Protein AF-0000000069284283 (afdb_homodimer)

Sequence (920 aa):
MTPPPTTILTSTSRLTLTSTSTSISTTPGRGWAIGGRVGPRDSDLSVPGSARFVRSAAAAPPVRSPRLFSAAALGVAAVAGRRQRRQQRRRRTAARAGWHFGSEDADEPELQQQGEYQEEDFEDGEEDGFSQLSTHREMIEDEVRTEAFRKAIFQHCRGKVVLEIGCGTGILSLFAAQAGASRVVAVEANEEVAEFAREVVSSNGFSDVVTVISGRIEDVWEEVDRQLEDENRGEIQADILISEWMGFMLVCDGMFRSVVFARDRWLKEDGLMLPSKCDLWVAPFSNPALIEEQTGYWCSTPYGLNLSALAPRALEQHLSQPVIKILPESGVLATPVSVLHLDCNSAEDWEVDGGRAKFDFTMNRDAPFHGLAAWFSCELGPQVSFSTSPDSRPTHWEQTLLFVGPESPAHELALRAGERVTGDLQWLVSGRSTGVVMVGEVACSAEVVRFTRRLELHLVMTPPPTTILTSTSRLTLTSTSTSISTTPGRGWAIGGRVGPRDSDLSVPGSARFVRSAAAAPPVRSPRLFSAAALGVAAVAGRRQRRQQRRRRTAARAGWHFGSEDADEPELQQQGEYQEEDFEDGEEDGFSQLSTHREMIEDEVRTEAFRKAIFQHCRGKVVLEIGCGTGILSLFAAQAGASRVVAVEANEEVAEFAREVVSSNGFSDVVTVISGRIEDVWEEVDRQLEDENRGEIQADILISEWMGFMLVCDGMFRSVVFARDRWLKEDGLMLPSKCDLWVAPFSNPALIEEQTGYWCSTPYGLNLSALAPRALEQHLSQPVIKILPESGVLATPVSVLHLDCNSAEDWEVDGGRAKFDFTMNRDAPFHGLAAWFSCELGPQVSFSTSPDSRPTHWEQTLLFVGPESPAHELALRAGERVTGDLQWLVSGRSTGVVMVGEVACSAEVVRFTRRLELHLV

Foldseek 3Di:
DPPPDPPPPPLPPPPPPPPPVPPCPPPDDPDPDPDDDDDDDDDDDYDDDDDDDDDDDDDDDDDDDPDPPDPVPPVVVVLVVVVVVVVVVVPPPVQADPPPVDDDPPPDRRRPDDDPLPPPPPPLRDPDPLLDVVVVVQQCPFCQNLVLLLVLLLVPQAQWEEEEEQCFLPSSVVSSVVSHHQAYEYEHANPNRLVNNCVVCVVVPNCVRYDYHYRQCVVCVVVLQVRQDDVVVNASAGQEYEYPQAAALGQQALCLQSVLVCLSPHYDLNHAYFFFKKFKKKAWWADVVVLCVQQVVQPPCPVVHNRNVCRQVSQQVQQQAWDFDQGAPNGGFFDMDTFAMDGSNDDDSVSSQKHKGKDKTFGQAKWFTFAMKMWMKTHRDDPRIGTCDNVGDHGPSHITHNGLGPVFPSHRPTAGGGWMKIWMWMWGHRRNKIKIWTWIWTDHPVDIGTTIDIHMDGDD/DPPPDPPPPPLPPPPPCPPPVPPPPCPDDPDPPVDDDDDDDDDDDDDDDDDDDDDDDDDDDDDDDDDPDPPVPPVVVVLVVVVVVVVVVVPPPQQDDPPPVDDDPPPDRRSPDDDPLPPPPPPLRDPDPLLDVVVVVQQCPFCLNLVLLLVLLLVPAAQWEEEEEQCFLPSSVVSSVVSHHQAYEYEHANPNRLVNNCVVCVVVPNCVRYDYHYRQCVVCVVVLQVRQDDVVVNASAGQEYEYPQAAALGQQALCLQSVLVCLSPHYDLNHAYFFQKKFKKKAWWADVPVLCVQQVVQPPCPVNHNRNVCRQVSQQVQQQAWDFDQGAPVGGFFDMDTFAMDGSNDDDSVSSQKHKGKDKTFGQAKWFTFAMKMWMKTHRDDPRIGTCDNVGDHGPSHITHNGLGPVFPSHRPTAGGGWMKIWMWMWGHRRNKIKIWTWIWTDHPVDIGTTIDIHMDGDD

InterPro domains:
  IPR025799 Protein arginine N-methyltransferase [PS51678] (119-441)
  IPR025799 Protein arginine N-methyltransferase [PTHR11006] (93-408)
  IPR029063 S-adenosyl-L-methionine-dependent methyltransferase superfamily [G3DSA:3.40.50.150] (128-278)
  IPR029063 S-adenosyl-L-methionine-dependent methyltransferase superfamily [SSF53335] (130-429)
  IPR041698 Methyltransferase domain 25 [PF13649] (162-220)
  IPR055135 Protein arginine N-methyltransferase domain [PF22528] (278-425)

Structure (mmCIF, N/CA/C/O backbone):
data_AF-0000000069284283-model_v1
#
loop_
_entity.id
_entity.type
_entity.pdbx_description
1 polymer 'Protein arginine N-methyltransferase'
#
loop_
_atom_site.group_PDB
_atom_site.id
_atom_site.type_symbol
_atom_site.label_atom_id
_atom_site.label_alt_id
_atom_site.label_comp_id
_atom_site.label_asym_id
_atom_site.label_entity_id
_atom_site.label_seq_id
_atom_site.pdbx_PDB_ins_code
_atom_site.Cartn_x
_atom_site.Cartn_y
_atom_site.Cartn_z
_atom_site.occupancy
_atom_site.B_iso_or_equiv
_atom_site.auth_seq_id
_atom_site.auth_comp_id
_atom_site.auth_asym_id
_atom_site.auth_atom_id
_atom_site.pdbx_PDB_model_num
ATOM 1 N N . MET A 1 1 ? -11.43 -28.719 38.719 1 24.62 1 MET A N 1
ATOM 2 C CA . MET A 1 1 ? -10.992 -28.75 37.312 1 24.62 1 MET A CA 1
ATOM 3 C C . MET A 1 1 ? -10.945 -27.344 36.719 1 24.62 1 MET A C 1
ATOM 5 O O . MET A 1 1 ? -11.977 -26.688 36.594 1 24.62 1 MET A O 1
ATOM 9 N N . THR A 1 2 ? -9.906 -26.625 37.031 1 29.14 2 THR A N 1
ATOM 10 C CA . THR A 1 2 ? -9.75 -25.188 36.844 1 29.14 2 THR A CA 1
ATOM 11 C C . THR A 1 2 ? -9.766 -24.812 35.375 1 29.14 2 THR A C 1
ATOM 13 O O . THR A 1 2 ? -9.031 -25.406 34.562 1 29.14 2 THR A O 1
ATOM 16 N N . PRO A 1 3 ? -10.883 -24.219 34.875 1 31.47 3 PRO A N 1
ATOM 17 C CA . PRO A 1 3 ? -11.102 -24.047 33.438 1 31.47 3 PRO A CA 1
ATOM 18 C C . PRO A 1 3 ? -9.977 -23.266 32.75 1 31.47 3 PRO A C 1
ATOM 20 O O . PRO A 1 3 ? -9.32 -22.438 33.406 1 31.47 3 PRO A O 1
ATOM 23 N N . PRO A 1 4 ? -9.297 -23.859 31.766 1 30.44 4 PRO A N 1
ATOM 24 C CA . PRO A 1 4 ? -8.094 -23.328 31.125 1 30.44 4 PRO A CA 1
ATOM 25 C C . PRO A 1 4 ? -8.305 -21.938 30.547 1 30.44 4 PRO A C 1
ATOM 27 O O . PRO A 1 4 ? -9.438 -21.562 30.219 1 30.44 4 PRO A O 1
ATOM 30 N N . PRO A 1 5 ? -7.422 -20.953 30.844 1 27.8 5 PRO A N 1
ATOM 31 C CA . PRO A 1 5 ? -7.473 -19.516 30.516 1 27.8 5 PRO A CA 1
ATOM 32 C C . PRO A 1 5 ? -7.586 -19.266 29.016 1 27.8 5 PRO A C 1
ATOM 34 O O . PRO A 1 5 ? -7.02 -20.016 28.219 1 27.8 5 PRO A O 1
ATOM 37 N N . THR A 1 6 ? -8.797 -18.875 28.516 1 24.39 6 THR A N 1
ATOM 38 C CA . THR A 1 6 ? -9.211 -18.547 27.156 1 24.39 6 THR A CA 1
ATOM 39 C C . THR A 1 6 ? -8.305 -17.469 26.562 1 24.39 6 THR A C 1
ATOM 41 O O . THR A 1 6 ? -8.211 -16.359 27.094 1 24.39 6 THR A O 1
ATOM 44 N N . THR A 1 7 ? -7.172 -17.875 25.953 1 23.7 7 THR A N 1
ATOM 45 C CA . THR A 1 7 ? -6.195 -17.047 25.266 1 23.7 7 THR A CA 1
ATOM 46 C C . THR A 1 7 ? -6.871 -16.219 24.172 1 23.7 7 THR A C 1
ATOM 48 O O . THR A 1 7 ? -7.473 -16.75 23.25 1 23.7 7 THR A O 1
ATOM 51 N N . ILE A 1 8 ? -7.367 -15.016 24.516 1 22.56 8 ILE A N 1
ATOM 52 C CA . ILE A 1 8 ? -7.98 -14.047 23.609 1 22.56 8 ILE A CA 1
ATOM 53 C C . ILE A 1 8 ? -6.984 -13.664 22.516 1 22.56 8 ILE A C 1
ATOM 55 O O . ILE A 1 8 ? -5.906 -13.133 22.812 1 22.56 8 ILE A O 1
ATOM 59 N N . LEU A 1 9 ? -6.914 -14.5 21.453 1 21.45 9 LEU A N 1
ATOM 60 C CA . LEU A 1 9 ? -6.121 -14.25 20.25 1 21.45 9 LEU A CA 1
ATOM 61 C C . LEU A 1 9 ? -6.527 -12.938 19.594 1 21.45 9 LEU A C 1
ATOM 63 O O . LEU A 1 9 ? -7.66 -12.789 19.125 1 21.45 9 LEU A O 1
ATOM 67 N N . THR A 1 10 ? -6.148 -11.812 20.219 1 21.88 10 THR A N 1
ATOM 68 C CA . THR A 1 10 ? -6.422 -10.492 19.656 1 21.88 10 THR A CA 1
ATOM 69 C C . THR A 1 10 ? -5.719 -10.32 18.312 1 21.88 10 THR A C 1
ATOM 71 O O . THR A 1 10 ? -4.488 -10.359 18.25 1 21.88 10 THR A O 1
ATOM 74 N N . SER A 1 11 ? -6.219 -10.945 17.25 1 20.11 11 SER A N 1
ATOM 75 C CA . SER A 1 11 ? -5.742 -10.859 15.875 1 20.11 11 SER A CA 1
ATOM 76 C C . SER A 1 11 ? -5.746 -9.422 15.375 1 20.11 11 SER A C 1
ATOM 78 O O . SER A 1 11 ? -6.785 -8.758 15.383 1 20.11 11 SER A O 1
ATOM 80 N N . THR A 1 12 ? -4.738 -8.664 15.727 1 21.97 12 THR A N 1
ATOM 81 C CA . THR A 1 12 ? -4.562 -7.273 15.32 1 21.97 12 THR A CA 1
ATOM 82 C C . THR A 1 12 ? -4.387 -7.172 13.812 1 21.97 12 THR A C 1
ATOM 84 O O . THR A 1 12 ? -3.383 -7.637 13.266 1 21.97 12 THR A O 1
ATOM 87 N N . SER A 1 13 ? -5.41 -7.461 12.992 1 19.81 13 SER A N 1
ATOM 88 C CA . SER A 1 13 ? -5.391 -7.367 11.531 1 19.81 13 SER A CA 1
ATOM 89 C C . SER A 1 13 ? -5.098 -5.945 11.07 1 19.81 13 SER A C 1
ATOM 91 O O . SER A 1 13 ? -5.797 -5.004 11.453 1 19.81 13 SER A O 1
ATOM 93 N N . ARG A 1 14 ? -3.828 -5.613 10.891 1 22.52 14 ARG A N 1
ATOM 94 C CA . ARG A 1 14 ? -3.328 -4.324 10.414 1 22.52 14 ARG A CA 1
ATOM 95 C C . ARG A 1 14 ? -3.781 -4.051 8.984 1 22.52 14 ARG A C 1
ATOM 97 O O . ARG A 1 14 ? -3.342 -4.719 8.055 1 22.52 14 ARG A O 1
ATOM 104 N N . LEU A 1 15 ? -5.082 -3.766 8.727 1 20.78 15 LEU A N 1
ATOM 105 C CA . LEU A 1 15 ? -5.594 -3.447 7.398 1 20.78 15 LEU A CA 1
ATOM 106 C C . LEU A 1 15 ? -5.062 -2.102 6.918 1 20.78 15 LEU A C 1
ATOM 108 O O . LEU A 1 15 ? -5.223 -1.086 7.602 1 20.78 15 LEU A O 1
ATOM 112 N N . THR A 1 16 ? -3.912 -2.129 6.344 1 21.08 16 THR A N 1
ATOM 113 C CA . THR A 1 16 ? -3.33 -0.943 5.727 1 21.08 16 THR A CA 1
ATOM 114 C C . THR A 1 16 ? -4.211 -0.442 4.582 1 21.08 16 THR A C 1
ATOM 116 O O . THR A 1 16 ? -4.547 -1.201 3.674 1 21.08 16 THR A O 1
ATOM 119 N N . LEU A 1 17 ? -5.086 0.423 4.836 1 20.8 17 LEU A N 1
ATOM 120 C CA . LEU A 1 17 ? -6.023 1.048 3.91 1 20.8 17 LEU A CA 1
ATOM 121 C C . LEU A 1 17 ? -5.285 1.869 2.859 1 20.8 17 LEU A C 1
ATOM 123 O O . LEU A 1 17 ? -4.605 2.844 3.191 1 20.8 17 LEU A O 1
ATOM 127 N N . THR A 1 18 ? -4.617 1.232 1.924 1 21.06 18 THR A N 1
ATOM 128 C CA . THR A 1 18 ? -4.031 2.031 0.854 1 21.06 18 THR A CA 1
ATOM 129 C C . THR A 1 18 ? -5.121 2.65 -0.019 1 21.06 18 THR A C 1
ATOM 131 O O . THR A 1 18 ? -6.02 1.95 -0.485 1 21.06 18 THR A O 1
ATOM 134 N N . SER A 1 19 ? -5.625 3.762 0.287 1 20.5 19 SER A N 1
ATOM 135 C CA . SER A 1 19 ? -6.621 4.562 -0.416 1 20.5 19 SER A CA 1
ATOM 136 C C . SER A 1 19 ? -6.199 4.832 -1.856 1 20.5 19 SER A C 1
ATOM 138 O O . SER A 1 19 ? -5.156 5.441 -2.102 1 20.5 19 SER A O 1
ATOM 140 N N . THR A 1 20 ? -6.242 3.842 -2.734 1 21 20 THR A N 1
ATOM 141 C CA . THR A 1 20 ? -5.906 4.078 -4.133 1 21 20 THR A CA 1
ATOM 142 C C . THR A 1 20 ? -6.938 4.996 -4.789 1 21 20 THR A C 1
ATOM 144 O O . THR A 1 20 ? -8.125 4.676 -4.82 1 21 20 THR A O 1
ATOM 147 N N . SER A 1 21 ? -6.898 6.246 -4.629 1 20.27 21 SER A N 1
ATOM 148 C CA . SER A 1 21 ? -7.777 7.238 -5.238 1 20.27 21 SER A CA 1
ATOM 149 C C . SER A 1 21 ? -7.738 7.152 -6.762 1 20.27 21 SER A C 1
ATOM 151 O O . SER A 1 21 ? -6.695 7.387 -7.375 1 20.27 21 SER A O 1
ATOM 153 N N . THR A 1 22 ? -8.273 6.098 -7.328 1 21.05 22 THR A N 1
ATOM 154 C CA . THR A 1 22 ? -8.312 5.938 -8.781 1 21.05 22 THR A CA 1
ATOM 155 C C . THR A 1 22 ? -9.148 7.035 -9.422 1 21.05 22 THR A C 1
ATOM 157 O O . THR A 1 22 ? -10.281 7.289 -9 1 21.05 22 THR A O 1
ATOM 160 N N . SER A 1 23 ? -8.531 8.086 -9.961 1 20.42 23 SER A N 1
ATOM 161 C CA . SER A 1 23 ? -9.156 9.172 -10.719 1 20.42 23 SER A CA 1
ATOM 162 C C . SER A 1 23 ? -9.906 8.633 -11.93 1 20.42 23 SER A C 1
ATOM 164 O O . SER A 1 23 ? -9.367 7.848 -12.711 1 20.42 23 SER A O 1
ATOM 166 N N . ILE A 1 24 ? -11.156 8.469 -11.852 1 20.03 24 ILE A N 1
ATOM 167 C CA . ILE A 1 24 ? -12.18 7.926 -12.734 1 20.03 24 ILE A CA 1
ATOM 168 C C . ILE A 1 24 ? -12.273 8.781 -14 1 20.03 24 ILE A C 1
ATOM 170 O O . ILE A 1 24 ? -12.695 9.938 -13.945 1 20.03 24 ILE A O 1
ATOM 174 N N . SER A 1 25 ? -11.18 8.852 -14.867 1 19.33 25 SER A N 1
ATOM 175 C CA . SER A 1 25 ? -11.406 9.648 -16.062 1 19.33 25 SER A CA 1
ATOM 176 C C . SER A 1 25 ? -12.508 9.055 -16.938 1 19.33 25 SER A C 1
ATOM 178 O O . SER A 1 25 ? -12.531 7.844 -17.172 1 19.33 25 SER A O 1
ATOM 180 N N . THR A 1 26 ? -13.688 9.547 -16.922 1 19.22 26 THR A N 1
ATOM 181 C CA . THR A 1 26 ? -14.969 9.234 -17.547 1 19.22 26 THR A CA 1
ATOM 182 C C . THR A 1 26 ? -14.852 9.242 -19.062 1 19.22 26 THR A C 1
ATOM 184 O O . THR A 1 26 ? -14.68 10.297 -19.672 1 19.22 26 THR A O 1
ATOM 187 N N . THR A 1 27 ? -13.938 8.461 -19.625 1 19.39 27 THR A N 1
ATOM 188 C CA . THR A 1 27 ? -13.836 8.625 -21.078 1 19.39 27 THR A CA 1
ATOM 189 C C . THR A 1 27 ? -15.148 8.234 -21.75 1 19.39 27 THR A C 1
ATOM 191 O O . THR A 1 27 ? -15.758 7.227 -21.406 1 19.39 27 THR A O 1
ATOM 194 N N . PRO A 1 28 ? -15.758 9.148 -22.547 1 18.92 28 PRO A N 1
ATOM 195 C CA . PRO A 1 28 ? -17.078 9.07 -23.188 1 18.92 28 PRO A CA 1
ATOM 196 C C . PRO A 1 28 ? -17.172 7.914 -24.188 1 18.92 28 PRO A C 1
ATOM 198 O O . PRO A 1 28 ? -16.141 7.422 -24.656 1 18.92 28 PRO A O 1
ATOM 201 N N . GLY A 1 29 ? -18.281 7.211 -24.25 1 17.86 29 GLY A N 1
ATOM 202 C CA . GLY A 1 29 ? -18.844 6.004 -24.828 1 17.86 29 GLY A CA 1
ATOM 203 C C . GLY A 1 29 ? -18.953 6.059 -26.328 1 17.86 29 GLY A C 1
ATOM 204 O O . GLY A 1 29 ? -19.734 6.836 -26.875 1 17.86 29 GLY A O 1
ATOM 205 N N . ARG A 1 30 ? -17.797 6.348 -27.062 1 17.48 30 ARG A N 1
ATOM 206 C CA . ARG A 1 30 ? -18.109 6.477 -28.484 1 17.48 30 ARG A CA 1
ATOM 207 C C . ARG A 1 30 ? -18.922 5.273 -28.984 1 17.48 30 ARG A C 1
ATOM 209 O O . ARG A 1 30 ? -18.828 4.184 -28.406 1 17.48 30 ARG A O 1
ATOM 216 N N . GLY A 1 31 ? -19.938 5.504 -29.875 1 16.47 31 GLY A N 1
ATOM 217 C CA . GLY A 1 31 ? -21.062 4.941 -30.625 1 16.47 31 GLY A CA 1
ATOM 218 C C . GLY A 1 31 ? -20.656 3.809 -31.547 1 16.47 31 GLY A C 1
ATOM 219 O O . GLY A 1 31 ? -19.531 3.76 -32.031 1 16.47 31 GLY A O 1
ATOM 220 N N . TRP A 1 32 ? -21.25 2.656 -31.391 1 17.06 32 TRP A N 1
ATOM 221 C CA . TRP A 1 32 ? -21.203 1.325 -31.984 1 17.06 32 TRP A CA 1
ATOM 222 C C . TRP A 1 32 ? -21.641 1.37 -33.438 1 17.06 32 TRP A C 1
ATOM 224 O O . TRP A 1 32 ? -22.812 1.576 -33.75 1 17.06 32 TRP A O 1
ATOM 234 N N . ALA A 1 33 ? -21.047 2.24 -34.281 1 15.64 33 ALA A N 1
ATOM 235 C CA . ALA A 1 33 ? -21.75 2.201 -35.562 1 15.64 33 ALA A CA 1
ATOM 236 C C . ALA A 1 33 ? -21.781 0.789 -36.156 1 15.64 33 ALA A C 1
ATOM 238 O O . ALA A 1 33 ? -20.797 0.045 -36 1 15.64 33 ALA A O 1
ATOM 239 N N . ILE A 1 34 ? -22.953 0.267 -36.625 1 16.52 34 ILE A N 1
ATOM 240 C CA . ILE A 1 34 ? -23.625 -0.953 -37.062 1 16.52 34 ILE A CA 1
ATOM 241 C C . ILE A 1 34 ? -23.125 -1.343 -38.438 1 16.52 34 ILE A C 1
ATOM 243 O O . ILE A 1 34 ? -23.453 -2.422 -38.938 1 16.52 34 ILE A O 1
ATOM 247 N N . GLY A 1 35 ? -22.156 -0.626 -39.125 1 15.14 35 GLY A N 1
ATOM 248 C CA . GLY A 1 35 ? -22.531 -0.73 -40.531 1 15.14 35 GLY A CA 1
ATOM 249 C C . GLY A 1 35 ? -22.562 -2.16 -41.031 1 15.14 35 GLY A C 1
ATOM 250 O O . GLY A 1 35 ? -22.016 -3.062 -40.375 1 15.14 35 GLY A O 1
ATOM 251 N N . GLY A 1 36 ? -23.062 -2.361 -42.375 1 15.08 36 GLY A N 1
ATOM 252 C CA . GLY A 1 36 ? -23.891 -3.17 -43.281 1 15.08 36 GLY A CA 1
ATOM 253 C C . GLY A 1 36 ? -23.141 -4.336 -43.906 1 15.08 36 GLY A C 1
ATOM 254 O O . GLY A 1 36 ? -23.625 -5.469 -43.875 1 15.08 36 GLY A O 1
ATOM 255 N N . ARG A 1 37 ? -22.062 -4.074 -44.75 1 14.88 37 ARG A N 1
ATOM 256 C CA . ARG A 1 37 ? -22.281 -4.453 -46.156 1 14.88 37 ARG A CA 1
ATOM 257 C C . ARG A 1 37 ? -22.172 -5.965 -46.344 1 14.88 37 ARG A C 1
ATOM 259 O O . ARG A 1 37 ? -21.547 -6.648 -45.5 1 14.88 37 ARG A O 1
ATOM 266 N N . VAL A 1 38 ? -22.375 -6.43 -47.75 1 15.34 38 VAL A N 1
ATOM 267 C CA . VAL A 1 38 ? -23.062 -7.379 -48.594 1 15.34 38 VAL A CA 1
ATOM 268 C C . VAL A 1 38 ? -22.203 -8.617 -48.812 1 15.34 38 VAL A C 1
ATOM 270 O O . VAL A 1 38 ? -22.625 -9.734 -48.531 1 15.34 38 VAL A O 1
ATOM 273 N N . GLY A 1 39 ? -21.312 -8.57 -49.906 1 14.98 39 GLY A N 1
ATOM 274 C CA . GLY A 1 39 ? -21.656 -9.367 -51.094 1 14.98 39 GLY A CA 1
ATOM 275 C C . GLY A 1 39 ? -21.156 -10.797 -51 1 14.98 39 GLY A C 1
ATOM 276 O O . GLY A 1 39 ? -20.344 -11.125 -50.125 1 14.98 39 GLY A O 1
ATOM 277 N N . PRO A 1 40 ? -21.5 -11.656 -52.031 1 15.27 40 PRO A N 1
ATOM 278 C CA . PRO A 1 40 ? -21.859 -13.047 -52.312 1 15.27 40 PRO A CA 1
ATOM 279 C C . PRO A 1 40 ? -20.641 -13.93 -52.562 1 15.27 40 PRO A C 1
ATOM 281 O O . PRO A 1 40 ? -20.781 -15.148 -52.719 1 15.27 40 PRO A O 1
ATOM 284 N N . ARG A 1 41 ? -19.406 -13.375 -52.531 1 14.95 41 ARG A N 1
ATOM 285 C CA . ARG A 1 41 ? -18.656 -13.906 -53.688 1 14.95 41 ARG A CA 1
ATOM 286 C C . ARG A 1 41 ? -18.766 -15.422 -53.75 1 14.95 41 ARG A C 1
ATOM 288 O O . ARG A 1 41 ? -18.875 -16.094 -52.719 1 14.95 41 ARG A O 1
ATOM 295 N N . ASP A 1 42 ? -18.453 -15.961 -55.062 1 14.27 42 ASP A N 1
ATOM 296 C CA . ASP A 1 42 ? -18.734 -17.031 -56.031 1 14.27 42 ASP A CA 1
ATOM 297 C C . ASP A 1 42 ? -18.062 -18.328 -55.594 1 14.27 42 ASP A C 1
ATOM 299 O O . ASP A 1 42 ? -18.734 -19.297 -55.25 1 14.27 42 ASP A O 1
ATOM 303 N N . SER A 1 43 ? -17.047 -18.75 -56.5 1 14.44 43 SER A N 1
ATOM 304 C CA . SER A 1 43 ? -17.188 -19.812 -57.5 1 14.44 43 SER A CA 1
ATOM 305 C C . SER A 1 43 ? -16.672 -21.141 -56.938 1 14.44 43 SER A C 1
ATOM 307 O O . SER A 1 43 ? -16.062 -21.172 -55.844 1 14.44 43 SER A O 1
ATOM 309 N N . ASP A 1 44 ? -15.812 -21.797 -57.844 1 14.43 44 ASP A N 1
ATOM 310 C CA . ASP A 1 44 ? -15.93 -22.984 -58.688 1 14.43 44 ASP A CA 1
ATOM 311 C C . ASP A 1 44 ? -15.258 -24.188 -58.031 1 14.43 44 ASP A C 1
ATOM 313 O O . ASP A 1 44 ? -15.875 -25.25 -57.906 1 14.43 44 ASP A O 1
ATOM 317 N N . LEU A 1 45 ? -13.945 -24.547 -58.562 1 15.11 45 LEU A N 1
ATOM 318 C CA . LEU A 1 45 ? -13.75 -25.688 -59.469 1 15.11 45 LEU A CA 1
ATOM 319 C C . LEU A 1 45 ? -13.43 -26.953 -58.688 1 15.11 45 LEU A C 1
ATOM 321 O O . LEU A 1 45 ? -13.102 -26.875 -57.5 1 15.11 45 LEU A O 1
ATOM 325 N N . SER A 1 46 ? -12.461 -27.75 -59.25 1 14.62 46 SER A N 1
ATOM 326 C CA . SER A 1 46 ? -12.43 -29.031 -59.969 1 14.62 46 SER A CA 1
ATOM 327 C C . SER A 1 46 ? -11.938 -30.141 -59.062 1 14.62 46 SER A C 1
ATOM 329 O O . SER A 1 46 ? -11.438 -29.891 -57.969 1 14.62 46 SER A O 1
ATOM 331 N N . VAL A 1 47 ? -10.953 -30.984 -59.688 1 14.66 47 VAL A N 1
ATOM 332 C CA . VAL A 1 47 ? -11.062 -32.344 -60.188 1 14.66 47 VAL A CA 1
ATOM 333 C C . VAL A 1 47 ? -10.523 -33.344 -59.156 1 14.66 47 VAL A C 1
ATOM 335 O O . VAL A 1 47 ? -11.203 -34.312 -58.781 1 14.66 47 VAL A O 1
ATOM 338 N N . PRO A 1 48 ? -9.117 -33.719 -59.188 1 14.92 48 PRO A N 1
ATOM 339 C CA . PRO A 1 48 ? -8.875 -35 -59.812 1 14.92 48 PRO A CA 1
ATOM 340 C C . PRO A 1 48 ? -8.859 -36.156 -58.812 1 14.92 48 PRO A C 1
ATOM 342 O O . PRO A 1 48 ? -8.867 -35.938 -57.594 1 14.92 48 PRO A O 1
ATOM 345 N N . GLY A 1 49 ? -7.906 -37.125 -59.188 1 13.94 49 GLY A N 1
ATOM 346 C CA . GLY A 1 49 ? -7.848 -38.531 -59.531 1 13.94 49 GLY A CA 1
ATOM 347 C C . GLY A 1 49 ? -7.609 -39.438 -58.344 1 13.94 49 GLY A C 1
ATOM 348 O O . GLY A 1 49 ? -7.375 -38.969 -57.219 1 13.94 49 GLY A O 1
ATOM 349 N N . SER A 1 50 ? -6.754 -40.5 -58.625 1 14.09 50 SER A N 1
ATOM 350 C CA . SER A 1 50 ? -6.879 -41.969 -58.719 1 14.09 50 SER A CA 1
ATOM 351 C C . SER A 1 50 ? -6.344 -42.656 -57.5 1 14.09 50 SER A C 1
ATOM 353 O O . SER A 1 50 ? -6.984 -43.594 -56.969 1 14.09 50 SER A O 1
ATOM 355 N N . ALA A 1 51 ? -4.918 -42.625 -57.344 1 14.07 51 ALA A N 1
ATOM 356 C CA . ALA A 1 51 ? -4.262 -43.906 -57.594 1 14.07 51 ALA A CA 1
ATOM 357 C C . ALA A 1 51 ? -4.496 -44.875 -56.438 1 14.07 51 ALA A C 1
ATOM 359 O O . ALA A 1 51 ? -4.855 -44.469 -55.344 1 14.07 51 ALA A O 1
ATOM 360 N N . ARG A 1 52 ? -3.311 -45.688 -56.188 1 14.99 52 ARG A N 1
ATOM 361 C CA . ARG A 1 52 ? -2.959 -47.094 -56.344 1 14.99 52 ARG A CA 1
ATOM 362 C C . ARG A 1 52 ? -3.156 -47.875 -55.062 1 14.99 52 ARG A C 1
ATOM 364 O O . ARG A 1 52 ? -3.287 -47.25 -53.969 1 14.99 52 ARG A O 1
ATOM 371 N N . PHE A 1 53 ? -2.107 -48.875 -54.781 1 14.82 53 PHE A N 1
ATOM 372 C CA . PHE A 1 53 ? -2.055 -50.344 -54.75 1 14.82 53 PHE A CA 1
ATOM 373 C C . PHE A 1 53 ? -2.123 -50.844 -53.312 1 14.82 53 PHE A C 1
ATOM 375 O O . PHE A 1 53 ? -1.866 -50.094 -52.375 1 14.82 53 PHE A O 1
ATOM 382 N N . VAL A 1 54 ? -1.85 -52.25 -53.125 1 14.77 54 VAL A N 1
ATOM 383 C CA . VAL A 1 54 ? -2.297 -53.531 -52.625 1 14.77 54 VAL A CA 1
ATOM 384 C C . VAL A 1 54 ? -1.494 -53.906 -51.406 1 14.77 54 VAL A C 1
ATOM 386 O O . VAL A 1 54 ? -1.815 -54.875 -50.719 1 14.77 54 VAL A O 1
ATOM 389 N N . ARG A 1 55 ? -0.348 -53.156 -51.094 1 15.13 55 ARG A N 1
ATOM 390 C CA . ARG A 1 55 ? 0.688 -54.094 -50.688 1 15.13 55 ARG A CA 1
ATOM 391 C C . ARG A 1 55 ? 0.199 -55 -49.562 1 15.13 55 ARG A C 1
ATOM 393 O O . ARG A 1 55 ? -0.542 -54.562 -48.688 1 15.13 55 ARG A O 1
ATOM 400 N N . SER A 1 56 ? 0.801 -56.281 -49.5 1 15.09 56 SER A N 1
ATOM 401 C CA . SER A 1 56 ? 0.604 -57.688 -49.156 1 15.09 56 SER A CA 1
ATOM 402 C C . SER A 1 56 ? 0.685 -57.906 -47.656 1 15.09 56 SER A C 1
ATOM 404 O O . SER A 1 56 ? -0.305 -58.281 -47.031 1 15.09 56 SER A O 1
ATOM 406 N N . ALA A 1 57 ? 1.84 -58.75 -47.125 1 16.44 57 ALA A N 1
ATOM 407 C CA . ALA A 1 57 ? 1.834 -60.156 -46.75 1 16.44 57 ALA A CA 1
ATOM 408 C C . ALA A 1 57 ? 1.703 -60.312 -45.25 1 16.44 57 ALA A C 1
ATOM 410 O O . ALA A 1 57 ? 0.81 -61.031 -44.75 1 16.44 57 ALA A O 1
ATOM 411 N N . ALA A 1 58 ? 2.91 -60.812 -44.5 1 18.08 58 ALA A N 1
ATOM 412 C CA . ALA A 1 58 ? 3.166 -62.156 -43.938 1 18.08 58 ALA A CA 1
ATOM 413 C C . ALA A 1 58 ? 2.854 -62.188 -42.438 1 18.08 58 ALA A C 1
ATOM 415 O O . ALA A 1 58 ? 2.846 -61.156 -41.781 1 18.08 58 ALA A O 1
ATOM 416 N N . ALA A 1 59 ? 2.867 -63.5 -41.812 1 19.69 59 ALA A N 1
ATOM 417 C CA . ALA A 1 59 ? 2.215 -64.375 -40.812 1 19.69 59 ALA A CA 1
ATOM 418 C C . ALA A 1 59 ? 2.871 -64.25 -39.469 1 19.69 59 ALA A C 1
ATOM 420 O O . ALA A 1 59 ? 2.332 -64.688 -38.469 1 19.69 59 ALA A O 1
ATOM 421 N N . ALA A 1 60 ? 3.928 -63.469 -39.125 1 20.5 60 ALA A N 1
ATOM 422 C CA . ALA A 1 60 ? 4.855 -64.25 -38.344 1 20.5 60 ALA A CA 1
ATOM 423 C C . ALA A 1 60 ? 4.234 -64.688 -37.031 1 20.5 60 ALA A C 1
ATOM 425 O O . ALA A 1 60 ? 3.301 -64.062 -36.531 1 20.5 60 ALA A O 1
ATOM 426 N N . PRO A 1 61 ? 5.078 -65.562 -36.156 1 21.64 61 PRO A N 1
ATOM 427 C CA . PRO A 1 61 ? 4.906 -66.688 -35.281 1 21.64 61 PRO A CA 1
ATOM 428 C C . PRO A 1 61 ? 4.441 -66.312 -33.875 1 21.64 61 PRO A C 1
ATOM 430 O O . PRO A 1 61 ? 4.605 -65.188 -33.469 1 21.64 61 PRO A O 1
ATOM 433 N N . PRO A 1 62 ? 3.875 -67.25 -33.031 1 22.23 62 PRO A N 1
ATOM 434 C CA . PRO A 1 62 ? 3.002 -67.25 -31.859 1 22.23 62 PRO A CA 1
ATOM 435 C C . PRO A 1 62 ? 3.756 -66.938 -30.562 1 22.23 62 PRO A C 1
ATOM 437 O O . PRO A 1 62 ? 3.168 -67 -29.484 1 22.23 62 PRO A O 1
ATOM 440 N N . VAL A 1 63 ? 4.773 -66.062 -30.469 1 21.62 63 VAL A N 1
ATOM 441 C CA . VAL A 1 63 ? 5.727 -66.312 -29.391 1 21.62 63 VAL A CA 1
ATOM 442 C C . VAL A 1 63 ? 4.992 -66.312 -28.047 1 21.62 63 VAL A C 1
ATOM 444 O O . VAL A 1 63 ? 4.012 -65.562 -27.875 1 21.62 63 VAL A O 1
ATOM 447 N N . ARG A 1 64 ? 5.465 -67.25 -27.125 1 22.92 64 ARG A N 1
ATOM 448 C CA . ARG A 1 64 ? 5.098 -67.875 -25.875 1 22.92 64 ARG A CA 1
ATOM 449 C C . ARG A 1 64 ? 5.02 -66.875 -24.734 1 22.92 64 ARG A C 1
ATOM 451 O O . ARG A 1 64 ? 5.668 -65.812 -24.781 1 22.92 64 ARG A O 1
ATOM 458 N N . SER A 1 65 ? 4.098 -67 -23.828 1 21.22 65 SER A N 1
ATOM 459 C CA . SER A 1 65 ? 3.426 -66.25 -22.781 1 21.22 65 SER A CA 1
ATOM 460 C C . SER A 1 65 ? 4.328 -66.062 -21.562 1 21.22 65 SER A C 1
ATOM 462 O O . SER A 1 65 ? 3.861 -65.688 -20.484 1 21.22 65 SER A O 1
ATOM 464 N N . PRO A 1 66 ? 5.754 -65.812 -21.672 1 22.55 66 PRO A N 1
ATOM 465 C CA . PRO A 1 66 ? 6.441 -66.125 -20.422 1 22.55 66 PRO A CA 1
ATOM 466 C C . PRO A 1 66 ? 5.887 -65.375 -19.234 1 22.55 66 PRO A C 1
ATOM 468 O O . PRO A 1 66 ? 5.301 -64.25 -19.422 1 22.55 66 PRO A O 1
ATOM 471 N N . ARG A 1 67 ? 5.816 -66 -18.047 1 24.67 67 ARG A N 1
ATOM 472 C CA . ARG A 1 67 ? 5.289 -65.75 -16.703 1 24.67 67 ARG A CA 1
ATOM 473 C C . ARG A 1 67 ? 5.98 -64.5 -16.062 1 24.67 67 ARG A C 1
ATOM 475 O O . ARG A 1 67 ? 7.211 -64.5 -15.984 1 24.67 67 ARG A O 1
ATOM 482 N N . LEU A 1 68 ? 5.441 -63.312 -16.156 1 22.3 68 LEU A N 1
ATOM 483 C CA . LEU A 1 68 ? 5.965 -62.031 -15.695 1 22.3 68 LEU A CA 1
ATOM 484 C C . LEU A 1 68 ? 6.273 -62.094 -14.203 1 22.3 68 LEU A C 1
ATOM 486 O O . LEU A 1 68 ? 5.395 -62.375 -13.391 1 22.3 68 LEU A O 1
ATOM 490 N N . PHE A 1 69 ? 7.551 -62.594 -13.789 1 22.91 69 PHE A N 1
ATOM 491 C CA . PHE A 1 69 ? 8.117 -62.469 -12.453 1 22.91 69 PHE A CA 1
ATOM 492 C C . PHE A 1 69 ? 7.902 -61.062 -11.906 1 22.91 69 PHE A C 1
ATOM 494 O O . PHE A 1 69 ? 8.055 -60.062 -12.641 1 22.91 69 PHE A O 1
ATOM 501 N N . SER A 1 70 ? 7.086 -60.906 -10.797 1 21.33 70 SER A N 1
ATOM 502 C CA . SER A 1 70 ? 6.582 -59.719 -10.109 1 21.33 70 SER A CA 1
ATOM 503 C C . SER A 1 70 ? 7.727 -58.844 -9.625 1 21.33 70 SER A C 1
ATOM 505 O O . SER A 1 70 ? 8.602 -59.281 -8.891 1 21.33 70 SER A O 1
ATOM 507 N N . ALA A 1 71 ? 8.219 -57.781 -10.43 1 22.81 71 ALA A N 1
ATOM 508 C CA . ALA A 1 71 ? 9.234 -56.75 -10.219 1 22.81 71 ALA A CA 1
ATOM 509 C C . ALA A 1 71 ? 8.969 -56 -8.93 1 22.81 71 ALA A C 1
ATOM 511 O O . ALA A 1 71 ? 9.5 -54.906 -8.734 1 22.81 71 ALA A O 1
ATOM 512 N N . ALA A 1 72 ? 8.141 -56.531 -8.023 1 25.44 72 ALA A N 1
ATOM 513 C CA . ALA A 1 72 ? 7.816 -55.656 -6.891 1 25.44 72 ALA A CA 1
ATOM 514 C C . ALA A 1 72 ? 9.062 -55.344 -6.074 1 25.44 72 ALA A C 1
ATOM 516 O O . ALA A 1 72 ? 9.117 -54.281 -5.406 1 25.44 72 ALA A O 1
ATOM 517 N N . ALA A 1 73 ? 9.961 -56.344 -5.895 1 26.02 73 ALA A N 1
ATOM 518 C CA . ALA A 1 73 ? 10.93 -56.188 -4.809 1 26.02 73 ALA A CA 1
ATOM 519 C C . ALA A 1 73 ? 11.945 -55.094 -5.109 1 26.02 73 ALA A C 1
ATOM 521 O O . ALA A 1 73 ? 12.656 -54.625 -4.211 1 26.02 73 ALA A O 1
ATOM 522 N N . LEU A 1 74 ? 12.305 -54.969 -6.371 1 24.77 74 LEU A N 1
ATOM 523 C CA . LEU A 1 74 ? 13.531 -54.219 -6.586 1 24.77 74 LEU A CA 1
ATOM 524 C C . LEU A 1 74 ? 13.305 -52.719 -6.297 1 24.77 74 LEU A C 1
ATOM 526 O O . LEU A 1 74 ? 14.25 -51.938 -6.312 1 24.77 74 LEU A O 1
ATOM 530 N N . GLY A 1 75 ? 12.031 -52.312 -6.324 1 24.42 75 GLY A N 1
ATOM 531 C CA . GLY A 1 75 ? 11.891 -50.844 -6.328 1 24.42 75 GLY A CA 1
ATOM 532 C C . GLY A 1 75 ? 12.297 -50.219 -5.012 1 24.42 75 GLY A C 1
ATOM 533 O O . GLY A 1 75 ? 12.359 -49 -4.906 1 24.42 75 GLY A O 1
ATOM 534 N N . VAL A 1 76 ? 12.266 -51.031 -3.957 1 29.14 76 VAL A N 1
ATOM 535 C CA . VAL A 1 76 ? 12.508 -50.406 -2.666 1 29.14 76 VAL A CA 1
ATOM 536 C C . VAL A 1 76 ? 13.977 -50 -2.557 1 29.14 76 VAL A C 1
ATOM 538 O O . VAL A 1 76 ? 14.32 -49.094 -1.768 1 29.14 76 VAL A O 1
ATOM 541 N N . ALA A 1 77 ? 14.883 -50.719 -3.156 1 29.31 77 ALA A N 1
ATOM 542 C CA . ALA A 1 77 ? 16.297 -50.531 -2.865 1 29.31 77 ALA A CA 1
ATOM 543 C C . ALA A 1 77 ? 16.812 -49.219 -3.441 1 29.31 77 ALA A C 1
ATOM 545 O O . ALA A 1 77 ? 17.781 -48.656 -2.936 1 29.31 77 ALA A O 1
ATOM 546 N N . ALA A 1 78 ? 16.328 -48.844 -4.633 1 29.59 78 ALA A N 1
ATOM 547 C CA . ALA A 1 78 ? 16.969 -47.719 -5.277 1 29.59 78 ALA A CA 1
ATOM 548 C C . ALA A 1 78 ? 16.75 -46.438 -4.477 1 29.59 78 ALA A C 1
ATOM 550 O O . ALA A 1 78 ? 17.5 -45.469 -4.625 1 29.59 78 ALA A O 1
ATOM 551 N N . VAL A 1 79 ? 15.688 -46.406 -3.713 1 30.22 79 VAL A N 1
ATOM 552 C CA . VAL A 1 79 ? 15.539 -45.156 -2.949 1 30.22 79 VAL A CA 1
ATOM 553 C C . VAL A 1 79 ? 16.609 -45.094 -1.857 1 30.22 79 VAL A C 1
ATOM 555 O O . VAL A 1 79 ? 16.922 -44.031 -1.35 1 30.22 79 VAL A O 1
ATOM 558 N N . ALA A 1 80 ? 17.172 -46.219 -1.398 1 31.91 80 ALA A N 1
ATOM 559 C CA . ALA A 1 80 ? 18.172 -46.25 -0.325 1 31.91 80 ALA A CA 1
ATOM 560 C C . ALA A 1 80 ? 19.516 -45.688 -0.794 1 31.91 80 ALA A C 1
ATOM 562 O O . ALA A 1 80 ? 20.234 -45.062 -0.017 1 31.91 80 ALA A O 1
ATOM 563 N N . GLY A 1 81 ? 19.984 -45.969 -2.033 1 29.66 81 GLY A N 1
ATOM 564 C CA . GLY A 1 81 ? 21.312 -45.594 -2.469 1 29.66 81 GLY A CA 1
ATOM 565 C C . GLY A 1 81 ? 21.5 -44.094 -2.523 1 29.66 81 GLY A C 1
ATOM 566 O O . GLY A 1 81 ? 22.625 -43.594 -2.385 1 29.66 81 GLY A O 1
ATOM 567 N N . ARG A 1 82 ? 20.531 -43.406 -3.029 1 31.3 82 ARG A N 1
ATOM 568 C CA . ARG A 1 82 ? 20.719 -41.938 -3.125 1 31.3 82 ARG A CA 1
ATOM 569 C C . ARG A 1 82 ? 20.781 -41.312 -1.741 1 31.3 82 ARG A C 1
ATOM 571 O O . ARG A 1 82 ? 21.094 -40.125 -1.611 1 31.3 82 ARG A O 1
ATOM 578 N N . ARG A 1 83 ? 20.375 -41.938 -0.668 1 31.12 83 ARG A N 1
ATOM 579 C CA . ARG A 1 83 ? 20.484 -41.438 0.699 1 31.12 83 ARG A CA 1
ATOM 580 C C . ARG A 1 83 ? 21.938 -41.375 1.152 1 31.12 83 ARG A C 1
ATOM 582 O O . ARG A 1 83 ? 22.344 -40.469 1.862 1 31.12 83 ARG A O 1
ATOM 589 N N . GLN A 1 84 ? 22.766 -42.469 0.979 1 32.12 84 GLN A N 1
ATOM 590 C CA . GLN A 1 84 ? 24.109 -42.531 1.521 1 32.12 84 GLN A CA 1
ATOM 591 C C . GLN A 1 84 ? 25 -41.469 0.891 1 32.12 84 GLN A C 1
ATOM 593 O O . GLN A 1 84 ? 25.859 -40.875 1.562 1 32.12 84 GLN A O 1
ATOM 598 N N . ARG A 1 85 ? 25.062 -41.25 -0.385 1 31.48 85 ARG A N 1
ATOM 599 C CA . ARG A 1 85 ? 25.969 -40.25 -0.959 1 31.48 85 ARG A CA 1
ATOM 600 C C . ARG A 1 85 ? 25.578 -38.844 -0.53 1 31.48 85 ARG A C 1
ATOM 602 O O . ARG A 1 85 ? 26.438 -37.938 -0.465 1 31.48 85 ARG A O 1
ATOM 609 N N . ARG A 1 86 ? 24.328 -38.594 -0.275 1 31.23 86 ARG A N 1
ATOM 610 C CA . ARG A 1 86 ? 23.891 -37.25 0.079 1 31.23 86 ARG A CA 1
ATOM 611 C C . ARG A 1 86 ? 24.266 -36.906 1.517 1 31.23 86 ARG A C 1
ATOM 613 O O . ARG A 1 86 ? 24.203 -35.75 1.922 1 31.23 86 ARG A O 1
ATOM 620 N N . GLN A 1 87 ? 24.453 -37.875 2.479 1 30.67 87 GLN A N 1
ATOM 621 C CA . GLN A 1 87 ? 24.906 -37.531 3.822 1 30.67 87 GLN A CA 1
ATOM 622 C C . GLN A 1 87 ? 26.344 -37.031 3.795 1 30.67 87 GLN A C 1
ATOM 624 O O . GLN A 1 87 ? 26.734 -36.219 4.645 1 30.67 87 GLN A O 1
ATOM 629 N N . GLN A 1 88 ? 27.266 -37.594 3.037 1 29.73 88 GLN A N 1
ATOM 630 C CA . GLN A 1 88 ? 28.672 -37.188 3.1 1 29.73 88 GLN A CA 1
ATOM 631 C C . GLN A 1 88 ? 28.859 -35.75 2.57 1 29.73 88 GLN A C 1
ATOM 633 O O . GLN A 1 88 ? 29.75 -35.031 3.016 1 29.73 88 GLN A O 1
ATOM 638 N N . ARG A 1 89 ? 28.172 -35.375 1.463 1 29.83 89 ARG A N 1
ATOM 639 C CA . ARG A 1 89 ? 28.469 -34.062 0.886 1 29.83 89 ARG A CA 1
ATOM 640 C C . ARG A 1 89 ? 27.844 -32.969 1.704 1 29.83 89 ARG A C 1
ATOM 642 O O . ARG A 1 89 ? 28 -31.781 1.379 1 29.83 89 ARG A O 1
ATOM 649 N N . ARG A 1 90 ? 26.969 -33.25 2.592 1 27.55 90 ARG A N 1
ATOM 650 C CA . ARG A 1 90 ? 26.312 -32.25 3.398 1 27.55 90 ARG A CA 1
ATOM 651 C C . ARG A 1 90 ? 27.312 -31.547 4.324 1 27.55 90 ARG A C 1
ATOM 653 O O . ARG A 1 90 ? 27.016 -30.484 4.883 1 27.55 90 ARG A O 1
ATOM 660 N N . ARG A 1 91 ? 28.328 -32.25 4.82 1 27.77 91 ARG A N 1
ATOM 661 C CA . ARG A 1 91 ? 29.172 -31.609 5.82 1 27.77 91 ARG A CA 1
ATOM 662 C C . ARG A 1 91 ? 29.984 -30.469 5.207 1 27.77 91 ARG A C 1
ATOM 664 O O . ARG A 1 91 ? 30.703 -29.766 5.91 1 27.77 91 ARG A O 1
ATOM 671 N N . ARG A 1 92 ? 30.328 -30.547 3.918 1 25.5 92 ARG A N 1
ATOM 672 C CA . ARG A 1 92 ? 31.375 -29.594 3.547 1 25.5 92 ARG A CA 1
ATOM 673 C C . ARG A 1 92 ? 30.797 -28.172 3.482 1 25.5 92 ARG A C 1
ATOM 675 O O . ARG A 1 92 ? 31.469 -27.219 3.855 1 25.5 92 ARG A O 1
ATOM 682 N N . THR A 1 93 ? 29.688 -27.922 2.668 1 26.53 93 THR A N 1
ATOM 683 C CA . THR A 1 93 ? 29.547 -26.562 2.184 1 26.53 93 THR A CA 1
ATOM 684 C C . THR A 1 93 ? 28.844 -25.688 3.223 1 26.53 93 THR A C 1
ATOM 686 O O . THR A 1 93 ? 28.562 -24.516 2.967 1 26.53 93 THR A O 1
ATOM 689 N N . ALA A 1 94 ? 28.359 -26.266 4.277 1 25.7 94 ALA A N 1
ATOM 690 C CA . ALA A 1 94 ? 27.594 -25.359 5.137 1 25.7 94 ALA A CA 1
ATOM 691 C C . ALA A 1 94 ? 28.5 -24.391 5.867 1 25.7 94 ALA A C 1
ATOM 693 O O . ALA A 1 94 ? 28.062 -23.672 6.762 1 25.7 94 ALA A O 1
ATOM 694 N N . ALA A 1 95 ? 29.859 -24.391 5.656 1 25.47 95 ALA A N 1
ATOM 695 C CA . ALA A 1 95 ? 30.688 -23.594 6.543 1 25.47 95 ALA A CA 1
ATOM 696 C C . ALA A 1 95 ? 30.406 -22.094 6.367 1 25.47 95 ALA A C 1
ATOM 698 O O . ALA A 1 95 ? 30.656 -21.297 7.273 1 25.47 95 ALA A O 1
ATOM 699 N N . ARG A 1 96 ? 30.203 -21.547 5.082 1 25.22 96 ARG A N 1
ATOM 700 C CA . ARG A 1 96 ? 30.875 -20.25 5.016 1 25.22 96 ARG A CA 1
ATOM 701 C C . ARG A 1 96 ? 30.172 -19.234 5.898 1 25.22 96 ARG A C 1
ATOM 703 O O . ARG A 1 96 ? 30.812 -18.516 6.676 1 25.22 96 ARG A O 1
ATOM 710 N N . ALA A 1 97 ? 28.891 -18.469 5.484 1 24.75 97 ALA A N 1
ATOM 711 C CA . ALA A 1 97 ? 28.969 -17.031 5.211 1 24.75 97 ALA A CA 1
ATOM 712 C C . ALA A 1 97 ? 28.656 -16.219 6.461 1 24.75 97 ALA A C 1
ATOM 714 O O . ALA A 1 97 ? 27.484 -15.922 6.734 1 24.75 97 ALA A O 1
ATOM 715 N N . GLY A 1 98 ? 28.984 -16.641 7.676 1 26.78 98 GLY A N 1
ATOM 716 C CA . GLY A 1 98 ? 28.828 -15.617 8.695 1 26.78 98 GLY A CA 1
ATOM 717 C C . GLY A 1 98 ? 29.516 -14.312 8.344 1 26.78 98 GLY A C 1
ATOM 718 O O . GLY A 1 98 ? 30.734 -14.273 8.156 1 26.78 98 GLY A O 1
ATOM 719 N N . TRP A 1 99 ? 28.844 -13.383 7.797 1 26.91 99 TRP A N 1
ATOM 720 C CA . TRP A 1 99 ? 29.391 -12.164 7.199 1 26.91 99 TRP A CA 1
ATOM 721 C C . TRP A 1 99 ? 29.922 -11.227 8.273 1 26.91 99 TRP A C 1
ATOM 723 O O . TRP A 1 99 ? 29.172 -10.75 9.125 1 26.91 99 TRP A O 1
ATOM 733 N N . HIS A 1 100 ? 30.828 -11.688 9.211 1 27.8 100 HIS A N 1
ATOM 734 C CA . HIS A 1 100 ? 31.375 -10.578 9.977 1 27.8 100 HIS A CA 1
ATOM 735 C C . HIS A 1 100 ? 32.156 -9.617 9.086 1 27.8 100 HIS A C 1
ATOM 737 O O . HIS A 1 100 ? 33.062 -10.039 8.359 1 27.8 100 HIS A O 1
ATOM 743 N N . PHE A 1 101 ? 31.625 -8.648 8.68 1 27.5 101 PHE A N 1
ATOM 744 C CA . PHE A 1 101 ? 32.281 -7.547 7.957 1 27.5 101 PHE A CA 1
ATOM 745 C C . PHE A 1 101 ? 33.375 -6.91 8.797 1 27.5 101 PHE A C 1
ATOM 747 O O . PHE A 1 101 ? 33.094 -6.098 9.68 1 27.5 101 PHE A O 1
ATOM 754 N N . GLY A 1 102 ? 34.406 -7.715 9.359 1 26.36 102 GLY A N 1
ATOM 755 C CA . GLY A 1 102 ? 35.5 -7.07 10.055 1 26.36 102 GLY A CA 1
ATOM 756 C C . GLY A 1 102 ? 36.156 -5.973 9.234 1 26.36 102 GLY A C 1
ATOM 757 O O . GLY A 1 102 ? 35.938 -5.855 8.031 1 26.36 102 GLY A O 1
ATOM 758 N N . SER A 1 103 ? 37.344 -5.359 9.852 1 25.7 103 SER A N 1
ATOM 759 C CA . SER A 1 103 ? 38.219 -4.227 9.539 1 25.7 103 SER A CA 1
ATOM 760 C C . SER A 1 103 ? 38.844 -4.371 8.156 1 25.7 103 SER A C 1
ATOM 762 O O . SER A 1 103 ? 38.781 -5.441 7.547 1 25.7 103 SER A O 1
ATOM 764 N N . GLU A 1 104 ? 39.969 -3.455 7.754 1 28.95 104 GLU A N 1
ATOM 765 C CA . GLU A 1 104 ? 40.75 -3.16 6.559 1 28.95 104 GLU A CA 1
ATOM 766 C C . GLU A 1 104 ? 41.406 -4.426 5.988 1 28.95 104 GLU A C 1
ATOM 768 O O . GLU A 1 104 ? 41.781 -4.465 4.812 1 28.95 104 GLU A O 1
ATOM 773 N N . ASP A 1 105 ? 42.312 -5.191 6.738 1 27.11 105 ASP A N 1
ATOM 774 C CA . ASP A 1 105 ? 43.125 -6.262 6.172 1 27.11 105 ASP A CA 1
ATOM 775 C C . ASP A 1 105 ? 42.25 -7.379 5.605 1 27.11 105 ASP A C 1
ATOM 777 O O . ASP A 1 105 ? 41.312 -7.828 6.262 1 27.11 105 ASP A O 1
ATOM 781 N N . ALA A 1 106 ? 42.312 -7.621 4.238 1 31.25 106 ALA A N 1
ATOM 782 C CA . ALA A 1 106 ? 41.594 -8.516 3.332 1 31.25 106 ALA A CA 1
ATOM 783 C C . ALA A 1 106 ? 41.5 -9.922 3.908 1 31.25 106 ALA A C 1
ATOM 785 O O . ALA A 1 106 ? 41.531 -10.906 3.166 1 31.25 106 ALA A O 1
ATOM 786 N N . ASP A 1 107 ? 41.875 -10.172 5.254 1 25.89 107 ASP A N 1
ATOM 787 C CA . ASP A 1 107 ? 41.938 -11.586 5.605 1 25.89 107 ASP A CA 1
ATOM 788 C C . ASP A 1 107 ? 40.594 -12.266 5.359 1 25.89 107 ASP A C 1
ATOM 790 O O . ASP A 1 107 ? 39.562 -11.602 5.328 1 25.89 107 ASP A O 1
ATOM 794 N N . GLU A 1 108 ? 40.625 -13.633 5.195 1 25.58 108 GLU A N 1
ATOM 795 C CA . GLU A 1 108 ? 39.594 -14.594 4.793 1 25.58 108 GLU A CA 1
ATOM 796 C C . GLU A 1 108 ? 38.344 -14.469 5.656 1 25.58 108 GLU A C 1
ATOM 798 O O . GLU A 1 108 ? 38.438 -14.445 6.887 1 25.58 108 GLU A O 1
ATOM 803 N N . PRO A 1 109 ? 37.344 -13.852 5.129 1 28.27 109 PRO A N 1
ATOM 804 C CA . PRO A 1 109 ? 36.094 -13.812 5.902 1 28.27 109 PRO A CA 1
ATOM 805 C C . PRO A 1 109 ? 35.812 -15.125 6.621 1 28.27 109 PRO A C 1
ATOM 807 O O . PRO A 1 109 ? 35.781 -16.188 5.988 1 28.27 109 PRO A O 1
ATOM 810 N N . GLU A 1 110 ? 36.562 -15.344 7.816 1 24.19 110 GLU A N 1
ATOM 811 C CA . GLU A 1 110 ? 36.156 -16.547 8.539 1 24.19 110 GLU A CA 1
ATOM 812 C C . GLU A 1 110 ? 34.625 -16.656 8.617 1 24.19 110 GLU A C 1
ATOM 814 O O . GLU A 1 110 ? 33.969 -15.711 9.047 1 24.19 110 GLU A O 1
ATOM 819 N N . LEU A 1 111 ? 34.062 -17.594 7.961 1 26.77 111 LEU A N 1
ATOM 820 C CA . LEU A 1 111 ? 32.688 -18.109 7.945 1 26.77 111 LEU A CA 1
ATOM 821 C C . LEU A 1 111 ? 32.219 -18.406 9.359 1 26.77 111 LEU A C 1
ATOM 823 O O . LEU A 1 111 ? 32.688 -19.344 9.992 1 26.77 111 LEU A O 1
ATOM 827 N N . GLN A 1 112 ? 32.188 -17.469 10.289 1 25.61 112 GLN A N 1
ATOM 828 C CA . GLN A 1 112 ? 31.656 -17.984 11.555 1 25.61 112 GLN A CA 1
ATOM 829 C C . GLN A 1 112 ? 30.484 -18.922 11.328 1 25.61 112 GLN A C 1
ATOM 831 O O . GLN A 1 112 ? 29.75 -18.797 10.352 1 25.61 112 GLN A O 1
ATOM 836 N N . GLN A 1 113 ? 30.375 -20.031 12.227 1 23.12 113 GLN A N 1
ATOM 837 C CA . GLN A 1 113 ? 29.516 -21.203 12.391 1 23.12 113 GLN A CA 1
ATOM 838 C C . GLN A 1 113 ? 28.047 -20.859 12.172 1 23.12 113 GLN A C 1
ATOM 840 O O . GLN A 1 113 ? 27.641 -19.703 12.359 1 23.12 113 GLN A O 1
ATOM 845 N N . GLN A 1 114 ? 27.219 -21.875 11.789 1 25.3 114 GLN A N 1
ATOM 846 C CA . GLN A 1 114 ? 25.844 -22.203 11.422 1 25.3 114 GLN A CA 1
ATOM 847 C C . GLN A 1 114 ? 24.859 -21.703 12.477 1 25.3 114 GLN A C 1
ATOM 849 O O . GLN A 1 114 ? 24.828 -22.234 13.594 1 25.3 114 GLN A O 1
ATOM 854 N N . GLY A 1 115 ? 24.734 -20.453 12.789 1 25.44 115 GLY A N 1
ATOM 855 C CA . GLY A 1 115 ? 23.625 -20.297 13.703 1 25.44 115 GLY A CA 1
ATOM 856 C C . GLY A 1 115 ? 22.406 -21.109 13.312 1 25.44 115 GLY A C 1
ATOM 857 O O . GLY A 1 115 ? 22.234 -21.453 12.141 1 25.44 115 GLY A O 1
ATOM 858 N N . GLU A 1 116 ? 21.922 -21.938 14.227 1 25.09 116 GLU A N 1
ATOM 859 C CA . GLU A 1 116 ? 20.719 -22.734 14.086 1 25.09 116 GLU A CA 1
ATOM 860 C C . GLU A 1 116 ? 19.641 -22 13.297 1 25.09 116 GLU A C 1
ATOM 862 O O . GLU A 1 116 ? 19.438 -20.797 13.508 1 25.09 116 GLU A O 1
ATOM 867 N N . TYR A 1 117 ? 19.5 -22.344 12.102 1 28.03 117 TYR A N 1
ATOM 868 C CA . TYR A 1 117 ? 18.328 -22 11.328 1 28.03 117 TYR A CA 1
ATOM 869 C C . TYR A 1 117 ? 17.094 -21.906 12.227 1 28.03 117 TYR A C 1
ATOM 871 O O . TYR A 1 117 ? 16.656 -22.906 12.797 1 28.03 117 TYR A O 1
ATOM 879 N N . GLN A 1 118 ? 17.047 -20.938 13.117 1 26.7 118 GLN A N 1
ATOM 880 C CA . GLN A 1 118 ? 15.719 -20.844 13.719 1 26.7 118 GLN A CA 1
ATOM 881 C C . GLN A 1 118 ? 14.617 -20.875 12.664 1 26.7 118 GLN A C 1
ATOM 883 O O . GLN A 1 118 ? 14.625 -20.062 11.734 1 26.7 118 GLN A O 1
ATOM 888 N N . GLU A 1 119 ? 14.203 -22.062 12.328 1 29.28 119 GLU A N 1
ATOM 889 C CA . GLU A 1 119 ? 12.906 -22.172 11.672 1 29.28 119 GLU A CA 1
ATOM 890 C C . GLU A 1 119 ? 11.969 -21.047 12.109 1 29.28 119 GLU A C 1
ATOM 892 O O . GLU A 1 119 ? 11.594 -20.969 13.281 1 29.28 119 GLU A O 1
ATOM 897 N N . GLU A 1 120 ? 12.25 -19.875 11.719 1 32.75 120 GLU A N 1
ATOM 898 C CA . GLU A 1 120 ? 11.172 -18.938 12 1 32.75 120 GLU A CA 1
ATOM 899 C C . GLU A 1 120 ? 9.812 -19.547 11.703 1 32.75 120 GLU A C 1
ATOM 901 O O . GLU A 1 120 ? 9.539 -19.969 10.578 1 32.75 120 GLU A O 1
ATOM 906 N N . ASP A 1 121 ? 9.297 -20.25 12.633 1 31.67 121 ASP A N 1
ATOM 907 C CA . ASP A 1 121 ? 7.875 -20.594 12.617 1 31.67 121 ASP A CA 1
ATOM 908 C C . ASP A 1 121 ? 7.039 -19.453 12.055 1 31.67 121 ASP A C 1
ATOM 910 O O . ASP A 1 121 ? 7.137 -18.312 12.516 1 31.67 121 ASP A O 1
ATOM 914 N N . PHE A 1 122 ? 6.82 -19.484 10.758 1 35.81 122 PHE A N 1
ATOM 915 C CA . PHE A 1 122 ? 5.695 -18.641 10.383 1 35.81 122 PHE A CA 1
ATOM 916 C C . PHE A 1 122 ? 4.672 -18.562 11.508 1 35.81 122 PHE A C 1
ATOM 918 O O . PHE A 1 122 ? 4.078 -19.578 11.883 1 35.81 122 PHE A O 1
ATOM 925 N N . GLU A 1 123 ? 4.902 -17.844 12.469 1 34.22 123 GLU A N 1
ATOM 926 C CA . GLU A 1 123 ? 3.803 -17.703 13.422 1 34.22 123 GLU A CA 1
ATOM 927 C C . GLU A 1 123 ? 2.469 -17.531 12.703 1 34.22 123 GLU A C 1
ATOM 929 O O . GLU A 1 123 ? 2.379 -16.766 11.727 1 34.22 123 GLU A O 1
ATOM 934 N N . ASP A 1 124 ? 1.501 -18.406 12.719 1 37.66 124 ASP A N 1
ATOM 935 C CA . ASP A 1 124 ? 0.136 -18.562 12.227 1 37.66 124 ASP A CA 1
ATOM 936 C C . ASP A 1 124 ? -0.538 -17.203 12.039 1 37.66 124 ASP A C 1
ATOM 938 O O . ASP A 1 124 ? -1.515 -17.094 11.297 1 37.66 124 ASP A O 1
ATOM 942 N N . GLY A 1 125 ? -0.278 -16.094 12.828 1 37.03 125 GLY A N 1
ATOM 943 C CA . GLY A 1 125 ? -1.123 -14.906 12.906 1 37.03 125 GLY A CA 1
ATOM 944 C C . GLY A 1 125 ? -0.714 -13.812 11.945 1 37.03 125 GLY A C 1
ATOM 945 O O . GLY A 1 125 ? -1.325 -12.742 11.914 1 37.03 125 GLY A O 1
ATOM 946 N N . GLU A 1 126 ? 0.523 -13.656 11.562 1 41.06 126 GLU A N 1
ATOM 947 C CA . GLU A 1 126 ? 0.848 -12.531 10.688 1 41.06 126 GLU A CA 1
ATOM 948 C C . GLU A 1 126 ? 0.214 -12.703 9.312 1 41.06 126 GLU A C 1
ATOM 950 O O . GLU A 1 126 ? 0.283 -13.789 8.719 1 41.06 126 GLU A O 1
ATOM 955 N N . GLU A 1 127 ? -0.802 -11.984 8.969 1 46.41 127 GLU A N 1
ATOM 956 C CA . GLU A 1 127 ? -1.507 -11.992 7.688 1 46.41 127 GLU A CA 1
ATOM 957 C C . GLU A 1 127 ? -0.539 -12.172 6.523 1 46.41 127 GLU A C 1
ATOM 959 O O . GLU A 1 127 ? 0.386 -11.375 6.348 1 46.41 127 GLU A O 1
ATOM 964 N N . ASP A 1 128 ? -0.261 -13.352 6.18 1 60.47 128 ASP A N 1
ATOM 965 C CA . ASP A 1 128 ? 0.447 -13.773 4.973 1 60.47 128 ASP A CA 1
ATOM 966 C C . ASP A 1 128 ? -0.155 -13.117 3.729 1 60.47 128 ASP A C 1
ATOM 968 O O . ASP A 1 128 ? -1.377 -13.086 3.57 1 60.47 128 ASP A O 1
ATOM 972 N N . GLY A 1 129 ? 0.567 -12.18 3.025 1 63.78 129 GLY A N 1
ATOM 973 C CA . GLY A 1 129 ? 0.189 -11.5 1.795 1 63.78 129 GLY A CA 1
ATOM 974 C C . GLY A 1 129 ? -0.562 -12.398 0.828 1 63.78 129 GLY A C 1
ATOM 975 O O . GLY A 1 129 ? -1.354 -11.914 0.015 1 63.78 129 GLY A O 1
ATOM 976 N N . PHE A 1 130 ? -0.478 -13.594 1.005 1 76.25 130 PHE A N 1
ATOM 977 C CA . PHE A 1 130 ? -1.086 -14.484 0.019 1 76.25 130 PHE A CA 1
ATOM 978 C C . PHE A 1 130 ? -2.475 -14.922 0.469 1 76.25 130 PHE A C 1
ATOM 980 O O . PHE A 1 130 ? -3.172 -15.633 -0.258 1 76.25 130 PHE A O 1
ATOM 987 N N . SER A 1 131 ? -2.881 -14.398 1.554 1 86.12 131 SER A N 1
ATOM 988 C CA . SER A 1 131 ? -4.246 -14.688 1.979 1 86.12 131 SER A CA 1
ATOM 989 C C . SER A 1 131 ? -5.246 -13.742 1.325 1 86.12 131 SER A C 1
ATOM 991 O O . SER A 1 131 ? -6.453 -14 1.339 1 86.12 131 SER A O 1
ATOM 993 N N . GLN A 1 132 ? -4.746 -12.812 0.726 1 91.69 132 GLN A N 1
ATOM 994 C CA . GLN A 1 132 ? -5.602 -11.805 0.109 1 91.69 132 GLN A CA 1
ATOM 995 C C . GLN A 1 132 ? -5.961 -12.188 -1.323 1 91.69 132 GLN A C 1
ATOM 997 O O . GLN A 1 132 ? -5.078 -12.438 -2.145 1 91.69 132 GLN A O 1
ATOM 1002 N N . LEU A 1 133 ? -7.23 -12.125 -1.63 1 96.56 133 LEU A N 1
ATOM 1003 C CA . LEU A 1 133 ? -7.703 -12.508 -2.955 1 96.56 133 LEU A CA 1
ATOM 1004 C C . LEU A 1 133 ? -7.266 -11.492 -4.004 1 96.56 133 LEU A C 1
ATOM 1006 O O . LEU A 1 133 ? -7.145 -11.828 -5.184 1 96.56 133 LEU A O 1
ATOM 1010 N N . SER A 1 134 ? -7.012 -10.281 -3.561 1 93.94 134 SER A N 1
ATOM 1011 C CA . SER A 1 134 ? -6.504 -9.289 -4.5 1 93.94 134 SER A CA 1
ATOM 1012 C C . SER A 1 134 ? -5.16 -9.711 -5.086 1 93.94 134 SER A C 1
ATOM 1014 O O . SER A 1 134 ? -4.887 -9.477 -6.262 1 93.94 134 SER A O 1
ATOM 1016 N N . THR A 1 135 ? -4.375 -10.336 -4.277 1 93.56 135 THR A N 1
ATOM 1017 C CA . THR A 1 135 ? -3.092 -10.852 -4.738 1 93.56 135 THR A CA 1
ATOM 1018 C C . THR A 1 135 ? -3.289 -11.977 -5.75 1 93.56 135 THR A C 1
ATOM 1020 O O . THR A 1 135 ? -2.611 -12.016 -6.777 1 93.56 135 THR A O 1
ATOM 1023 N N . HIS A 1 136 ? -4.188 -12.82 -5.496 1 96.12 136 HIS A N 1
ATOM 1024 C CA . HIS A 1 136 ? -4.488 -13.906 -6.422 1 96.12 136 HIS A CA 1
ATOM 1025 C C . HIS A 1 136 ? -5.027 -13.375 -7.742 1 96.12 136 HIS A C 1
ATOM 1027 O O . HIS A 1 136 ? -4.668 -13.875 -8.812 1 96.12 136 HIS A O 1
ATOM 1033 N N . ARG A 1 137 ? -5.875 -12.383 -7.637 1 96.81 137 ARG A N 1
ATOM 1034 C CA . ARG A 1 137 ? -6.406 -11.773 -8.852 1 96.81 137 ARG A CA 1
ATOM 1035 C C . ARG A 1 137 ? -5.289 -11.203 -9.711 1 96.81 137 ARG A C 1
ATOM 1037 O O . ARG A 1 137 ? -5.277 -11.398 -10.93 1 96.81 137 ARG A O 1
ATOM 1044 N N . GLU A 1 138 ? -4.375 -10.531 -9.062 1 95.06 138 GLU A N 1
ATOM 1045 C CA . GLU A 1 138 ? -3.232 -9.977 -9.781 1 95.06 138 GLU A CA 1
ATOM 1046 C C . GLU A 1 138 ? -2.467 -11.062 -10.531 1 95.06 138 GLU A C 1
ATOM 1048 O O . GLU A 1 138 ? -2.084 -10.875 -11.688 1 95.06 138 GLU A O 1
ATOM 1053 N N . MET A 1 139 ? -2.311 -12.172 -9.93 1 95.88 139 MET A N 1
ATOM 1054 C CA . MET A 1 139 ? -1.571 -13.273 -10.539 1 95.88 139 MET A CA 1
ATOM 1055 C C . MET A 1 139 ? -2.371 -13.906 -11.672 1 95.88 139 MET A C 1
ATOM 1057 O O . MET A 1 139 ? -1.82 -14.211 -12.734 1 95.88 139 MET A O 1
ATOM 1061 N N . ILE A 1 140 ? -3.641 -14.086 -11.438 1 97.06 140 ILE A N 1
ATOM 1062 C CA . ILE A 1 140 ? -4.488 -14.711 -12.445 1 97.06 140 ILE A CA 1
ATOM 1063 C C . ILE A 1 140 ? -4.582 -13.797 -13.672 1 97.06 140 ILE A C 1
ATOM 1065 O O . ILE A 1 140 ? -4.582 -14.281 -14.805 1 97.06 140 ILE A O 1
ATOM 1069 N N . GLU A 1 141 ? -4.602 -12.461 -13.445 1 96.88 141 GLU A N 1
ATOM 1070 C CA . GLU A 1 141 ? -4.73 -11.492 -14.523 1 96.88 141 GLU A CA 1
ATOM 1071 C C . GLU A 1 141 ? -3.432 -11.367 -15.32 1 96.88 141 GLU A C 1
ATOM 1073 O O . GLU A 1 141 ? -3.418 -10.812 -16.422 1 96.88 141 GLU A O 1
ATOM 1078 N N . ASP A 1 142 ? -2.344 -11.836 -14.781 1 97.81 142 ASP A N 1
ATOM 1079 C CA . ASP A 1 142 ? -1.081 -11.891 -15.508 1 97.81 142 ASP A CA 1
ATOM 1080 C C . ASP A 1 142 ? -1.125 -12.953 -16.609 1 97.81 142 ASP A C 1
ATOM 1082 O O . ASP A 1 142 ? -0.77 -14.109 -16.375 1 97.81 142 ASP A O 1
ATOM 1086 N N . GLU A 1 143 ? -1.433 -12.5 -17.766 1 97.5 143 GLU A N 1
ATOM 1087 C CA . GLU A 1 143 ? -1.677 -13.422 -18.875 1 97.5 143 GLU A CA 1
ATOM 1088 C C . GLU A 1 143 ? -0.392 -14.125 -19.297 1 97.5 143 GLU A C 1
ATOM 1090 O O . GLU A 1 143 ? -0.426 -15.273 -19.734 1 97.5 143 GLU A O 1
ATOM 1095 N N . VAL A 1 144 ? 0.758 -13.422 -19.234 1 97.81 144 VAL A N 1
ATOM 1096 C CA . VAL A 1 144 ? 2.033 -14.031 -19.594 1 97.81 144 VAL A CA 1
ATOM 1097 C C . VAL A 1 144 ? 2.271 -15.281 -18.75 1 97.81 144 VAL A C 1
ATOM 1099 O O . VAL A 1 144 ? 2.486 -16.375 -19.281 1 97.81 144 VAL A O 1
ATOM 1102 N N . ARG A 1 145 ? 2.178 -15.094 -17.5 1 96.81 145 ARG A N 1
ATOM 1103 C CA . ARG A 1 145 ? 2.396 -16.172 -16.531 1 96.81 145 ARG A CA 1
ATOM 1104 C C . ARG A 1 145 ? 1.327 -17.25 -16.672 1 96.81 145 ARG A C 1
ATOM 1106 O O . ARG A 1 145 ? 1.646 -18.438 -16.812 1 96.81 145 ARG A O 1
ATOM 1113 N N . THR A 1 146 ? 0.076 -16.906 -16.625 1 97.94 146 THR A N 1
ATOM 1114 C CA . THR A 1 146 ? -1.025 -17.859 -16.547 1 97.94 146 THR A CA 1
ATOM 1115 C C . THR A 1 146 ? -1.123 -18.672 -17.812 1 97.94 146 THR A C 1
ATOM 1117 O O . THR A 1 146 ? -1.3 -19.891 -17.766 1 97.94 146 THR A O 1
ATOM 1120 N N . GLU A 1 147 ? -0.922 -18.078 -18.938 1 97.56 147 GLU A N 1
ATOM 1121 C CA . GLU A 1 147 ? -1.006 -18.797 -20.219 1 97.56 147 GLU A CA 1
ATOM 1122 C C . GLU A 1 147 ? 0.192 -19.719 -20.406 1 97.56 147 GLU A C 1
ATOM 1124 O O . GLU A 1 147 ? 0.065 -20.797 -20.984 1 97.56 147 GLU A O 1
ATOM 1129 N N . ALA A 1 148 ? 1.312 -19.312 -19.922 1 98.25 148 ALA A N 1
ATOM 1130 C CA . ALA A 1 148 ? 2.477 -20.188 -20.016 1 98.25 148 ALA A CA 1
ATOM 1131 C C . ALA A 1 148 ? 2.254 -21.469 -19.234 1 98.25 148 ALA A C 1
ATOM 1133 O O . ALA A 1 148 ? 2.475 -22.562 -19.75 1 98.25 148 ALA A O 1
ATOM 1134 N N . PHE A 1 149 ? 1.79 -21.359 -18.031 1 98.5 149 PHE A N 1
ATOM 1135 C CA . PHE A 1 149 ? 1.485 -22.547 -17.25 1 98.5 149 PHE A CA 1
ATOM 1136 C C . PHE A 1 149 ? 0.388 -23.375 -17.906 1 98.5 149 PHE A C 1
ATOM 1138 O O . PHE A 1 149 ? 0.49 -24.609 -17.984 1 98.5 149 PHE A O 1
ATOM 1145 N N . ARG A 1 150 ? -0.642 -22.672 -18.344 1 98.38 150 ARG A N 1
ATOM 1146 C CA . ARG A 1 150 ? -1.752 -23.375 -18.969 1 98.38 150 ARG A CA 1
ATOM 1147 C C . ARG A 1 150 ? -1.271 -24.203 -20.172 1 98.38 150 ARG A C 1
ATOM 1149 O O . ARG A 1 150 ? -1.598 -25.375 -20.281 1 98.38 150 ARG A O 1
ATOM 1156 N N . LYS A 1 151 ? -0.52 -23.578 -21.016 1 98.12 151 LYS A N 1
ATOM 1157 C CA . LYS A 1 151 ? -0 -24.25 -22.203 1 98.12 151 LYS A CA 1
ATOM 1158 C C . LYS A 1 151 ? 0.816 -25.484 -21.812 1 98.12 151 LYS A C 1
ATOM 1160 O O . LYS A 1 151 ? 0.617 -26.562 -22.375 1 98.12 151 LYS A O 1
ATOM 1165 N N . ALA A 1 152 ? 1.719 -25.312 -20.906 1 98.44 152 ALA A N 1
ATOM 1166 C CA . ALA A 1 152 ? 2.555 -26.422 -20.469 1 98.44 152 ALA A CA 1
ATOM 1167 C C . ALA A 1 152 ? 1.708 -27.547 -19.875 1 98.44 152 ALA A C 1
ATOM 1169 O O . ALA A 1 152 ? 1.937 -28.719 -20.156 1 98.44 152 ALA A O 1
ATOM 1170 N N . ILE A 1 153 ? 0.781 -27.219 -19.094 1 98.56 153 ILE A N 1
ATOM 1171 C CA . ILE A 1 153 ? -0.079 -28.188 -18.406 1 98.56 153 ILE A CA 1
ATOM 1172 C C . ILE A 1 153 ? -0.886 -28.969 -19.438 1 98.56 153 ILE A C 1
ATOM 1174 O O . ILE A 1 153 ? -0.95 -30.203 -19.391 1 98.56 153 ILE A O 1
ATOM 1178 N N . PHE A 1 154 ? -1.47 -28.328 -20.391 1 98.12 154 PHE A N 1
ATOM 1179 C CA . PHE A 1 154 ? -2.291 -28.984 -21.406 1 98.12 154 PHE A CA 1
ATOM 1180 C C . PHE A 1 154 ? -1.438 -29.875 -22.297 1 98.12 154 PHE A C 1
ATOM 1182 O O . PHE A 1 154 ? -1.933 -30.859 -22.859 1 98.12 154 PHE A O 1
ATOM 1189 N N . GLN A 1 155 ? -0.203 -29.594 -22.375 1 97.69 155 GLN A N 1
ATOM 1190 C CA . GLN A 1 155 ? 0.709 -30.391 -23.188 1 97.69 155 GLN A CA 1
ATOM 1191 C C . GLN A 1 155 ? 1.08 -31.688 -22.469 1 97.69 155 GLN A C 1
ATOM 1193 O O . GLN A 1 155 ? 1.349 -32.719 -23.109 1 97.69 155 GLN A O 1
ATOM 1198 N N . HIS A 1 156 ? 1 -31.656 -21.141 1 97.31 156 HIS A N 1
ATOM 1199 C CA . HIS A 1 156 ? 1.722 -32.75 -20.5 1 97.31 156 HIS A CA 1
ATOM 1200 C C . HIS A 1 156 ? 0.825 -33.5 -19.516 1 97.31 156 HIS A C 1
ATOM 1202 O O . HIS A 1 156 ? 1.14 -34.625 -19.109 1 97.31 156 HIS A O 1
ATOM 1208 N N . CYS A 1 157 ? -0.348 -33.031 -19.156 1 97.5 157 CYS A N 1
ATOM 1209 C CA . CYS A 1 157 ? -0.99 -33.531 -17.938 1 97.5 157 CYS A CA 1
ATOM 1210 C C . CYS A 1 157 ? -2.055 -34.562 -18.25 1 97.5 157 CYS A C 1
ATOM 1212 O O . CYS A 1 157 ? -2.584 -35.219 -17.359 1 97.5 157 CYS A O 1
ATOM 1214 N N . ARG A 1 158 ? -2.369 -34.781 -19.562 1 98.38 158 ARG A N 1
ATOM 1215 C CA . ARG A 1 158 ? -3.414 -35.75 -19.906 1 98.38 158 ARG A CA 1
ATOM 1216 C C . ARG A 1 158 ? -3.066 -37.125 -19.391 1 98.38 158 ARG A C 1
ATOM 1218 O O . ARG A 1 158 ? -1.991 -37.656 -19.672 1 98.38 158 ARG A O 1
ATOM 1225 N N . GLY A 1 159 ? -3.938 -37.656 -18.641 1 97.69 159 GLY A N 1
ATOM 1226 C CA . GLY A 1 159 ? -3.795 -39.031 -18.125 1 97.69 159 GLY A CA 1
ATOM 1227 C C . GLY A 1 159 ? -2.773 -39.125 -17 1 97.69 159 GLY A C 1
ATOM 1228 O O . GLY A 1 159 ? -2.436 -40.219 -16.578 1 97.69 159 GLY A O 1
ATOM 1229 N N . LYS A 1 160 ? -2.285 -38.062 -16.516 1 97.25 160 LYS A N 1
ATOM 1230 C CA . LYS A 1 160 ? -1.176 -38.062 -15.57 1 97.25 160 LYS A CA 1
ATOM 1231 C C . LYS A 1 160 ? -1.666 -37.781 -14.148 1 97.25 160 LYS A C 1
ATOM 1233 O O . LYS A 1 160 ? -2.773 -37.281 -13.953 1 97.25 160 LYS A O 1
ATOM 1238 N N . VAL A 1 161 ? -0.852 -38.25 -13.18 1 97.5 161 VAL A N 1
ATOM 1239 C CA . VAL A 1 161 ? -1.021 -37.875 -11.781 1 97.5 161 VAL A CA 1
ATOM 1240 C C . VAL A 1 161 ? -0.202 -36.625 -11.477 1 97.5 161 VAL A C 1
ATOM 1242 O O . VAL A 1 161 ? 1.012 -36.594 -11.695 1 97.5 161 VAL A O 1
ATOM 1245 N N . VAL A 1 162 ? -0.909 -35.562 -10.961 1 98.56 162 VAL A N 1
ATOM 1246 C CA . VAL A 1 162 ? -0.278 -34.25 -10.773 1 98.56 162 VAL A CA 1
ATOM 1247 C C . VAL A 1 162 ? -0.275 -33.906 -9.289 1 98.56 162 VAL A C 1
ATOM 1249 O O . VAL A 1 162 ? -1.281 -34.062 -8.602 1 98.56 162 VAL A O 1
ATOM 1252 N N . LEU A 1 163 ? 0.893 -33.469 -8.789 1 98.81 163 LEU A N 1
ATOM 1253 C CA . LEU A 1 163 ? 1.035 -32.875 -7.461 1 98.81 163 LEU A CA 1
ATOM 1254 C C . LEU A 1 163 ? 1.355 -31.375 -7.555 1 98.81 163 LEU A C 1
ATOM 1256 O O . LEU A 1 163 ? 2.301 -30.984 -8.242 1 98.81 163 LEU A O 1
ATOM 1260 N N . GLU A 1 164 ? 0.537 -30.531 -6.949 1 98.81 164 GLU A N 1
ATOM 1261 C CA . GLU A 1 164 ? 0.796 -29.094 -6.934 1 98.81 164 GLU A CA 1
ATOM 1262 C C . GLU A 1 164 ? 1.083 -28.609 -5.52 1 98.81 164 GLU A C 1
ATOM 1264 O O . GLU A 1 164 ? 0.322 -28.891 -4.59 1 98.81 164 GLU A O 1
ATOM 1269 N N . ILE A 1 165 ? 2.199 -27.875 -5.375 1 98 165 ILE A N 1
ATOM 1270 C CA . ILE A 1 165 ? 2.594 -27.281 -4.105 1 98 165 ILE A CA 1
ATOM 1271 C C . ILE A 1 165 ? 2.299 -25.781 -4.129 1 98 165 ILE A C 1
ATOM 1273 O O . ILE A 1 165 ? 2.771 -25.062 -5.012 1 98 165 ILE A O 1
ATOM 1277 N N . GLY A 1 166 ? 1.542 -25.312 -3.1 1 96.75 166 GLY A N 1
ATOM 1278 C CA . GLY A 1 166 ? 1.085 -23.938 -3.117 1 96.75 166 GLY A CA 1
ATOM 1279 C C . GLY A 1 166 ? 0.055 -23.656 -4.195 1 96.75 166 GLY A C 1
ATOM 1280 O O . GLY A 1 166 ? 0.271 -22.812 -5.07 1 96.75 166 GLY A O 1
ATOM 1281 N N . CYS A 1 167 ? -1.1 -24.281 -4.027 1 98 167 CYS A N 1
ATOM 1282 C CA . CYS A 1 167 ? -2.031 -24.281 -5.152 1 98 167 CYS A CA 1
ATOM 1283 C C . CYS A 1 167 ? -2.838 -22.984 -5.195 1 98 167 CYS A C 1
ATOM 1285 O O . CYS A 1 167 ? -3.516 -22.703 -6.188 1 98 167 CYS A O 1
ATOM 1287 N N . GLY A 1 168 ? -2.74 -22.141 -4.137 1 96.88 168 GLY A N 1
ATOM 1288 C CA . GLY A 1 168 ? -3.539 -20.938 -4.125 1 96.88 168 GLY A CA 1
ATOM 1289 C C . GLY A 1 168 ? -5.023 -21.188 -4.305 1 96.88 168 GLY A C 1
ATOM 1290 O O . GLY A 1 168 ? -5.598 -22.031 -3.615 1 96.88 168 GLY A O 1
ATOM 1291 N N . THR A 1 169 ? -5.617 -20.516 -5.227 1 97.62 169 THR A N 1
ATOM 1292 C CA . THR A 1 169 ? -7.055 -20.641 -5.445 1 97.62 169 THR A CA 1
ATOM 1293 C C . THR A 1 169 ? -7.352 -21.828 -6.367 1 97.62 169 THR A C 1
ATOM 1295 O O . THR A 1 169 ? -8.484 -22 -6.812 1 97.62 169 THR A O 1
ATOM 1298 N N . GLY A 1 170 ? -6.375 -22.578 -6.738 1 98.19 170 GLY A N 1
ATOM 1299 C CA . GLY A 1 170 ? -6.578 -23.859 -7.418 1 98.19 170 GLY A CA 1
ATOM 1300 C C . GLY A 1 170 ? -6.594 -23.719 -8.93 1 98.19 170 GLY A C 1
ATOM 1301 O O . GLY A 1 170 ? -6.996 -24.656 -9.633 1 98.19 170 GLY A O 1
ATOM 1302 N N . ILE A 1 171 ? -6.109 -22.625 -9.469 1 98.44 171 ILE A N 1
ATOM 1303 C CA . ILE A 1 171 ? -6.223 -22.328 -10.891 1 98.44 171 ILE A CA 1
ATOM 1304 C C . ILE A 1 171 ? -5.395 -23.328 -11.695 1 98.44 171 ILE A C 1
ATOM 1306 O O . ILE A 1 171 ? -5.891 -23.938 -12.648 1 98.44 171 ILE A O 1
ATOM 1310 N N . LEU A 1 172 ? -4.18 -23.562 -11.344 1 98.69 172 LEU A N 1
ATOM 1311 C CA . LEU A 1 172 ? -3.314 -24.469 -12.086 1 98.69 172 LEU A CA 1
ATOM 1312 C C . LEU A 1 172 ? -3.771 -25.922 -11.922 1 98.69 172 LEU A C 1
ATOM 1314 O O . LEU A 1 172 ? -3.686 -26.703 -12.867 1 98.69 172 LEU A O 1
ATOM 1318 N N . SER A 1 173 ? -4.242 -26.25 -10.766 1 98.81 173 SER A N 1
ATOM 1319 C CA . SER A 1 173 ? -4.84 -27.562 -10.539 1 98.81 173 SER A CA 1
ATOM 1320 C C . SER A 1 173 ? -6.023 -27.797 -11.477 1 98.81 173 SER A C 1
ATOM 1322 O O . SER A 1 173 ? -6.172 -28.891 -12.039 1 98.81 173 SER A O 1
ATOM 1324 N N . LEU A 1 174 ? -6.82 -26.797 -11.625 1 98.81 174 LEU A N 1
ATOM 1325 C CA . LEU A 1 174 ? -7.988 -26.906 -12.492 1 98.81 174 LEU A CA 1
ATOM 1326 C C . LEU A 1 174 ? -7.562 -27.047 -13.953 1 98.81 174 LEU A C 1
ATOM 1328 O O . LEU A 1 174 ? -8.188 -27.781 -14.727 1 98.81 174 LEU A O 1
ATOM 1332 N N . PHE A 1 175 ? -6.539 -26.281 -14.352 1 98.81 175 PHE A N 1
ATOM 1333 C CA . PHE A 1 175 ? -5.996 -26.469 -15.688 1 98.81 175 PHE A CA 1
ATOM 1334 C C . PHE A 1 175 ? -5.586 -27.922 -15.914 1 98.81 175 PHE A C 1
ATOM 1336 O O . PHE A 1 175 ? -5.855 -28.5 -16.969 1 98.81 175 PHE A O 1
ATOM 1343 N N . ALA A 1 176 ? -4.938 -28.531 -14.922 1 98.88 176 ALA A N 1
ATOM 1344 C CA . ALA A 1 176 ? -4.523 -29.922 -15.031 1 98.88 176 ALA A CA 1
ATOM 1345 C C . ALA A 1 176 ? -5.727 -30.844 -15.203 1 98.88 176 ALA A C 1
ATOM 1347 O O . ALA A 1 176 ? -5.715 -31.75 -16.047 1 98.88 176 ALA A O 1
ATOM 1348 N N . ALA A 1 177 ? -6.715 -30.578 -14.445 1 98.75 177 ALA A N 1
ATOM 1349 C CA . ALA A 1 177 ? -7.941 -31.359 -14.555 1 98.75 177 ALA A CA 1
ATOM 1350 C C . ALA A 1 177 ? -8.578 -31.203 -15.93 1 98.75 177 ALA A C 1
ATOM 1352 O O . ALA A 1 177 ? -8.969 -32.188 -16.562 1 98.75 177 ALA A O 1
ATOM 1353 N N . GLN A 1 178 ? -8.695 -29.984 -16.375 1 98.38 178 GLN A N 1
ATOM 1354 C CA . GLN A 1 178 ? -9.25 -29.688 -17.688 1 98.38 178 GLN A CA 1
ATOM 1355 C C . GLN A 1 178 ? -8.445 -30.375 -18.781 1 98.38 178 GLN A C 1
ATOM 1357 O O . GLN A 1 178 ? -9.008 -30.797 -19.797 1 98.38 178 GLN A O 1
ATOM 1362 N N . ALA A 1 179 ? -7.172 -30.5 -18.578 1 98.5 179 ALA A N 1
ATOM 1363 C CA . ALA A 1 179 ? -6.277 -31.125 -19.547 1 98.5 179 ALA A CA 1
ATOM 1364 C C . ALA A 1 179 ? -6.457 -32.625 -19.578 1 98.5 179 ALA A C 1
ATOM 1366 O O . ALA A 1 179 ? -5.938 -33.312 -20.469 1 98.5 179 ALA A O 1
ATOM 1367 N N . GLY A 1 180 ? -7.125 -33.156 -18.609 1 98.56 180 GLY A N 1
ATOM 1368 C CA . GLY A 1 180 ? -7.398 -34.562 -18.609 1 98.56 180 GLY A CA 1
ATOM 1369 C C . GLY A 1 180 ? -6.535 -35.344 -17.625 1 98.56 180 GLY A C 1
ATOM 1370 O O . GLY A 1 180 ? -6.348 -36.562 -17.766 1 98.56 180 GLY A O 1
ATOM 1371 N N . ALA A 1 181 ? -5.988 -34.656 -16.656 1 98.5 181 ALA A N 1
ATOM 1372 C CA . ALA A 1 181 ? -5.254 -35.375 -15.609 1 98.5 181 ALA A CA 1
ATOM 1373 C C . ALA A 1 181 ? -6.125 -36.438 -14.953 1 98.5 181 ALA A C 1
ATOM 1375 O O . ALA A 1 181 ? -7.328 -36.219 -14.758 1 98.5 181 ALA A O 1
ATOM 1376 N N . SER A 1 182 ? -5.457 -37.594 -14.625 1 97 182 SER A N 1
ATOM 1377 C CA . SER A 1 182 ? -6.199 -38.688 -13.961 1 97 182 SER A CA 1
ATOM 1378 C C . SER A 1 182 ? -6.477 -38.344 -12.5 1 97 182 SER A C 1
ATOM 1380 O O . SER A 1 182 ? -7.516 -38.719 -11.953 1 97 182 SER A O 1
ATOM 1382 N N . ARG A 1 183 ? -5.566 -37.625 -11.93 1 97.38 183 ARG A N 1
ATOM 1383 C CA . ARG A 1 183 ? -5.652 -37.219 -10.531 1 97.38 183 ARG A CA 1
ATOM 1384 C C . ARG A 1 183 ? -4.801 -35.969 -10.266 1 97.38 183 ARG A C 1
ATOM 1386 O O . ARG A 1 183 ? -3.693 -35.875 -10.789 1 97.38 183 ARG A O 1
ATOM 1393 N N . VAL A 1 184 ? -5.363 -35.094 -9.453 1 98.75 184 VAL A N 1
ATOM 1394 C CA . VAL A 1 184 ? -4.633 -33.906 -9.039 1 98.75 184 VAL A CA 1
ATOM 1395 C C . VAL A 1 184 ? -4.688 -33.781 -7.523 1 98.75 184 VAL A C 1
ATOM 1397 O O . VAL A 1 184 ? -5.77 -33.719 -6.934 1 98.75 184 VAL A O 1
ATOM 1400 N N . VAL A 1 185 ? -3.518 -33.781 -6.871 1 98.81 185 VAL A N 1
ATOM 1401 C CA . VAL A 1 185 ? -3.395 -33.469 -5.453 1 98.81 185 VAL A CA 1
ATOM 1402 C C . VAL A 1 185 ? -2.812 -32.062 -5.273 1 98.81 185 VAL A C 1
ATOM 1404 O O . VAL A 1 185 ? -1.67 -31.812 -5.66 1 98.81 185 VAL A O 1
ATOM 1407 N N . ALA A 1 186 ? -3.617 -31.188 -4.707 1 98.88 186 ALA A N 1
ATOM 1408 C CA . ALA A 1 186 ? -3.24 -29.781 -4.535 1 98.88 186 ALA A CA 1
ATOM 1409 C C . ALA A 1 186 ? -3.055 -29.438 -3.061 1 98.88 186 ALA A C 1
ATOM 1411 O O . ALA A 1 186 ? -3.979 -29.609 -2.26 1 98.88 186 ALA A O 1
ATOM 1412 N N . VAL A 1 187 ? -1.865 -28.922 -2.713 1 98.69 187 VAL A N 1
ATOM 1413 C CA . VAL A 1 187 ? -1.559 -28.625 -1.314 1 98.69 187 VAL A CA 1
ATOM 1414 C C . VAL A 1 187 ? -1.406 -27.125 -1.118 1 98.69 187 VAL A C 1
ATOM 1416 O O . VAL A 1 187 ? -0.723 -26.453 -1.896 1 98.69 187 VAL A O 1
ATOM 1419 N N . GLU A 1 188 ? -2.066 -26.594 -0.13 1 97.75 188 GLU A N 1
ATOM 1420 C CA . GLU A 1 188 ? -2.018 -25.172 0.214 1 97.75 188 GLU A CA 1
ATOM 1421 C C . GLU A 1 188 ? -1.861 -24.969 1.72 1 97.75 188 GLU A C 1
ATOM 1423 O O . GLU A 1 188 ? -2.678 -25.453 2.504 1 97.75 188 GLU A O 1
ATOM 1428 N N . ALA A 1 189 ? -0.811 -24.188 2.064 1 95.06 189 ALA A N 1
ATOM 1429 C CA . ALA A 1 189 ? -0.457 -24.031 3.473 1 95.06 189 ALA A CA 1
ATOM 1430 C C . ALA A 1 189 ? -1.474 -23.156 4.199 1 95.06 189 ALA A C 1
ATOM 1432 O O . ALA A 1 189 ? -1.757 -23.375 5.383 1 95.06 189 ALA A O 1
ATOM 1433 N N . ASN A 1 190 ? -1.96 -22.188 3.543 1 94.44 190 ASN A N 1
ATOM 1434 C CA . ASN A 1 190 ? -2.936 -21.297 4.156 1 94.44 190 ASN A CA 1
ATOM 1435 C C . ASN A 1 190 ? -4.332 -21.922 4.168 1 94.44 190 ASN A C 1
ATOM 1437 O O . ASN A 1 190 ? -4.906 -22.188 3.113 1 94.44 190 ASN A O 1
ATOM 1441 N N . GLU A 1 191 ? -4.809 -22.062 5.293 1 95.94 191 GLU A N 1
ATOM 1442 C CA . GLU A 1 191 ? -6.074 -22.781 5.461 1 95.94 191 GLU A CA 1
ATOM 1443 C C . GLU A 1 191 ? -7.211 -22.062 4.738 1 95.94 191 GLU A C 1
ATOM 1445 O O . GLU A 1 191 ? -8.023 -22.703 4.07 1 95.94 191 GLU A O 1
ATOM 1450 N N . GLU A 1 192 ? -7.301 -20.797 4.867 1 95.25 192 GLU A N 1
ATOM 1451 C CA . GLU A 1 192 ? -8.367 -20.031 4.219 1 95.25 192 GLU A CA 1
ATOM 1452 C C . GLU A 1 192 ? -8.273 -20.141 2.699 1 95.25 192 GLU A C 1
ATOM 1454 O O . GLU A 1 192 ? -9.289 -20.312 2.023 1 95.25 192 GLU A O 1
ATOM 1459 N N . VAL A 1 193 ? -7.145 -20.078 2.207 1 97 193 VAL A N 1
ATOM 1460 C CA . VAL A 1 193 ? -6.934 -20.141 0.765 1 97 193 VAL A CA 1
ATOM 1461 C C . VAL A 1 193 ? -7.246 -21.562 0.262 1 97 193 VAL A C 1
ATOM 1463 O O . VAL A 1 193 ? -7.809 -21.719 -0.821 1 97 193 VAL A O 1
ATOM 1466 N N . ALA A 1 194 ? -6.898 -22.516 1.087 1 98.12 194 ALA A N 1
ATOM 1467 C CA . ALA A 1 194 ? -7.262 -23.891 0.736 1 98.12 194 ALA A CA 1
ATOM 1468 C C . ALA A 1 194 ? -8.773 -24.047 0.603 1 98.12 194 ALA A C 1
ATOM 1470 O O . ALA A 1 194 ? -9.258 -24.75 -0.28 1 98.12 194 ALA A O 1
ATOM 1471 N N . GLU A 1 195 ? -9.445 -23.406 1.455 1 97.56 195 GLU A N 1
ATOM 1472 C CA . GLU A 1 195 ? -10.898 -23.438 1.374 1 97.56 195 GLU A CA 1
ATOM 1473 C C . GLU A 1 195 ? -11.398 -22.766 0.095 1 97.56 195 GLU A C 1
ATOM 1475 O O . GLU A 1 195 ? -12.328 -23.266 -0.548 1 97.56 195 GLU A O 1
ATOM 1480 N N . PHE A 1 196 ? -10.805 -21.641 -0.267 1 97.69 196 PHE A N 1
ATOM 1481 C CA . PHE A 1 196 ? -11.125 -21.016 -1.543 1 97.69 196 PHE A CA 1
ATOM 1482 C C . PHE A 1 196 ? -10.938 -22 -2.691 1 97.69 196 PHE A C 1
ATOM 1484 O O . PHE A 1 196 ? -11.812 -22.125 -3.553 1 97.69 196 PHE A O 1
ATOM 1491 N N . ALA A 1 197 ? -9.844 -22.688 -2.645 1 98.5 197 ALA A N 1
ATOM 1492 C CA . ALA A 1 197 ? -9.523 -23.641 -3.701 1 98.5 197 ALA A CA 1
ATOM 1493 C C . ALA A 1 197 ? -10.578 -24.75 -3.777 1 98.5 197 ALA A C 1
ATOM 1495 O O . ALA A 1 197 ? -11.016 -25.109 -4.867 1 98.5 197 ALA A O 1
ATOM 1496 N N . ARG A 1 198 ? -10.953 -25.25 -2.645 1 98.5 198 ARG A N 1
ATOM 1497 C CA . ARG A 1 198 ? -11.969 -26.297 -2.615 1 98.5 198 ARG A CA 1
ATOM 1498 C C . ARG A 1 198 ? -13.273 -25.828 -3.246 1 98.5 198 ARG A C 1
ATOM 1500 O O . ARG A 1 198 ? -13.883 -26.547 -4.039 1 98.5 198 ARG A O 1
ATOM 1507 N N . GLU A 1 199 ? -13.633 -24.625 -2.92 1 97.94 199 GLU A N 1
ATOM 1508 C CA . GLU A 1 199 ? -14.867 -24.062 -3.467 1 97.94 199 GLU A CA 1
ATOM 1509 C C . GLU A 1 199 ? -14.766 -23.875 -4.977 1 97.94 199 GLU A C 1
ATOM 1511 O O . GLU A 1 199 ? -15.711 -24.188 -5.711 1 97.94 199 GLU A O 1
ATOM 1516 N N . VAL A 1 200 ? -13.68 -23.406 -5.395 1 98.38 200 VAL A N 1
ATOM 1517 C CA . VAL A 1 200 ? -13.469 -23.172 -6.816 1 98.38 200 VAL A CA 1
ATOM 1518 C C . VAL A 1 200 ? -13.477 -24.5 -7.566 1 98.38 200 VAL A C 1
ATOM 1520 O O . VAL A 1 200 ? -14.109 -24.625 -8.609 1 98.38 200 VAL A O 1
ATOM 1523 N N . VAL A 1 201 ? -12.797 -25.5 -7.016 1 98.69 201 VAL A N 1
ATOM 1524 C CA . VAL A 1 201 ? -12.75 -26.828 -7.617 1 98.69 201 VAL A CA 1
ATOM 1525 C C . VAL A 1 201 ? -14.164 -27.391 -7.73 1 98.69 201 VAL A C 1
ATOM 1527 O O . VAL A 1 201 ? -14.555 -27.891 -8.789 1 98.69 201 VAL A O 1
ATOM 1530 N N . SER A 1 202 ? -14.891 -27.25 -6.656 1 98.44 202 SER A N 1
ATOM 1531 C CA . SER A 1 202 ? -16.266 -27.75 -6.621 1 98.44 202 SER A CA 1
ATOM 1532 C C . SER A 1 202 ? -17.141 -27.016 -7.637 1 98.44 202 SER A C 1
ATOM 1534 O O . SER A 1 202 ? -17.891 -27.656 -8.383 1 98.44 202 SER A O 1
ATOM 1536 N N . SER A 1 203 ? -17 -25.734 -7.746 1 97.69 203 SER A N 1
ATOM 1537 C CA . SER A 1 203 ? -17.812 -24.922 -8.648 1 97.69 203 SER A CA 1
ATOM 1538 C C . SER A 1 203 ? -17.531 -25.266 -10.109 1 97.69 203 SER A C 1
ATOM 1540 O O . SER A 1 203 ? -18.344 -24.953 -10.992 1 97.69 203 SER A O 1
ATOM 1542 N N . ASN A 1 204 ? -16.406 -25.875 -10.422 1 98.44 204 ASN A N 1
ATOM 1543 C CA . ASN A 1 204 ? -16.031 -26.203 -11.789 1 98.44 204 ASN A CA 1
ATOM 1544 C C . ASN A 1 204 ? -16.25 -27.688 -12.078 1 98.44 204 ASN A C 1
ATOM 1546 O O . ASN A 1 204 ? -15.93 -28.172 -13.164 1 98.44 204 ASN A O 1
ATOM 1550 N N . GLY A 1 205 ? -16.734 -28.453 -11.086 1 98.06 205 GLY A N 1
ATOM 1551 C CA . GLY A 1 205 ? -17.141 -29.828 -11.289 1 98.06 205 GLY A CA 1
ATOM 1552 C C . GLY A 1 205 ? -15.977 -30.797 -11.305 1 98.06 205 GLY A C 1
ATOM 1553 O O . GLY A 1 205 ? -16.047 -31.859 -11.938 1 98.06 205 GLY A O 1
ATOM 1554 N N . PHE A 1 206 ? -14.867 -30.5 -10.609 1 98.56 206 PHE A N 1
ATOM 1555 C CA . PHE A 1 206 ? -13.695 -31.359 -10.695 1 98.56 206 PHE A CA 1
ATOM 1556 C C . PHE A 1 206 ? -13.352 -31.953 -9.328 1 98.56 206 PHE A C 1
ATOM 1558 O O . PHE A 1 206 ? -12.211 -32.344 -9.086 1 98.56 206 PHE A O 1
ATOM 1565 N N . SER A 1 207 ? -14.312 -32.031 -8.414 1 98.25 207 SER A N 1
ATOM 1566 C CA . SER A 1 207 ? -14.07 -32.531 -7.059 1 98.25 207 SER A CA 1
ATOM 1567 C C . SER A 1 207 ? -13.648 -34 -7.07 1 98.25 207 SER A C 1
ATOM 1569 O O . SER A 1 207 ? -13.047 -34.469 -6.105 1 98.25 207 SER A O 1
ATOM 1571 N N . ASP A 1 208 ? -13.945 -34.688 -8.172 1 97.62 208 ASP A N 1
ATOM 1572 C CA . ASP A 1 208 ? -13.586 -36.094 -8.273 1 97.62 208 ASP A CA 1
ATOM 1573 C C . ASP A 1 208 ? -12.141 -36.281 -8.727 1 97.62 208 ASP A C 1
ATOM 1575 O O . ASP A 1 208 ? -11.547 -37.344 -8.547 1 97.62 208 ASP A O 1
ATOM 1579 N N . VAL A 1 209 ? -11.609 -35.312 -9.328 1 98 209 VAL A N 1
ATOM 1580 C CA . VAL A 1 209 ? -10.281 -35.406 -9.93 1 98 209 VAL A CA 1
ATOM 1581 C C . VAL A 1 209 ? -9.273 -34.656 -9.055 1 98 209 VAL A C 1
ATOM 1583 O O . VAL A 1 209 ? -8.133 -35.094 -8.891 1 98 209 VAL A O 1
ATOM 1586 N N . VAL A 1 210 ? -9.703 -33.5 -8.484 1 98.81 210 VAL A N 1
ATOM 1587 C CA . VAL A 1 210 ? -8.812 -32.625 -7.723 1 98.81 210 VAL A CA 1
ATOM 1588 C C . VAL A 1 210 ? -9.094 -32.75 -6.23 1 98.81 210 VAL A C 1
ATOM 1590 O O . VAL A 1 210 ? -10.219 -32.531 -5.781 1 98.81 210 VAL A O 1
ATOM 1593 N N . THR A 1 211 ? -8.117 -33.094 -5.484 1 98.69 211 THR A N 1
ATOM 1594 C CA . THR A 1 211 ? -8.18 -33.062 -4.027 1 98.69 211 THR A CA 1
ATOM 1595 C C . THR A 1 211 ? -7.324 -31.953 -3.453 1 98.69 211 THR A C 1
ATOM 1597 O O . THR A 1 211 ? -6.133 -31.859 -3.756 1 98.69 211 THR A O 1
ATOM 1600 N N . VAL A 1 212 ? -7.906 -31.125 -2.596 1 98.81 212 VAL A N 1
ATOM 1601 C CA . VAL A 1 212 ? -7.184 -30.031 -1.965 1 98.81 212 VAL A CA 1
ATOM 1602 C C . VAL A 1 212 ? -6.844 -30.391 -0.521 1 98.81 212 VAL A C 1
ATOM 1604 O O . VAL A 1 212 ? -7.73 -30.75 0.256 1 98.81 212 VAL A O 1
ATOM 1607 N N . ILE A 1 213 ? -5.609 -30.312 -0.208 1 98.75 213 ILE A N 1
ATOM 1608 C CA . ILE A 1 213 ? -5.129 -30.594 1.141 1 98.75 213 ILE A CA 1
ATOM 1609 C C . ILE A 1 213 ? -4.609 -29.312 1.781 1 98.75 213 ILE A C 1
ATOM 1611 O O . ILE A 1 213 ? -3.795 -28.594 1.188 1 98.75 213 ILE A O 1
ATOM 1615 N N . SER A 1 214 ? -5.086 -28.984 3.008 1 98.06 214 SER A N 1
ATOM 1616 C CA . SER A 1 214 ? -4.66 -27.797 3.744 1 98.06 214 SER A CA 1
ATOM 1617 C C . SER A 1 214 ? -3.51 -28.109 4.691 1 98.06 214 SER A C 1
ATOM 1619 O O . SER A 1 214 ? -3.617 -29.016 5.523 1 98.06 214 SER A O 1
ATOM 1621 N N . GLY A 1 215 ? -2.43 -27.391 4.57 1 97.38 215 GLY A N 1
ATOM 1622 C CA . GLY A 1 215 ? -1.265 -27.531 5.43 1 97.38 215 GLY A CA 1
ATOM 1623 C C . GLY A 1 215 ? 0.047 -27.359 4.688 1 97.38 215 GLY A C 1
ATOM 1624 O O . GLY A 1 215 ? 0.069 -27.328 3.453 1 97.38 215 GLY A O 1
ATOM 1625 N N . ARG A 1 216 ? 1.069 -27.203 5.438 1 95.88 216 ARG A N 1
ATOM 1626 C CA . ARG A 1 216 ? 2.395 -27.281 4.832 1 95.88 216 ARG A CA 1
ATOM 1627 C C . ARG A 1 216 ? 2.688 -28.688 4.32 1 95.88 216 ARG A C 1
ATOM 1629 O O . ARG A 1 216 ? 2.355 -29.672 4.98 1 95.88 216 ARG A O 1
ATOM 1636 N N . ILE A 1 217 ? 3.295 -28.703 3.129 1 97.75 217 ILE A N 1
ATOM 1637 C CA . ILE A 1 217 ? 3.521 -29.984 2.469 1 97.75 217 ILE A CA 1
ATOM 1638 C C . ILE A 1 217 ? 4.293 -30.922 3.4 1 97.75 217 ILE A C 1
ATOM 1640 O O . ILE A 1 217 ? 4.031 -32.125 3.436 1 97.75 217 ILE A O 1
ATOM 1644 N N . GLU A 1 218 ? 5.207 -30.391 4.227 1 96.88 218 GLU A N 1
ATOM 1645 C CA . GLU A 1 218 ? 6.031 -31.172 5.145 1 96.88 218 GLU A CA 1
ATOM 1646 C C . GLU A 1 218 ? 5.199 -31.734 6.293 1 96.88 218 GLU A C 1
ATOM 1648 O O . GLU A 1 218 ? 5.531 -32.781 6.852 1 96.88 218 GLU A O 1
ATOM 1653 N N . ASP A 1 219 ? 4.148 -31.062 6.578 1 97.44 219 ASP A N 1
ATOM 1654 C CA . ASP A 1 219 ? 3.346 -31.422 7.738 1 97.44 219 ASP A CA 1
ATOM 1655 C C . ASP A 1 219 ? 2.215 -32.375 7.348 1 97.44 219 ASP A C 1
ATOM 1657 O O . ASP A 1 219 ? 1.665 -33.062 8.195 1 97.44 219 ASP A O 1
ATOM 1661 N N . VAL A 1 220 ? 1.853 -32.375 6.082 1 98.31 220 VAL A N 1
ATOM 1662 C CA . VAL A 1 220 ? 0.688 -33.156 5.676 1 98.31 220 VAL A CA 1
ATOM 1663 C C . VAL A 1 220 ? 1.126 -34.312 4.77 1 98.31 220 VAL A C 1
ATOM 1665 O O . VAL A 1 220 ? 0.357 -34.781 3.922 1 98.31 220 VAL A O 1
ATOM 1668 N N . TRP A 1 221 ? 2.312 -34.812 4.883 1 97.19 221 TRP A N 1
ATOM 1669 C CA . TRP A 1 221 ? 2.896 -35.781 3.984 1 97.19 221 TRP A CA 1
ATOM 1670 C C . TRP A 1 221 ? 2.105 -37.094 4.02 1 97.19 221 TRP A C 1
ATOM 1672 O O . TRP A 1 221 ? 1.958 -37.781 2.998 1 97.19 221 TRP A O 1
ATOM 1682 N N . GLU A 1 222 ? 1.527 -37.469 5.133 1 97 222 GLU A N 1
ATOM 1683 C CA . GLU A 1 222 ? 0.776 -38.719 5.238 1 97 222 GLU A CA 1
ATOM 1684 C C . GLU A 1 222 ? -0.487 -38.656 4.383 1 97 222 GLU A C 1
ATOM 1686 O O . GLU A 1 222 ? -0.832 -39.656 3.723 1 97 222 GLU A O 1
ATOM 1691 N N . GLU A 1 223 ? -1.119 -37.531 4.504 1 97.56 223 GLU A N 1
ATOM 1692 C CA . GLU A 1 223 ? -2.32 -37.375 3.691 1 97.56 223 GLU A CA 1
ATOM 1693 C C . GLU A 1 223 ? -1.984 -37.375 2.203 1 97.56 223 GLU A C 1
ATOM 1695 O O . GLU A 1 223 ? -2.729 -37.938 1.393 1 97.56 223 GLU A O 1
ATOM 1700 N N . VAL A 1 224 ? -0.906 -36.781 1.817 1 98 224 VAL A N 1
ATOM 1701 C CA . VAL A 1 224 ? -0.461 -36.781 0.428 1 98 224 VAL A CA 1
ATOM 1702 C C . VAL A 1 224 ? -0.149 -38.188 -0.028 1 98 224 VAL A C 1
ATOM 1704 O O . VAL A 1 224 ? -0.552 -38.625 -1.119 1 98 224 VAL A O 1
ATOM 1707 N N . ASP A 1 225 ? 0.489 -38.969 0.836 1 96.62 225 ASP A N 1
ATOM 1708 C CA . ASP A 1 225 ? 0.748 -40.375 0.542 1 96.62 225 ASP A CA 1
ATOM 1709 C C . ASP A 1 225 ? -0.548 -41.125 0.227 1 96.62 225 ASP A C 1
ATOM 1711 O O . ASP A 1 225 ? -0.626 -41.875 -0.763 1 96.62 225 ASP A O 1
ATOM 1715 N N . ARG A 1 226 ? -1.463 -40.875 1.055 1 95.44 226 ARG A N 1
ATOM 1716 C CA . ARG A 1 226 ? -2.742 -41.562 0.902 1 95.44 226 ARG A CA 1
ATOM 1717 C C . ARG A 1 226 ? -3.402 -41.188 -0.424 1 95.44 226 ARG A C 1
ATOM 1719 O O . ARG A 1 226 ? -3.953 -42.062 -1.105 1 95.44 226 ARG A O 1
ATOM 1726 N N . GLN A 1 227 ? -3.312 -40 -0.811 1 95.12 227 GLN A N 1
ATOM 1727 C CA . GLN A 1 227 ? -3.979 -39.531 -2.021 1 95.12 227 GLN A CA 1
ATOM 1728 C C . GLN A 1 227 ? -3.229 -39.969 -3.271 1 95.12 227 GLN A C 1
ATOM 1730 O O . GLN A 1 227 ? -3.834 -40.188 -4.324 1 95.12 227 GLN A O 1
ATOM 1735 N N . LEU A 1 228 ? -1.97 -40.125 -3.186 1 95.25 228 LEU A N 1
ATOM 1736 C CA . LEU A 1 228 ? -1.165 -40.5 -4.34 1 95.25 228 LEU A CA 1
ATOM 1737 C C . LEU A 1 228 ? -1.099 -42 -4.48 1 95.25 228 LEU A C 1
ATOM 1739 O O . LEU A 1 228 ? -0.648 -42.531 -5.508 1 95.25 228 LEU A O 1
ATOM 1743 N N . GLU A 1 229 ? -1.572 -42.625 -3.406 1 89.06 229 GLU A N 1
ATOM 1744 C CA . GLU A 1 229 ? -1.514 -44.094 -3.441 1 89.06 229 GLU A CA 1
ATOM 1745 C C . GLU A 1 229 ? -2.43 -44.656 -4.523 1 89.06 229 GLU A C 1
ATOM 1747 O O . GLU A 1 229 ? -3.59 -44.25 -4.633 1 89.06 229 GLU A O 1
ATOM 1752 N N . ASP A 1 230 ? -1.862 -45.25 -5.469 1 76.06 230 ASP A N 1
ATOM 1753 C CA . ASP A 1 230 ? -2.59 -46 -6.477 1 76.06 230 ASP A CA 1
ATOM 1754 C C . ASP A 1 230 ? -2.482 -47.5 -6.215 1 76.06 230 ASP A C 1
ATOM 1756 O O . ASP A 1 230 ? -1.399 -48.094 -6.32 1 76.06 230 ASP A O 1
ATOM 1760 N N . GLU A 1 231 ? -3.582 -48.062 -5.801 1 62 231 GLU A N 1
ATOM 1761 C CA . GLU A 1 231 ? -3.602 -49.5 -5.449 1 62 231 GLU A CA 1
ATOM 1762 C C . GLU A 1 231 ? -3.08 -50.344 -6.594 1 62 231 GLU A C 1
ATOM 1764 O O . GLU A 1 231 ? -2.439 -51.375 -6.363 1 62 231 GLU A O 1
ATOM 1769 N N . ASN A 1 232 ? -3.4 -49.938 -7.738 1 62.09 232 ASN A N 1
ATOM 1770 C CA . ASN A 1 232 ? -3.047 -50.75 -8.898 1 62.09 232 ASN A CA 1
ATOM 1771 C C . ASN A 1 232 ? -1.556 -50.688 -9.203 1 62.09 232 ASN A C 1
ATOM 1773 O O . ASN A 1 232 ? -0.965 -51.625 -9.695 1 62.09 232 ASN A O 1
ATOM 1777 N N . ARG A 1 233 ? -0.949 -49.562 -8.922 1 63.28 233 ARG A N 1
ATOM 1778 C CA . ARG A 1 233 ? 0.439 -49.344 -9.32 1 63.28 233 ARG A CA 1
ATOM 1779 C C . ARG A 1 233 ? 1.39 -49.625 -8.156 1 63.28 233 ARG A C 1
ATOM 1781 O O . ARG A 1 233 ? 2.58 -49.844 -8.367 1 63.28 233 ARG A O 1
ATOM 1788 N N . GLY A 1 234 ? 0.787 -49.781 -6.973 1 66.25 234 GLY A N 1
ATOM 1789 C CA . GLY A 1 234 ? 1.593 -50 -5.785 1 66.25 234 GLY A CA 1
ATOM 1790 C C . GLY A 1 234 ? 2.613 -48.906 -5.543 1 66.25 234 GLY A C 1
ATOM 1791 O O . GLY A 1 234 ? 3.652 -49.156 -4.922 1 66.25 234 GLY A O 1
ATOM 1792 N N . GLU A 1 235 ? 2.482 -47.75 -6.289 1 75.94 235 GLU A N 1
ATOM 1793 C CA . GLU A 1 235 ? 3.428 -46.625 -6.141 1 75.94 235 GLU A CA 1
ATOM 1794 C C . GLU A 1 235 ? 2.727 -45.375 -5.648 1 75.94 235 GLU A C 1
ATOM 1796 O O . GLU A 1 235 ? 1.535 -45.188 -5.902 1 75.94 235 GLU A O 1
ATOM 1801 N N . ILE A 1 236 ? 3.465 -44.625 -4.766 1 87.19 236 ILE A N 1
ATOM 1802 C CA . ILE A 1 236 ? 3.035 -43.344 -4.246 1 87.19 236 ILE A CA 1
ATOM 1803 C C . ILE A 1 236 ? 3.85 -42.219 -4.906 1 87.19 236 ILE A C 1
ATOM 1805 O O . ILE A 1 236 ? 4.789 -41.688 -4.305 1 87.19 236 ILE A O 1
ATOM 1809 N N . GLN A 1 237 ? 3.508 -42.062 -6.273 1 92 237 GLN A N 1
ATOM 1810 C CA . GLN A 1 237 ? 4.309 -41.125 -7.02 1 92 237 GLN A CA 1
ATOM 1811 C C . GLN A 1 237 ? 3.428 -40.25 -7.918 1 92 237 GLN A C 1
ATOM 1813 O O . GLN A 1 237 ? 2.309 -40.625 -8.258 1 92 237 GLN A O 1
ATOM 1818 N N . ALA A 1 238 ? 3.93 -39.156 -8.195 1 97.12 2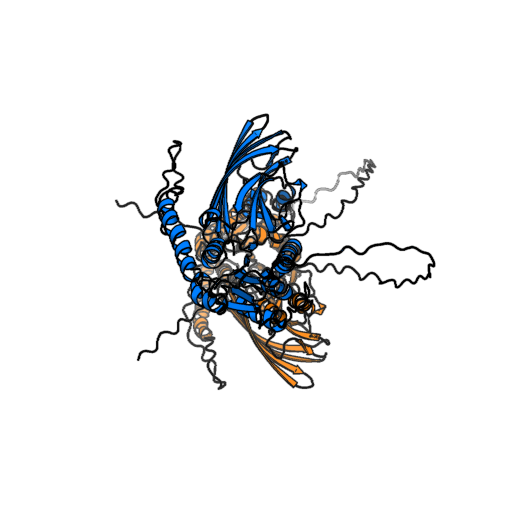38 ALA A N 1
ATOM 1819 C CA . ALA A 1 238 ? 3.33 -38.219 -9.164 1 97.12 238 ALA A CA 1
ATOM 1820 C C . ALA A 1 238 ? 4.148 -38.188 -10.453 1 97.12 238 ALA A C 1
ATOM 1822 O O . ALA A 1 238 ? 5.367 -38.375 -10.43 1 97.12 238 ALA A O 1
ATOM 1823 N N . ASP A 1 239 ? 3.467 -37.969 -11.562 1 96.75 239 ASP A N 1
ATOM 1824 C CA . ASP A 1 239 ? 4.121 -37.812 -12.859 1 96.75 239 ASP A CA 1
ATOM 1825 C C . ASP A 1 239 ? 4.656 -36.375 -13.039 1 96.75 239 ASP A C 1
ATOM 1827 O O . ASP A 1 239 ? 5.656 -36.188 -13.727 1 96.75 239 ASP A O 1
ATOM 1831 N N . ILE A 1 240 ? 3.902 -35.469 -12.516 1 98.06 240 ILE A N 1
ATOM 1832 C CA . ILE A 1 240 ? 4.184 -34.062 -12.719 1 98.06 240 ILE A CA 1
ATOM 1833 C C . ILE A 1 240 ? 4.07 -33.312 -11.383 1 98.06 240 ILE A C 1
ATOM 1835 O O . ILE A 1 240 ? 3.148 -33.562 -10.602 1 98.06 240 ILE A O 1
ATOM 1839 N N . LEU A 1 241 ? 5.031 -32.469 -11.102 1 98.38 241 LEU A N 1
ATOM 1840 C CA . LEU A 1 241 ? 4.996 -31.578 -9.953 1 98.38 241 LEU A CA 1
ATOM 1841 C C . LEU A 1 241 ? 4.934 -30.125 -10.406 1 98.38 241 LEU A C 1
ATOM 1843 O O . LEU A 1 241 ? 5.789 -29.656 -11.164 1 98.38 241 LEU A O 1
ATOM 1847 N N . ILE A 1 242 ? 3.881 -29.391 -9.992 1 98.5 242 ILE A N 1
ATOM 1848 C CA . ILE A 1 242 ? 3.666 -28 -10.344 1 98.5 242 ILE A CA 1
ATOM 1849 C C . ILE A 1 242 ? 3.822 -27.125 -9.102 1 98.5 242 ILE A C 1
ATOM 1851 O O . ILE A 1 242 ? 3.297 -27.453 -8.031 1 98.5 242 ILE A O 1
ATOM 1855 N N . SER A 1 243 ? 4.57 -26.047 -9.203 1 97.38 243 SER A N 1
ATOM 1856 C CA . SER A 1 243 ? 4.602 -25.047 -8.148 1 97.38 243 SER A CA 1
ATOM 1857 C C . SER A 1 243 ? 5.035 -23.688 -8.688 1 97.38 243 SER A C 1
ATOM 1859 O O . SER A 1 243 ? 6.031 -23.578 -9.406 1 97.38 243 SER A O 1
ATOM 1861 N N . GLU A 1 244 ? 4.238 -22.734 -8.445 1 95 244 GLU A N 1
ATOM 1862 C CA . GLU A 1 244 ? 4.699 -21.359 -8.664 1 95 244 GLU A CA 1
ATOM 1863 C C . GLU A 1 244 ? 5.406 -20.812 -7.43 1 95 244 GLU A C 1
ATOM 1865 O O . GLU A 1 244 ? 4.84 -20 -6.695 1 95 244 GLU A O 1
ATOM 1870 N N . TRP A 1 245 ? 6.66 -21.156 -7.285 1 93.19 245 TRP A N 1
ATOM 1871 C CA . TRP A 1 245 ? 7.402 -20.844 -6.07 1 93.19 245 TRP A CA 1
ATOM 1872 C C . TRP A 1 245 ? 8.164 -19.531 -6.23 1 93.19 245 TRP A C 1
ATOM 1874 O O . TRP A 1 245 ? 8.633 -18.953 -5.246 1 93.19 245 TRP A O 1
ATOM 1884 N N . MET A 1 246 ? 8.211 -18.984 -7.434 1 93.81 246 MET A N 1
ATOM 1885 C CA . MET A 1 246 ? 9.102 -17.859 -7.707 1 93.81 246 MET A CA 1
ATOM 1886 C C . MET A 1 246 ? 8.547 -16.578 -7.098 1 93.81 246 MET A C 1
ATOM 1888 O O . MET A 1 246 ? 7.34 -16.344 -7.113 1 93.81 246 MET A O 1
ATOM 1892 N N . GLY A 1 247 ? 9.414 -15.758 -6.605 1 92.06 247 GLY A N 1
ATOM 1893 C CA . GLY A 1 247 ? 9.109 -14.406 -6.148 1 92.06 247 GLY A CA 1
ATOM 1894 C C . GLY A 1 247 ? 9.938 -13.344 -6.844 1 92.06 247 GLY A C 1
ATOM 1895 O O . GLY A 1 247 ? 10.484 -13.578 -7.926 1 92.06 247 GLY A O 1
ATOM 1896 N N . PHE A 1 248 ? 9.883 -12.164 -6.219 1 93.12 248 PHE A N 1
ATOM 1897 C CA . PHE A 1 248 ? 10.742 -11.109 -6.734 1 93.12 248 PHE A CA 1
ATOM 1898 C C . PHE A 1 248 ? 12.188 -11.578 -6.824 1 93.12 248 PHE A C 1
ATOM 1900 O O . PHE A 1 248 ? 12.672 -12.297 -5.945 1 93.12 248 PHE A O 1
ATOM 1907 N N . MET A 1 249 ? 12.781 -11.18 -7.875 1 93.5 249 MET A N 1
ATOM 1908 C CA . MET A 1 249 ? 14.172 -11.586 -8.086 1 93.5 249 MET A CA 1
ATOM 1909 C C . MET A 1 249 ? 14.312 -13.102 -8.047 1 93.5 249 MET A C 1
ATOM 1911 O O . MET A 1 249 ? 15.312 -13.633 -7.559 1 93.5 249 MET A O 1
ATOM 1915 N N . LEU A 1 250 ? 13.266 -13.844 -8.391 1 94.44 250 LEU A N 1
ATOM 1916 C CA . LEU A 1 250 ? 13.211 -15.297 -8.508 1 94.44 250 LEU A CA 1
ATOM 1917 C C . LEU A 1 250 ? 13.188 -15.953 -7.129 1 94.44 250 LEU A C 1
ATOM 1919 O O . LEU A 1 250 ? 12.367 -16.844 -6.879 1 94.44 250 LEU A O 1
ATOM 1923 N N . VAL A 1 251 ? 13.945 -15.453 -6.16 1 88.75 251 VAL A N 1
ATOM 1924 C CA . VAL A 1 251 ? 14.273 -16.25 -4.98 1 88.75 251 VAL A CA 1
ATOM 1925 C C . VAL A 1 251 ? 13.555 -15.68 -3.76 1 88.75 251 VAL A C 1
ATOM 1927 O O . VAL A 1 251 ? 13.656 -16.234 -2.66 1 88.75 251 VAL A O 1
ATOM 1930 N N . CYS A 1 252 ? 12.711 -14.656 -3.785 1 74.69 252 CYS A N 1
ATOM 1931 C CA . CYS A 1 252 ? 12.211 -13.914 -2.627 1 74.69 252 CYS A CA 1
ATOM 1932 C C . CYS A 1 252 ? 11.031 -14.641 -1.991 1 74.69 252 CYS A C 1
ATOM 1934 O O . CYS A 1 252 ? 10.164 -14 -1.378 1 74.69 252 CYS A O 1
ATOM 1936 N N . ASP A 1 253 ? 10.789 -15.797 -1.674 1 69.62 253 ASP A N 1
ATOM 1937 C CA . ASP A 1 253 ? 9.633 -16.391 -1.001 1 69.62 253 ASP A CA 1
ATOM 1938 C C . ASP A 1 253 ? 10.039 -17.625 -0.2 1 69.62 253 ASP A C 1
ATOM 1940 O O . ASP A 1 253 ? 9.297 -18.062 0.684 1 69.62 253 ASP A O 1
ATOM 1944 N N . GLY A 1 254 ? 11.18 -18.078 -0.265 1 75.31 254 GLY A N 1
ATOM 1945 C CA . GLY A 1 254 ? 11.711 -19.219 0.48 1 75.31 254 GLY A CA 1
ATOM 1946 C C . GLY A 1 254 ? 10.898 -20.484 0.293 1 75.31 254 GLY A C 1
ATOM 1947 O O . GLY A 1 254 ? 10.938 -21.375 1.135 1 75.31 254 GLY A O 1
ATOM 1948 N N . MET A 1 255 ? 10.07 -20.625 -0.683 1 87.25 255 MET A N 1
ATOM 1949 C CA . MET A 1 255 ? 9.156 -21.734 -0.908 1 87.25 255 MET A CA 1
ATOM 1950 C C . MET A 1 255 ? 9.875 -22.891 -1.602 1 87.25 255 MET A C 1
ATOM 1952 O O . MET A 1 255 ? 9.383 -24.016 -1.602 1 87.25 255 MET A O 1
ATOM 1956 N N . PHE A 1 256 ? 10.984 -22.672 -2.178 1 91.44 256 PHE A N 1
ATOM 1957 C CA . PHE A 1 256 ? 11.617 -23.688 -3.016 1 91.44 256 PHE A CA 1
ATOM 1958 C C . PHE A 1 256 ? 12.031 -24.891 -2.188 1 91.44 256 PHE A C 1
ATOM 1960 O O . PHE A 1 256 ? 12.039 -26.016 -2.688 1 91.44 256 PHE A O 1
ATOM 1967 N N . ARG A 1 257 ? 12.297 -24.719 -0.924 1 90.69 257 ARG A N 1
ATOM 1968 C CA . ARG A 1 257 ? 12.648 -25.828 -0.053 1 90.69 257 ARG A CA 1
ATOM 1969 C C . ARG A 1 257 ? 11.508 -26.844 0.019 1 90.69 257 ARG A C 1
ATOM 1971 O O . ARG A 1 257 ? 11.742 -28.062 -0.002 1 90.69 257 ARG A O 1
ATOM 1978 N N . SER A 1 258 ? 10.352 -26.312 0.137 1 93.69 258 SER A N 1
ATOM 1979 C CA . SER A 1 258 ? 9.18 -27.188 0.166 1 93.69 258 SER A CA 1
ATOM 1980 C C . SER A 1 258 ? 9.008 -27.922 -1.158 1 93.69 258 SER A C 1
ATOM 1982 O O . SER A 1 258 ? 8.586 -29.078 -1.179 1 93.69 258 SER A O 1
ATOM 1984 N N . VAL A 1 259 ? 9.312 -27.281 -2.207 1 95.62 259 VAL A N 1
ATOM 1985 C CA . VAL A 1 259 ? 9.211 -27.875 -3.535 1 95.62 259 VAL A CA 1
ATOM 1986 C C . VAL A 1 259 ? 10.211 -29.031 -3.662 1 95.62 259 VAL A C 1
ATOM 1988 O O . VAL A 1 259 ? 9.867 -30.094 -4.164 1 95.62 259 VAL A O 1
ATOM 1991 N N . VAL A 1 260 ? 11.367 -28.766 -3.17 1 95.56 260 VAL A N 1
ATOM 1992 C CA . VAL A 1 260 ? 12.406 -29.797 -3.209 1 95.56 260 VAL A CA 1
ATOM 1993 C C . VAL A 1 260 ? 11.984 -30.984 -2.355 1 95.56 260 VAL A C 1
ATOM 1995 O O . VAL A 1 260 ? 12.133 -32.125 -2.771 1 95.56 260 VAL A O 1
ATOM 1998 N N . PHE A 1 261 ? 11.469 -30.703 -1.194 1 96.5 261 PHE A N 1
ATOM 1999 C CA . PHE A 1 261 ? 10.969 -31.75 -0.323 1 96.5 261 PHE A CA 1
ATOM 2000 C C . PHE A 1 261 ? 9.953 -32.625 -1.055 1 96.5 261 PHE A C 1
ATOM 2002 O O . PHE A 1 261 ? 10.062 -33.844 -1.057 1 96.5 261 PHE A O 1
ATOM 2009 N N . ALA A 1 262 ? 9.047 -32.062 -1.729 1 98.06 262 ALA A N 1
ATOM 2010 C CA . ALA A 1 262 ? 7.988 -32.75 -2.449 1 98.06 262 ALA A CA 1
ATOM 2011 C C . ALA A 1 262 ? 8.562 -33.531 -3.635 1 98.06 262 ALA A C 1
ATOM 2013 O O . ALA A 1 262 ? 8.211 -34.688 -3.854 1 98.06 262 ALA A O 1
ATOM 2014 N N . ARG A 1 263 ? 9.383 -32.844 -4.395 1 97.62 263 ARG A N 1
ATOM 2015 C CA . ARG A 1 263 ? 10.023 -33.469 -5.547 1 97.62 263 ARG A CA 1
ATOM 2016 C C . ARG A 1 263 ? 10.727 -34.781 -5.141 1 97.62 263 ARG A C 1
ATOM 2018 O O . ARG A 1 263 ? 10.477 -35.812 -5.738 1 97.62 263 ARG A O 1
ATOM 2025 N N . ASP A 1 264 ? 11.477 -34.719 -4.113 1 96.56 264 ASP A N 1
ATOM 2026 C CA . ASP A 1 264 ? 12.328 -35.844 -3.711 1 96.56 264 ASP A CA 1
ATOM 2027 C C . ASP A 1 264 ? 11.492 -36.969 -3.152 1 96.56 264 ASP A C 1
ATOM 2029 O O . ASP A 1 264 ? 11.875 -38.156 -3.266 1 96.56 264 ASP A O 1
ATOM 2033 N N . ARG A 1 265 ? 10.43 -36.656 -2.664 1 96.31 265 ARG A N 1
ATOM 2034 C CA . ARG A 1 265 ? 9.617 -37.688 -2.027 1 96.31 265 ARG A CA 1
ATOM 2035 C C . ARG A 1 265 ? 8.648 -38.312 -3.027 1 96.31 265 ARG A C 1
ATOM 2037 O O . ARG A 1 265 ? 8.414 -39.531 -2.998 1 96.31 265 ARG A O 1
ATOM 2044 N N . TRP A 1 266 ? 8.094 -37.469 -3.922 1 97.62 266 TRP A N 1
ATOM 2045 C CA . TRP A 1 266 ? 6.914 -38 -4.594 1 97.62 266 TRP A CA 1
ATOM 2046 C C . TRP A 1 266 ? 7.098 -38 -6.105 1 97.62 266 TRP A C 1
ATOM 2048 O O . TRP A 1 266 ? 6.359 -38.656 -6.832 1 97.62 266 TRP A O 1
ATOM 2058 N N . LEU A 1 267 ? 7.961 -37.188 -6.664 1 97.5 267 LEU A N 1
ATOM 2059 C CA . LEU A 1 267 ? 8.07 -37.125 -8.117 1 97.5 267 LEU A CA 1
ATOM 2060 C C . LEU A 1 267 ? 8.781 -38.344 -8.672 1 97.5 267 LEU A C 1
ATOM 2062 O O . LEU A 1 267 ? 9.828 -38.75 -8.156 1 97.5 267 LEU A O 1
ATOM 2066 N N . LYS A 1 268 ? 8.242 -38.875 -9.727 1 94.94 268 LYS A N 1
ATOM 2067 C CA . LYS A 1 268 ? 8.898 -39.969 -10.422 1 94.94 268 LYS A CA 1
ATOM 2068 C C . LYS A 1 268 ? 10.258 -39.562 -10.977 1 94.94 268 LYS A C 1
ATOM 2070 O O . LYS A 1 268 ? 10.477 -38.375 -11.266 1 94.94 268 LYS A O 1
ATOM 2075 N N . GLU A 1 269 ? 11.133 -40.5 -11.156 1 91.81 269 GLU A N 1
ATOM 2076 C CA . GLU A 1 269 ? 12.469 -40.219 -11.695 1 91.81 269 GLU A CA 1
ATOM 2077 C C . GLU A 1 269 ? 12.398 -39.531 -13.047 1 91.81 269 GLU A C 1
ATOM 2079 O O . GLU A 1 269 ? 13.188 -38.625 -13.336 1 91.81 269 GLU A O 1
ATOM 2084 N N . ASP A 1 270 ? 11.492 -39.938 -13.82 1 92.69 270 ASP A N 1
ATOM 2085 C CA . ASP A 1 270 ? 11.336 -39.312 -15.141 1 92.69 270 ASP A CA 1
ATOM 2086 C C . ASP A 1 270 ? 10.195 -38.312 -15.148 1 92.69 270 ASP A C 1
ATOM 2088 O O . ASP A 1 270 ? 9.672 -37.969 -16.219 1 92.69 270 ASP A O 1
ATOM 2092 N N . GLY A 1 271 ? 9.836 -37.906 -13.953 1 95.88 271 GLY A N 1
ATOM 2093 C CA . GLY A 1 271 ? 8.734 -36.969 -13.844 1 95.88 271 GLY A CA 1
ATOM 2094 C C . GLY A 1 271 ? 9.102 -35.562 -14.305 1 95.88 271 GLY A C 1
ATOM 2095 O O . GLY A 1 271 ? 10.273 -35.25 -14.539 1 95.88 271 GLY A O 1
ATOM 2096 N N . LEU A 1 272 ? 8.07 -34.75 -14.469 1 96.12 272 LEU A N 1
ATOM 2097 C CA . LEU A 1 272 ? 8.258 -33.406 -14.984 1 96.12 272 LEU A CA 1
ATOM 2098 C C . LEU A 1 272 ? 8 -32.375 -13.898 1 96.12 272 LEU A C 1
ATOM 2100 O O . LEU A 1 272 ? 7.016 -32.469 -13.156 1 96.12 272 LEU A O 1
ATOM 2104 N N . MET A 1 273 ? 8.945 -31.438 -13.797 1 96.81 273 MET A N 1
ATOM 2105 C CA . MET A 1 273 ? 8.758 -30.266 -12.945 1 96.81 273 MET A CA 1
ATOM 2106 C C . MET A 1 273 ? 8.25 -29.078 -13.758 1 96.81 273 MET A C 1
ATOM 2108 O O . MET A 1 273 ? 8.789 -28.781 -14.82 1 96.81 273 MET A O 1
ATOM 2112 N N . LEU A 1 274 ? 7.242 -28.391 -13.219 1 97.88 274 LEU A N 1
ATOM 2113 C CA . LEU A 1 274 ? 6.777 -27.141 -13.789 1 97.88 274 LEU A CA 1
ATOM 2114 C C . LEU A 1 274 ? 6.895 -26 -12.766 1 97.88 274 LEU A C 1
ATOM 2116 O O . LEU A 1 274 ? 6.098 -25.922 -11.836 1 97.88 274 LEU A O 1
ATOM 2120 N N . PRO A 1 275 ? 7.82 -25.062 -12.984 1 97.5 275 PRO A N 1
ATOM 2121 C CA . PRO A 1 275 ? 8.781 -24.953 -14.086 1 97.5 275 PRO A CA 1
ATOM 2122 C C . PRO A 1 275 ? 9.93 -25.953 -13.961 1 97.5 275 PRO A C 1
ATOM 2124 O O . PRO A 1 275 ? 10.219 -26.438 -12.867 1 97.5 275 PRO A O 1
ATOM 2127 N N . SER A 1 276 ? 10.586 -26.188 -15.078 1 97.06 276 SER A N 1
ATOM 2128 C CA . SER A 1 276 ? 11.695 -27.125 -15.109 1 97.06 276 SER A CA 1
ATOM 2129 C C . SER A 1 276 ? 13.031 -26.422 -14.906 1 97.06 276 SER A C 1
ATOM 2131 O O . SER A 1 276 ? 13.945 -26.969 -14.289 1 97.06 276 SER A O 1
ATOM 2133 N N . LYS A 1 277 ? 13.172 -25.25 -15.484 1 97.38 277 LYS A N 1
ATOM 2134 C CA . LYS A 1 277 ? 14.391 -24.469 -15.359 1 97.38 277 LYS A CA 1
ATOM 2135 C C . LYS A 1 277 ? 14.062 -22.984 -15.117 1 97.38 277 LYS A C 1
ATOM 2137 O O . LYS A 1 277 ? 13.062 -22.469 -15.625 1 97.38 277 LYS A O 1
ATOM 2142 N N . CYS A 1 278 ? 14.898 -22.391 -14.352 1 97.25 278 CYS A N 1
ATOM 2143 C CA . CYS A 1 278 ? 14.789 -20.953 -14.086 1 97.25 278 CYS A CA 1
ATOM 2144 C C . CYS A 1 278 ? 16.156 -20.281 -14.148 1 97.25 278 CYS A C 1
ATOM 2146 O O . CYS A 1 278 ? 17.156 -20.875 -13.758 1 97.25 278 CYS A O 1
ATOM 2148 N N . ASP A 1 279 ? 16.094 -19.078 -14.609 1 97.94 279 ASP A N 1
ATOM 2149 C CA . ASP A 1 279 ? 17.312 -18.266 -14.625 1 97.94 279 ASP A CA 1
ATOM 2150 C C . ASP A 1 279 ? 17.078 -16.922 -13.953 1 97.94 279 ASP A C 1
ATOM 2152 O O . ASP A 1 279 ? 16.047 -16.266 -14.195 1 97.94 279 ASP A O 1
ATOM 2156 N N . LEU A 1 280 ? 18 -16.547 -13.125 1 97.62 280 LEU A N 1
ATOM 2157 C CA . LEU A 1 280 ? 18.078 -15.188 -12.602 1 97.62 280 LEU A CA 1
ATOM 2158 C C . LEU A 1 280 ? 19.031 -14.336 -13.422 1 97.62 280 LEU A C 1
ATOM 2160 O O . LEU A 1 280 ? 20.219 -14.672 -13.555 1 97.62 280 LEU A O 1
ATOM 2164 N N . TRP A 1 281 ? 18.5 -13.266 -13.93 1 98.69 281 TRP A N 1
ATOM 2165 C CA . TRP A 1 281 ? 19.266 -12.383 -14.812 1 98.69 281 TRP A CA 1
ATOM 2166 C C . TRP A 1 281 ? 19.562 -11.055 -14.125 1 98.69 281 TRP A C 1
ATOM 2168 O O . TRP A 1 281 ? 18.781 -10.578 -13.305 1 98.69 281 TRP A O 1
ATOM 2178 N N . VAL A 1 282 ? 20.719 -10.461 -14.539 1 98.69 282 VAL A N 1
ATOM 2179 C CA . VAL A 1 282 ? 21.094 -9.148 -14.031 1 98.69 282 VAL A CA 1
ATOM 2180 C C . VAL A 1 282 ? 21.703 -8.312 -15.148 1 98.69 282 VAL A C 1
ATOM 2182 O O . VAL A 1 282 ? 22.359 -8.852 -16.047 1 98.69 282 VAL A O 1
ATOM 2185 N N . ALA A 1 283 ? 21.484 -7.027 -15.086 1 98.81 283 ALA A N 1
ATOM 2186 C CA . ALA A 1 283 ? 22.125 -6.047 -15.969 1 98.81 283 ALA A CA 1
ATOM 2187 C C . ALA A 1 283 ? 22.172 -4.672 -15.32 1 98.81 283 ALA A C 1
ATOM 2189 O O . ALA A 1 283 ? 21.359 -4.359 -14.445 1 98.81 283 ALA A O 1
ATOM 2190 N N . PRO A 1 284 ? 23.203 -3.863 -15.68 1 98.75 284 PRO A N 1
ATOM 2191 C CA . PRO A 1 284 ? 23.141 -2.465 -15.25 1 98.75 284 PRO A CA 1
ATOM 2192 C C . PRO A 1 284 ? 21.969 -1.707 -15.867 1 98.75 284 PRO A C 1
ATOM 2194 O O . PRO A 1 284 ? 21.531 -2.043 -16.969 1 98.75 284 PRO A O 1
ATOM 2197 N N . PHE A 1 285 ? 21.484 -0.685 -15.164 1 98.81 285 PHE A N 1
ATOM 2198 C CA . PHE A 1 285 ? 20.312 0.004 -15.695 1 98.81 285 PHE A CA 1
ATOM 2199 C C . PHE A 1 285 ? 20.406 1.504 -15.445 1 98.81 285 PHE A C 1
ATOM 2201 O O . PHE A 1 285 ? 21.266 1.958 -14.68 1 98.81 285 PHE A O 1
ATOM 2208 N N . SER A 1 286 ? 19.594 2.207 -16.203 1 98.69 286 SER A N 1
ATOM 2209 C CA . SER A 1 286 ? 19.359 3.641 -16.078 1 98.69 286 SER A CA 1
ATOM 2210 C C . SER A 1 286 ? 17.859 3.939 -15.984 1 98.69 286 SER A C 1
ATOM 2212 O O . SER A 1 286 ? 17.062 3.354 -16.719 1 98.69 286 SER A O 1
ATOM 2214 N N . ASN A 1 287 ? 17.484 4.766 -15.023 1 98.25 287 ASN A N 1
ATOM 2215 C CA . ASN A 1 287 ? 16.094 5.195 -14.906 1 98.25 287 ASN A CA 1
ATOM 2216 C C . ASN A 1 287 ? 16 6.633 -14.406 1 98.25 287 ASN A C 1
ATOM 2218 O O . ASN A 1 287 ? 15.516 6.879 -13.305 1 98.25 287 ASN A O 1
ATOM 2222 N N . PRO A 1 288 ? 16.344 7.578 -15.258 1 97.75 288 PRO A N 1
ATOM 2223 C CA . PRO A 1 288 ? 16.266 8.984 -14.859 1 97.75 288 PRO A CA 1
ATOM 2224 C C . PRO A 1 288 ? 14.836 9.422 -14.539 1 97.75 288 PRO A C 1
ATOM 2226 O O . PRO A 1 288 ? 14.633 10.312 -13.703 1 97.75 288 PRO A O 1
ATOM 2229 N N . ALA A 1 289 ? 13.945 8.844 -15.195 1 97.31 289 ALA A N 1
ATOM 2230 C CA . ALA A 1 289 ? 12.547 9.203 -14.961 1 97.31 289 ALA A CA 1
ATOM 2231 C C . ALA A 1 289 ? 12.141 8.906 -13.523 1 97.31 289 ALA A C 1
ATOM 2233 O O . ALA A 1 289 ? 11.414 9.695 -12.906 1 97.31 289 ALA A O 1
ATOM 2234 N N . LEU A 1 290 ? 12.531 7.789 -13.008 1 97.44 290 LEU A N 1
ATOM 2235 C CA . LEU A 1 290 ? 12.227 7.445 -11.625 1 97.44 290 LEU A CA 1
ATOM 2236 C C . LEU A 1 290 ? 12.867 8.445 -10.664 1 97.44 290 LEU A C 1
ATOM 2238 O O . LEU A 1 290 ? 12.25 8.828 -9.664 1 97.44 290 LEU A O 1
ATOM 2242 N N . ILE A 1 291 ? 14.078 8.844 -10.93 1 97.62 291 ILE A N 1
ATOM 2243 C CA . ILE A 1 291 ? 14.758 9.852 -10.117 1 97.62 291 ILE A CA 1
ATOM 2244 C C . ILE A 1 291 ? 13.953 11.148 -10.109 1 97.62 291 ILE A C 1
ATOM 2246 O O . ILE A 1 291 ? 13.695 11.727 -9.055 1 97.62 291 ILE A O 1
ATOM 2250 N N . GLU A 1 292 ? 13.539 11.562 -11.25 1 97.25 292 GLU A N 1
ATOM 2251 C CA . GLU A 1 292 ? 12.742 12.773 -11.383 1 97.25 292 GLU A CA 1
ATOM 2252 C C . GLU A 1 292 ? 11.414 12.641 -10.648 1 97.25 292 GLU A C 1
ATOM 2254 O O . GLU A 1 292 ? 10.961 13.594 -10 1 97.25 292 GLU A O 1
ATOM 2259 N N . GLU A 1 293 ? 10.852 11.508 -10.773 1 96.44 293 GLU A N 1
ATOM 2260 C CA . GLU A 1 293 ? 9.594 11.242 -10.078 1 96.44 293 GLU A CA 1
ATOM 2261 C C . GLU A 1 293 ? 9.742 11.438 -8.57 1 96.44 293 GLU A C 1
ATOM 2263 O O . GLU A 1 293 ? 8.836 11.945 -7.914 1 96.44 293 GLU A O 1
ATOM 2268 N N . GLN A 1 294 ? 10.852 11.102 -8.008 1 95.94 294 GLN A N 1
ATOM 2269 C CA . GLN A 1 294 ? 11.047 11.117 -6.562 1 95.94 294 GLN A CA 1
ATOM 2270 C C . GLN A 1 294 ? 11.578 12.469 -6.094 1 95.94 294 GLN A C 1
ATOM 2272 O O . GLN A 1 294 ? 11.359 12.859 -4.945 1 95.94 294 GLN A O 1
ATOM 2277 N N . THR A 1 295 ? 12.188 13.219 -7 1 97.06 295 THR A N 1
ATOM 2278 C CA . THR A 1 295 ? 12.883 14.422 -6.551 1 97.06 295 THR A CA 1
ATOM 2279 C C . THR A 1 295 ? 12.242 15.672 -7.141 1 97.06 295 THR A C 1
ATOM 2281 O O . THR A 1 295 ? 12.32 16.75 -6.555 1 97.06 295 THR A O 1
ATOM 2284 N N . GLY A 1 296 ? 11.617 15.562 -8.273 1 96.81 296 GLY A N 1
ATOM 2285 C CA . GLY A 1 296 ? 11.18 16.703 -9.062 1 96.81 296 GLY A CA 1
ATOM 2286 C C . GLY A 1 296 ? 10.242 17.625 -8.305 1 96.81 296 GLY A C 1
ATOM 2287 O O . GLY A 1 296 ? 10.383 18.844 -8.375 1 96.81 296 GLY A O 1
ATOM 2288 N N . TYR A 1 297 ? 9.289 17.125 -7.586 1 96.81 297 TYR A N 1
ATOM 2289 C CA . TYR A 1 297 ? 8.328 17.922 -6.844 1 96.81 297 TYR A CA 1
ATOM 2290 C C . TYR A 1 297 ? 9.031 18.844 -5.844 1 96.81 297 TYR A C 1
ATOM 2292 O O . TYR A 1 297 ? 8.719 20.031 -5.754 1 96.81 297 TYR A O 1
ATOM 2300 N N . TRP A 1 298 ? 9.891 18.281 -5.148 1 97.12 298 TRP A N 1
ATOM 2301 C CA . TRP A 1 298 ? 10.578 19 -4.082 1 97.12 298 TRP A CA 1
ATOM 2302 C C . TRP A 1 298 ? 11.43 20.125 -4.648 1 97.12 298 TRP A C 1
ATOM 2304 O O . TRP A 1 298 ? 11.781 21.062 -3.932 1 97.12 298 TRP A O 1
ATOM 2314 N N . CYS A 1 299 ? 11.695 20.062 -5.926 1 95.75 299 CYS A N 1
ATOM 2315 C CA . CYS A 1 299 ? 12.516 21.078 -6.574 1 95.75 299 CYS A CA 1
ATOM 2316 C C . CYS A 1 299 ? 11.648 22.094 -7.312 1 95.75 299 CYS A C 1
ATOM 2318 O O . CYS A 1 299 ? 12.164 23.016 -7.93 1 95.75 299 CYS A O 1
ATOM 2320 N N . SER A 1 300 ? 10.305 22.047 -7.309 1 94.44 300 SER A N 1
ATOM 2321 C CA . SER A 1 300 ? 9.398 22.906 -8.07 1 94.44 300 SER A CA 1
ATOM 2322 C C . SER A 1 300 ? 8.977 24.109 -7.254 1 94.44 300 SER A C 1
ATOM 2324 O O . SER A 1 300 ? 8.195 24.953 -7.727 1 94.44 300 SER A O 1
ATOM 2326 N N . THR A 1 301 ? 9.219 24.422 -6.172 1 93.56 301 THR A N 1
ATOM 2327 C CA . THR A 1 301 ? 8.945 25.547 -5.266 1 93.56 301 THR A CA 1
ATOM 2328 C C . THR A 1 301 ? 7.449 25.734 -5.07 1 93.56 301 THR A C 1
ATOM 2330 O O . THR A 1 301 ? 6.922 26.828 -5.305 1 93.56 301 THR A O 1
ATOM 2333 N N . PRO A 1 302 ? 6.754 24.75 -4.594 1 95.31 302 PRO A N 1
ATOM 2334 C CA . PRO A 1 302 ? 5.32 24.922 -4.336 1 95.31 302 PRO A CA 1
ATOM 2335 C C . PRO A 1 302 ? 5.031 26.016 -3.314 1 95.31 302 PRO A C 1
ATOM 2337 O O . PRO A 1 302 ? 5.723 26.125 -2.299 1 95.31 302 PRO A O 1
ATOM 2340 N N . TYR A 1 303 ? 4.039 26.938 -3.639 1 96 303 TYR A N 1
ATOM 2341 C CA . TYR A 1 303 ? 3.604 28.031 -2.779 1 96 303 TYR A CA 1
ATOM 2342 C C . TYR A 1 303 ? 4.75 29 -2.512 1 96 303 TYR A C 1
ATOM 2344 O O . TYR A 1 303 ? 4.793 29.656 -1.46 1 96 303 TYR A O 1
ATOM 2352 N N . GLY A 1 304 ? 5.746 28.969 -3.391 1 95.81 304 GLY A N 1
ATOM 2353 C CA . GLY A 1 304 ? 6.895 29.859 -3.27 1 95.81 304 GLY A CA 1
ATOM 2354 C C . GLY A 1 304 ? 7.906 29.391 -2.246 1 95.81 304 GLY A C 1
ATOM 2355 O O . GLY A 1 304 ? 8.797 30.141 -1.848 1 95.81 304 GLY A O 1
ATOM 2356 N N . LEU A 1 305 ? 7.789 28.188 -1.846 1 97.62 305 LEU A N 1
ATOM 2357 C CA . LEU A 1 305 ? 8.695 27.656 -0.836 1 97.62 305 LEU A CA 1
ATOM 2358 C C . LEU A 1 305 ? 9.812 26.844 -1.484 1 97.62 305 LEU A C 1
ATOM 2360 O O . LEU A 1 305 ? 9.578 26.109 -2.443 1 97.62 305 LEU A O 1
ATOM 2364 N N . ASN A 1 306 ? 10.992 27.078 -0.968 1 98.25 306 ASN A N 1
ATOM 2365 C CA . ASN A 1 306 ? 12.133 26.25 -1.371 1 98.25 306 ASN A CA 1
ATOM 2366 C C . ASN A 1 306 ? 12.18 24.938 -0.588 1 98.25 306 ASN A C 1
ATOM 2368 O O . ASN A 1 306 ? 12.578 24.922 0.577 1 98.25 306 ASN A O 1
ATOM 2372 N N . LEU A 1 307 ? 11.812 23.828 -1.256 1 98.19 307 LEU A N 1
ATOM 2373 C CA . LEU A 1 307 ? 11.789 22.531 -0.591 1 98.19 307 LEU A CA 1
ATOM 2374 C C . LEU A 1 307 ? 12.898 21.625 -1.122 1 98.19 307 LEU A C 1
ATOM 2376 O O . LEU A 1 307 ? 12.891 20.406 -0.874 1 98.19 307 LEU A O 1
ATOM 2380 N N . SER A 1 308 ? 13.844 22.125 -1.828 1 97.62 308 SER A N 1
ATOM 2381 C CA . SER A 1 308 ? 14.852 21.344 -2.531 1 97.62 308 SER A CA 1
ATOM 2382 C C . SER A 1 308 ? 15.695 20.531 -1.557 1 97.62 308 SER A C 1
ATOM 2384 O O . SER A 1 308 ? 16.25 19.484 -1.924 1 97.62 308 SER A O 1
ATOM 2386 N N . ALA A 1 309 ? 15.781 20.984 -0.317 1 96.44 309 ALA A N 1
ATOM 2387 C CA . ALA A 1 309 ? 16.531 20.266 0.707 1 96.44 309 ALA A CA 1
ATOM 2388 C C . ALA A 1 309 ? 15.945 18.875 0.954 1 96.44 309 ALA A C 1
ATOM 2390 O O . ALA A 1 309 ? 16.625 17.984 1.46 1 96.44 309 ALA A O 1
ATOM 2391 N N . LEU A 1 310 ? 14.695 18.672 0.619 1 97.69 310 LEU A N 1
ATOM 2392 C CA . LEU A 1 310 ? 14.023 17.406 0.896 1 97.69 310 LEU A CA 1
ATOM 2393 C C . LEU A 1 310 ? 14.211 16.422 -0.252 1 97.69 310 LEU A C 1
ATOM 2395 O O . LEU A 1 310 ? 13.961 15.227 -0.098 1 97.69 310 LEU A O 1
ATOM 2399 N N . ALA A 1 311 ? 14.633 16.859 -1.398 1 97.06 311 ALA A N 1
ATOM 2400 C CA . ALA A 1 311 ? 14.742 16.031 -2.592 1 97.06 311 ALA A CA 1
ATOM 2401 C C . ALA A 1 311 ? 15.68 14.844 -2.35 1 97.06 311 ALA A C 1
ATOM 2403 O O . ALA A 1 311 ? 15.297 13.688 -2.551 1 97.06 311 ALA A O 1
ATOM 2404 N N . PRO A 1 312 ? 16.922 15.094 -1.827 1 95.31 312 PRO A N 1
ATOM 2405 C CA . PRO A 1 312 ? 17.812 13.953 -1.591 1 95.31 312 PRO A CA 1
ATOM 2406 C C . PRO A 1 312 ? 17.281 13 -0.525 1 95.31 312 PRO A C 1
ATOM 2408 O O . PRO A 1 312 ? 17.516 11.789 -0.602 1 95.31 312 PRO A O 1
ATOM 2411 N N . ARG A 1 313 ? 16.578 13.57 0.46 1 95.62 313 ARG A N 1
ATOM 2412 C CA . ARG A 1 313 ? 16 12.742 1.523 1 95.62 313 ARG A CA 1
ATOM 2413 C C . ARG A 1 313 ? 14.891 11.852 0.989 1 95.62 313 ARG A C 1
ATOM 2415 O O . ARG A 1 313 ? 14.789 10.68 1.361 1 95.62 313 ARG A O 1
ATOM 2422 N N . ALA A 1 314 ? 14.078 12.453 0.163 1 97 314 ALA A N 1
ATOM 2423 C CA . ALA A 1 314 ? 12.992 11.695 -0.46 1 97 314 ALA A CA 1
ATOM 2424 C C . ALA A 1 314 ? 13.547 10.555 -1.313 1 97 314 ALA A C 1
ATOM 2426 O O . ALA A 1 314 ? 13.031 9.43 -1.271 1 97 314 ALA A O 1
ATOM 2427 N N . LEU A 1 315 ? 14.516 10.836 -2.051 1 97.31 315 LEU A N 1
ATOM 2428 C CA . LEU A 1 315 ? 15.148 9.82 -2.887 1 97.31 315 LEU A CA 1
ATOM 2429 C C . LEU A 1 315 ? 15.742 8.703 -2.033 1 97.31 315 LEU A C 1
ATOM 2431 O O . LEU A 1 315 ? 15.555 7.523 -2.336 1 97.31 315 LEU A O 1
ATOM 2435 N N . GLU A 1 316 ? 16.422 9.078 -1.015 1 95.94 316 GLU A N 1
ATOM 2436 C CA . GLU A 1 316 ? 17.031 8.109 -0.111 1 95.94 316 GLU A CA 1
ATOM 2437 C C . GLU A 1 316 ? 15.984 7.191 0.505 1 95.94 316 GLU A C 1
ATOM 2439 O O . GLU A 1 316 ? 16.188 5.977 0.583 1 95.94 316 GLU A O 1
ATOM 2444 N N . GLN A 1 317 ? 14.898 7.793 0.929 1 94.81 317 GLN A N 1
ATOM 2445 C CA . GLN A 1 317 ? 13.828 6.996 1.51 1 94.81 317 GLN A CA 1
ATOM 2446 C C . GLN A 1 317 ? 13.281 5.992 0.499 1 94.81 317 GLN A C 1
ATOM 2448 O O . GLN A 1 317 ? 13.062 4.824 0.83 1 94.81 317 GLN A O 1
ATOM 2453 N N . HIS A 1 318 ? 13.148 6.402 -0.703 1 96.19 318 HIS A N 1
ATOM 2454 C CA . HIS A 1 318 ? 12.586 5.539 -1.733 1 96.19 318 HIS A CA 1
ATOM 2455 C C . HIS A 1 318 ? 13.547 4.418 -2.107 1 96.19 318 HIS A C 1
ATOM 2457 O O . HIS A 1 318 ? 13.125 3.303 -2.412 1 96.19 318 HIS A O 1
ATOM 2463 N N . LEU A 1 319 ? 14.797 4.723 -2.066 1 97.06 319 LEU A N 1
ATOM 2464 C CA . LEU A 1 319 ? 15.805 3.775 -2.537 1 97.06 319 LEU A CA 1
ATOM 2465 C C . LEU A 1 319 ? 16.359 2.959 -1.378 1 97.06 319 LEU A C 1
ATOM 2467 O O . LEU A 1 319 ? 17.375 2.271 -1.531 1 97.06 319 LEU A O 1
ATOM 2471 N N . SER A 1 320 ? 15.766 3.02 -0.219 1 94.69 320 SER A N 1
ATOM 2472 C CA . SER A 1 320 ? 16.281 2.312 0.954 1 94.69 320 SER A CA 1
ATOM 2473 C C . SER A 1 320 ? 16.078 0.808 0.824 1 94.69 320 SER A C 1
ATOM 2475 O O . SER A 1 320 ? 16.703 0.026 1.538 1 94.69 320 SER A O 1
ATOM 2477 N N . GLN A 1 321 ? 15.258 0.38 -0.035 1 95.44 321 GLN A N 1
ATOM 2478 C CA . GLN A 1 321 ? 14.992 -1.011 -0.392 1 95.44 321 GLN A CA 1
ATOM 2479 C C . GLN A 1 321 ? 15.023 -1.206 -1.905 1 95.44 321 GLN A C 1
ATOM 2481 O O . GLN A 1 321 ? 14.945 -0.236 -2.662 1 95.44 321 GLN A O 1
ATOM 2486 N N . PRO A 1 322 ? 15.195 -2.482 -2.26 1 97.12 322 PRO A N 1
ATOM 2487 C CA . PRO A 1 322 ? 15.031 -2.703 -3.699 1 97.12 322 PRO A CA 1
ATOM 2488 C C . PRO A 1 322 ? 13.695 -2.195 -4.227 1 97.12 322 PRO A C 1
ATOM 2490 O O . PRO A 1 322 ? 12.664 -2.352 -3.562 1 97.12 322 PRO A O 1
ATOM 2493 N N . VAL A 1 323 ? 13.789 -1.541 -5.359 1 97.69 323 VAL A N 1
ATOM 2494 C CA . VAL A 1 323 ? 12.578 -0.981 -5.949 1 97.69 323 VAL A CA 1
ATOM 2495 C C . VAL A 1 323 ? 11.984 -1.972 -6.953 1 97.69 323 VAL A C 1
ATOM 2497 O O . VAL A 1 323 ? 12.672 -2.406 -7.883 1 97.69 323 VAL A O 1
ATOM 2500 N N . ILE A 1 324 ? 10.766 -2.377 -6.719 1 97.38 324 ILE A N 1
ATOM 2501 C CA . ILE A 1 324 ? 10.055 -3.242 -7.652 1 97.38 324 ILE A CA 1
ATOM 2502 C C . ILE A 1 324 ? 9.273 -2.389 -8.648 1 97.38 324 ILE A C 1
ATOM 2504 O O . ILE A 1 324 ? 8.305 -1.721 -8.281 1 97.38 324 ILE A O 1
ATOM 2508 N N . LYS A 1 325 ? 9.742 -2.41 -9.875 1 97.88 325 LYS A N 1
ATOM 2509 C CA . LYS A 1 325 ? 9.164 -1.534 -10.891 1 97.88 325 LYS A CA 1
ATOM 2510 C C . LYS A 1 325 ? 9.469 -2.041 -12.297 1 97.88 325 LYS A C 1
ATOM 2512 O O . LYS A 1 325 ? 10.516 -2.648 -12.531 1 97.88 325 LYS A O 1
ATOM 2517 N N . ILE A 1 326 ? 8.531 -1.718 -13.195 1 98.44 326 ILE A N 1
ATOM 2518 C CA . ILE A 1 326 ? 8.773 -2.023 -14.602 1 98.44 326 ILE A CA 1
ATOM 2519 C C . ILE A 1 326 ? 9.898 -1.133 -15.133 1 98.44 326 ILE A C 1
ATOM 2521 O O . ILE A 1 326 ? 9.789 0.095 -15.102 1 98.44 326 ILE A O 1
ATOM 2525 N N . LEU A 1 327 ? 10.922 -1.685 -15.547 1 98.62 327 LEU A N 1
ATOM 2526 C CA . LEU A 1 327 ? 12.023 -1.002 -16.219 1 98.62 327 LEU A CA 1
ATOM 2527 C C . LEU A 1 327 ? 11.805 -0.967 -17.719 1 98.62 327 LEU A C 1
ATOM 2529 O O . LEU A 1 327 ? 11.602 -2.01 -18.344 1 98.62 327 LEU A O 1
ATOM 2533 N N . PRO A 1 328 ? 11.766 0.226 -18.281 1 97.62 328 PRO A N 1
ATOM 2534 C CA . PRO A 1 328 ? 11.719 0.251 -19.734 1 97.62 328 PRO A CA 1
ATOM 2535 C C . PRO A 1 328 ? 12.906 -0.459 -20.391 1 97.62 328 PRO A C 1
ATOM 2537 O O . PRO A 1 328 ? 14.016 -0.433 -19.844 1 97.62 328 PRO A O 1
ATOM 2540 N N . GLU A 1 329 ? 12.625 -1.048 -21.516 1 97.69 329 GLU A N 1
ATOM 2541 C CA . GLU A 1 329 ? 13.672 -1.773 -22.219 1 97.69 329 GLU A CA 1
ATOM 2542 C C . GLU A 1 329 ? 14.906 -0.899 -22.422 1 97.69 329 GLU A C 1
ATOM 2544 O O . GLU A 1 329 ? 16.047 -1.379 -22.328 1 97.69 329 GLU A O 1
ATOM 2549 N N . SER A 1 330 ? 14.68 0.361 -22.734 1 97 330 SER A N 1
ATOM 2550 C CA . SER A 1 330 ? 15.766 1.295 -22.969 1 97 330 SER A CA 1
ATOM 2551 C C . SER A 1 330 ? 16.594 1.524 -21.719 1 97 330 SER A C 1
ATOM 2553 O O . SER A 1 330 ? 17.703 2.078 -21.781 1 97 330 SER A O 1
ATOM 2555 N N . GLY A 1 331 ? 16.109 1.126 -20.609 1 98.5 331 GLY A N 1
ATOM 2556 C CA . GLY A 1 331 ? 16.828 1.314 -19.359 1 98.5 331 GLY A CA 1
ATOM 2557 C C . GLY A 1 331 ? 17.938 0.298 -19.156 1 98.5 331 GLY A C 1
ATOM 2558 O O . GLY A 1 331 ? 18.797 0.475 -18.281 1 98.5 331 GLY A O 1
ATOM 2559 N N . VAL A 1 332 ? 17.953 -0.76 -19.875 1 98.81 332 VAL A N 1
ATOM 2560 C CA . VAL A 1 332 ? 18.969 -1.794 -19.766 1 98.81 332 VAL A CA 1
ATOM 2561 C C . VAL A 1 332 ? 20.234 -1.347 -20.484 1 98.81 332 VAL A C 1
ATOM 2563 O O . VAL A 1 332 ? 20.203 -1.045 -21.688 1 98.81 332 VAL A O 1
ATOM 2566 N N . LEU A 1 333 ? 21.391 -1.396 -19.812 1 98.5 333 LEU A N 1
ATOM 2567 C CA . LEU A 1 333 ? 22.562 -0.694 -20.328 1 98.5 333 LEU A CA 1
ATOM 2568 C C . LEU A 1 333 ? 23.578 -1.678 -20.891 1 98.5 333 LEU A C 1
ATOM 2570 O O . LEU A 1 333 ? 24.578 -1.269 -21.469 1 98.5 333 LEU A O 1
ATOM 2574 N N . ALA A 1 334 ? 23.422 -2.963 -20.719 1 98.69 334 ALA A N 1
ATOM 2575 C CA . ALA A 1 334 ? 24.328 -3.99 -21.203 1 98.69 334 ALA A CA 1
ATOM 2576 C C . ALA A 1 334 ? 23.609 -5.316 -21.422 1 98.69 334 ALA A C 1
ATOM 2578 O O . ALA A 1 334 ? 22.453 -5.477 -21.016 1 98.69 334 ALA A O 1
ATOM 2579 N N . THR A 1 335 ? 24.266 -6.227 -22.141 1 98.44 335 THR A N 1
ATOM 2580 C CA . THR A 1 335 ? 23.734 -7.574 -22.297 1 98.44 335 THR A CA 1
ATOM 2581 C C . THR A 1 335 ? 23.578 -8.25 -20.938 1 98.44 335 THR A C 1
ATOM 2583 O O . THR A 1 335 ? 24.531 -8.336 -20.156 1 98.44 335 THR A O 1
ATOM 2586 N N . PRO A 1 336 ? 22.375 -8.664 -20.672 1 98.69 336 PRO A N 1
ATOM 2587 C CA . PRO A 1 336 ? 22.156 -9.305 -19.375 1 98.69 336 PRO A CA 1
ATOM 2588 C C . PRO A 1 336 ? 22.953 -10.602 -19.203 1 98.69 336 PRO A C 1
ATOM 2590 O O . PRO A 1 336 ? 23.281 -11.25 -20.203 1 98.69 336 PRO A O 1
ATOM 2593 N N . VAL A 1 337 ? 23.25 -10.945 -18.016 1 98.25 337 VAL A N 1
ATOM 2594 C CA . VAL A 1 337 ? 23.922 -12.203 -17.719 1 98.25 337 VAL A CA 1
ATOM 2595 C C . VAL A 1 337 ? 23.094 -12.992 -16.703 1 98.25 337 VAL A C 1
ATOM 2597 O O . VAL A 1 337 ? 22.5 -12.414 -15.797 1 98.25 337 VAL A O 1
ATOM 2600 N N . SER A 1 338 ? 23.016 -14.281 -16.859 1 97.88 338 SER A N 1
ATOM 2601 C CA . SER A 1 338 ? 22.406 -15.141 -15.867 1 97.88 338 SER A CA 1
ATOM 2602 C C . SER A 1 338 ? 23.344 -15.391 -14.688 1 97.88 338 SER A C 1
ATOM 2604 O O . SER A 1 338 ? 24.469 -15.867 -14.867 1 97.88 338 SER A O 1
ATOM 2606 N N . VAL A 1 339 ? 22.891 -15.062 -13.531 1 97 339 VAL A N 1
ATOM 2607 C CA . VAL A 1 339 ? 23.75 -15.18 -12.359 1 97 339 VAL A CA 1
ATOM 2608 C C . VAL A 1 339 ? 23.344 -16.406 -11.539 1 97 339 VAL A C 1
ATOM 2610 O O . VAL A 1 339 ? 24.062 -16.797 -10.617 1 97 339 VAL A O 1
ATOM 2613 N N . LEU A 1 340 ? 22.281 -16.969 -11.781 1 95.88 340 LEU A N 1
ATOM 2614 C CA . LEU A 1 340 ? 21.812 -18.203 -11.172 1 95.88 340 LEU A CA 1
ATOM 2615 C C . LEU A 1 340 ? 21.031 -19.031 -12.18 1 95.88 340 LEU A C 1
ATOM 2617 O O . LEU A 1 340 ? 20.078 -18.547 -12.797 1 95.88 340 LEU A O 1
ATOM 2621 N N . HIS A 1 341 ? 21.484 -20.203 -12.422 1 95.94 341 HIS A N 1
ATOM 2622 C CA . HIS A 1 341 ? 20.797 -21.188 -13.25 1 95.94 341 HIS A CA 1
ATOM 2623 C C . HIS A 1 341 ? 20.281 -22.344 -12.414 1 95.94 341 HIS A C 1
ATOM 2625 O O . HIS A 1 341 ? 21.062 -23.078 -11.797 1 95.94 341 HIS A O 1
ATOM 2631 N N . LEU A 1 342 ? 19 -22.5 -12.453 1 95.44 342 LEU A N 1
ATOM 2632 C CA . LEU A 1 342 ? 18.391 -23.547 -11.633 1 95.44 342 LEU A CA 1
ATOM 2633 C C . LEU A 1 342 ? 17.719 -24.594 -12.5 1 95.44 342 LEU A C 1
ATOM 2635 O O . LEU A 1 342 ? 16.859 -24.281 -13.32 1 95.44 342 LEU A O 1
ATOM 2639 N N . ASP A 1 343 ? 18.172 -25.797 -12.367 1 95.94 343 ASP A N 1
ATOM 2640 C CA . ASP A 1 343 ? 17.422 -26.953 -12.836 1 95.94 343 ASP A CA 1
ATOM 2641 C C . ASP A 1 343 ? 16.547 -27.531 -11.727 1 95.94 343 ASP A C 1
ATOM 2643 O O . ASP A 1 343 ? 17.047 -28.203 -10.82 1 95.94 343 ASP A O 1
ATOM 2647 N N . CYS A 1 344 ? 15.297 -27.328 -11.828 1 95.06 344 CYS A N 1
ATOM 2648 C CA . CYS A 1 344 ? 14.383 -27.641 -10.742 1 95.06 344 CYS A CA 1
ATOM 2649 C C . CYS A 1 344 ? 14.305 -29.156 -10.523 1 95.06 344 CYS A C 1
ATOM 2651 O O . CYS A 1 344 ? 13.914 -29.609 -9.445 1 95.06 344 CYS A O 1
ATOM 2653 N N . ASN A 1 345 ? 14.633 -29.922 -11.5 1 94 345 ASN A N 1
ATOM 2654 C CA . ASN A 1 345 ? 14.586 -31.375 -11.359 1 94 345 ASN A CA 1
ATOM 2655 C C . ASN A 1 345 ? 15.703 -31.891 -10.469 1 94 345 ASN A C 1
ATOM 2657 O O . ASN A 1 345 ? 15.609 -33 -9.93 1 94 345 ASN A O 1
ATOM 2661 N N . SER A 1 346 ? 16.734 -31.062 -10.32 1 94.44 346 SER A N 1
ATOM 2662 C CA . SER A 1 346 ? 17.891 -31.609 -9.602 1 94.44 346 SER A CA 1
ATOM 2663 C C . SER A 1 346 ? 18.422 -30.609 -8.578 1 94.44 346 SER A C 1
ATOM 2665 O O . SER A 1 346 ? 19.234 -30.969 -7.73 1 94.44 346 SER A O 1
ATOM 2667 N N . ALA A 1 347 ? 17.922 -29.438 -8.609 1 93.44 347 ALA A N 1
ATOM 2668 C CA . ALA A 1 347 ? 18.438 -28.391 -7.727 1 93.44 347 ALA A CA 1
ATOM 2669 C C . ALA A 1 347 ? 18.281 -28.781 -6.262 1 93.44 347 ALA A C 1
ATOM 2671 O O . ALA A 1 347 ? 17.281 -29.391 -5.879 1 93.44 347 ALA A O 1
ATOM 2672 N N . GLU A 1 348 ? 19.266 -28.359 -5.531 1 90.75 348 GLU A N 1
ATOM 2673 C CA . GLU A 1 348 ? 19.188 -28.547 -4.086 1 90.75 348 GLU A CA 1
ATOM 2674 C C . GLU A 1 348 ? 18.531 -27.359 -3.406 1 90.75 348 GLU A C 1
ATOM 2676 O O . GLU A 1 348 ? 18.5 -26.25 -3.959 1 90.75 348 GLU A O 1
ATOM 2681 N N . ASP A 1 349 ? 18.016 -27.641 -2.205 1 83.12 349 ASP A N 1
ATOM 2682 C CA . ASP A 1 349 ? 17.234 -26.609 -1.52 1 83.12 349 ASP A CA 1
ATOM 2683 C C . ASP A 1 349 ? 18.109 -25.406 -1.176 1 83.12 349 ASP A C 1
ATOM 2685 O O . ASP A 1 349 ? 17.641 -24.266 -1.207 1 83.12 349 ASP A O 1
ATOM 2689 N N . TRP A 1 350 ? 19.375 -25.562 -0.926 1 81.12 350 TRP A N 1
ATOM 2690 C CA . TRP A 1 350 ? 20.25 -24.484 -0.493 1 81.12 350 TRP A CA 1
ATOM 2691 C C . TRP A 1 350 ? 20.609 -23.578 -1.665 1 81.12 350 TRP A C 1
ATOM 2693 O O . TRP A 1 350 ? 21.094 -22.469 -1.467 1 81.12 350 TRP A O 1
ATOM 2703 N N . GLU A 1 351 ? 20.359 -24.031 -2.887 1 82.75 351 GLU A N 1
ATOM 2704 C CA . GLU A 1 351 ? 20.75 -23.266 -4.07 1 82.75 351 GLU A CA 1
ATOM 2705 C C . GLU A 1 351 ? 19.922 -22 -4.203 1 82.75 351 GLU A C 1
ATOM 2707 O O . GLU A 1 351 ? 20.312 -21.062 -4.898 1 82.75 351 GLU A O 1
ATOM 2712 N N . VAL A 1 352 ? 18.781 -21.984 -3.51 1 81.94 352 VAL A N 1
ATOM 2713 C CA . VAL A 1 352 ? 17.938 -20.797 -3.635 1 81.94 352 VAL A CA 1
ATOM 2714 C C . VAL A 1 352 ? 18 -19.984 -2.348 1 81.94 352 VAL A C 1
ATOM 2716 O O . VAL A 1 352 ? 17.453 -18.875 -2.279 1 81.94 352 VAL A O 1
ATOM 2719 N N . ASP A 1 353 ? 18.672 -20.469 -1.413 1 85.25 353 ASP A N 1
ATOM 2720 C CA . ASP A 1 353 ? 18.781 -19.766 -0.143 1 85.25 353 ASP A CA 1
ATOM 2721 C C . ASP A 1 353 ? 19.766 -18.594 -0.248 1 85.25 353 ASP A C 1
ATOM 2723 O O . ASP A 1 353 ? 19.75 -17.688 0.591 1 85.25 353 ASP A O 1
ATOM 2727 N N . GLY A 1 354 ? 20.594 -18.703 -1.211 1 89.19 354 GLY A N 1
ATOM 2728 C CA . GLY A 1 354 ? 21.562 -17.641 -1.439 1 89.19 354 GLY A CA 1
ATOM 2729 C C . GLY A 1 354 ? 22.469 -17.906 -2.615 1 89.19 354 GLY A C 1
ATOM 2730 O O . GLY A 1 354 ? 22.422 -18.984 -3.219 1 89.19 354 GLY A O 1
ATOM 2731 N N . GLY A 1 355 ? 23.172 -16.906 -2.951 1 92.56 355 GLY A N 1
ATOM 2732 C CA . GLY A 1 355 ? 24.109 -17.047 -4.051 1 92.56 355 GLY A CA 1
ATOM 2733 C C . GLY A 1 355 ? 25.047 -15.852 -4.195 1 92.56 355 GLY A C 1
ATOM 2734 O O . GLY A 1 355 ? 24.906 -14.859 -3.479 1 92.56 355 GLY A O 1
ATOM 2735 N N . ARG A 1 356 ? 26.047 -16.141 -4.961 1 94.81 356 ARG A N 1
ATOM 2736 C CA . ARG A 1 356 ? 27.031 -15.125 -5.32 1 94.81 356 ARG A CA 1
ATOM 2737 C C . ARG A 1 356 ? 27.406 -15.227 -6.793 1 94.81 356 ARG A C 1
ATOM 2739 O O . ARG A 1 356 ? 27.547 -16.328 -7.328 1 94.81 356 ARG A O 1
ATOM 2746 N N . ALA A 1 357 ? 27.531 -14.148 -7.367 1 96.31 357 ALA A N 1
ATOM 2747 C CA . ALA A 1 357 ? 27.938 -14.133 -8.773 1 96.31 357 ALA A CA 1
ATOM 2748 C C . ALA A 1 357 ? 28.766 -12.898 -9.094 1 96.31 357 ALA A C 1
ATOM 2750 O O . ALA A 1 357 ? 28.5 -11.805 -8.586 1 96.31 357 ALA A O 1
ATOM 2751 N N . LYS A 1 358 ? 29.75 -13.148 -9.914 1 97.31 358 LYS A N 1
ATOM 2752 C CA . LYS A 1 358 ? 30.484 -12.023 -10.477 1 97.31 358 LYS A CA 1
ATOM 2753 C C . LYS A 1 358 ? 29.812 -11.492 -11.727 1 97.31 358 LYS A C 1
ATOM 2755 O O . LYS A 1 358 ? 29.125 -12.234 -12.438 1 97.31 358 LYS A O 1
ATOM 2760 N N . PHE A 1 359 ? 29.922 -10.203 -11.93 1 97.56 359 PHE A N 1
ATOM 2761 C CA . PHE A 1 359 ? 29.422 -9.617 -13.164 1 97.56 359 PHE A CA 1
ATOM 2762 C C . PHE A 1 359 ? 30.484 -8.742 -13.812 1 97.56 359 PHE A C 1
ATOM 2764 O O . PHE A 1 359 ? 31.375 -8.219 -13.133 1 97.56 359 PHE A O 1
ATOM 2771 N N . ASP A 1 360 ? 30.484 -8.75 -15.086 1 98.25 360 ASP A N 1
ATOM 2772 C CA . ASP A 1 360 ? 31.344 -7.953 -15.961 1 98.25 360 ASP A CA 1
ATOM 2773 C C . ASP A 1 360 ? 30.578 -7.43 -17.172 1 98.25 360 ASP A C 1
ATOM 2775 O O . ASP A 1 360 ? 30.328 -8.172 -18.125 1 98.25 360 ASP A O 1
ATOM 2779 N N . PHE A 1 361 ? 30.25 -6.137 -17.094 1 98.5 361 PHE A N 1
ATOM 2780 C CA . PHE A 1 361 ? 29.391 -5.566 -18.125 1 98.5 361 PHE A CA 1
ATOM 2781 C C . PHE A 1 361 ? 30.125 -4.516 -18.938 1 98.5 361 PHE A C 1
ATOM 2783 O O . PHE A 1 361 ? 30.922 -3.75 -18.391 1 98.5 361 PHE A O 1
ATOM 2790 N N . THR A 1 362 ? 29.859 -4.531 -20.188 1 98.19 362 THR A N 1
ATOM 2791 C CA . THR A 1 362 ? 30.234 -3.445 -21.078 1 98.19 362 THR A CA 1
ATOM 2792 C C . THR A 1 362 ? 29 -2.688 -21.547 1 98.19 362 THR A C 1
ATOM 2794 O O . THR A 1 362 ? 28.094 -3.277 -22.141 1 98.19 362 THR A O 1
ATOM 2797 N N . MET A 1 363 ? 29.016 -1.367 -21.312 1 97.56 363 MET A N 1
ATOM 2798 C CA . MET A 1 363 ? 27.844 -0.558 -21.641 1 97.56 363 MET A CA 1
ATOM 2799 C C . MET A 1 363 ? 27.625 -0.51 -23.141 1 97.56 363 MET A C 1
ATOM 2801 O O . MET A 1 363 ? 28.578 -0.41 -23.922 1 97.56 363 MET A O 1
ATOM 2805 N N . ASN A 1 364 ? 26.344 -0.61 -23.547 1 97.5 364 ASN A N 1
ATOM 2806 C CA . ASN A 1 364 ? 26.031 -0.604 -24.969 1 97.5 364 ASN A CA 1
ATOM 2807 C C . ASN A 1 364 ? 25.594 0.784 -25.438 1 97.5 364 ASN A C 1
ATOM 2809 O O . ASN A 1 364 ? 25.406 1.004 -26.641 1 97.5 364 ASN A O 1
ATOM 2813 N N . ARG A 1 365 ? 25.453 1.725 -24.562 1 96.62 365 ARG A N 1
ATOM 2814 C CA . ARG A 1 365 ? 25.047 3.084 -24.906 1 96.62 365 ARG A CA 1
ATOM 2815 C C . ARG A 1 365 ? 25.438 4.062 -23.797 1 96.62 365 ARG A C 1
ATOM 2817 O O . ARG A 1 365 ? 25.781 3.646 -22.688 1 96.62 365 ARG A O 1
ATOM 2824 N N . ASP A 1 366 ? 25.297 5.352 -24.188 1 97.44 366 ASP A N 1
ATOM 2825 C CA . ASP A 1 366 ? 25.531 6.414 -23.203 1 97.44 366 ASP A CA 1
ATOM 2826 C C . ASP A 1 366 ? 24.312 6.582 -22.281 1 97.44 366 ASP A C 1
ATOM 2828 O O . ASP A 1 366 ? 23.188 6.707 -22.766 1 97.44 366 ASP A O 1
ATOM 2832 N N . ALA A 1 367 ? 24.516 6.574 -20.969 1 97.56 367 ALA A N 1
ATOM 2833 C CA . ALA A 1 367 ? 23.422 6.785 -20.016 1 97.56 367 ALA A CA 1
ATOM 2834 C C . ALA A 1 367 ? 23.953 6.945 -18.594 1 97.56 367 ALA A C 1
ATOM 2836 O O . ALA A 1 367 ? 25.062 6.488 -18.297 1 97.56 367 ALA A O 1
ATOM 2837 N N . PRO A 1 368 ? 23.172 7.598 -17.797 1 97.88 368 PRO A N 1
ATOM 2838 C CA . PRO A 1 368 ? 23.547 7.594 -16.391 1 97.88 368 PRO A CA 1
ATOM 2839 C C . PRO A 1 368 ? 23.391 6.223 -15.734 1 97.88 368 PRO A C 1
ATOM 2841 O O . PRO A 1 368 ? 22.438 5.504 -16.031 1 97.88 368 PRO A O 1
ATOM 2844 N N . PHE A 1 369 ? 24.375 5.883 -14.922 1 97.75 369 PHE A N 1
ATOM 2845 C CA . PHE A 1 369 ? 24.375 4.605 -14.219 1 97.75 369 PHE A CA 1
ATOM 2846 C C . PHE A 1 369 ? 23.594 4.711 -12.914 1 97.75 369 PHE A C 1
ATOM 2848 O O . PHE A 1 369 ? 23.859 5.598 -12.094 1 97.75 369 PHE A O 1
ATOM 2855 N N . HIS A 1 370 ? 22.594 3.746 -12.617 1 98.62 370 HIS A N 1
ATOM 2856 C CA . HIS A 1 370 ? 21.797 3.834 -11.391 1 98.62 370 HIS A CA 1
ATOM 2857 C C . HIS A 1 370 ? 21.953 2.572 -10.547 1 98.62 370 HIS A C 1
ATOM 2859 O O . HIS A 1 370 ? 21.625 2.57 -9.359 1 98.62 370 HIS A O 1
ATOM 2865 N N . GLY A 1 371 ? 22.406 1.482 -11.078 1 98.62 371 GLY A N 1
ATOM 2866 C CA . GLY A 1 371 ? 22.578 0.238 -10.344 1 98.62 371 GLY A CA 1
ATOM 2867 C C . GLY A 1 371 ? 22.359 -0.995 -11.203 1 98.62 371 GLY A C 1
ATOM 2868 O O . GLY A 1 371 ? 22.672 -0.991 -12.398 1 98.62 371 GLY A O 1
ATOM 2869 N N . LEU A 1 372 ? 21.969 -2.088 -10.555 1 98.75 372 LEU A N 1
ATOM 2870 C CA . LEU A 1 372 ? 21.688 -3.342 -11.25 1 98.75 372 LEU A CA 1
ATOM 2871 C C . LEU A 1 372 ? 20.203 -3.666 -11.211 1 98.75 372 LEU A C 1
ATOM 2873 O O . LEU A 1 372 ? 19.531 -3.457 -10.195 1 98.75 372 LEU A O 1
ATOM 2877 N N . ALA A 1 373 ? 19.703 -4.117 -12.328 1 98.81 373 ALA A N 1
ATOM 2878 C CA . ALA A 1 373 ? 18.344 -4.648 -12.414 1 98.81 373 ALA A CA 1
ATOM 2879 C C . ALA A 1 373 ? 18.359 -6.172 -12.469 1 98.81 373 ALA A C 1
ATOM 2881 O O . ALA A 1 373 ? 19.203 -6.77 -13.141 1 98.81 373 ALA A O 1
ATOM 2882 N N . ALA A 1 374 ? 17.453 -6.73 -11.734 1 98.56 374 ALA A N 1
ATOM 2883 C CA . ALA A 1 374 ? 17.328 -8.188 -11.703 1 98.56 374 ALA A CA 1
ATOM 2884 C C . ALA A 1 374 ? 15.93 -8.625 -12.141 1 98.56 374 ALA A C 1
ATOM 2886 O O . ALA A 1 374 ? 14.938 -7.961 -11.836 1 98.56 374 ALA A O 1
ATOM 2887 N N . TRP A 1 375 ? 15.867 -9.688 -12.844 1 98.56 375 TRP A N 1
ATOM 2888 C CA . TRP A 1 375 ? 14.633 -10.344 -13.266 1 98.56 375 TRP A CA 1
ATOM 2889 C C . TRP A 1 375 ? 14.859 -11.828 -13.539 1 98.56 375 TRP A C 1
ATOM 2891 O O . TRP A 1 375 ? 15.945 -12.352 -13.266 1 98.56 375 TRP A O 1
ATOM 2901 N N . PHE A 1 376 ? 13.805 -12.57 -13.961 1 98.44 376 PHE A N 1
ATOM 2902 C CA . PHE A 1 376 ? 14.031 -14.008 -14.125 1 98.44 376 PHE A CA 1
ATOM 2903 C C . PHE A 1 376 ? 13.242 -14.539 -15.312 1 98.44 376 PHE A C 1
ATOM 2905 O O . PHE A 1 376 ? 12.398 -13.844 -15.875 1 98.44 376 PHE A O 1
ATOM 2912 N N . SER A 1 377 ? 13.648 -15.656 -15.789 1 98.44 377 SER A N 1
ATOM 2913 C CA . SER A 1 377 ? 12.938 -16.438 -16.797 1 98.44 377 SER A CA 1
ATOM 2914 C C . SER A 1 377 ? 12.719 -17.875 -16.344 1 98.44 377 SER A C 1
ATOM 2916 O O . SER A 1 377 ? 13.445 -18.375 -15.484 1 98.44 377 SER A O 1
ATOM 2918 N N . CYS A 1 378 ? 11.68 -18.453 -16.891 1 98.19 378 CYS A N 1
ATOM 2919 C CA . CYS A 1 378 ? 11.328 -19.828 -16.562 1 98.19 378 CYS A CA 1
ATOM 2920 C C . CYS A 1 378 ? 11.047 -20.625 -17.812 1 98.19 378 CYS A C 1
ATOM 2922 O O . CYS A 1 378 ? 10.43 -20.125 -18.766 1 98.19 378 CYS A O 1
ATOM 2924 N N . GLU A 1 379 ? 11.531 -21.797 -17.781 1 98.25 379 GLU A N 1
ATOM 2925 C CA . GLU A 1 379 ? 11.133 -22.812 -18.766 1 98.25 379 GLU A CA 1
ATOM 2926 C C . GLU A 1 379 ? 10.172 -23.828 -18.141 1 98.25 379 GLU A C 1
ATOM 2928 O O . GLU A 1 379 ? 10.484 -24.453 -17.125 1 98.25 379 GLU A O 1
ATOM 2933 N N . LEU A 1 380 ? 8.992 -23.984 -18.703 1 97.12 380 LEU A N 1
ATOM 2934 C CA . LEU A 1 380 ? 7.969 -24.891 -18.172 1 97.12 380 LEU A CA 1
ATOM 2935 C C . LEU A 1 380 ? 7.941 -26.203 -18.953 1 97.12 380 LEU A C 1
ATOM 2937 O O . LEU A 1 380 ? 7.344 -27.188 -18.516 1 97.12 380 LEU A O 1
ATOM 2941 N N . GLY A 1 381 ? 8.555 -26.344 -19.969 1 86.19 381 GLY A N 1
ATOM 2942 C CA . GLY A 1 381 ? 8.625 -27.5 -20.859 1 86.19 381 GLY A CA 1
ATOM 2943 C C . GLY A 1 381 ? 9.141 -27.172 -22.234 1 86.19 381 GLY A C 1
ATOM 2944 O O . GLY A 1 381 ? 9.633 -26.062 -22.469 1 86.19 381 GLY A O 1
ATOM 2945 N N . PRO A 1 382 ? 9.023 -28.234 -23.094 1 85.62 382 PRO A N 1
ATOM 2946 C CA . PRO A 1 382 ? 9.508 -27.984 -24.453 1 85.62 382 PRO A CA 1
ATOM 2947 C C . PRO A 1 382 ? 8.758 -26.844 -25.141 1 85.62 382 PRO A C 1
ATOM 2949 O O . PRO A 1 382 ? 7.539 -26.906 -25.297 1 85.62 382 PRO A O 1
ATOM 2952 N N . GLN A 1 383 ? 9.375 -25.781 -25.5 1 89.44 383 GLN A N 1
ATOM 2953 C CA . GLN A 1 383 ? 8.914 -24.641 -26.297 1 89.44 383 GLN A CA 1
ATOM 2954 C C . GLN A 1 383 ? 7.957 -23.766 -25.484 1 89.44 383 GLN A C 1
ATOM 2956 O O . GLN A 1 383 ? 7.137 -23.047 -26.062 1 89.44 383 GLN A O 1
ATOM 2961 N N . VAL A 1 384 ? 7.828 -23.922 -24.266 1 97.25 384 VAL A N 1
ATOM 2962 C CA . VAL A 1 384 ? 7.008 -23.062 -23.406 1 97.25 384 VAL A CA 1
ATOM 2963 C C . VAL A 1 384 ? 7.883 -22.391 -22.344 1 97.25 384 VAL A C 1
ATOM 2965 O O . VAL A 1 384 ? 8.477 -23.078 -21.516 1 97.25 384 VAL A O 1
ATOM 2968 N N . SER A 1 385 ? 8.039 -21.141 -22.453 1 97.81 385 SER A N 1
ATOM 2969 C CA . SER A 1 385 ? 8.828 -20.359 -21.5 1 97.81 385 SER A CA 1
ATOM 2970 C C . SER A 1 385 ? 8.266 -18.938 -21.359 1 97.81 385 SER A C 1
ATOM 2972 O O . SER A 1 385 ? 7.43 -18.516 -22.156 1 97.81 385 SER A O 1
ATOM 2974 N N . PHE A 1 386 ? 8.617 -18.281 -20.281 1 98.12 386 PHE A N 1
ATOM 2975 C CA . PHE A 1 386 ? 8.328 -16.859 -20.156 1 98.12 386 PHE A CA 1
ATOM 2976 C C . PHE A 1 386 ? 9.477 -16.141 -19.453 1 98.12 386 PHE A C 1
ATOM 2978 O O . PHE A 1 386 ? 10.367 -16.766 -18.891 1 98.12 386 PHE A O 1
ATOM 2985 N N . SER A 1 387 ? 9.453 -14.828 -19.594 1 98.38 387 SER A N 1
ATOM 2986 C CA . SER A 1 387 ? 10.461 -13.977 -18.969 1 98.38 387 SER A CA 1
ATOM 2987 C C . SER A 1 387 ? 9.828 -12.742 -18.344 1 98.38 387 SER A C 1
ATOM 2989 O O . SER A 1 387 ? 8.812 -12.242 -18.828 1 98.38 387 SER A O 1
ATOM 2991 N N . THR A 1 388 ? 10.438 -12.312 -17.234 1 98.44 388 THR A N 1
ATOM 2992 C CA . THR A 1 388 ? 10.023 -11.062 -16.594 1 98.44 388 THR A CA 1
ATOM 2993 C C . THR A 1 388 ? 10.938 -9.922 -17.016 1 98.44 388 THR A C 1
ATOM 2995 O O . THR A 1 388 ? 10.953 -8.867 -16.375 1 98.44 388 THR A O 1
ATOM 2998 N N . SER A 1 389 ? 11.641 -10.047 -18.078 1 98.62 389 SER A N 1
ATOM 2999 C CA . SER A 1 389 ? 12.633 -9.086 -18.531 1 98.62 389 SER A CA 1
ATOM 3000 C C . SER A 1 389 ? 11.977 -7.809 -19.047 1 98.62 389 SER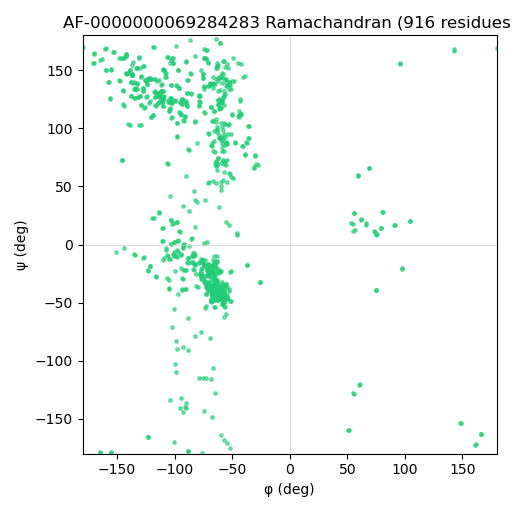 A C 1
ATOM 3002 O O . SER A 1 389 ? 10.805 -7.816 -19.422 1 98.62 389 SER A O 1
ATOM 3004 N N . PRO A 1 390 ? 12.75 -6.73 -19.031 1 98.44 390 PRO A N 1
ATOM 3005 C CA . PRO A 1 390 ? 12.234 -5.449 -19.516 1 98.44 390 PRO A CA 1
ATOM 3006 C C . PRO A 1 390 ? 11.812 -5.504 -20.984 1 98.44 390 PRO A C 1
ATOM 3008 O O . PRO A 1 390 ? 11 -4.684 -21.422 1 98.44 390 PRO A O 1
ATOM 3011 N N . ASP A 1 391 ? 12.336 -6.398 -21.734 1 97.5 391 ASP A N 1
ATOM 3012 C CA . ASP A 1 391 ? 12 -6.469 -23.156 1 97.5 391 ASP A CA 1
ATOM 3013 C C . ASP A 1 391 ? 10.828 -7.418 -23.391 1 97.5 391 ASP A C 1
ATOM 3015 O O . ASP A 1 391 ? 10.43 -7.633 -24.547 1 97.5 391 ASP A O 1
ATOM 3019 N N . SER A 1 392 ? 10.297 -8.016 -22.344 1 97.94 392 SER A N 1
ATOM 3020 C CA . SER A 1 392 ? 9.133 -8.891 -22.422 1 97.94 392 SER A CA 1
ATOM 3021 C C . SER A 1 392 ? 7.871 -8.164 -21.953 1 97.94 392 SER A C 1
ATOM 3023 O O . SER A 1 392 ? 7.945 -7.07 -21.391 1 97.94 392 SER A O 1
ATOM 3025 N N . ARG A 1 393 ? 6.719 -8.75 -22.391 1 97.44 393 ARG A N 1
ATOM 3026 C CA . ARG A 1 393 ? 5.477 -8.227 -21.828 1 97.44 393 ARG A CA 1
ATOM 3027 C C . ARG A 1 393 ? 5.531 -8.195 -20.312 1 97.44 393 ARG A C 1
ATOM 3029 O O . ARG A 1 393 ? 6 -9.148 -19.672 1 97.44 393 ARG A O 1
ATOM 3036 N N . PRO A 1 394 ? 5.055 -7.125 -19.734 1 97.5 394 PRO A N 1
ATOM 3037 C CA . PRO A 1 394 ? 5.156 -6.988 -18.281 1 97.5 394 PRO A CA 1
ATOM 3038 C C . PRO A 1 394 ? 4.395 -8.078 -17.531 1 97.5 394 PRO A C 1
ATOM 3040 O O . PRO A 1 394 ? 3.334 -8.523 -17.984 1 97.5 394 PRO A O 1
ATOM 3043 N N . THR A 1 395 ? 4.953 -8.5 -16.438 1 97.94 395 THR A N 1
ATOM 3044 C CA . THR A 1 395 ? 4.332 -9.43 -15.508 1 97.94 395 THR A CA 1
ATOM 3045 C C . THR A 1 395 ? 4.168 -8.789 -14.133 1 97.94 395 THR A C 1
ATOM 3047 O O . THR A 1 395 ? 4.684 -7.691 -13.891 1 97.94 395 THR A O 1
ATOM 3050 N N . HIS A 1 396 ? 3.418 -9.453 -13.219 1 96.44 396 HIS A N 1
ATOM 3051 C CA . HIS A 1 396 ? 3.184 -8.906 -11.883 1 96.44 396 HIS A CA 1
ATOM 3052 C C . HIS A 1 396 ? 4.473 -8.859 -11.07 1 96.44 396 HIS A C 1
ATOM 3054 O O . HIS A 1 396 ? 4.547 -8.164 -10.055 1 96.44 396 HIS A O 1
ATOM 3060 N N . TRP A 1 397 ? 5.488 -9.617 -11.477 1 96.75 397 TRP A N 1
ATOM 3061 C CA . TRP A 1 397 ? 6.75 -9.648 -10.742 1 96.75 397 TRP A CA 1
ATOM 3062 C C . TRP A 1 397 ? 7.582 -8.406 -11.031 1 96.75 397 TRP A C 1
ATOM 3064 O O . TRP A 1 397 ? 8.438 -8.016 -10.234 1 96.75 397 TRP A O 1
ATOM 3074 N N . GLU A 1 398 ? 7.375 -7.809 -12.219 1 97.56 398 GLU A N 1
ATOM 3075 C CA . GLU A 1 398 ? 8.18 -6.668 -12.648 1 97.56 398 GLU A CA 1
ATOM 3076 C C . GLU A 1 398 ? 9.672 -6.961 -12.508 1 97.56 398 GLU A C 1
ATOM 3078 O O . GLU A 1 398 ? 10.109 -8.094 -12.719 1 97.56 398 GLU A O 1
ATOM 3083 N N . GLN A 1 399 ? 10.461 -5.867 -12.453 1 98.5 399 GLN A N 1
ATOM 3084 C CA . GLN A 1 399 ? 11.898 -6.016 -12.219 1 98.5 399 GLN A CA 1
ATOM 3085 C C . GLN A 1 399 ? 12.281 -5.516 -10.828 1 98.5 399 GLN A C 1
ATOM 3087 O O . GLN A 1 399 ? 11.562 -4.707 -10.234 1 98.5 399 GLN A O 1
ATOM 3092 N N . THR A 1 400 ? 13.305 -6.121 -10.289 1 98.12 400 THR A N 1
ATOM 3093 C CA . THR A 1 400 ? 13.898 -5.652 -9.039 1 98.12 400 THR A CA 1
ATOM 3094 C C . THR A 1 400 ? 15.078 -4.719 -9.328 1 98.12 400 THR A C 1
ATOM 3096 O O . THR A 1 400 ? 16.109 -5.152 -9.836 1 98.12 400 THR A O 1
ATOM 3099 N N . LEU A 1 401 ? 14.875 -3.471 -8.984 1 98.69 401 LEU A N 1
ATOM 3100 C CA . LEU A 1 401 ? 15.906 -2.469 -9.242 1 98.69 401 LEU A CA 1
ATOM 3101 C C . LEU A 1 401 ? 16.766 -2.244 -8 1 98.69 401 LEU A C 1
ATOM 3103 O O . LEU A 1 401 ? 16.266 -1.772 -6.977 1 98.69 401 LEU A O 1
ATOM 3107 N N . LEU A 1 402 ? 18 -2.619 -8.133 1 98.56 402 LEU A N 1
ATOM 3108 C CA . LEU A 1 402 ? 18.984 -2.471 -7.066 1 98.56 402 LEU A CA 1
ATOM 3109 C C . LEU A 1 402 ? 19.828 -1.219 -7.277 1 98.56 402 LEU A C 1
ATOM 3111 O O . LEU A 1 402 ? 20.875 -1.274 -7.922 1 98.56 402 LEU A O 1
ATOM 3115 N N . PHE A 1 403 ? 19.391 -0.157 -6.676 1 98.62 403 PHE A N 1
ATOM 3116 C CA . PHE A 1 403 ? 20.094 1.113 -6.824 1 98.62 403 PHE A CA 1
ATOM 3117 C C . PHE A 1 403 ? 21.375 1.129 -6 1 98.62 403 PHE A C 1
ATOM 3119 O O . PHE A 1 403 ? 21.406 0.63 -4.871 1 98.62 403 PHE A O 1
ATOM 3126 N N . VAL A 1 404 ? 22.375 1.829 -6.535 1 97.94 404 VAL A N 1
ATOM 3127 C CA . VAL A 1 404 ? 23.609 2.008 -5.777 1 97.94 404 VAL A CA 1
ATOM 3128 C C . VAL A 1 404 ? 23.391 3.031 -4.664 1 97.94 404 VAL A C 1
ATOM 3130 O O . VAL A 1 404 ? 24.172 3.102 -3.711 1 97.94 404 VAL A O 1
ATOM 3133 N N . GLY A 1 405 ? 22.359 3.801 -4.785 1 95.12 405 GLY A N 1
ATOM 3134 C CA . GLY A 1 405 ? 22 4.77 -3.764 1 95.12 405 GLY A CA 1
ATOM 3135 C C . GLY A 1 405 ? 22.531 6.16 -4.047 1 95.12 405 GLY A C 1
ATOM 3136 O O . GLY A 1 405 ? 23.531 6.316 -4.742 1 95.12 405 GLY A O 1
ATOM 3137 N N . PRO A 1 406 ? 21.891 7.121 -3.498 1 93.94 406 PRO A N 1
ATOM 3138 C CA . PRO A 1 406 ? 22.25 8.508 -3.812 1 93.94 406 PRO A CA 1
ATOM 3139 C C . PRO A 1 406 ? 23.594 8.922 -3.191 1 93.94 406 PRO A C 1
ATOM 3141 O O . PRO A 1 406 ? 24.219 9.867 -3.66 1 93.94 406 PRO A O 1
ATOM 3144 N N . GLU A 1 407 ? 24.047 8.305 -2.207 1 92.81 407 GLU A N 1
ATOM 3145 C CA . GLU A 1 407 ? 25.297 8.664 -1.547 1 92.81 407 GLU A CA 1
ATOM 3146 C C . GLU A 1 407 ? 26.5 8.07 -2.287 1 92.81 407 GLU A C 1
ATOM 3148 O O . GLU A 1 407 ? 27.641 8.445 -2.025 1 92.81 407 GLU A O 1
ATOM 3153 N N . SER A 1 408 ? 26.219 7.129 -3.09 1 95.75 408 SER A N 1
ATOM 3154 C CA . SER A 1 408 ? 27.297 6.488 -3.836 1 95.75 408 SER A CA 1
ATOM 3155 C C . SER A 1 408 ? 27.875 7.422 -4.902 1 95.75 408 SER A C 1
ATOM 3157 O O . SER A 1 408 ? 27.109 8.078 -5.625 1 95.75 408 SER A O 1
ATOM 3159 N N . PRO A 1 409 ? 29.219 7.469 -5.02 1 94.88 409 PRO A N 1
ATOM 3160 C CA . PRO A 1 409 ? 29.797 8.25 -6.109 1 94.88 409 PRO A CA 1
ATOM 3161 C C . PRO A 1 409 ? 29.422 7.707 -7.488 1 94.88 409 PRO A C 1
ATOM 3163 O O . PRO A 1 409 ? 29.594 8.398 -8.492 1 94.88 409 PRO A O 1
ATOM 3166 N N . ALA A 1 410 ? 28.906 6.496 -7.523 1 96.25 410 ALA A N 1
ATOM 3167 C CA . ALA A 1 410 ? 28.547 5.883 -8.797 1 96.25 410 ALA A CA 1
ATOM 3168 C C . ALA A 1 410 ? 27.141 6.301 -9.227 1 96.25 410 ALA A C 1
ATOM 3170 O O . ALA A 1 410 ? 26.734 6.082 -10.375 1 96.25 410 ALA A O 1
ATOM 3171 N N . HIS A 1 411 ? 26.422 6.852 -8.258 1 96.31 411 HIS A N 1
ATOM 3172 C CA . HIS A 1 411 ? 25.047 7.234 -8.539 1 96.31 411 HIS A CA 1
ATOM 3173 C C . HIS A 1 411 ? 24.984 8.289 -9.633 1 96.31 411 HIS A C 1
ATOM 3175 O O . HIS A 1 411 ? 25.562 9.367 -9.5 1 96.31 411 HIS A O 1
ATOM 3181 N N . GLU A 1 412 ? 24.281 7.953 -10.758 1 95.62 412 GLU A N 1
ATOM 3182 C CA . GLU A 1 412 ? 24.031 8.836 -11.891 1 95.62 412 GLU A CA 1
ATOM 3183 C C . GLU A 1 412 ? 25.312 9.18 -12.633 1 95.62 412 GLU A C 1
ATOM 3185 O O . GLU A 1 412 ? 25.391 10.195 -13.328 1 95.62 412 GLU A O 1
ATOM 3190 N N . LEU A 1 413 ? 26.312 8.375 -12.367 1 95.75 413 LEU A N 1
ATOM 3191 C CA . LEU A 1 413 ? 27.531 8.547 -13.156 1 95.75 413 LEU A CA 1
ATOM 3192 C C . LEU A 1 413 ? 27.234 8.406 -14.648 1 95.75 413 LEU A C 1
ATOM 3194 O O . LEU A 1 413 ? 26.609 7.43 -15.07 1 95.75 413 LEU A O 1
ATOM 3198 N N . ALA A 1 414 ? 27.641 9.398 -15.453 1 95.44 414 ALA A N 1
ATOM 3199 C CA . ALA A 1 414 ? 27.453 9.328 -16.891 1 95.44 414 ALA A CA 1
ATOM 3200 C C . ALA A 1 414 ? 28.422 8.336 -17.531 1 95.44 414 ALA A C 1
ATOM 3202 O O . ALA A 1 414 ? 29.641 8.562 -17.547 1 95.44 414 ALA A O 1
ATOM 3203 N N . LEU A 1 415 ? 27.859 7.285 -18.031 1 95.81 415 LEU A N 1
ATOM 3204 C CA . LEU A 1 415 ? 28.688 6.27 -18.672 1 95.81 415 LEU A CA 1
ATOM 3205 C C . LEU A 1 415 ? 28.5 6.297 -20.188 1 95.81 415 LEU A C 1
ATOM 3207 O O . LEU A 1 415 ? 27.391 6.527 -20.672 1 95.81 415 LEU A O 1
ATOM 3211 N N . ARG A 1 416 ? 29.594 6.035 -20.859 1 96.19 416 ARG A N 1
ATOM 3212 C CA . ARG A 1 416 ? 29.578 5.949 -22.312 1 96.19 416 ARG A CA 1
ATOM 3213 C C . ARG A 1 416 ? 29.578 4.5 -22.781 1 96.19 416 ARG A C 1
ATOM 3215 O O . ARG A 1 416 ? 30.016 3.607 -22.062 1 96.19 416 ARG A O 1
ATOM 3222 N N . ALA A 1 417 ? 29.062 4.383 -24.031 1 96.56 417 ALA A N 1
ATOM 3223 C CA . ALA A 1 417 ? 29.156 3.066 -24.656 1 96.56 417 ALA A CA 1
ATOM 3224 C C . ALA A 1 417 ? 30.594 2.553 -24.625 1 96.56 417 ALA A C 1
ATOM 3226 O O . ALA A 1 417 ? 31.547 3.307 -24.875 1 96.56 417 ALA A O 1
ATOM 3227 N N . GLY A 1 418 ? 30.719 1.283 -24.234 1 96.12 418 GLY A N 1
ATOM 3228 C CA . GLY A 1 418 ? 32.031 0.679 -24.188 1 96.12 418 GLY A CA 1
ATOM 3229 C C . GLY A 1 418 ? 32.656 0.681 -22.797 1 96.12 418 GLY A C 1
ATOM 3230 O O . GLY A 1 418 ? 33.594 -0.087 -22.516 1 96.12 418 GLY A O 1
ATOM 3231 N N . GLU A 1 419 ? 32.219 1.522 -21.922 1 96.88 419 GLU A N 1
ATOM 3232 C CA . GLU A 1 419 ? 32.719 1.553 -20.547 1 96.88 419 GLU A CA 1
ATOM 3233 C C . GLU A 1 419 ? 32.219 0.367 -19.734 1 96.88 419 GLU A C 1
ATOM 3235 O O . GLU A 1 419 ? 31.25 -0.286 -20.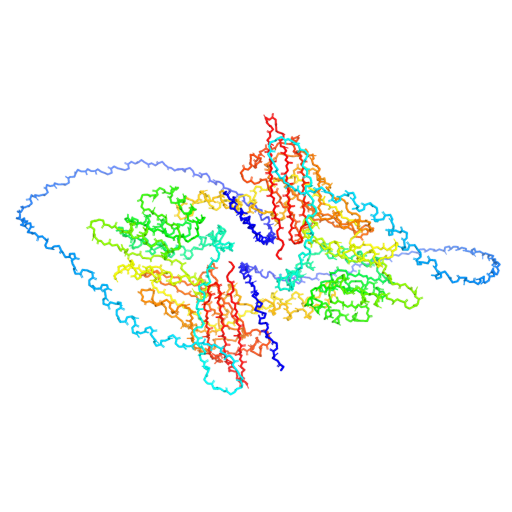125 1 96.88 419 GLU A O 1
ATOM 3240 N N . ARG A 1 420 ? 32.969 0.129 -18.656 1 97 420 ARG A N 1
ATOM 3241 C CA . ARG A 1 420 ? 32.75 -1.175 -18.031 1 97 420 ARG A CA 1
ATOM 3242 C C . ARG A 1 420 ? 32.312 -1.022 -16.594 1 97 420 ARG A C 1
ATOM 3244 O O . ARG A 1 420 ? 32.781 -0.125 -15.875 1 97 420 ARG A O 1
ATOM 3251 N N . VAL A 1 421 ? 31.422 -1.878 -16.141 1 97.88 421 VAL A N 1
ATOM 3252 C CA . VAL A 1 421 ? 31.031 -2.055 -14.742 1 97.88 421 VAL A CA 1
ATOM 3253 C C . VAL A 1 421 ? 31.297 -3.494 -14.305 1 97.88 421 VAL A C 1
ATOM 3255 O O . VAL A 1 421 ? 30.781 -4.438 -14.914 1 97.88 421 VAL A O 1
ATOM 3258 N N . THR A 1 422 ? 32.062 -3.73 -13.273 1 98 422 THR A N 1
ATOM 3259 C CA . THR A 1 422 ? 32.406 -5.059 -12.797 1 98 422 THR A CA 1
ATOM 3260 C C . THR A 1 422 ? 32.219 -5.164 -11.289 1 98 422 THR A C 1
ATOM 3262 O O . THR A 1 422 ? 32.156 -4.148 -10.586 1 98 422 THR A O 1
ATOM 3265 N N . GLY A 1 423 ? 31.938 -6.398 -10.844 1 97.94 423 GLY A N 1
ATOM 3266 C CA . GLY A 1 423 ? 31.781 -6.562 -9.406 1 97.94 423 GLY A CA 1
ATOM 3267 C C . GLY A 1 423 ? 31.141 -7.891 -9.023 1 97.94 423 GLY A C 1
ATOM 3268 O O . GLY A 1 423 ? 31.234 -8.867 -9.766 1 97.94 423 GLY A O 1
ATOM 3269 N N . ASP A 1 424 ? 30.703 -7.848 -7.789 1 97.88 424 ASP A N 1
ATOM 3270 C CA . ASP A 1 424 ? 30.094 -9.031 -7.195 1 97.88 424 ASP A CA 1
ATOM 3271 C C . ASP A 1 424 ? 28.688 -8.719 -6.68 1 97.88 424 ASP A C 1
ATOM 3273 O O . ASP A 1 424 ? 28.453 -7.656 -6.098 1 97.88 424 ASP A O 1
ATOM 3277 N N . LEU A 1 425 ? 27.797 -9.648 -6.934 1 97.88 425 LEU A N 1
ATOM 3278 C CA . LEU A 1 425 ? 26.438 -9.625 -6.387 1 97.88 425 LEU A CA 1
ATOM 3279 C C . LEU A 1 425 ? 26.203 -10.828 -5.484 1 97.88 425 LEU A C 1
ATOM 3281 O O . LEU A 1 425 ? 26.469 -11.969 -5.875 1 97.88 425 LEU A O 1
ATOM 3285 N N . GLN A 1 426 ? 25.766 -10.531 -4.281 1 96.94 426 GLN A N 1
ATOM 3286 C CA . GLN A 1 426 ? 25.422 -11.586 -3.328 1 96.94 426 GLN A CA 1
ATOM 3287 C C . GLN A 1 426 ? 24 -11.414 -2.803 1 96.94 426 GLN A C 1
ATOM 3289 O O . GLN A 1 426 ? 23.531 -10.289 -2.629 1 96.94 426 GLN A O 1
ATOM 3294 N N . TRP A 1 427 ? 23.328 -12.531 -2.637 1 94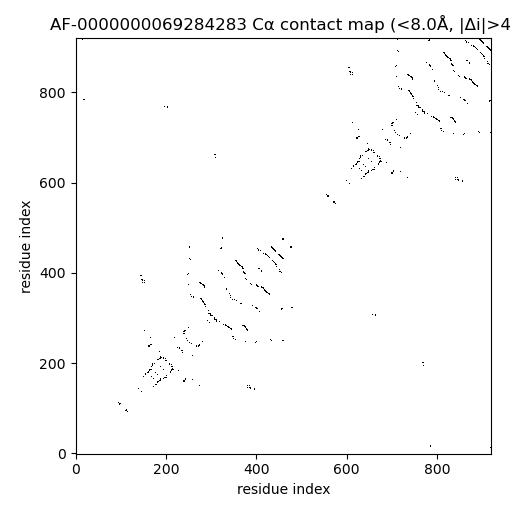.81 427 TRP A N 1
ATOM 3295 C CA . TRP A 1 427 ? 21.984 -12.469 -2.039 1 94.81 427 TRP A CA 1
ATOM 3296 C C . TRP A 1 427 ? 21.797 -13.609 -1.045 1 94.81 427 TRP A C 1
ATOM 3298 O O . TRP A 1 427 ? 22.453 -14.641 -1.135 1 94.81 427 TRP A O 1
ATOM 3308 N N . LEU A 1 428 ? 20.984 -13.352 -0.058 1 92.12 428 LEU A N 1
ATOM 3309 C CA . LEU A 1 428 ? 20.609 -14.32 0.964 1 92.12 428 LEU A CA 1
ATOM 3310 C C . LEU A 1 428 ? 19.125 -14.234 1.273 1 92.12 428 LEU A C 1
ATOM 3312 O O . LEU A 1 428 ? 18.594 -13.148 1.511 1 92.12 428 LEU A O 1
ATOM 3316 N N . VAL A 1 429 ? 18.516 -15.414 1.198 1 88.75 429 VAL A N 1
ATOM 3317 C CA . VAL A 1 429 ? 17.078 -15.492 1.487 1 88.75 429 VAL A CA 1
ATOM 3318 C C . VAL A 1 429 ? 16.875 -15.992 2.914 1 88.75 429 VAL A C 1
ATOM 3320 O O . VAL A 1 429 ? 17.453 -17.016 3.312 1 88.75 429 VAL A O 1
ATOM 3323 N N . SER A 1 430 ? 16.172 -15.203 3.678 1 82.75 430 SER A N 1
ATOM 3324 C CA . SER A 1 430 ? 15.781 -15.57 5.035 1 82.75 430 SER A CA 1
ATOM 3325 C C . SER A 1 430 ? 14.289 -15.367 5.262 1 82.75 430 SER A C 1
ATOM 3327 O O . SER A 1 430 ? 13.844 -14.25 5.543 1 82.75 430 SER A O 1
ATOM 3329 N N . GLY A 1 431 ? 13.609 -16.516 5.238 1 77.44 431 GLY A N 1
ATOM 3330 C CA . GLY A 1 431 ? 12.164 -16.359 5.32 1 77.44 431 GLY A CA 1
ATOM 3331 C C . GLY A 1 431 ? 11.578 -15.562 4.172 1 77.44 431 GLY A C 1
ATOM 3332 O O . GLY A 1 431 ? 11.773 -15.914 3.006 1 77.44 431 GLY A O 1
ATOM 3333 N N . ARG A 1 432 ? 10.93 -14.453 4.578 1 79.56 432 ARG A N 1
ATOM 3334 C CA . ARG A 1 432 ? 10.289 -13.633 3.555 1 79.56 432 ARG A CA 1
ATOM 3335 C C . ARG A 1 432 ? 11.109 -12.383 3.264 1 79.56 432 ARG A C 1
ATOM 3337 O O . ARG A 1 432 ? 10.578 -11.383 2.779 1 79.56 432 ARG A O 1
ATOM 3344 N N . SER A 1 433 ? 12.336 -12.539 3.629 1 86.81 433 SER A N 1
ATOM 3345 C CA . SER A 1 433 ? 13.258 -11.43 3.377 1 86.81 433 SER A CA 1
ATOM 3346 C C . SER A 1 433 ? 14.445 -11.883 2.535 1 86.81 433 SER A C 1
ATOM 3348 O O . SER A 1 433 ? 14.906 -13.016 2.66 1 86.81 433 SER A O 1
ATOM 3350 N N . THR A 1 434 ? 14.836 -11 1.701 1 91.19 434 THR A N 1
ATOM 3351 C CA . THR A 1 434 ? 16.016 -11.242 0.892 1 91.19 434 THR A CA 1
ATOM 3352 C C . THR A 1 434 ? 17.016 -10.086 1.034 1 91.19 434 THR A C 1
ATOM 3354 O O . THR A 1 434 ? 16.688 -8.938 0.75 1 91.19 434 THR A O 1
ATOM 3357 N N . GLY A 1 435 ? 18.141 -10.453 1.539 1 94.44 435 GLY A N 1
ATOM 3358 C CA . GLY A 1 435 ? 19.25 -9.5 1.541 1 94.44 435 GLY A CA 1
ATOM 3359 C C . GLY A 1 435 ? 20.078 -9.555 0.28 1 94.44 435 GLY A C 1
ATOM 3360 O O . GLY A 1 435 ? 20.328 -10.641 -0.256 1 94.44 435 GLY A O 1
ATOM 3361 N N . VAL A 1 436 ? 20.516 -8.359 -0.18 1 96.19 436 VAL A N 1
ATOM 3362 C CA . VAL A 1 436 ? 21.344 -8.266 -1.374 1 96.19 436 VAL A CA 1
ATOM 3363 C C . VAL A 1 436 ? 22.531 -7.336 -1.11 1 96.19 436 VAL A C 1
ATOM 3365 O O . VAL A 1 436 ? 22.359 -6.254 -0.538 1 96.19 436 VAL A O 1
ATOM 3368 N N . VAL A 1 437 ? 23.703 -7.777 -1.512 1 96.88 437 VAL A N 1
ATOM 3369 C CA . VAL A 1 437 ? 24.906 -6.949 -1.419 1 96.88 437 VAL A CA 1
ATOM 3370 C C . VAL A 1 437 ? 25.562 -6.832 -2.793 1 96.88 437 VAL A C 1
ATOM 3372 O O . VAL A 1 437 ? 25.781 -7.84 -3.467 1 96.88 437 VAL A O 1
ATOM 3375 N N . MET A 1 438 ? 25.781 -5.641 -3.168 1 96.19 438 MET A N 1
ATOM 3376 C CA . MET A 1 438 ? 26.531 -5.367 -4.395 1 96.19 438 MET A CA 1
ATOM 3377 C C . MET A 1 438 ? 27.844 -4.652 -4.086 1 96.19 438 MET A C 1
ATOM 3379 O O . MET A 1 438 ? 27.859 -3.668 -3.342 1 96.19 438 MET A O 1
ATOM 3383 N N . VAL A 1 439 ? 28.891 -5.141 -4.629 1 96.69 439 VAL A N 1
ATOM 3384 C CA . VAL A 1 439 ? 30.203 -4.492 -4.598 1 96.69 439 VAL A CA 1
ATOM 3385 C C . VAL A 1 439 ? 30.797 -4.441 -6.004 1 96.69 439 VAL A C 1
ATOM 3387 O O . VAL A 1 439 ? 30.797 -5.449 -6.715 1 96.69 439 VAL A O 1
ATOM 3390 N N . GLY A 1 440 ? 31.188 -3.223 -6.383 1 96.56 440 GLY A N 1
ATOM 3391 C CA . GLY A 1 440 ? 31.703 -3.166 -7.742 1 96.56 440 GLY A CA 1
ATOM 3392 C C . GLY A 1 440 ? 32.469 -1.891 -8.039 1 96.56 440 GLY A C 1
ATOM 3393 O O . GLY A 1 440 ? 32.75 -1.104 -7.133 1 96.56 440 GLY A O 1
ATOM 3394 N N . GLU A 1 441 ? 32.906 -1.865 -9.328 1 96.62 441 GLU A N 1
ATOM 3395 C CA . GLU A 1 441 ? 33.625 -0.702 -9.844 1 96.62 441 GLU A CA 1
ATOM 3396 C C . GLU A 1 441 ? 33.125 -0.314 -11.227 1 96.62 441 GLU A C 1
ATOM 3398 O O . GLU A 1 441 ? 32.812 -1.181 -12.039 1 96.62 441 GLU A O 1
ATOM 3403 N N . VAL A 1 442 ? 33.031 0.94 -11.359 1 95 442 VAL A N 1
ATOM 3404 C CA . VAL A 1 442 ? 32.75 1.529 -12.664 1 95 442 VAL A CA 1
ATOM 3405 C C . VAL A 1 442 ? 34 2.139 -13.258 1 95 442 VAL A C 1
ATOM 3407 O O . VAL A 1 442 ? 34.625 3.018 -12.656 1 95 442 VAL A O 1
ATOM 3410 N N . ALA A 1 443 ? 34.375 1.586 -14.344 1 92.38 443 ALA A N 1
ATOM 3411 C CA . ALA A 1 443 ? 35.562 2.104 -15.023 1 92.38 443 ALA A CA 1
ATOM 3412 C C . ALA A 1 443 ? 35.188 3.053 -16.156 1 92.38 443 ALA A C 1
ATOM 3414 O O . ALA A 1 443 ? 34.688 2.621 -17.203 1 92.38 443 ALA A O 1
ATOM 3415 N N . CYS A 1 444 ? 35.375 4.336 -15.875 1 85 444 CYS A N 1
ATOM 3416 C CA . CYS A 1 444 ? 35.156 5.352 -16.906 1 85 444 CYS A CA 1
ATOM 3417 C C . CYS A 1 444 ? 36.5 5.891 -17.422 1 85 444 CYS A C 1
ATOM 3419 O O . CYS A 1 444 ? 37.562 5.531 -16.906 1 85 444 CYS A O 1
ATOM 3421 N N . SER A 1 445 ? 36.531 6.547 -18.625 1 79.88 445 SER A N 1
ATOM 3422 C CA . SER A 1 445 ? 37.75 7.012 -19.266 1 79.88 445 SER A CA 1
ATOM 3423 C C . SER A 1 445 ? 38.594 7.844 -18.297 1 79.88 445 SER A C 1
ATOM 3425 O O . SER A 1 445 ? 39.844 7.863 -18.406 1 79.88 445 SER A O 1
ATOM 3427 N N . ALA A 1 446 ? 37.938 8.352 -17.359 1 77.44 446 ALA A N 1
ATOM 3428 C CA . ALA A 1 446 ? 38.656 9.32 -16.531 1 77.44 446 ALA A CA 1
ATOM 3429 C C . ALA A 1 446 ? 39 8.727 -15.18 1 77.44 446 ALA A C 1
ATOM 3431 O O . ALA A 1 446 ? 40.031 9.094 -14.586 1 77.44 446 ALA A O 1
ATOM 3432 N N . GLU A 1 447 ? 38.25 7.832 -14.688 1 88.88 447 GLU A N 1
ATOM 3433 C CA . GLU A 1 447 ? 38.469 7.359 -13.328 1 88.88 447 GLU A CA 1
ATOM 3434 C C . GLU A 1 447 ? 37.719 6.047 -13.07 1 88.88 447 GLU A C 1
ATOM 3436 O O . GLU A 1 447 ? 36.938 5.594 -13.914 1 88.88 447 GLU A O 1
ATOM 3441 N N . VAL A 1 448 ? 38.219 5.398 -12.078 1 93.31 448 VAL A N 1
ATOM 3442 C CA . VAL A 1 448 ? 37.531 4.219 -11.57 1 93.31 448 VAL A CA 1
ATOM 3443 C C . VAL A 1 448 ? 36.781 4.574 -10.289 1 93.31 448 VAL A C 1
ATOM 3445 O O . VAL A 1 448 ? 37.375 5.109 -9.344 1 93.31 448 VAL A O 1
ATOM 3448 N N . VAL A 1 449 ? 35.469 4.348 -10.344 1 96 449 VAL A N 1
ATOM 3449 C CA . VAL A 1 449 ? 34.625 4.652 -9.203 1 96 449 VAL A CA 1
ATOM 3450 C C . VAL A 1 449 ? 34.094 3.354 -8.586 1 96 449 VAL A C 1
ATOM 3452 O O . VAL A 1 449 ? 33.531 2.508 -9.281 1 96 449 VAL A O 1
ATOM 3455 N N . ARG A 1 450 ? 34.312 3.248 -7.281 1 96.44 450 ARG A N 1
ATOM 3456 C CA . ARG A 1 450 ? 33.875 2.055 -6.574 1 96.44 450 ARG A CA 1
ATOM 3457 C C . ARG A 1 450 ? 32.531 2.293 -5.902 1 96.44 450 ARG A C 1
ATOM 3459 O O . ARG A 1 450 ? 32.188 3.432 -5.57 1 96.44 450 ARG A O 1
ATOM 3466 N N . PHE A 1 451 ? 31.75 1.193 -5.773 1 96.94 451 PHE A N 1
ATOM 3467 C CA . PHE A 1 451 ? 30.5 1.289 -5.039 1 96.94 451 PHE A CA 1
ATOM 3468 C C . PHE A 1 451 ? 30.25 0.022 -4.23 1 96.94 451 PHE A C 1
ATOM 3470 O O . PHE A 1 451 ? 30.719 -1.056 -4.59 1 96.94 451 PHE A O 1
ATOM 3477 N N . THR A 1 452 ? 29.625 0.135 -3.096 1 97.25 452 THR A N 1
ATOM 3478 C CA . THR A 1 452 ? 29.109 -0.916 -2.23 1 97.25 452 THR A CA 1
ATOM 3479 C C . THR A 1 452 ? 27.703 -0.57 -1.746 1 97.25 452 THR A C 1
ATOM 3481 O O . THR A 1 452 ? 27.422 0.573 -1.373 1 97.25 452 THR A O 1
ATOM 3484 N N . ARG A 1 453 ? 26.844 -1.54 -1.838 1 97.69 453 ARG A N 1
ATOM 3485 C CA . ARG A 1 453 ? 25.453 -1.307 -1.423 1 97.69 453 ARG A CA 1
ATOM 3486 C C . ARG A 1 453 ? 24.859 -2.555 -0.781 1 97.69 453 ARG A C 1
ATOM 3488 O O . ARG A 1 453 ? 25.031 -3.662 -1.295 1 97.69 453 ARG A O 1
ATOM 3495 N N . ARG A 1 454 ? 24.25 -2.361 0.317 1 96.81 454 ARG A N 1
ATOM 3496 C CA . ARG A 1 454 ? 23.469 -3.398 0.984 1 96.81 454 ARG A CA 1
ATOM 3497 C C . ARG A 1 454 ? 21.984 -3.047 0.993 1 96.81 454 ARG A C 1
ATOM 3499 O O . ARG A 1 454 ? 21.609 -1.939 1.382 1 96.81 454 ARG A O 1
ATOM 3506 N N . LEU A 1 455 ? 21.156 -4.02 0.53 1 96.69 455 LEU A N 1
ATOM 3507 C CA . LEU A 1 455 ? 19.719 -3.822 0.475 1 96.69 455 LEU A CA 1
ATOM 3508 C C . LEU A 1 455 ? 18.969 -5.027 1.049 1 96.69 455 LEU A C 1
ATOM 3510 O O . LEU A 1 455 ? 19.5 -6.145 1.033 1 96.69 455 LEU A O 1
ATOM 3514 N N . GLU A 1 456 ? 17.844 -4.746 1.545 1 93.56 456 GLU A N 1
ATOM 3515 C CA . GLU A 1 456 ? 16.969 -5.801 2.033 1 93.56 456 GLU A CA 1
ATOM 3516 C C . GLU A 1 456 ? 15.555 -5.629 1.499 1 93.56 456 GLU A C 1
ATOM 3518 O O . GLU A 1 456 ? 14.977 -4.543 1.592 1 93.56 456 GLU A O 1
ATOM 3523 N N . LEU A 1 457 ? 15.078 -6.672 0.924 1 90.62 457 LEU A N 1
ATOM 3524 C CA . LEU A 1 457 ? 13.703 -6.719 0.437 1 90.62 457 LEU A CA 1
ATOM 3525 C C . LEU A 1 457 ? 12.828 -7.551 1.367 1 90.62 457 LEU A C 1
ATOM 3527 O O . LEU A 1 457 ? 13.141 -8.711 1.646 1 90.62 457 LEU A O 1
ATOM 3531 N N . HIS A 1 458 ? 11.781 -6.895 1.862 1 82.44 458 HIS A N 1
ATOM 3532 C CA . HIS A 1 458 ? 10.836 -7.594 2.73 1 82.44 458 HIS A CA 1
ATOM 3533 C C . HIS A 1 458 ? 9.5 -7.805 2.033 1 82.44 458 HIS A C 1
ATOM 3535 O O . HIS A 1 458 ? 8.922 -6.863 1.488 1 82.44 458 HIS A O 1
ATOM 3541 N N . LEU A 1 459 ? 9.141 -9.102 2.047 1 74.12 459 LEU A N 1
ATOM 3542 C CA . LEU A 1 459 ? 7.824 -9.406 1.503 1 74.12 459 LEU A CA 1
ATOM 3543 C C . LEU A 1 459 ? 6.758 -9.328 2.59 1 74.12 459 LEU A C 1
ATOM 3545 O O . LEU A 1 459 ? 6.957 -9.828 3.699 1 74.12 459 LEU A O 1
ATOM 3549 N N . VAL A 1 460 ? 5.836 -8.492 2.449 1 59.53 460 VAL A N 1
ATOM 3550 C CA . VAL A 1 460 ? 4.758 -8.367 3.424 1 59.53 460 VAL A CA 1
ATOM 3551 C C . VAL A 1 460 ? 3.613 -9.312 3.051 1 59.53 460 VAL A C 1
ATOM 3553 O O . VAL A 1 460 ? 3.357 -9.547 1.869 1 59.53 460 VAL A O 1
ATOM 3556 N N . MET B 1 1 ? 35.031 -4.246 35.406 1 24.84 1 MET B N 1
ATOM 3557 C CA . MET B 1 1 ? 34.062 -3.299 34.844 1 24.84 1 MET B CA 1
ATOM 3558 C C . MET B 1 1 ? 33.406 -3.863 33.562 1 24.84 1 MET B C 1
ATOM 3560 O O . MET B 1 1 ? 34.094 -4.074 32.562 1 24.84 1 MET B O 1
ATOM 3564 N N . THR B 1 2 ? 32.469 -4.738 33.75 1 28.83 2 THR B N 1
ATOM 3565 C CA . THR B 1 2 ? 31.891 -5.641 32.75 1 28.83 2 THR B CA 1
ATOM 3566 C C . THR B 1 2 ? 31.172 -4.852 31.672 1 28.83 2 THR B C 1
ATOM 3568 O O . THR B 1 2 ? 30.344 -3.986 31.953 1 28.83 2 THR B O 1
ATOM 3571 N N . PRO B 1 3 ? 31.75 -4.781 30.453 1 31.7 3 PRO B N 1
ATOM 3572 C CA . PRO B 1 3 ? 31.281 -3.871 29.406 1 31.7 3 PRO B CA 1
ATOM 3573 C C . PRO B 1 3 ? 29.812 -4.117 29.031 1 31.7 3 PRO B C 1
ATOM 3575 O O . PRO B 1 3 ? 29.312 -5.234 29.172 1 31.7 3 PRO B O 1
ATOM 3578 N N . PRO B 1 4 ? 28.938 -3.086 29.156 1 30.55 4 PRO B N 1
ATOM 3579 C CA . PRO B 1 4 ? 27.484 -3.191 29 1 30.55 4 PRO B CA 1
ATOM 3580 C C . PRO B 1 4 ? 27.078 -3.754 27.641 1 30.55 4 PRO B C 1
ATOM 3582 O O . PRO B 1 4 ? 27.812 -3.631 26.672 1 30.55 4 PRO B O 1
ATOM 3585 N N . PRO B 1 5 ? 26.219 -4.801 27.594 1 27.69 5 PRO B N 1
ATOM 3586 C CA . PRO B 1 5 ? 25.766 -5.594 26.453 1 27.69 5 PRO B CA 1
ATOM 3587 C C . PRO B 1 5 ? 25.125 -4.742 25.359 1 27.69 5 PRO B C 1
ATOM 3589 O O . PRO B 1 5 ? 24.422 -3.764 25.672 1 27.69 5 PRO B O 1
ATOM 3592 N N . THR B 1 6 ? 25.844 -4.484 24.234 1 24.45 6 THR B N 1
ATOM 3593 C CA . THR B 1 6 ? 25.5 -3.723 23.031 1 24.45 6 THR B CA 1
ATOM 3594 C C . THR B 1 6 ? 24.203 -4.238 22.406 1 24.45 6 THR B C 1
ATOM 3596 O O . THR B 1 6 ? 24.125 -5.41 22.031 1 24.45 6 THR B O 1
ATOM 3599 N N . THR B 1 7 ? 23.047 -3.717 22.844 1 23.39 7 THR B N 1
ATOM 3600 C CA . THR B 1 7 ? 21.688 -4 22.375 1 23.39 7 THR B CA 1
ATOM 3601 C C . THR B 1 7 ? 21.594 -3.768 20.875 1 23.39 7 THR B C 1
ATOM 3603 O O . THR B 1 7 ? 21.812 -2.654 20.391 1 23.39 7 THR B O 1
ATOM 3606 N N . ILE B 1 8 ? 21.906 -4.777 20.062 1 21.95 8 ILE B N 1
ATOM 3607 C CA . ILE B 1 8 ? 21.797 -4.746 18.609 1 21.95 8 ILE B CA 1
ATOM 3608 C C . ILE B 1 8 ? 20.344 -4.465 18.203 1 21.95 8 ILE B C 1
ATOM 3610 O O . ILE B 1 8 ? 19.438 -5.234 18.531 1 21.95 8 ILE B O 1
ATOM 3614 N N . LEU B 1 9 ? 19.969 -3.154 18.109 1 22.2 9 LEU B N 1
ATOM 3615 C CA . LEU B 1 9 ? 18.688 -2.65 17.625 1 22.2 9 LEU B CA 1
ATOM 3616 C C . LEU B 1 9 ? 18.422 -3.123 16.203 1 22.2 9 LEU B C 1
ATOM 3618 O O . LEU B 1 9 ? 19.125 -2.738 15.266 1 22.2 9 LEU B O 1
ATOM 3622 N N . THR B 1 10 ? 18.125 -4.434 16.047 1 21.58 10 THR B N 1
ATOM 3623 C CA . THR B 1 10 ? 17.781 -4.977 14.734 1 21.58 10 THR B CA 1
ATOM 3624 C C . THR B 1 10 ? 16.516 -4.332 14.188 1 21.58 10 THR B C 1
ATOM 3626 O O . THR B 1 10 ? 15.438 -4.477 14.773 1 21.58 10 THR B O 1
ATOM 3629 N N . SER B 1 11 ? 16.562 -3.078 13.711 1 20.23 11 SER B N 1
ATOM 3630 C CA . SER B 1 11 ? 15.484 -2.312 13.094 1 20.23 11 SER B CA 1
ATOM 3631 C C . SER B 1 11 ? 14.938 -3.023 11.867 1 20.23 11 SER B C 1
ATOM 3633 O O . SER B 1 11 ? 15.68 -3.311 10.922 1 20.23 11 SER B O 1
ATOM 3635 N N . THR B 1 12 ? 14.078 -3.988 12.062 1 21.45 12 THR B N 1
ATOM 3636 C CA . THR B 1 12 ? 13.438 -4.75 10.992 1 21.45 12 THR B CA 1
ATOM 3637 C C . THR B 1 12 ? 12.531 -3.854 10.156 1 21.45 12 THR B C 1
ATOM 3639 O O . THR B 1 12 ? 11.516 -3.355 10.648 1 21.45 12 THR B O 1
ATOM 3642 N N . SER B 1 13 ? 13.055 -2.912 9.359 1 19.97 13 SER B N 1
ATOM 3643 C CA . SER B 1 13 ? 12.312 -2.014 8.477 1 19.97 13 SER B CA 1
ATOM 3644 C C . SER B 1 13 ? 11.516 -2.795 7.434 1 19.97 13 SER B C 1
ATOM 3646 O O . SER B 1 13 ? 12.078 -3.615 6.703 1 19.97 13 SER B O 1
ATOM 3648 N N . ARG B 1 14 ? 10.266 -3.131 7.73 1 22.39 14 ARG B N 1
ATOM 3649 C CA . ARG B 1 14 ? 9.305 -3.832 6.883 1 22.39 14 ARG B CA 1
ATOM 3650 C C . ARG B 1 14 ? 8.969 -3.01 5.645 1 22.39 14 ARG B C 1
ATOM 3652 O O . ARG B 1 14 ? 8.312 -1.967 5.742 1 22.39 14 ARG B O 1
ATOM 3659 N N . LEU B 1 15 ? 9.875 -2.812 4.672 1 20.62 15 LEU B N 1
ATOM 3660 C CA . LEU B 1 15 ? 9.617 -2.078 3.439 1 20.62 15 LEU B CA 1
ATOM 3661 C C . LEU B 1 15 ? 8.625 -2.826 2.559 1 20.62 15 LEU B C 1
ATOM 3663 O O . LEU B 1 15 ? 8.844 -3.992 2.219 1 20.62 15 LEU B O 1
ATOM 3667 N N . THR B 1 16 ? 7.375 -2.615 2.836 1 20.84 16 THR B N 1
ATOM 3668 C CA . THR B 1 16 ? 6.309 -3.164 2.004 1 20.84 16 THR B CA 1
ATOM 3669 C C . THR B 1 16 ? 6.41 -2.631 0.577 1 20.84 16 THR B C 1
ATOM 3671 O O . THR B 1 16 ? 6.461 -1.417 0.364 1 20.84 16 THR B O 1
ATOM 3674 N N . LEU B 1 17 ? 7.047 -3.291 -0.256 1 21.02 17 LEU B N 1
ATOM 3675 C CA . LEU B 1 17 ? 7.281 -3 -1.666 1 21.02 17 LEU B CA 1
ATOM 3676 C C . LEU B 1 17 ? 5.965 -2.986 -2.441 1 21.02 17 LEU B C 1
ATOM 3678 O O . LEU B 1 17 ? 5.281 -4.008 -2.525 1 21.02 17 LEU B O 1
ATOM 3682 N N . THR B 1 18 ? 5.105 -2.016 -2.193 1 20.95 18 THR B N 1
ATOM 3683 C CA . THR B 1 18 ? 3.912 -1.98 -3.029 1 20.95 18 THR B CA 1
ATOM 3684 C C . THR B 1 18 ? 4.273 -1.666 -4.477 1 20.95 18 THR B C 1
ATOM 3686 O O . THR B 1 18 ? 4.996 -0.704 -4.746 1 20.95 18 THR B O 1
ATOM 3689 N N . SER B 1 19 ? 4.539 -2.602 -5.262 1 20.98 19 SER B N 1
ATOM 3690 C CA . SER B 1 19 ? 4.859 -2.559 -6.688 1 20.98 19 SER B CA 1
ATOM 3691 C C . SER B 1 19 ? 3.766 -1.847 -7.477 1 20.98 19 SER B C 1
ATOM 3693 O O . SER B 1 19 ? 2.617 -2.291 -7.496 1 20.98 19 SER B O 1
ATOM 3695 N N . THR B 1 20 ? 3.605 -0.535 -7.297 1 20.78 20 THR B N 1
ATOM 3696 C CA . THR B 1 20 ? 2.598 0.158 -8.094 1 20.78 20 THR B CA 1
ATOM 3697 C C . THR B 1 20 ? 2.965 0.131 -9.57 1 20.78 20 THR B C 1
ATOM 3699 O O . THR B 1 20 ? 4.031 0.61 -9.961 1 20.78 20 THR B O 1
ATOM 3702 N N . SER B 1 21 ? 2.738 -0.89 -10.25 1 20.67 21 SER B N 1
ATOM 3703 C CA . SER B 1 21 ? 2.98 -1.037 -11.68 1 20.67 21 SER B CA 1
ATOM 3704 C C . SER B 1 21 ? 2.234 0.027 -12.477 1 20.67 21 SER B C 1
ATOM 3706 O O . SER B 1 21 ? 1.002 0.033 -12.516 1 20.67 21 SER B O 1
ATOM 3708 N N . THR B 1 22 ? 2.537 1.282 -12.273 1 20.7 22 THR B N 1
ATOM 3709 C CA . THR B 1 22 ? 1.86 2.324 -13.039 1 20.7 22 THR B CA 1
ATOM 3710 C C . THR B 1 22 ? 2.164 2.186 -14.531 1 20.7 22 THR B C 1
ATOM 3712 O O . THR B 1 22 ? 3.324 2.033 -14.922 1 20.7 22 THR B O 1
ATOM 3715 N N . SER B 1 23 ? 1.289 1.603 -15.266 1 20.11 23 SER B N 1
ATOM 3716 C CA . SER B 1 23 ? 1.349 1.498 -16.719 1 20.11 23 SER B CA 1
ATOM 3717 C C . SER B 1 23 ? 1.465 2.873 -17.375 1 20.11 23 SER B C 1
ATOM 3719 O O . SER B 1 23 ? 0.66 3.766 -17.094 1 20.11 23 SER B O 1
ATOM 3721 N N . ILE B 1 24 ? 2.623 3.303 -17.609 1 20.7 24 ILE B N 1
ATOM 3722 C CA . ILE B 1 24 ? 3.109 4.555 -18.188 1 20.7 24 ILE B CA 1
ATOM 3723 C C . ILE B 1 24 ? 2.555 4.727 -19.594 1 20.7 24 ILE B C 1
ATOM 3725 O O . ILE B 1 24 ? 2.869 3.945 -20.5 1 20.7 24 ILE B O 1
ATOM 3729 N N . SER B 1 25 ? 1.199 4.984 -19.703 1 19.7 25 SER B N 1
ATOM 3730 C CA . SER B 1 25 ? 0.766 5.238 -21.062 1 19.7 25 SER B CA 1
ATOM 3731 C C . SER B 1 25 ? 1.504 6.43 -21.672 1 19.7 25 SER B C 1
ATOM 3733 O O . SER B 1 25 ? 1.656 7.465 -21.016 1 19.7 25 SER B O 1
ATOM 3735 N N . THR B 1 26 ? 2.451 6.238 -22.469 1 19.33 26 THR B N 1
ATOM 3736 C CA . THR B 1 26 ? 3.398 7.074 -23.203 1 19.33 26 THR B CA 1
ATOM 3737 C C . THR B 1 26 ? 2.668 8.109 -24.047 1 19.33 26 THR B C 1
ATOM 3739 O O . THR B 1 26 ? 2.02 7.766 -25.031 1 19.33 26 THR B O 1
ATOM 3742 N N . THR B 1 27 ? 1.779 8.906 -23.406 1 19.8 27 THR B N 1
ATOM 3743 C CA . THR B 1 27 ? 1.113 9.805 -24.344 1 19.8 27 THR B CA 1
ATOM 3744 C C . THR B 1 27 ? 2.125 10.719 -25.031 1 19.8 27 THR B C 1
ATOM 3746 O O . THR B 1 27 ? 3.049 11.219 -24.391 1 19.8 27 THR B O 1
ATOM 3749 N N . PRO B 1 28 ? 2.148 10.734 -26.359 1 19.28 28 PRO B N 1
ATOM 3750 C CA . PRO B 1 28 ? 3.115 11.422 -27.219 1 19.28 28 PRO B CA 1
ATOM 3751 C C . PRO B 1 28 ? 3.098 12.938 -27.047 1 19.28 28 PRO B C 1
ATOM 3753 O O . PRO B 1 28 ? 2.088 13.5 -26.609 1 19.28 28 PRO B O 1
ATOM 3756 N N . GLY B 1 29 ? 4.203 13.531 -26.75 1 17.83 29 GLY B N 1
ATOM 3757 C CA . GLY B 1 29 ? 4.699 14.859 -26.406 1 17.83 29 GLY B CA 1
ATOM 3758 C C . GLY B 1 29 ? 4.367 15.906 -27.453 1 17.83 29 GLY B C 1
ATOM 3759 O O . GLY B 1 29 ? 4.754 15.773 -28.625 1 17.83 29 GLY B O 1
ATOM 3760 N N . ARG B 1 30 ? 3.037 16.281 -27.516 1 17.72 30 ARG B N 1
ATOM 3761 C CA . ARG B 1 30 ? 2.773 17.328 -28.5 1 17.72 30 ARG B CA 1
ATOM 3762 C C . ARG B 1 30 ? 3.752 18.484 -28.359 1 17.72 30 ARG B C 1
ATOM 3764 O O . ARG B 1 30 ? 4.297 18.703 -27.266 1 17.72 30 ARG B O 1
ATOM 3771 N N . GLY B 1 31 ? 4.227 19.078 -29.5 1 16.23 31 GLY B N 1
ATOM 3772 C CA . GLY B 1 31 ? 5.184 20.031 -30.031 1 16.23 31 GLY B CA 1
ATOM 3773 C C . GLY B 1 31 ? 4.988 21.438 -29.469 1 16.23 31 GLY B C 1
ATOM 3774 O O . GLY B 1 31 ? 3.871 21.828 -29.125 1 16.23 31 GLY B O 1
ATOM 3775 N N . TRP B 1 32 ? 5.949 21.953 -28.781 1 16.89 32 TRP B N 1
ATOM 3776 C CA . TRP B 1 32 ? 6.258 23.172 -28.031 1 16.89 32 TRP B CA 1
ATOM 3777 C C . TRP B 1 32 ? 6.168 24.391 -28.938 1 16.89 32 TRP B C 1
ATOM 3779 O O . TRP B 1 32 ? 6.477 25.5 -28.516 1 16.89 32 TRP B O 1
ATOM 3789 N N . ALA B 1 33 ? 5.07 24.547 -29.781 1 15.98 33 ALA B N 1
ATOM 3790 C CA . ALA B 1 33 ? 5.422 25.656 -30.656 1 15.98 33 ALA B CA 1
ATOM 3791 C C . ALA B 1 33 ? 5.691 26.938 -29.859 1 15.98 33 ALA B C 1
ATOM 3793 O O . ALA B 1 33 ? 4.879 27.328 -29.016 1 15.98 33 ALA B O 1
ATOM 3794 N N . ILE B 1 34 ? 6.926 27.312 -29.703 1 16.83 34 ILE B N 1
ATOM 3795 C CA . ILE B 1 34 ? 7.664 28.375 -29.016 1 16.83 34 ILE B CA 1
ATOM 3796 C C . ILE B 1 34 ? 7.246 29.734 -29.578 1 16.83 34 ILE B C 1
ATOM 3798 O O . ILE B 1 34 ? 7.711 30.766 -29.109 1 16.83 34 ILE B O 1
ATOM 3802 N N . GLY B 1 35 ? 5.934 29.938 -30.047 1 15.32 35 GLY B N 1
ATOM 3803 C CA . GLY B 1 35 ? 6.09 31.125 -30.859 1 15.32 35 GLY B CA 1
ATOM 3804 C C . GLY B 1 35 ? 6.625 32.312 -30.078 1 15.32 35 GLY B C 1
ATOM 3805 O O . GLY B 1 35 ? 6.484 32.375 -28.844 1 15.32 35 GLY B O 1
ATOM 3806 N N . GLY B 1 36 ? 7.547 33.094 -30.672 1 15.19 36 GLY B N 1
ATOM 3807 C CA . GLY B 1 36 ? 8.562 34.094 -30.422 1 15.19 36 GLY B CA 1
ATOM 3808 C C . GLY B 1 36 ? 7.988 35.406 -29.984 1 15.19 36 GLY B C 1
ATOM 3809 O O . GLY B 1 36 ? 8.648 36.188 -29.266 1 15.19 36 GLY B O 1
ATOM 3810 N N . ARG B 1 37 ? 6.727 35.812 -30.344 1 15.05 37 ARG B N 1
ATOM 3811 C CA . ARG B 1 37 ? 6.93 37.156 -30.891 1 15.05 37 ARG B CA 1
ATOM 3812 C C . ARG B 1 37 ? 7.328 38.125 -29.781 1 15.05 37 ARG B C 1
ATOM 3814 O O . ARG B 1 37 ? 6.855 38.031 -28.656 1 15.05 37 ARG B O 1
ATOM 3821 N N . VAL B 1 38 ? 8.281 38.969 -30.062 1 15.16 38 VAL B N 1
ATOM 3822 C CA . VAL B 1 38 ? 9.273 39.875 -29.484 1 15.16 38 VAL B CA 1
ATOM 3823 C C . VAL B 1 38 ? 8.586 41.125 -28.984 1 15.16 38 VAL B C 1
ATOM 3825 O O . VAL B 1 38 ? 8.93 41.656 -27.922 1 15.16 38 VAL B O 1
ATOM 3828 N N . GLY B 1 39 ? 7.375 41.594 -29.609 1 14.23 39 GLY B N 1
ATOM 3829 C CA . GLY B 1 39 ? 7.812 42.938 -29.969 1 14.23 39 GLY B CA 1
ATOM 3830 C C . GLY B 1 39 ? 8.016 43.812 -28.75 1 14.23 39 GLY B C 1
ATOM 3831 O O . GLY B 1 39 ? 8.234 43.344 -27.641 1 14.23 39 GLY B O 1
ATOM 3832 N N . PRO B 1 40 ? 7.133 44.938 -28.656 1 14.63 40 PRO B N 1
ATOM 3833 C CA . PRO B 1 40 ? 7.648 46.312 -28.797 1 14.63 40 PRO B CA 1
ATOM 3834 C C . PRO B 1 40 ? 8.117 46.906 -27.484 1 14.63 40 PRO B C 1
ATOM 3836 O O . PRO B 1 40 ? 7.816 46.375 -26.406 1 14.63 40 PRO B O 1
ATOM 3839 N N . ARG B 1 41 ? 8.539 48.219 -27.719 1 14.89 41 ARG B N 1
ATOM 3840 C CA . ARG B 1 41 ? 9.516 49.25 -27.391 1 14.89 41 ARG B CA 1
ATOM 3841 C C . ARG B 1 41 ? 9.148 49.969 -26.094 1 14.89 41 ARG B C 1
ATOM 3843 O O . ARG B 1 41 ? 9.984 50.094 -25.188 1 14.89 41 ARG B O 1
ATOM 3850 N N . ASP B 1 42 ? 8.102 51 -26.172 1 14.45 42 ASP B N 1
ATOM 3851 C CA . ASP B 1 42 ? 8.547 52.375 -25.969 1 14.45 42 ASP B CA 1
ATOM 3852 C C . ASP B 1 42 ? 8.516 52.75 -24.484 1 14.45 42 ASP B C 1
ATOM 3854 O O . ASP B 1 42 ? 7.855 52.094 -23.688 1 14.45 42 ASP B O 1
ATOM 3858 N N . SER B 1 43 ? 8.883 54.031 -24.297 1 14.73 43 SER B N 1
ATOM 3859 C CA . SER B 1 43 ? 9.742 55 -23.594 1 14.73 43 SER B CA 1
ATOM 3860 C C . SER B 1 43 ? 9.102 55.469 -22.297 1 14.73 43 SER B C 1
ATOM 3862 O O . SER B 1 43 ? 9.711 55.375 -21.234 1 14.73 43 SER B O 1
ATOM 3864 N N . ASP B 1 44 ? 8.336 56.594 -22.453 1 14.41 44 ASP B N 1
ATOM 3865 C CA . ASP B 1 44 ? 8.828 57.875 -21.953 1 14.41 44 ASP B CA 1
ATOM 3866 C C . ASP B 1 44 ? 8.211 58.219 -20.609 1 14.41 44 ASP B C 1
ATOM 3868 O O . ASP B 1 44 ? 8.656 59.156 -19.922 1 14.41 44 ASP B O 1
ATOM 3872 N N . LEU B 1 45 ? 7.008 57.625 -20.281 1 15.48 45 LEU B N 1
ATOM 3873 C CA . LEU B 1 45 ? 6.254 58.781 -19.812 1 15.48 45 LEU B CA 1
ATOM 3874 C C . LEU B 1 45 ? 6.836 59.344 -18.516 1 15.48 45 LEU B C 1
ATOM 3876 O O . LEU B 1 45 ? 7.301 58.562 -17.672 1 15.48 45 LEU B O 1
ATOM 3880 N N . SER B 1 46 ? 6.77 60.656 -18.438 1 14.98 46 SER B N 1
ATOM 3881 C CA . SER B 1 46 ? 7.328 61.906 -17.859 1 14.98 46 SER B CA 1
ATOM 3882 C C . SER B 1 46 ? 6.871 62.094 -16.422 1 14.98 46 SER B C 1
ATOM 3884 O O . SER B 1 46 ? 7.484 62.844 -15.664 1 14.98 46 SER B O 1
ATOM 3886 N N . VAL B 1 47 ? 5.762 61.5 -16 1 15.43 47 VAL B N 1
ATOM 3887 C CA . VAL B 1 47 ? 5.078 62.594 -15.336 1 15.43 47 VAL B CA 1
ATOM 3888 C C . VAL B 1 47 ? 5.855 63.031 -14.086 1 15.43 47 VAL B C 1
ATOM 3890 O O . VAL B 1 47 ? 6.301 62.156 -13.312 1 15.43 47 VAL B O 1
ATOM 3893 N N . PRO B 1 48 ? 5.973 64.375 -13.969 1 15.08 48 PRO B N 1
ATOM 3894 C CA . PRO B 1 48 ? 6.816 65.312 -13.289 1 15.08 48 PRO B CA 1
ATOM 3895 C C . PRO B 1 48 ? 6.695 65.25 -11.766 1 15.08 48 PRO B C 1
ATOM 3897 O O . PRO B 1 48 ? 5.902 64.5 -11.242 1 15.08 48 PRO B O 1
ATOM 3900 N N . GLY B 1 49 ? 6.441 66.5 -11.273 1 14.6 49 GLY B N 1
ATOM 3901 C CA . GLY B 1 49 ? 7.168 67.438 -10.43 1 14.6 49 GLY B CA 1
ATOM 3902 C C . GLY B 1 49 ? 6.875 67.25 -8.953 1 14.6 49 GLY B C 1
ATOM 3903 O O . GLY B 1 49 ? 6.051 66.438 -8.57 1 14.6 49 GLY B O 1
ATOM 3904 N N . SER B 1 50 ? 6.691 68.5 -8.344 1 14.77 50 SER B N 1
ATOM 3905 C CA . SER B 1 50 ? 7.41 69.25 -7.312 1 14.77 50 SER B CA 1
ATOM 3906 C C . SER B 1 50 ? 6.695 69.125 -5.969 1 14.77 50 SER B C 1
ATOM 3908 O O . SER B 1 50 ? 7.34 69 -4.93 1 14.77 50 SER B O 1
ATOM 3910 N N . ALA B 1 51 ? 5.332 69.5 -5.883 1 14.11 51 ALA B N 1
ATOM 3911 C CA . ALA B 1 51 ? 5.188 70.688 -5.039 1 14.11 51 ALA B CA 1
ATOM 3912 C C . ALA B 1 51 ? 5.289 70.312 -3.561 1 14.11 51 ALA B C 1
ATOM 3914 O O . ALA B 1 51 ? 6 70.938 -2.797 1 14.11 51 ALA B O 1
ATOM 3915 N N . ARG B 1 52 ? 4.125 69.688 -3.098 1 14.84 52 ARG B N 1
ATOM 3916 C CA . ARG B 1 52 ? 3.41 70.5 -2.117 1 14.84 52 ARG B CA 1
ATOM 3917 C C . ARG B 1 52 ? 4.102 70.438 -0.759 1 14.84 52 ARG B C 1
ATOM 3919 O O . ARG B 1 52 ? 4.68 69.438 -0.387 1 14.84 52 ARG B O 1
ATOM 3926 N N . PHE B 1 53 ? 3.914 71.625 -0.01 1 14.79 53 PHE B N 1
ATOM 3927 C CA . PHE B 1 53 ? 4.434 72.5 1.033 1 14.79 53 PHE B CA 1
ATOM 3928 C C . PHE B 1 53 ? 4.371 71.812 2.395 1 14.79 53 PHE B C 1
ATOM 3930 O O . PHE B 1 53 ? 3.691 70.75 2.557 1 14.79 53 PHE B O 1
ATOM 3937 N N . VAL B 1 54 ? 4.184 72.625 3.426 1 14.73 54 VAL B N 1
ATOM 3938 C CA . VAL B 1 54 ? 4.871 73.125 4.605 1 14.73 54 VAL B CA 1
ATOM 3939 C C . VAL B 1 54 ? 4.234 72.562 5.867 1 14.73 54 VAL B C 1
ATOM 3941 O O . VAL B 1 54 ? 4.789 72.688 6.961 1 14.73 54 VAL B O 1
ATOM 3944 N N . ARG B 1 55 ? 2.971 71.938 5.707 1 15.73 55 ARG B N 1
ATOM 3945 C CA . ARG B 1 55 ? 2.197 72.438 6.852 1 15.73 55 ARG B CA 1
ATOM 3946 C C . ARG B 1 55 ? 2.912 72.125 8.164 1 15.73 55 ARG B C 1
ATOM 3948 O O . ARG B 1 55 ? 3.598 71.062 8.281 1 15.73 55 ARG B O 1
ATOM 3955 N N . SER B 1 56 ? 2.621 73 9.172 1 15.77 56 SER B N 1
ATOM 3956 C CA . SER B 1 56 ? 3.107 73.625 10.406 1 15.77 56 SER B CA 1
ATOM 3957 C C . SER B 1 56 ? 3.057 72.625 11.57 1 15.77 56 SER B C 1
ATOM 3959 O O . SER B 1 56 ? 2.312 71.688 11.531 1 15.77 56 SER B O 1
ATOM 3961 N N . ALA B 1 57 ? 3.748 73.062 12.719 1 17.25 57 ALA B N 1
ATOM 3962 C CA . ALA B 1 57 ? 4.531 72.688 13.891 1 17.25 57 ALA B CA 1
ATOM 3963 C C . ALA B 1 57 ? 3.625 72.375 15.07 1 17.25 57 ALA B C 1
ATOM 3965 O O . ALA B 1 57 ? 3.545 73.125 16.031 1 17.25 57 ALA B O 1
ATOM 3966 N N . ALA B 1 58 ? 2.348 71.875 14.773 1 17.95 58 ALA B N 1
ATOM 3967 C CA . ALA B 1 58 ? 1.594 72.125 16 1 17.95 58 ALA B CA 1
ATOM 3968 C C . ALA B 1 58 ? 2.303 71.5 17.219 1 17.95 58 ALA B C 1
ATOM 3970 O O . ALA B 1 58 ? 3.006 70.5 17.094 1 17.95 58 ALA B O 1
ATOM 3971 N N . ALA B 1 59 ? 1.966 72.125 18.328 1 18.8 59 ALA B N 1
ATOM 3972 C CA . ALA B 1 59 ? 2.506 72.5 19.641 1 18.8 59 ALA B CA 1
ATOM 3973 C C . ALA B 1 59 ? 2.6 71.25 20.531 1 18.8 59 ALA B C 1
ATOM 3975 O O . ALA B 1 59 ? 3.672 70.938 21.062 1 18.8 59 ALA B O 1
ATOM 3976 N N . ALA B 1 60 ? 1.836 71.25 21.578 1 18.98 60 ALA B N 1
ATOM 3977 C CA . ALA B 1 60 ? 2.342 71.562 22.922 1 18.98 60 ALA B CA 1
ATOM 3978 C C . ALA B 1 60 ? 2.602 70.25 23.688 1 18.98 60 ALA B C 1
ATOM 3980 O O . ALA B 1 60 ? 3.691 70.062 24.234 1 18.98 60 ALA B O 1
ATOM 3981 N N . PRO B 1 61 ? 1.459 69.688 24.312 1 19.36 61 PRO B N 1
ATOM 3982 C CA . PRO B 1 61 ? 1.498 69.875 25.781 1 19.36 61 PRO B CA 1
ATOM 3983 C C . PRO B 1 61 ? 2.033 68.625 26.484 1 19.36 61 PRO B C 1
ATOM 3985 O O . PRO B 1 61 ? 2.725 68.75 27.5 1 19.36 61 PRO B O 1
ATOM 3988 N N . PRO B 1 62 ? 1.642 67.312 26.109 1 20.77 62 PRO B N 1
ATOM 3989 C CA . PRO B 1 62 ? 1.01 66.625 27.234 1 20.77 62 PRO B CA 1
ATOM 3990 C C . PRO B 1 62 ? 2.008 65.875 28.078 1 20.77 62 PRO B C 1
ATOM 3992 O O . PRO B 1 62 ? 2.59 64.875 27.609 1 20.77 62 PRO B O 1
ATOM 3995 N N . VAL B 1 63 ? 3.02 66.125 28.734 1 18.38 63 VAL B N 1
ATOM 3996 C CA . VAL B 1 63 ? 4.078 65.125 28.922 1 18.38 63 VAL B CA 1
ATOM 3997 C C . VAL B 1 63 ? 3.678 64.188 30.031 1 18.38 63 VAL B C 1
ATOM 3999 O O . VAL B 1 63 ? 4.164 63.031 30.062 1 18.38 63 VAL B O 1
ATOM 4002 N N . ARG B 1 64 ? 2.82 64.375 31.109 1 22.25 64 ARG B N 1
ATOM 4003 C CA . ARG B 1 64 ? 3.457 63.938 32.344 1 22.25 64 ARG B CA 1
ATOM 4004 C C . ARG B 1 64 ? 3.516 62.406 32.438 1 22.25 64 ARG B C 1
ATOM 4006 O O . ARG B 1 64 ? 2.586 61.75 31.984 1 22.25 64 ARG B O 1
ATOM 4013 N N . SER B 1 65 ? 4.633 61.719 32.812 1 19.81 65 SER B N 1
ATOM 4014 C CA . SER B 1 65 ? 5.184 60.375 32.688 1 19.81 65 SER B CA 1
ATOM 4015 C C . SER B 1 65 ? 4.613 59.438 33.75 1 19.81 65 SER B C 1
ATOM 4017 O O . SER B 1 65 ? 5.012 58.281 33.812 1 19.81 65 SER B O 1
ATOM 4019 N N . PRO B 1 66 ? 3.484 59.688 34.531 1 23.22 66 PRO B N 1
ATOM 4020 C CA . PRO B 1 66 ? 3.738 59.062 35.844 1 23.22 66 PRO B CA 1
ATOM 4021 C C . PRO B 1 66 ? 3.947 57.562 35.75 1 23.22 66 PRO B C 1
ATOM 4023 O O . PRO B 1 66 ? 3.572 56.938 34.75 1 23.22 66 PRO B O 1
ATOM 4026 N N . ARG B 1 67 ? 4.363 56.781 36.938 1 23.81 67 ARG B N 1
ATOM 4027 C CA . ARG B 1 67 ? 5.066 55.594 37.375 1 23.81 67 ARG B CA 1
ATOM 4028 C C . ARG B 1 67 ? 4.172 54.375 37.25 1 23.81 67 ARG B C 1
ATOM 4030 O O . ARG B 1 67 ? 3.076 54.312 37.812 1 23.81 67 ARG B O 1
ATOM 4037 N N . LEU B 1 68 ? 4.094 53.688 36.156 1 22.62 68 LEU B N 1
ATOM 4038 C CA . LEU B 1 68 ? 3.217 52.562 35.875 1 22.62 68 LEU B CA 1
ATOM 4039 C C . LEU B 1 68 ? 3.414 51.438 36.875 1 22.62 68 LEU B C 1
ATOM 4041 O O . LEU B 1 68 ? 4.543 51 37.125 1 22.62 68 LEU B O 1
ATOM 4045 N N . PHE B 1 69 ? 2.59 51.344 38 1 23.2 69 PHE B N 1
ATOM 4046 C CA . PHE B 1 69 ? 2.428 50.281 38.969 1 23.2 69 PHE B CA 1
ATOM 4047 C C . PHE B 1 69 ? 2.338 48.906 38.281 1 23.2 69 PHE B C 1
ATOM 4049 O O . PHE B 1 69 ? 1.637 48.781 37.281 1 23.2 69 PHE B O 1
ATOM 4056 N N . SER B 1 70 ? 3.398 48 38.406 1 21.34 70 SER B N 1
ATOM 4057 C CA . SER B 1 70 ? 3.695 46.719 37.781 1 21.34 70 SER B CA 1
ATOM 4058 C C . SER B 1 70 ? 2.586 45.719 38.031 1 21.34 70 SER B C 1
ATOM 4060 O O . SER B 1 70 ? 2.26 45.438 39.188 1 21.34 70 SER B O 1
ATOM 4062 N N . ALA B 1 71 ? 1.531 45.625 37.156 1 22.89 71 ALA B N 1
ATOM 4063 C CA . ALA B 1 71 ? 0.413 44.688 37.156 1 22.89 71 ALA B CA 1
ATOM 4064 C C . ALA B 1 71 ? 0.908 43.25 37.156 1 22.89 71 ALA B C 1
ATOM 4066 O O . ALA B 1 71 ? 0.156 42.344 36.812 1 22.89 71 ALA B O 1
ATOM 4067 N N . ALA B 1 72 ? 2.152 42.969 37.531 1 25.84 72 ALA B N 1
ATOM 4068 C CA . ALA B 1 72 ? 2.609 41.594 37.375 1 25.84 72 ALA B CA 1
ATOM 4069 C C . ALA B 1 72 ? 1.767 40.625 38.219 1 25.84 72 ALA B C 1
ATOM 4071 O O . ALA B 1 72 ? 1.709 39.438 37.938 1 25.84 72 ALA B O 1
ATOM 4072 N N . ALA B 1 73 ? 1.348 41.062 39.438 1 26.89 73 ALA B N 1
ATOM 4073 C CA . ALA B 1 73 ? 0.914 40.094 40.438 1 26.89 73 ALA B CA 1
ATOM 4074 C C . ALA B 1 73 ? -0.395 39.438 40.031 1 26.89 73 ALA B C 1
ATOM 4076 O O . ALA B 1 73 ? -0.757 38.375 40.562 1 26.89 73 ALA B O 1
ATOM 4077 N N . LEU B 1 74 ? -1.243 40.188 39.375 1 25.45 74 LEU B N 1
ATOM 4078 C CA . LEU B 1 74 ? -2.6 39.656 39.281 1 25.45 74 LEU B CA 1
ATOM 4079 C C . LEU B 1 74 ? -2.664 38.469 38.375 1 25.45 74 LEU B C 1
ATOM 4081 O O . LEU B 1 74 ? -3.67 37.75 38.344 1 25.45 74 LEU B O 1
ATOM 4085 N N . GLY B 1 75 ? -1.699 38.375 37.438 1 24.67 75 GLY B N 1
ATOM 4086 C CA . GLY B 1 75 ? -1.964 37.375 36.406 1 24.67 75 GLY B CA 1
ATOM 4087 C C . GLY B 1 75 ? -1.843 35.938 36.906 1 24.67 75 GLY B C 1
ATOM 4088 O O . GLY B 1 75 ? -2.162 35 36.188 1 24.67 75 GLY B O 1
ATOM 4089 N N . VAL B 1 76 ? -1.108 35.812 38.031 1 29.91 76 VAL B N 1
ATOM 4090 C CA . VAL B 1 76 ? -0.878 34.438 38.438 1 29.91 76 VAL B CA 1
ATOM 4091 C C . VAL B 1 76 ? -2.182 33.812 38.938 1 29.91 76 VAL B C 1
ATOM 4093 O O . VAL B 1 76 ? -2.346 32.594 38.938 1 29.91 76 VAL B O 1
ATOM 4096 N N . ALA B 1 77 ? -3.055 34.594 39.562 1 29.47 77 ALA B N 1
ATOM 4097 C CA . ALA B 1 77 ? -4.184 34.031 40.281 1 29.47 77 ALA B CA 1
ATOM 4098 C C . ALA B 1 77 ? -5.188 33.406 39.281 1 29.47 77 ALA B C 1
ATOM 4100 O O . ALA B 1 77 ? -5.906 32.469 39.656 1 29.47 77 ALA B O 1
ATOM 4101 N N . ALA B 1 78 ? -5.352 34.094 38.125 1 29.52 78 ALA B N 1
ATOM 4102 C CA . ALA B 1 78 ? -6.453 33.625 37.312 1 29.52 78 ALA B CA 1
ATOM 4103 C C . ALA B 1 78 ? -6.176 32.219 36.781 1 29.52 78 ALA B C 1
ATOM 4105 O O . ALA B 1 78 ? -7.109 31.469 36.438 1 29.52 78 ALA B O 1
ATOM 4106 N N . VAL B 1 79 ? -4.914 31.859 36.625 1 30.62 79 VAL B N 1
ATOM 4107 C CA . VAL B 1 79 ? -4.703 30.5 36.156 1 30.62 79 VAL B CA 1
ATOM 4108 C C . VAL B 1 79 ? -5.098 29.5 37.219 1 30.62 79 VAL B C 1
ATOM 4110 O O . VAL B 1 79 ? -5.418 28.344 36.938 1 30.62 79 VAL B O 1
ATOM 4113 N N . ALA B 1 80 ? -5.125 29.891 38.531 1 31.67 80 ALA B N 1
ATOM 4114 C CA . ALA B 1 80 ? -5.48 28.953 39.594 1 31.67 80 ALA B CA 1
ATOM 4115 C C . ALA B 1 80 ? -6.965 28.609 39.562 1 31.67 80 ALA B C 1
ATOM 4117 O O . ALA B 1 80 ? -7.367 27.516 39.938 1 31.67 80 ALA B O 1
ATOM 4118 N N . GLY B 1 81 ? -7.875 29.578 39.281 1 29.91 81 GLY B N 1
ATOM 4119 C CA . GLY B 1 81 ? -9.305 29.344 39.375 1 29.91 81 GLY B CA 1
ATOM 4120 C C . GLY B 1 81 ? -9.797 28.281 38.406 1 29.91 81 GLY B C 1
ATOM 4121 O O . GLY B 1 81 ? -10.773 27.594 38.688 1 29.91 81 GLY B O 1
ATOM 4122 N N . ARG B 1 82 ? -9.32 28.344 37.156 1 31.27 82 ARG B N 1
ATOM 4123 C CA . ARG B 1 82 ? -9.82 27.359 36.219 1 31.27 82 ARG B CA 1
ATOM 4124 C C . ARG B 1 82 ? -9.359 25.953 36.594 1 31.27 82 ARG B C 1
ATOM 4126 O O . ARG B 1 82 ? -9.844 24.969 36.031 1 31.27 82 ARG B O 1
ATOM 4133 N N . ARG B 1 83 ? -8.375 25.734 37.406 1 31.16 83 ARG B N 1
ATOM 4134 C CA . ARG B 1 83 ? -7.941 24.438 37.875 1 31.16 83 ARG B CA 1
ATOM 4135 C C . ARG B 1 83 ? -8.984 23.812 38.812 1 31.16 83 ARG B C 1
ATOM 4137 O O . ARG B 1 83 ? -9.211 22.594 38.781 1 31.16 83 ARG B O 1
ATOM 4144 N N . GLN B 1 84 ? -9.539 24.531 39.812 1 32.22 84 GLN B N 1
ATOM 4145 C CA . GLN B 1 84 ? -10.438 23.922 40.812 1 32.22 84 GLN B CA 1
ATOM 4146 C C . GLN B 1 84 ? -11.727 23.438 40.156 1 32.22 84 GLN B C 1
ATOM 4148 O O . GLN B 1 84 ? -12.273 22.406 40.531 1 32.22 84 GLN B O 1
ATOM 4153 N N . ARG B 1 85 ? -12.43 24.125 39.281 1 31.78 85 ARG B N 1
ATOM 4154 C CA . ARG B 1 85 ? -13.688 23.641 38.719 1 31.78 85 ARG B CA 1
ATOM 4155 C C . ARG B 1 85 ? -13.469 22.422 37.844 1 31.78 85 ARG B C 1
ATOM 4157 O O . ARG B 1 85 ? -14.359 21.594 37.688 1 31.78 85 ARG B O 1
ATOM 4164 N N . ARG B 1 86 ? -12.32 22.344 37.188 1 31 86 ARG B N 1
ATOM 4165 C CA . ARG B 1 86 ? -12.047 21.219 36.312 1 31 86 ARG B CA 1
ATOM 4166 C C . ARG B 1 86 ? -11.758 19.953 37.094 1 31 86 ARG B C 1
ATOM 4168 O O . ARG B 1 86 ? -11.797 18.844 36.531 1 31 86 ARG B O 1
ATOM 4175 N N . GLN B 1 87 ? -11.234 19.953 38.344 1 30.67 87 GLN B N 1
ATOM 4176 C CA . GLN B 1 87 ? -11.062 18.75 39.156 1 30.67 87 GLN B CA 1
ATOM 4177 C C . GLN B 1 87 ? -12.414 18.125 39.531 1 30.67 87 GLN B C 1
ATOM 4179 O O . GLN B 1 87 ? -12.523 16.906 39.656 1 30.67 87 GLN B O 1
ATOM 4184 N N . GLN B 1 88 ? -13.453 18.875 39.906 1 29.77 88 GLN B N 1
ATOM 4185 C CA . GLN B 1 88 ? -14.711 18.281 40.344 1 29.77 88 GLN B CA 1
ATOM 4186 C C . GLN B 1 88 ? -15.438 17.609 39.188 1 29.77 88 GLN B C 1
ATOM 4188 O O . GLN B 1 88 ? -16.141 16.609 39.406 1 29.77 88 GLN B O 1
ATOM 4193 N N . ARG B 1 89 ? -15.438 18.203 37.969 1 29.39 89 ARG B N 1
ATOM 4194 C CA . ARG B 1 89 ? -16.234 17.594 36.906 1 29.39 89 ARG B CA 1
ATOM 4195 C C . ARG B 1 89 ? -15.523 16.359 36.344 1 29.39 89 ARG B C 1
ATOM 4197 O O . ARG B 1 89 ? -16.031 15.703 35.438 1 29.39 89 ARG B O 1
ATOM 4204 N N . ARG B 1 90 ? -14.266 16.141 36.656 1 31.08 90 ARG B N 1
ATOM 4205 C CA . ARG B 1 90 ? -13.57 14.953 36.156 1 31.08 90 ARG B CA 1
ATOM 4206 C C . ARG B 1 90 ? -14.18 13.688 36.75 1 31.08 90 ARG B C 1
ATOM 4208 O O . ARG B 1 90 ? -13.828 12.578 36.344 1 31.08 90 ARG B O 1
ATOM 4215 N N . ARG B 1 91 ? -14.711 13.703 37.938 1 28.53 91 ARG B N 1
ATOM 4216 C CA . ARG B 1 91 ? -15.164 12.469 38.562 1 28.53 91 ARG B CA 1
ATOM 4217 C C . ARG B 1 91 ? -16.344 11.867 37.844 1 28.53 91 ARG B C 1
ATOM 4219 O O . ARG B 1 91 ? -16.703 10.711 38.062 1 28.53 91 ARG B O 1
ATOM 4226 N N . ARG B 1 92 ? -17.25 12.695 37.312 1 25.81 92 ARG B N 1
ATOM 4227 C CA . ARG B 1 92 ? -18.5 12.039 36.938 1 25.81 92 ARG B CA 1
ATOM 4228 C C . ARG B 1 92 ? -18.328 11.18 35.688 1 25.81 92 ARG B C 1
ATOM 4230 O O . ARG B 1 92 ? -18.938 10.109 35.562 1 25.81 92 ARG B O 1
ATOM 4237 N N . THR B 1 93 ? -17.781 11.781 34.594 1 25.7 93 THR B N 1
ATOM 4238 C CA . THR B 1 93 ? -18.125 11.156 33.312 1 25.7 93 THR B CA 1
ATOM 4239 C C . THR B 1 93 ? -17.219 9.969 33.031 1 25.7 93 THR B C 1
ATOM 4241 O O . THR B 1 93 ? -17.266 9.383 31.938 1 25.7 93 THR B O 1
ATOM 4244 N N . ALA B 1 94 ? -16.172 9.781 33.906 1 25.95 94 ALA B N 1
ATOM 4245 C CA . ALA B 1 94 ? -15.32 8.672 33.469 1 25.95 94 ALA B CA 1
ATOM 4246 C C . ALA B 1 94 ? -16.094 7.355 33.469 1 25.95 94 ALA B C 1
ATOM 4248 O O . ALA B 1 94 ? -15.516 6.289 33.25 1 25.95 94 ALA B O 1
ATOM 4249 N N . ALA B 1 95 ? -17.359 7.227 34.031 1 26.34 95 ALA B N 1
ATOM 4250 C CA . ALA B 1 95 ? -17.922 5.891 34.219 1 26.34 95 ALA B CA 1
ATOM 4251 C C . ALA B 1 95 ? -18.188 5.203 32.906 1 26.34 95 ALA B C 1
ATOM 4253 O O . ALA B 1 95 ? -18.828 4.152 32.844 1 26.34 95 ALA B O 1
ATOM 4254 N N . ARG B 1 96 ? -18.125 5.773 31.703 1 24.09 96 ARG B N 1
ATOM 4255 C CA . ARG B 1 96 ? -19.031 5.062 30.812 1 24.09 96 ARG B CA 1
ATOM 4256 C C . ARG B 1 96 ? -18.547 3.641 30.562 1 24.09 96 ARG B C 1
ATOM 4258 O O . ARG B 1 96 ? -19.234 2.672 30.875 1 24.09 96 ARG B O 1
ATOM 4265 N N . ALA B 1 97 ? -17.906 3.221 29.203 1 24.34 97 ALA B N 1
ATOM 4266 C CA . ALA B 1 97 ? -18.359 2.326 28.141 1 24.34 97 ALA B CA 1
ATOM 4267 C C . ALA B 1 97 ? -17.609 0.994 28.188 1 24.34 97 ALA B C 1
ATOM 4269 O O . ALA B 1 97 ? -16.516 0.867 27.641 1 24.34 97 ALA B O 1
ATOM 4270 N N . GLY B 1 98 ? -17.359 0.382 29.359 1 26.28 98 GLY B N 1
ATOM 4271 C CA . GLY B 1 98 ? -16.906 -0.994 29.219 1 26.28 98 GLY B CA 1
ATOM 4272 C C . GLY B 1 98 ? -17.859 -1.844 28.375 1 26.28 98 GLY B C 1
ATOM 4273 O O . GLY B 1 98 ? -19.016 -2.037 28.75 1 26.28 98 GLY B O 1
ATOM 4274 N N . TRP B 1 99 ? -17.656 -2.012 27.141 1 26.27 99 TRP B N 1
ATOM 4275 C CA . TRP B 1 99 ? -18.562 -2.625 26.188 1 26.27 99 TRP B CA 1
ATOM 4276 C C . TRP B 1 99 ? -18.672 -4.129 26.438 1 26.27 99 TRP B C 1
ATOM 4278 O O . TRP B 1 99 ? -17.703 -4.859 26.281 1 26.27 99 TRP B O 1
ATOM 4288 N N . HIS B 1 100 ? -19 -4.629 27.672 1 27.22 100 HIS B N 1
ATOM 4289 C CA . HIS B 1 100 ? -19.25 -6.062 27.594 1 27.22 100 HIS B CA 1
ATOM 4290 C C . HIS B 1 100 ? -20.5 -6.352 26.75 1 27.22 100 HIS B C 1
ATOM 4292 O O . HIS B 1 100 ? -21.562 -5.816 27.016 1 27.22 100 HIS B O 1
ATOM 4298 N N . PHE B 1 101 ? -20.375 -6.652 25.625 1 27.06 101 PHE B N 1
ATOM 4299 C CA . PHE B 1 101 ? -21.422 -7.121 24.734 1 27.06 101 PHE B CA 1
ATOM 4300 C C . PHE B 1 101 ? -22.062 -8.398 25.266 1 27.06 101 PHE B C 1
ATOM 4302 O O . PHE B 1 101 ? -21.531 -9.492 25.062 1 27.06 101 PHE B O 1
ATOM 4309 N N . GLY B 1 102 ? -22.531 -8.445 26.641 1 25.84 102 GLY B N 1
ATOM 4310 C CA . GLY B 1 102 ? -23.188 -9.672 27.047 1 25.84 102 GLY B CA 1
ATOM 4311 C C . GLY B 1 102 ? -24.344 -10.07 26.156 1 25.84 102 GLY B C 1
ATOM 4312 O O . GLY B 1 102 ? -24.781 -9.281 25.312 1 25.84 102 GLY B O 1
ATOM 4313 N N . SER B 1 103 ? -25.141 -11.172 26.656 1 25.22 103 SER B N 1
ATOM 4314 C CA . SER B 1 103 ? -26.203 -12.008 26.109 1 25.22 103 SER B CA 1
ATOM 4315 C C . SER B 1 103 ? -27.406 -11.172 25.688 1 25.22 103 SER B C 1
ATOM 4317 O O . SER B 1 103 ? -27.484 -9.977 26.016 1 25.22 103 SER B O 1
ATOM 4319 N N . GLU B 1 104 ? -28.734 -11.844 25.438 1 28.84 104 GLU B N 1
ATOM 4320 C CA . GLU B 1 104 ? -30.047 -11.508 24.875 1 28.84 104 GLU B CA 1
ATOM 4321 C C . GLU B 1 104 ? -30.672 -10.32 25.609 1 28.84 104 GLU B C 1
ATOM 4323 O O . GLU B 1 104 ? -31.516 -9.617 25.062 1 28.84 104 GLU B O 1
ATOM 4328 N N . ASP B 1 105 ? -30.984 -10.43 27 1 27.05 105 ASP B N 1
ATOM 4329 C CA . ASP B 1 105 ? -31.828 -9.484 27.734 1 27.05 105 ASP B CA 1
ATOM 4330 C C . ASP B 1 105 ? -31.203 -8.086 27.734 1 27.05 105 ASP B C 1
ATOM 4332 O O . ASP B 1 105 ? -30 -7.938 27.906 1 27.05 105 ASP B O 1
ATOM 4336 N N . ALA B 1 106 ? -31.938 -7.031 27.188 1 31.45 106 ALA B N 1
ATOM 4337 C CA . ALA B 1 106 ? -31.656 -5.621 26.938 1 31.45 106 ALA B CA 1
ATOM 4338 C C . ALA B 1 106 ? -30.984 -4.973 28.141 1 31.45 106 ALA B C 1
ATOM 4340 O O . ALA B 1 106 ? -31.141 -3.773 28.375 1 31.45 106 ALA B O 1
ATOM 4341 N N . ASP B 1 107 ? -30.562 -5.781 29.234 1 25.97 107 ASP B N 1
ATOM 4342 C CA . ASP B 1 107 ? -30.156 -5.012 30.406 1 25.97 107 ASP B CA 1
ATOM 4343 C C . ASP B 1 107 ? -29.031 -4.043 30.062 1 25.97 107 ASP B C 1
ATOM 4345 O O . ASP B 1 107 ? -28.297 -4.254 29.094 1 25.97 107 ASP B O 1
ATOM 4349 N N . GLU B 1 108 ? -28.875 -2.971 30.891 1 25.62 108 GLU B N 1
ATOM 4350 C CA . GLU B 1 108 ? -28.031 -1.778 30.812 1 25.62 108 GLU B CA 1
ATOM 4351 C C . GLU B 1 108 ? -26.578 -2.146 30.594 1 25.62 108 GLU B C 1
ATOM 4353 O O . GLU B 1 108 ? -26.031 -3.002 31.297 1 25.62 108 GLU B O 1
ATOM 4358 N N . PRO B 1 109 ? -26.109 -1.989 29.391 1 28.62 109 PRO B N 1
ATOM 4359 C CA . PRO B 1 109 ? -24.688 -2.244 29.188 1 28.62 109 PRO B CA 1
ATOM 4360 C C . PRO B 1 109 ? -23.828 -1.737 30.359 1 28.62 109 PRO B C 1
ATOM 4362 O O . PRO B 1 109 ? -23.922 -0.564 30.719 1 28.62 109 PRO B O 1
ATOM 4365 N N . GLU B 1 110 ? -23.844 -2.566 31.531 1 24.11 110 GLU B N 1
ATOM 4366 C CA . GLU B 1 110 ? -22.922 -2.125 32.562 1 24.11 110 GLU B CA 1
ATOM 4367 C C . GLU B 1 110 ? -21.562 -1.759 31.969 1 24.11 110 GLU B C 1
ATOM 4369 O O . GLU B 1 110 ? -20.953 -2.553 31.25 1 24.11 110 GLU B O 1
ATOM 4374 N N . LEU B 1 111 ? -21.234 -0.526 31.969 1 27.05 111 LEU B N 1
ATOM 4375 C CA . LEU B 1 111 ? -19.969 0.15 31.688 1 27.05 111 LEU B CA 1
ATOM 4376 C C . LEU B 1 111 ? -18.812 -0.489 32.469 1 27.05 111 LEU B C 1
ATOM 4378 O O . LEU B 1 111 ? -18.75 -0.376 33.688 1 27.05 111 LEU B O 1
ATOM 4382 N N . GLN B 1 112 ? -18.547 -1.777 32.312 1 25.94 112 GLN B N 1
ATOM 4383 C CA . GLN B 1 112 ? -17.391 -2.178 33.125 1 25.94 112 GLN B CA 1
ATOM 4384 C C . GLN B 1 112 ? -16.312 -1.107 33.125 1 25.94 112 GLN B C 1
ATOM 4386 O O . GLN B 1 112 ? -16.172 -0.374 32.156 1 25.94 112 GLN B O 1
ATOM 4391 N N . GLN B 1 113 ? -15.555 -0.929 34.312 1 23.33 113 GLN B N 1
ATOM 4392 C CA . GLN B 1 113 ? -14.516 -0.049 34.844 1 23.33 113 GLN B CA 1
ATOM 4393 C C . GLN B 1 113 ? -13.414 0.181 33.812 1 23.33 113 GLN B C 1
ATOM 4395 O O . GLN B 1 113 ? -13.203 -0.649 32.906 1 23.33 113 GLN B O 1
ATOM 4400 N N . GLN B 1 114 ? -12.648 1.33 33.938 1 25.45 114 GLN B N 1
ATOM 4401 C CA . GLN B 1 114 ? -11.562 2.111 33.344 1 25.45 114 GLN B CA 1
ATOM 4402 C C . GLN B 1 114 ? -10.328 1.248 33.125 1 25.45 114 GLN B C 1
ATOM 4404 O O . GLN B 1 114 ? -9.664 0.822 34.062 1 25.45 114 GLN B O 1
ATOM 4409 N N . GLY B 1 115 ? -10.328 0.22 32.344 1 25.67 115 GLY B N 1
ATOM 4410 C CA . GLY B 1 115 ? -8.969 -0.276 32.188 1 25.67 115 GLY B CA 1
ATOM 4411 C C . GLY B 1 115 ? -7.949 0.829 31.984 1 25.67 115 GLY B C 1
ATOM 4412 O O . GLY B 1 115 ? -8.289 1.913 31.5 1 25.67 115 GLY B O 1
ATOM 4413 N N . GLU B 1 116 ? -6.938 0.871 32.844 1 25.14 116 GLU B N 1
ATOM 4414 C CA . GLU B 1 116 ? -5.809 1.793 32.75 1 25.14 116 GLU B CA 1
ATOM 4415 C C . GLU B 1 116 ? -5.402 2.051 31.312 1 25.14 116 GLU B C 1
ATOM 4417 O O . GLU B 1 116 ? -5.355 1.123 30.5 1 25.14 116 GLU B O 1
ATOM 4422 N N . TYR B 1 117 ? -5.785 3.15 30.828 1 28.12 117 TYR B N 1
ATOM 4423 C CA . TYR B 1 117 ? -5.199 3.695 29.609 1 28.12 117 TYR B CA 1
ATOM 4424 C C . TYR B 1 117 ? -3.736 3.291 29.469 1 28.12 117 TYR B C 1
ATOM 4426 O O . TYR B 1 117 ? -2.898 3.695 30.281 1 28.12 117 TYR B O 1
ATOM 4434 N N . GLN B 1 118 ? -3.451 2.023 29.297 1 26.45 118 GLN B N 1
ATOM 4435 C CA . GLN B 1 118 ? -2.043 1.849 28.969 1 26.45 118 GLN B CA 1
ATOM 4436 C C . GLN B 1 118 ? -1.609 2.832 27.875 1 26.45 118 GLN B C 1
ATOM 4438 O O . GLN B 1 118 ? -2.217 2.889 26.812 1 26.45 118 GLN B O 1
ATOM 4443 N N . GLU B 1 119 ? -1.191 3.98 28.297 1 29 119 GLU B N 1
ATOM 4444 C CA . GLU B 1 119 ? -0.373 4.789 27.406 1 29 119 GLU B CA 1
ATOM 4445 C C . GLU B 1 119 ? 0.408 3.908 26.422 1 29 119 GLU B C 1
ATOM 4447 O O . GLU B 1 119 ? 1.271 3.133 26.844 1 29 119 GLU B O 1
ATOM 4452 N N . GLU B 1 120 ? -0.262 3.297 25.547 1 32.62 120 GLU B N 1
ATOM 4453 C CA . GLU B 1 120 ? 0.6 2.674 24.547 1 32.62 120 GLU B CA 1
ATOM 4454 C C . GLU B 1 120 ? 1.754 3.596 24.172 1 32.62 120 GLU B C 1
ATOM 4456 O O . GLU B 1 120 ? 1.532 4.711 23.688 1 32.62 120 GLU B O 1
ATOM 4461 N N . ASP B 1 121 ? 2.781 3.576 24.906 1 31.55 121 ASP B N 1
ATOM 4462 C CA . ASP B 1 121 ? 4.055 4.129 24.469 1 31.55 121 ASP B CA 1
ATOM 4463 C C . ASP B 1 121 ? 4.262 3.9 22.969 1 31.55 121 ASP B C 1
ATOM 4465 O O . ASP B 1 121 ? 4.16 2.77 22.484 1 31.55 121 ASP B O 1
ATOM 4469 N N . PHE B 1 122 ? 3.838 4.867 22.188 1 35.66 122 PHE B N 1
ATOM 4470 C CA . PHE B 1 122 ? 4.449 4.773 20.875 1 35.66 122 PHE B CA 1
ATOM 4471 C C . PHE B 1 122 ? 5.84 4.156 20.953 1 35.66 122 PHE B C 1
ATOM 4473 O O . PHE B 1 122 ? 6.742 4.727 21.578 1 35.66 122 PHE B O 1
ATOM 4480 N N . GLU B 1 123 ? 5.949 2.939 21.109 1 34.09 123 GLU B N 1
ATOM 4481 C CA . GLU B 1 123 ? 7.309 2.42 21.016 1 34.09 123 GLU B CA 1
ATOM 4482 C C . GLU B 1 123 ? 8.07 3.066 19.859 1 34.09 123 GLU B C 1
ATOM 4484 O O . GLU B 1 123 ? 7.531 3.227 18.766 1 34.09 123 GLU B O 1
ATOM 4489 N N . ASP B 1 124 ? 9.086 3.869 20.016 1 37.53 124 ASP B N 1
ATOM 4490 C CA . ASP B 1 124 ? 10.047 4.605 19.203 1 37.53 124 ASP B CA 1
ATOM 4491 C C . ASP B 1 124 ? 10.25 3.93 17.844 1 37.53 124 ASP B C 1
ATOM 4493 O O . ASP B 1 124 ? 10.688 4.566 16.891 1 37.53 124 ASP B O 1
ATOM 4497 N N . GLY B 1 125 ? 10.172 2.545 17.641 1 37 125 GLY B N 1
ATOM 4498 C CA . GLY B 1 125 ? 10.688 1.846 16.469 1 37 125 GLY B CA 1
ATOM 4499 C C . GLY B 1 125 ? 9.641 1.642 15.391 1 37 125 GLY B C 1
ATOM 4500 O O . GLY B 1 125 ? 9.922 1.031 14.359 1 37 125 GLY B O 1
ATOM 4501 N N . GLU B 1 126 ? 8.391 1.538 15.672 1 41.12 126 GLU B N 1
ATOM 4502 C CA . GLU B 1 126 ? 7.457 1.265 14.586 1 41.12 126 GLU B CA 1
ATOM 4503 C C . GLU B 1 126 ? 7.375 2.441 13.617 1 41.12 126 GLU B C 1
ATOM 4505 O O . GLU B 1 126 ? 7.254 3.594 14.047 1 41.12 126 GLU B O 1
ATOM 4510 N N . GLU B 1 127 ? 7.922 2.369 12.453 1 46.62 127 GLU B N 1
ATOM 4511 C CA . GLU B 1 127 ? 7.902 3.371 11.391 1 46.62 127 GLU B CA 1
ATOM 4512 C C . GLU B 1 127 ? 6.555 4.082 11.328 1 46.62 127 GLU B C 1
ATOM 4514 O O . GLU B 1 127 ? 5.52 3.445 11.141 1 46.62 127 GLU B O 1
ATOM 4519 N N . ASP B 1 128 ? 6.395 5.098 12.07 1 60.44 128 ASP B N 1
ATOM 4520 C CA . ASP B 1 128 ? 5.297 6.059 12.016 1 60.44 128 ASP B CA 1
ATOM 4521 C C . ASP B 1 128 ? 5.09 6.566 10.586 1 60.44 128 ASP B C 1
ATOM 4523 O O . ASP B 1 128 ? 6.047 6.93 9.906 1 60.44 128 ASP B O 1
ATOM 4527 N N . GLY B 1 129 ? 3.939 6.219 9.883 1 63.72 129 GLY B N 1
ATOM 4528 C CA . GLY B 1 129 ? 3.537 6.652 8.555 1 63.72 129 GLY B CA 1
ATOM 4529 C C . GLY B 1 129 ? 3.895 8.094 8.266 1 63.72 129 GLY B C 1
ATOM 4530 O O . GLY B 1 129 ? 4.082 8.477 7.105 1 63.72 129 GLY B O 1
ATOM 4531 N N . PHE B 1 130 ? 4.156 8.812 9.219 1 76.31 130 PHE B N 1
ATOM 4532 C CA . PHE B 1 130 ? 4.379 10.234 8.977 1 76.31 130 PHE B CA 1
ATOM 4533 C C . PHE B 1 130 ? 5.871 10.531 8.867 1 76.31 130 PHE B C 1
ATOM 4535 O O . PHE B 1 130 ? 6.258 11.672 8.602 1 76.31 130 PHE B O 1
ATOM 4542 N N . SER B 1 131 ? 6.625 9.523 8.938 1 86.31 131 SER B N 1
ATOM 4543 C CA . SER B 1 131 ? 8.055 9.727 8.719 1 86.31 131 SER B CA 1
ATOM 4544 C C . SER B 1 131 ? 8.398 9.695 7.238 1 86.31 131 SER B C 1
ATOM 4546 O O . SER B 1 131 ? 9.484 10.125 6.84 1 86.31 131 SER B O 1
ATOM 4548 N N . GLN B 1 132 ? 7.492 9.328 6.512 1 91.69 132 GLN B N 1
ATOM 4549 C CA . GLN B 1 132 ? 7.719 9.203 5.074 1 91.69 132 GLN B CA 1
ATOM 4550 C C . GLN B 1 132 ? 7.422 10.516 4.352 1 91.69 132 GLN B C 1
ATOM 4552 O O . GLN B 1 132 ? 6.324 11.055 4.473 1 91.69 132 GLN B O 1
ATOM 4557 N N . LEU B 1 133 ? 8.344 10.938 3.535 1 96.56 133 LEU B N 1
ATOM 4558 C CA . LEU B 1 133 ? 8.195 12.203 2.818 1 96.56 133 LEU B CA 1
ATOM 4559 C C . LEU B 1 133 ? 7.113 12.094 1.75 1 96.56 133 LEU B C 1
ATOM 4561 O O . LEU B 1 133 ? 6.512 13.102 1.368 1 96.56 133 LEU B O 1
ATOM 4565 N N . SER B 1 134 ? 6.859 10.883 1.306 1 93.94 134 SER B N 1
ATOM 4566 C CA . SER B 1 134 ? 5.773 10.695 0.349 1 93.94 134 SER B CA 1
ATOM 4567 C C . SER B 1 134 ? 4.438 11.117 0.946 1 93.94 134 SER B C 1
ATOM 4569 O O . SER B 1 134 ? 3.592 11.688 0.25 1 93.94 134 SER B O 1
ATOM 4571 N N . THR B 1 135 ? 4.277 10.859 2.184 1 93.62 135 THR B N 1
ATOM 4572 C CA . THR B 1 135 ? 3.062 11.273 2.883 1 93.62 135 THR B CA 1
ATOM 4573 C C . THR B 1 135 ? 2.98 12.789 2.979 1 93.62 135 THR B C 1
ATOM 4575 O O . THR B 1 135 ? 1.919 13.375 2.752 1 93.62 135 THR B O 1
ATOM 4578 N N . HIS B 1 136 ? 4.043 13.414 3.266 1 96.12 136 HIS B N 1
ATOM 4579 C CA . HIS B 1 136 ? 4.082 14.867 3.334 1 96.12 136 HIS B CA 1
ATOM 4580 C C . HIS B 1 136 ? 3.801 15.492 1.973 1 96.12 136 HIS B C 1
ATOM 4582 O O . HIS B 1 136 ? 3.086 16.484 1.879 1 96.12 136 HIS B O 1
ATOM 4588 N N . ARG B 1 137 ? 4.371 14.883 0.965 1 96.81 137 ARG B N 1
ATOM 4589 C CA . ARG B 1 137 ? 4.125 15.383 -0.385 1 96.81 137 ARG B CA 1
ATOM 4590 C C . ARG B 1 137 ? 2.639 15.328 -0.724 1 96.81 137 ARG B C 1
ATOM 4592 O O . ARG B 1 137 ? 2.086 16.281 -1.274 1 96.81 137 ARG B O 1
ATOM 4599 N N . GLU B 1 138 ? 2.027 14.227 -0.37 1 95.19 138 GLU B N 1
ATOM 4600 C CA . GLU B 1 138 ? 0.595 14.078 -0.607 1 95.19 138 GLU B CA 1
ATOM 4601 C C . GLU B 1 138 ? -0.194 15.195 0.066 1 95.19 138 GLU B C 1
ATOM 4603 O O . GLU B 1 138 ? -1.109 15.766 -0.533 1 95.19 138 GLU B O 1
ATOM 4608 N N . MET B 1 139 ? 0.194 15.555 1.234 1 95.94 139 MET B N 1
ATOM 4609 C CA . MET B 1 139 ? -0.503 16.594 1.984 1 95.94 139 MET B CA 1
ATOM 4610 C C . MET B 1 139 ? -0.232 17.969 1.387 1 95.94 139 MET B C 1
ATOM 4612 O O . MET B 1 139 ? -1.146 18.797 1.258 1 95.94 139 MET B O 1
ATOM 4616 N N . ILE B 1 140 ? 0.997 18.203 1.027 1 97.06 140 ILE B N 1
ATOM 4617 C CA . ILE B 1 140 ? 1.363 19.5 0.472 1 97.06 140 ILE B CA 1
ATOM 4618 C C . ILE B 1 140 ? 0.673 19.703 -0.875 1 97.06 140 ILE B C 1
ATOM 4620 O O . ILE B 1 140 ? 0.224 20.797 -1.192 1 97.06 140 ILE B O 1
ATOM 4624 N N . GLU B 1 141 ? 0.518 18.594 -1.65 1 96.81 141 GLU B N 1
ATOM 4625 C CA . GLU B 1 141 ? -0.087 18.656 -2.979 1 96.81 141 GLU B CA 1
ATOM 4626 C C . GLU B 1 141 ? -1.601 18.828 -2.887 1 96.81 141 GLU B C 1
ATOM 4628 O O . GLU B 1 141 ? -2.25 19.188 -3.875 1 96.81 141 GLU B O 1
ATOM 4633 N N . ASP B 1 142 ? -2.178 18.578 -1.745 1 97.81 142 ASP B N 1
ATOM 4634 C CA . ASP B 1 142 ? -3.594 18.844 -1.515 1 97.81 142 ASP B CA 1
ATOM 4635 C C . ASP B 1 142 ? -3.867 20.344 -1.438 1 97.81 142 ASP B C 1
ATOM 4637 O O . ASP B 1 142 ? -3.826 20.938 -0.356 1 97.81 142 ASP B O 1
ATOM 4641 N N . GLU B 1 143 ? -4.254 20.875 -2.535 1 97.5 143 GLU B N 1
ATOM 4642 C CA . GLU B 1 143 ? -4.391 22.328 -2.654 1 97.5 143 GLU B CA 1
ATOM 4643 C C . GLU B 1 143 ? -5.547 22.844 -1.802 1 97.5 143 GLU B C 1
ATOM 4645 O O . GLU B 1 143 ? -5.492 23.969 -1.285 1 97.5 143 GLU B O 1
ATOM 4650 N N . VAL B 1 144 ? -6.625 22.062 -1.681 1 97.81 144 VAL B N 1
ATOM 4651 C CA . VAL B 1 144 ? -7.762 22.469 -0.866 1 97.81 144 VAL B CA 1
ATOM 4652 C C . VAL B 1 144 ? -7.305 22.734 0.566 1 97.81 144 VAL B C 1
ATOM 4654 O O . VAL B 1 144 ? -7.52 23.828 1.101 1 97.81 144 VAL B O 1
ATOM 4657 N N . ARG B 1 145 ? -6.664 21.797 1.083 1 96.81 145 ARG B N 1
ATOM 4658 C CA . ARG B 1 145 ? -6.168 21.859 2.453 1 96.81 145 ARG B CA 1
ATOM 4659 C C . ARG B 1 145 ? -5.102 22.938 2.594 1 96.81 145 ARG B C 1
ATOM 4661 O O . ARG B 1 145 ? -5.199 23.812 3.459 1 96.81 145 ARG B O 1
ATOM 4668 N N . THR B 1 146 ? -4.078 22.922 1.791 1 97.94 146 THR B N 1
ATOM 4669 C CA . THR B 1 146 ? -2.904 23.766 1.952 1 97.94 146 THR B CA 1
ATOM 4670 C C . THR B 1 146 ? -3.262 25.234 1.74 1 97.94 146 THR B C 1
ATOM 4672 O O . THR B 1 146 ? -2.834 26.109 2.506 1 97.94 146 THR B O 1
ATOM 4675 N N . GLU B 1 147 ? -4.105 25.516 0.805 1 97.56 147 GLU B N 1
ATOM 4676 C CA . GLU B 1 147 ? -4.496 26.891 0.532 1 97.56 147 GLU B CA 1
ATOM 4677 C C . GLU B 1 147 ? -5.422 27.438 1.619 1 97.56 147 GLU B C 1
ATOM 4679 O O . GLU B 1 147 ? -5.375 28.625 1.95 1 97.56 147 GLU B O 1
ATOM 4684 N N . ALA B 1 148 ? -6.223 26.594 2.145 1 98.25 148 ALA B N 1
ATOM 4685 C CA . ALA B 1 148 ? -7.078 27.031 3.242 1 98.25 148 ALA B CA 1
ATOM 4686 C C . ALA B 1 148 ? -6.25 27.469 4.445 1 98.25 148 ALA B C 1
ATOM 4688 O O . ALA B 1 148 ? -6.465 28.547 4.996 1 98.25 148 ALA B O 1
ATOM 4689 N N . PHE B 1 149 ? -5.309 26.688 4.824 1 98.5 149 PHE B N 1
ATOM 4690 C CA . PHE B 1 149 ? -4.426 27.047 5.926 1 98.5 149 PHE B CA 1
ATOM 4691 C C . PHE B 1 149 ? -3.635 28.312 5.586 1 98.5 149 PHE B C 1
ATOM 4693 O O . PHE B 1 149 ? -3.51 29.219 6.414 1 98.5 149 PHE B O 1
ATOM 4700 N N . ARG B 1 150 ? -3.113 28.328 4.379 1 98.38 150 ARG B N 1
ATOM 4701 C CA . ARG B 1 150 ? -2.326 29.484 3.965 1 98.38 150 ARG B CA 1
ATOM 4702 C C . ARG B 1 150 ? -3.143 30.766 4.07 1 98.38 150 ARG B C 1
ATOM 4704 O O . ARG B 1 150 ? -2.68 31.75 4.641 1 98.38 150 ARG B O 1
ATOM 4711 N N . LYS B 1 151 ? -4.316 30.734 3.535 1 98.12 151 LYS B N 1
ATOM 4712 C CA . LYS B 1 151 ? -5.191 31.891 3.57 1 98.12 151 LYS B CA 1
ATOM 4713 C C . LYS B 1 151 ? -5.453 32.344 5.004 1 98.12 151 LYS B C 1
ATOM 4715 O O . LYS B 1 151 ? -5.324 33.531 5.324 1 98.12 151 LYS B O 1
ATOM 4720 N N . ALA B 1 152 ? -5.809 31.422 5.844 1 98.44 152 ALA B N 1
ATOM 4721 C CA . ALA B 1 152 ? -6.082 31.75 7.242 1 98.44 152 ALA B CA 1
ATOM 4722 C C . ALA B 1 152 ? -4.848 32.312 7.926 1 98.44 152 ALA B C 1
ATOM 4724 O O . ALA B 1 152 ? -4.941 33.312 8.664 1 98.44 152 ALA B O 1
ATOM 4725 N N . ILE B 1 153 ? -3.75 31.75 7.688 1 98.56 153 ILE B N 1
ATOM 4726 C CA . ILE B 1 153 ? -2.494 32.156 8.312 1 98.56 153 ILE B CA 1
ATOM 4727 C C . ILE B 1 153 ? -2.139 33.594 7.867 1 98.56 153 ILE B C 1
ATOM 4729 O O . ILE B 1 153 ? -1.805 34.438 8.695 1 98.56 153 ILE B O 1
ATOM 4733 N N . PHE B 1 154 ? -2.232 33.906 6.637 1 98.06 154 PHE B N 1
ATOM 4734 C CA . PHE B 1 154 ? -1.885 35.219 6.113 1 98.06 154 PHE B CA 1
ATOM 4735 C C . PHE B 1 154 ? -2.857 36.281 6.617 1 98.06 154 PHE B C 1
ATOM 4737 O O . PHE B 1 154 ? -2.506 37.438 6.719 1 98.06 154 PHE B O 1
ATOM 4744 N N . GLN B 1 155 ? -3.994 35.844 6.969 1 97.62 155 GLN B N 1
ATOM 4745 C CA . GLN B 1 155 ? -4.996 36.781 7.484 1 97.62 155 GLN B CA 1
ATOM 4746 C C . GLN B 1 155 ? -4.707 37.156 8.938 1 97.62 155 GLN B C 1
ATOM 4748 O O . GLN B 1 155 ? -5.039 38.25 9.383 1 97.62 155 GLN B O 1
ATOM 4753 N N . HIS B 1 156 ? -4.016 36.25 9.633 1 97.31 156 HIS B N 1
ATOM 4754 C CA . HIS B 1 156 ? -4.098 36.438 11.078 1 97.31 156 HIS B CA 1
ATOM 4755 C C . HIS B 1 156 ? -2.711 36.5 11.703 1 97.31 156 HIS B C 1
ATOM 4757 O O . HIS B 1 156 ? -2.559 36.938 12.836 1 97.31 156 HIS B O 1
ATOM 4763 N N . CYS B 1 157 ? -1.641 36.188 11.031 1 97.5 157 CYS B N 1
ATOM 4764 C CA . CYS B 1 157 ? -0.411 35.844 11.742 1 97.5 157 CYS B CA 1
ATOM 4765 C C . CYS B 1 157 ? 0.553 37.031 11.75 1 97.5 157 CYS B C 1
ATOM 4767 O O . CYS B 1 157 ? 1.564 37 12.453 1 97.5 157 CYS B O 1
ATOM 4769 N N . ARG B 1 158 ? 0.252 38.094 11.008 1 98.38 158 ARG B N 1
ATOM 4770 C CA . ARG B 1 158 ? 1.178 39.219 10.961 1 98.38 158 ARG B CA 1
ATOM 4771 C C . ARG B 1 158 ? 1.417 39.812 12.359 1 98.38 158 ARG B C 1
ATOM 4773 O O . ARG B 1 158 ? 0.468 40.156 13.062 1 98.38 158 ARG B O 1
ATOM 4780 N N . GLY B 1 159 ? 2.627 39.844 12.719 1 97.69 159 GLY B N 1
ATOM 4781 C CA . GLY B 1 159 ? 3.033 40.438 13.992 1 97.69 159 GLY B CA 1
ATOM 4782 C C . GLY B 1 159 ? 2.721 39.562 15.18 1 97.69 159 GLY B C 1
ATOM 4783 O O . GLY B 1 159 ? 2.873 39.969 16.328 1 97.69 159 GLY B O 1
ATOM 4784 N N . LYS B 1 160 ? 2.322 38.375 14.977 1 97.25 160 LYS B N 1
ATOM 4785 C CA . LYS B 1 160 ? 1.834 37.5 16.047 1 97.25 160 LYS B CA 1
ATOM 4786 C C . LYS B 1 160 ? 2.875 36.469 16.438 1 97.25 160 LYS B C 1
ATOM 4788 O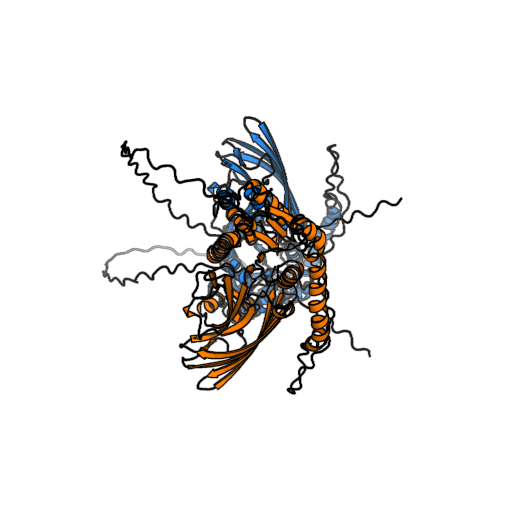 O . LYS B 1 160 ? 3.807 36.188 15.672 1 97.25 160 LYS B O 1
ATOM 4793 N N . VAL B 1 161 ? 2.719 35.938 17.672 1 97.56 161 VAL B N 1
ATOM 4794 C CA . VAL B 1 161 ? 3.457 34.781 18.125 1 97.56 161 VAL B CA 1
ATOM 4795 C C . VAL B 1 161 ? 2.648 33.5 17.844 1 97.56 161 VAL B C 1
ATOM 4797 O O . VAL B 1 161 ? 1.503 33.406 18.281 1 97.56 161 VAL B O 1
ATOM 4800 N N . VAL B 1 162 ? 3.293 32.562 17.094 1 98.56 162 VAL B N 1
ATOM 4801 C CA . VAL B 1 162 ? 2.58 31.391 16.609 1 98.56 162 VAL B CA 1
ATOM 4802 C C . VAL B 1 162 ? 3.215 30.125 17.203 1 98.56 162 VAL B C 1
ATOM 4804 O O . VAL B 1 162 ? 4.441 30 17.234 1 98.56 162 VAL B O 1
ATOM 4807 N N . LEU B 1 163 ? 2.355 29.25 17.75 1 98.81 163 LEU B N 1
ATOM 4808 C CA . LEU B 1 163 ? 2.752 27.906 18.172 1 98.81 163 LEU B CA 1
ATOM 4809 C C . LEU B 1 163 ? 2.127 26.844 17.266 1 98.81 163 LEU B C 1
ATOM 4811 O O . LEU B 1 163 ? 0.91 26.828 17.078 1 98.81 163 LEU B O 1
ATOM 4815 N N . GLU B 1 164 ? 2.947 26 16.641 1 98.81 164 GLU B N 1
ATOM 4816 C CA . GLU B 1 164 ? 2.439 24.906 15.805 1 98.81 164 GLU B CA 1
ATOM 4817 C C . GLU B 1 164 ? 2.771 23.547 16.406 1 98.81 164 GLU B C 1
ATOM 4819 O O . GLU B 1 164 ? 3.924 23.281 16.75 1 98.81 164 GLU B O 1
ATOM 4824 N N . ILE B 1 165 ? 1.745 22.703 16.547 1 98 165 ILE B N 1
ATOM 4825 C CA . ILE B 1 165 ? 1.894 21.344 17.047 1 98 165 ILE B CA 1
ATOM 4826 C C . ILE B 1 165 ? 1.827 20.359 15.883 1 98 165 ILE B C 1
ATOM 4828 O O . ILE B 1 165 ? 0.852 20.344 15.125 1 98 165 ILE B O 1
ATOM 4832 N N . GLY B 1 166 ? 2.863 19.5 15.789 1 96.75 166 GLY B N 1
ATOM 4833 C CA . GLY B 1 166 ? 2.961 18.625 14.625 1 96.75 166 GLY B CA 1
ATOM 4834 C C . GLY B 1 166 ? 3.27 19.359 13.344 1 96.75 166 GLY B C 1
ATOM 4835 O O . GLY B 1 166 ? 2.494 19.312 12.391 1 96.75 166 GLY B O 1
ATOM 4836 N N . CYS B 1 167 ? 4.457 19.922 13.297 1 98 167 CYS B N 1
ATOM 4837 C CA . CYS B 1 167 ? 4.715 20.875 12.227 1 98 167 CYS B CA 1
ATOM 4838 C C . CYS B 1 167 ? 5.117 20.156 10.945 1 98 167 CYS B C 1
ATOM 4840 O O . CYS B 1 167 ? 5.168 20.766 9.875 1 98 167 CYS B O 1
ATOM 4842 N N . GLY B 1 168 ? 5.371 18.828 11.023 1 96.94 168 GLY B N 1
ATOM 4843 C CA . GLY B 1 168 ? 5.809 18.125 9.828 1 96.94 168 GLY B CA 1
ATOM 4844 C C . GLY B 1 168 ? 7.043 18.734 9.195 1 96.94 168 GLY B C 1
ATOM 4845 O O . GLY B 1 168 ? 8.039 18.984 9.875 1 96.94 168 GLY B O 1
ATOM 4846 N N . THR B 1 169 ? 6.969 19 7.922 1 97.62 169 THR B N 1
ATOM 4847 C CA . THR B 1 169 ? 8.117 19.547 7.203 1 97.62 169 THR B CA 1
ATOM 4848 C C . THR B 1 169 ? 8.172 21.062 7.336 1 97.62 169 THR B C 1
ATOM 4850 O O . THR B 1 169 ? 8.961 21.719 6.656 1 97.62 169 THR B O 1
ATOM 4853 N N . GLY B 1 170 ? 7.312 21.641 8.117 1 98.12 170 GLY B N 1
ATOM 4854 C CA . GLY B 1 170 ? 7.418 23.047 8.484 1 98.12 170 GLY B CA 1
ATOM 4855 C C . GLY B 1 170 ? 6.68 23.969 7.539 1 98.12 170 GLY B C 1
ATOM 4856 O O . GLY B 1 170 ? 6.871 25.188 7.574 1 98.12 170 GLY B O 1
ATOM 4857 N N . ILE B 1 171 ? 5.777 23.453 6.727 1 98.44 171 ILE B N 1
ATOM 4858 C CA . ILE B 1 171 ? 5.129 24.219 5.668 1 98.44 171 ILE B CA 1
ATOM 4859 C C . ILE B 1 171 ? 4.242 25.297 6.285 1 98.44 171 ILE B C 1
ATOM 4861 O O . ILE B 1 171 ? 4.332 26.469 5.91 1 98.44 171 ILE B O 1
ATOM 4865 N N . LEU B 1 172 ? 3.445 24.984 7.227 1 98.69 172 LEU B N 1
ATOM 4866 C CA . LEU B 1 172 ? 2.535 25.953 7.828 1 98.69 172 LEU B CA 1
ATOM 4867 C C . LEU B 1 172 ? 3.301 26.969 8.672 1 98.69 172 LEU B C 1
ATOM 4869 O O . LEU B 1 172 ? 2.939 28.141 8.719 1 98.69 172 LEU B O 1
ATOM 4873 N N . SER B 1 173 ? 4.32 26.516 9.336 1 98.81 173 SER B N 1
ATOM 4874 C CA . SER B 1 173 ? 5.207 27.422 10.055 1 98.81 173 SER B CA 1
ATOM 4875 C C . SER B 1 173 ? 5.816 28.469 9.125 1 98.81 173 SER B C 1
ATOM 4877 O O . SER B 1 173 ? 5.898 29.641 9.469 1 98.81 173 SER B O 1
ATOM 4879 N N . LEU B 1 174 ? 6.219 28.031 7.98 1 98.81 174 LEU B N 1
ATOM 4880 C CA . LEU B 1 174 ? 6.816 28.938 7.004 1 98.81 174 LEU B CA 1
ATOM 4881 C C . LEU B 1 174 ? 5.781 29.922 6.473 1 98.81 174 LEU B C 1
ATOM 4883 O O . LEU B 1 174 ? 6.09 31.094 6.238 1 98.81 174 LEU B O 1
ATOM 4887 N N . PHE B 1 175 ? 4.562 29.422 6.242 1 98.81 175 PHE B N 1
ATOM 4888 C CA . PHE B 1 175 ? 3.494 30.344 5.867 1 98.81 175 PHE B CA 1
ATOM 4889 C C . PHE B 1 175 ? 3.334 31.438 6.914 1 98.81 175 PHE B C 1
ATOM 4891 O O . PHE B 1 175 ? 3.168 32.625 6.574 1 98.81 175 PHE B O 1
ATOM 4898 N N . ALA B 1 176 ? 3.383 31.078 8.195 1 98.88 176 ALA B N 1
ATOM 4899 C CA . ALA B 1 176 ? 3.26 32.062 9.273 1 98.88 176 ALA B CA 1
ATOM 4900 C C . ALA B 1 176 ? 4.395 33.062 9.219 1 98.88 176 ALA B C 1
ATOM 4902 O O . ALA B 1 176 ? 4.16 34.281 9.352 1 98.88 176 ALA B O 1
ATOM 4903 N N . ALA B 1 177 ? 5.551 32.562 9 1 98.75 177 ALA B N 1
ATOM 4904 C CA . ALA B 1 177 ? 6.703 33.469 8.883 1 98.75 177 ALA B CA 1
ATOM 4905 C C . ALA B 1 177 ? 6.555 34.406 7.684 1 98.75 177 ALA B C 1
ATOM 4907 O O . ALA B 1 177 ? 6.781 35.594 7.805 1 98.75 177 ALA B O 1
ATOM 4908 N N . GLN B 1 178 ? 6.18 33.875 6.551 1 98.38 178 GLN B N 1
ATOM 4909 C CA . GLN B 1 178 ? 5.965 34.656 5.348 1 98.38 178 GLN B CA 1
ATOM 4910 C C . GLN B 1 178 ? 4.891 35.719 5.574 1 98.38 178 GLN B C 1
ATOM 4912 O O . GLN B 1 178 ? 4.965 36.812 5.016 1 98.38 178 GLN B O 1
ATOM 4917 N N . ALA B 1 179 ? 3.945 35.406 6.395 1 98.5 179 ALA B N 1
ATOM 4918 C CA . ALA B 1 179 ? 2.84 36.312 6.688 1 98.5 179 ALA B CA 1
ATOM 4919 C C . ALA B 1 179 ? 3.291 37.438 7.609 1 98.5 179 ALA B C 1
ATOM 4921 O O . ALA B 1 179 ? 2.561 38.406 7.809 1 98.5 179 ALA B O 1
ATOM 4922 N N . GLY B 1 180 ? 4.426 37.281 8.18 1 98.56 180 GLY B N 1
ATOM 4923 C CA . GLY B 1 180 ? 4.953 38.344 9.016 1 98.56 180 GLY B CA 1
ATOM 4924 C C . GLY B 1 180 ? 4.848 38.062 10.5 1 98.56 180 GLY B C 1
ATOM 4925 O O . GLY B 1 180 ? 4.863 38.969 11.32 1 98.56 180 GLY B O 1
ATOM 4926 N N . ALA B 1 181 ? 4.707 36.812 10.859 1 98.44 181 ALA B N 1
ATOM 4927 C CA . ALA B 1 181 ? 4.727 36.438 12.273 1 98.44 181 ALA B CA 1
ATOM 4928 C C . ALA B 1 181 ? 6.008 36.938 12.945 1 98.44 181 ALA B C 1
ATOM 4930 O O . ALA B 1 181 ? 7.082 36.906 12.336 1 98.44 181 ALA B O 1
ATOM 4931 N N . SER B 1 182 ? 5.84 37.438 14.234 1 97 182 SER B N 1
ATOM 4932 C CA . SER B 1 182 ? 7.012 37.906 14.969 1 97 182 SER B CA 1
ATOM 4933 C C . SER B 1 182 ? 7.875 36.719 15.43 1 97 182 SER B C 1
ATOM 4935 O O . SER B 1 182 ? 9.102 36.844 15.5 1 97 182 SER B O 1
ATOM 4937 N N . ARG B 1 183 ? 7.215 35.656 15.695 1 97.44 183 ARG B N 1
ATOM 4938 C CA . ARG B 1 183 ? 7.879 34.438 16.172 1 97.44 183 ARG B CA 1
ATOM 4939 C C . ARG B 1 183 ? 7.023 33.219 15.891 1 97.44 183 ARG B C 1
ATOM 4941 O O . ARG B 1 183 ? 5.801 33.25 16.047 1 97.44 183 ARG B O 1
ATOM 4948 N N . VAL B 1 184 ? 7.715 32.156 15.484 1 98.75 184 VAL B N 1
ATOM 4949 C CA . VAL B 1 184 ? 7.047 30.875 15.266 1 98.75 184 VAL B CA 1
ATOM 4950 C C . VAL B 1 184 ? 7.793 29.766 16 1 98.75 184 VAL B C 1
ATOM 4952 O O . VAL B 1 184 ? 8.992 29.562 15.797 1 98.75 184 VAL B O 1
ATOM 4955 N N . VAL B 1 185 ? 7.102 29.094 16.938 1 98.81 185 VAL B N 1
ATOM 4956 C CA . VAL B 1 185 ? 7.617 27.891 17.594 1 98.81 185 VAL B CA 1
ATOM 4957 C C . VAL B 1 185 ? 6.918 26.656 17.031 1 98.81 185 VAL B C 1
ATOM 4959 O O . VAL B 1 185 ? 5.707 26.5 17.172 1 98.81 185 VAL B O 1
ATOM 4962 N N . ALA B 1 186 ? 7.695 25.812 16.359 1 98.88 186 ALA B N 1
ATOM 4963 C CA . ALA B 1 186 ? 7.168 24.625 15.695 1 98.88 186 ALA B CA 1
ATOM 4964 C C . ALA B 1 186 ? 7.648 23.359 16.391 1 98.88 186 ALA B C 1
ATOM 4966 O O . ALA B 1 186 ? 8.852 23.125 16.5 1 98.88 186 ALA B O 1
ATOM 4967 N N . VAL B 1 187 ? 6.699 22.5 16.797 1 98.69 187 VAL B N 1
ATOM 4968 C CA . VAL B 1 187 ? 7.051 21.281 17.531 1 98.69 187 VAL B CA 1
ATOM 4969 C C . VAL B 1 187 ? 6.707 20.047 16.703 1 98.69 187 VAL B C 1
ATOM 4971 O O . VAL B 1 187 ? 5.613 19.969 16.141 1 98.69 187 VAL B O 1
ATOM 4974 N N . GLU B 1 188 ? 7.629 19.141 16.578 1 97.75 188 GLU B N 1
ATOM 4975 C CA . GLU B 1 188 ? 7.461 17.891 15.844 1 97.75 188 GLU B CA 1
ATOM 4976 C C . GLU B 1 188 ? 8.008 16.703 16.641 1 97.75 188 GLU B C 1
ATOM 4978 O O . GLU B 1 188 ? 9.18 16.688 17.016 1 97.75 188 GLU B O 1
ATOM 4983 N N . ALA B 1 189 ? 7.129 15.703 16.812 1 95.12 189 ALA B N 1
ATOM 4984 C CA . ALA B 1 189 ? 7.473 14.578 17.672 1 95.12 189 ALA B CA 1
ATOM 4985 C C . ALA B 1 189 ? 8.508 13.672 17 1 95.12 189 ALA B C 1
ATOM 4987 O O . ALA B 1 189 ? 9.359 13.094 17.672 1 95.12 189 ALA B O 1
ATOM 4988 N N . ASN B 1 190 ? 8.406 13.531 15.75 1 94.5 190 ASN B N 1
ATOM 4989 C CA . ASN B 1 190 ? 9.344 12.68 15.023 1 94.5 190 ASN B CA 1
ATOM 4990 C C . ASN B 1 190 ? 10.672 13.398 14.781 1 94.5 190 ASN B C 1
ATOM 4992 O O . ASN B 1 190 ? 10.711 14.422 14.086 1 94.5 190 ASN B O 1
ATOM 4996 N N . GLU B 1 191 ? 11.648 12.852 15.281 1 96 191 GLU B N 1
ATOM 4997 C CA . GLU B 1 191 ? 12.953 13.5 15.25 1 96 191 GLU B CA 1
ATOM 4998 C C . GLU B 1 191 ? 13.43 13.719 13.82 1 96 191 GLU B C 1
ATOM 5000 O O . GLU B 1 191 ? 13.938 14.789 13.484 1 96 191 GLU B O 1
ATOM 5005 N N . GLU B 1 192 ? 13.305 12.75 12.992 1 95.25 192 GLU B N 1
ATOM 5006 C CA . GLU B 1 192 ? 13.742 12.867 11.602 1 95.25 192 GLU B CA 1
ATOM 5007 C C . GLU B 1 192 ? 12.961 13.945 10.859 1 95.25 192 GLU B C 1
ATOM 5009 O O . GLU B 1 192 ? 13.539 14.734 10.117 1 95.25 192 GLU B O 1
ATOM 5014 N N . VAL B 1 193 ? 11.742 14 11.094 1 97 193 VAL B N 1
ATOM 5015 C CA . VAL B 1 193 ? 10.891 14.977 10.422 1 97 193 VAL B CA 1
ATOM 5016 C C . VAL B 1 193 ? 11.203 16.375 10.938 1 97 193 VAL B C 1
ATOM 5018 O O . VAL B 1 193 ? 11.195 17.344 10.172 1 97 193 VAL B O 1
ATOM 5021 N N . ALA B 1 194 ? 11.5 16.438 12.219 1 98.12 194 ALA B N 1
ATOM 5022 C CA . ALA B 1 194 ? 11.922 17.719 12.773 1 98.12 194 ALA B CA 1
ATOM 5023 C C . ALA B 1 194 ? 13.18 18.234 12.078 1 98.12 194 ALA B C 1
ATOM 5025 O O . ALA B 1 194 ? 13.312 19.438 11.828 1 98.12 194 ALA B O 1
ATOM 5026 N N . GLU B 1 195 ? 14.031 17.344 11.805 1 97.56 195 GLU B N 1
ATOM 5027 C CA . GLU B 1 195 ? 15.242 17.734 11.086 1 97.56 195 GLU B CA 1
ATOM 5028 C C . GLU B 1 195 ? 14.914 18.219 9.672 1 97.56 195 GLU B C 1
ATOM 5030 O O . GLU B 1 195 ? 15.5 19.188 9.203 1 97.56 195 GLU B O 1
ATOM 5035 N N . PHE B 1 196 ? 14 17.531 9 1 97.75 196 PHE B N 1
ATOM 5036 C CA . PHE B 1 196 ? 13.531 18.016 7.703 1 97.75 196 PHE B CA 1
ATOM 5037 C C . PHE B 1 196 ? 13.023 19.453 7.809 1 97.75 196 PHE B C 1
ATOM 5039 O O . PHE B 1 196 ? 13.383 20.297 6.988 1 97.75 196 PHE B O 1
ATOM 5046 N N . ALA B 1 197 ? 12.258 19.688 8.812 1 98.5 197 ALA B N 1
ATOM 5047 C CA . ALA B 1 197 ? 11.672 21.016 9.016 1 98.5 197 ALA B CA 1
ATOM 5048 C C . ALA B 1 197 ? 12.758 22.062 9.211 1 98.5 197 ALA B C 1
ATOM 5050 O O . ALA B 1 197 ? 12.68 23.156 8.641 1 98.5 197 ALA B O 1
ATOM 5051 N N . ARG B 1 198 ? 13.727 21.734 10.016 1 98.5 198 ARG B N 1
ATOM 5052 C CA . ARG B 1 198 ? 14.82 22.672 10.258 1 98.5 198 ARG B CA 1
ATOM 5053 C C . ARG B 1 198 ? 15.531 23.031 8.961 1 98.5 198 ARG B C 1
ATOM 5055 O O . ARG B 1 198 ? 15.82 24.203 8.703 1 98.5 198 ARG B O 1
ATOM 5062 N N . GLU B 1 199 ? 15.75 22.031 8.156 1 97.94 199 GLU B N 1
ATOM 5063 C CA . GLU B 1 199 ? 16.422 22.25 6.883 1 97.94 199 GLU B CA 1
ATOM 5064 C C . GLU B 1 199 ? 15.578 23.109 5.953 1 97.94 199 GLU B C 1
ATOM 5066 O O . GLU B 1 199 ? 16.094 24.016 5.289 1 97.94 199 GLU B O 1
ATOM 5071 N N . VAL B 1 200 ? 14.352 22.828 5.914 1 98.38 200 VAL B N 1
ATOM 5072 C CA . VAL B 1 200 ? 13.438 23.578 5.059 1 98.38 200 VAL B CA 1
ATOM 5073 C C . VAL B 1 200 ? 13.359 25.031 5.531 1 98.38 200 VAL B C 1
ATOM 5075 O O . VAL B 1 200 ? 13.43 25.953 4.723 1 98.38 200 VAL B O 1
ATOM 5078 N N . VAL B 1 201 ? 13.25 25.234 6.832 1 98.69 201 VAL B N 1
ATOM 5079 C CA . VAL B 1 201 ? 13.195 26.578 7.41 1 98.69 201 VAL B CA 1
ATOM 5080 C C . VAL B 1 201 ? 14.461 27.344 7.051 1 98.69 201 VAL B C 1
ATOM 5082 O O . VAL B 1 201 ? 14.391 28.484 6.602 1 98.69 201 VAL B O 1
ATOM 5085 N N . SER B 1 202 ? 15.562 26.656 7.219 1 98.44 202 SER B N 1
ATOM 5086 C CA . SER B 1 202 ? 16.859 27.281 6.914 1 98.44 202 SER B CA 1
ATOM 5087 C C . SER B 1 202 ? 16.969 27.625 5.438 1 98.44 202 SER B C 1
ATOM 5089 O O . SER B 1 202 ? 17.375 28.734 5.086 1 98.44 202 SER B O 1
ATOM 5091 N N . SER B 1 203 ? 16.531 26.766 4.566 1 97.69 203 SER B N 1
ATOM 5092 C CA . SER B 1 203 ? 16.641 26.969 3.125 1 97.69 203 SER B CA 1
ATOM 5093 C C . SER B 1 203 ? 15.758 28.125 2.664 1 97.69 203 SER B C 1
ATOM 5095 O O . SER B 1 203 ? 15.961 28.672 1.575 1 97.69 203 SER B O 1
ATOM 5097 N N . ASN B 1 204 ? 14.773 28.531 3.445 1 98.44 204 ASN B N 1
ATOM 5098 C CA . ASN B 1 204 ? 13.875 29.609 3.078 1 98.44 204 ASN B CA 1
ATOM 5099 C C . ASN B 1 204 ? 14.219 30.906 3.816 1 98.44 204 ASN B C 1
ATOM 5101 O O . ASN B 1 204 ? 13.523 31.906 3.676 1 98.44 204 ASN B O 1
ATOM 5105 N N . GLY B 1 205 ? 15.258 30.875 4.656 1 98.06 205 GLY B N 1
ATOM 5106 C CA . GLY B 1 205 ? 15.789 32.094 5.273 1 98.06 205 GLY B CA 1
ATOM 5107 C C . GLY B 1 205 ? 14.984 32.531 6.477 1 98.06 205 GLY B C 1
ATOM 5108 O O . GLY B 1 205 ? 14.961 33.719 6.793 1 98.06 205 GLY B O 1
ATOM 5109 N N . PHE B 1 206 ? 14.328 31.641 7.207 1 98.56 206 PHE B N 1
ATOM 5110 C CA . PHE B 1 206 ? 13.461 32.062 8.297 1 98.56 206 PHE B CA 1
ATOM 5111 C C . PHE B 1 206 ? 13.945 31.484 9.625 1 98.56 206 PHE B C 1
ATOM 5113 O O . PHE B 1 206 ? 13.164 31.359 10.57 1 98.56 206 PHE B O 1
ATOM 5120 N N . SER B 1 207 ? 15.211 31.125 9.742 1 98.25 207 SER B N 1
ATOM 5121 C CA . SER B 1 207 ? 15.758 30.516 10.953 1 98.25 207 SER B CA 1
ATOM 5122 C C . SER B 1 207 ? 15.688 31.484 12.133 1 98.25 207 SER B C 1
ATOM 5124 O O . SER B 1 207 ? 15.734 31.047 13.289 1 98.25 207 SER B O 1
ATOM 5126 N N . ASP B 1 208 ? 15.57 32.781 11.836 1 97.62 208 ASP B N 1
ATOM 5127 C CA . ASP B 1 208 ? 15.5 33.781 12.906 1 97.62 208 ASP B CA 1
ATOM 5128 C C . ASP B 1 208 ? 14.078 33.906 13.445 1 97.62 208 ASP B C 1
ATOM 5130 O O . ASP B 1 208 ? 13.875 34.438 14.547 1 97.62 208 ASP B O 1
ATOM 5134 N N . VAL B 1 209 ? 13.133 33.531 12.719 1 98 209 VAL B N 1
ATOM 5135 C CA . VAL B 1 209 ? 11.734 33.719 13.078 1 98 209 VAL B CA 1
ATOM 5136 C C . VAL B 1 209 ? 11.133 32.375 13.539 1 98 209 VAL B C 1
ATOM 5138 O O . VAL B 1 209 ? 10.336 32.344 14.477 1 98 209 VAL B O 1
ATOM 5141 N N . VAL B 1 210 ? 11.547 31.25 12.883 1 98.81 210 VAL B N 1
ATOM 5142 C CA . VAL B 1 210 ? 10.969 29.938 13.148 1 98.81 210 VAL B CA 1
ATOM 5143 C C . VAL B 1 210 ? 11.961 29.094 13.953 1 98.81 210 VAL B C 1
ATOM 5145 O O . VAL B 1 210 ? 13.086 28.859 13.508 1 98.81 210 VAL B O 1
ATOM 5148 N N . THR B 1 211 ? 11.547 28.625 15.055 1 98.69 211 THR B N 1
ATOM 5149 C CA . THR B 1 211 ? 12.297 27.656 15.836 1 98.69 211 THR B CA 1
ATOM 5150 C C . THR B 1 211 ? 11.609 26.281 15.82 1 98.69 211 THR B C 1
ATOM 5152 O O . THR B 1 211 ? 10.43 26.172 16.141 1 98.69 211 THR B O 1
ATOM 5155 N N . VAL B 1 212 ? 12.352 25.234 15.461 1 98.81 212 VAL B N 1
ATOM 5156 C CA . VAL B 1 212 ? 11.812 23.891 15.422 1 98.81 212 VAL B CA 1
ATOM 5157 C C . VAL B 1 212 ? 12.289 23.109 16.641 1 98.81 212 VAL B C 1
ATOM 5159 O O . VAL B 1 212 ? 13.492 23.031 16.906 1 98.81 212 VAL B O 1
ATOM 5162 N N . ILE B 1 213 ? 11.367 22.578 17.359 1 98.75 213 ILE B N 1
ATOM 5163 C CA . ILE B 1 213 ? 11.656 21.781 18.531 1 98.75 213 ILE B CA 1
ATOM 5164 C C . ILE B 1 213 ? 11.258 20.328 18.281 1 98.75 213 ILE B C 1
ATOM 5166 O O . ILE B 1 213 ? 10.141 20.047 17.859 1 98.75 213 ILE B O 1
ATOM 5170 N N . SER B 1 214 ? 12.188 19.344 18.516 1 98.06 214 SER B N 1
ATOM 5171 C CA . SER B 1 214 ? 11.938 17.922 18.328 1 98.06 214 SER B CA 1
ATOM 5172 C C . SER B 1 214 ? 11.477 17.266 19.641 1 98.06 214 SER B C 1
ATOM 5174 O O . SER B 1 214 ? 12.156 17.375 20.656 1 98.06 214 SER B O 1
ATOM 5176 N N . GLY B 1 215 ? 10.352 16.625 19.594 1 97.44 215 GLY B N 1
ATOM 5177 C CA . GLY B 1 215 ? 9.797 15.898 20.719 1 97.44 215 GLY B CA 1
ATOM 5178 C C . GLY B 1 215 ? 8.289 16 20.812 1 97.44 215 GLY B C 1
ATOM 5179 O O . GLY B 1 215 ? 7.676 16.812 20.109 1 97.44 215 GLY B O 1
ATOM 5180 N N . ARG B 1 216 ? 7.746 15.195 21.625 1 95.88 216 ARG B N 1
ATOM 5181 C CA . ARG B 1 216 ? 6.336 15.375 21.969 1 95.88 216 ARG B CA 1
ATOM 5182 C C . ARG B 1 216 ? 6.129 16.656 22.766 1 95.88 216 ARG B C 1
ATOM 5184 O O . ARG B 1 216 ? 6.93 16.984 23.656 1 95.88 216 ARG B O 1
ATOM 5191 N N . ILE B 1 217 ? 5.047 17.344 22.406 1 97.75 217 ILE B N 1
ATOM 5192 C CA . ILE B 1 217 ? 4.797 18.641 23 1 97.75 217 ILE B CA 1
ATOM 5193 C C . ILE B 1 217 ? 4.773 18.516 24.531 1 97.75 217 ILE B C 1
ATOM 5195 O O . ILE B 1 217 ? 5.258 19.406 25.234 1 97.75 217 ILE B O 1
ATOM 5199 N N . GLU B 1 218 ? 4.289 17.375 25.078 1 96.88 218 GLU B N 1
ATOM 5200 C CA . GLU B 1 218 ? 4.18 17.141 26.5 1 96.88 218 GLU B CA 1
ATOM 5201 C C . GLU B 1 218 ? 5.555 16.938 27.141 1 96.88 218 GLU B C 1
ATOM 5203 O O . GLU B 1 218 ? 5.754 17.234 28.312 1 96.88 218 GLU B O 1
ATOM 5208 N N . ASP B 1 219 ? 6.457 16.5 26.328 1 97.44 219 ASP B N 1
ATOM 5209 C CA . ASP B 1 219 ? 7.773 16.141 26.859 1 97.44 219 ASP B CA 1
ATOM 5210 C C . ASP B 1 219 ? 8.742 17.312 26.734 1 97.44 219 ASP B C 1
ATOM 5212 O O . ASP B 1 219 ? 9.766 17.359 27.422 1 97.44 219 ASP B O 1
ATOM 5216 N N . VAL B 1 220 ? 8.445 18.25 25.859 1 98.31 220 VAL B N 1
ATOM 5217 C CA . VAL B 1 220 ? 9.406 19.328 25.594 1 98.31 220 VAL B CA 1
ATOM 5218 C C . VAL B 1 220 ? 8.836 20.656 26.078 1 98.31 220 VAL B C 1
ATOM 5220 O O . VAL B 1 220 ? 9.18 21.719 25.531 1 98.31 220 VAL B O 1
ATOM 5223 N N . TRP B 1 221 ? 7.973 20.688 27.047 1 97.25 221 TRP B N 1
ATOM 5224 C CA . TRP B 1 221 ? 7.25 21.875 27.484 1 97.25 221 TRP B CA 1
ATOM 5225 C C . TRP B 1 221 ? 8.211 22.938 28 1 97.25 221 TRP B C 1
ATOM 5227 O O . TRP B 1 221 ? 7.984 24.141 27.812 1 97.25 221 TRP B O 1
ATOM 5237 N N . GLU B 1 222 ? 9.312 22.562 28.609 1 96.94 222 GLU B N 1
ATOM 5238 C CA . GLU B 1 222 ? 10.258 23.531 29.141 1 96.94 222 GLU B CA 1
ATOM 5239 C C . GLU B 1 222 ? 10.914 24.344 28.031 1 96.94 222 GLU B C 1
ATOM 5241 O O . GLU B 1 222 ? 11.102 25.562 28.156 1 96.94 222 GLU B O 1
ATOM 5246 N N . GLU B 1 223 ? 11.273 23.594 27.031 1 97.5 223 GLU B N 1
ATOM 5247 C CA . GLU B 1 223 ? 11.875 24.266 25.891 1 97.5 223 GLU B CA 1
ATOM 5248 C C . GLU B 1 223 ? 10.875 25.203 25.203 1 97.5 223 GLU B C 1
ATOM 5250 O O . GLU B 1 223 ? 11.242 26.297 24.766 1 97.5 223 GLU B O 1
ATOM 5255 N N . VAL B 1 224 ? 9.648 24.828 25.109 1 98 224 VAL B N 1
ATOM 5256 C CA . VAL B 1 224 ? 8.602 25.672 24.531 1 98 224 VAL B CA 1
ATOM 5257 C C . VAL B 1 224 ? 8.406 26.922 25.391 1 98 224 VAL B C 1
ATOM 5259 O O . VAL B 1 224 ? 8.312 28.031 24.859 1 98 224 VAL B O 1
ATOM 5262 N N . ASP B 1 225 ? 8.445 26.75 26.703 1 96.56 225 ASP B N 1
ATOM 5263 C CA . ASP B 1 225 ? 8.375 27.891 27.609 1 96.56 225 ASP B CA 1
ATOM 5264 C C . ASP B 1 225 ? 9.484 28.906 27.312 1 96.56 225 ASP B C 1
ATOM 5266 O O . ASP B 1 225 ? 9.227 30.109 27.203 1 96.56 225 ASP B O 1
ATOM 5270 N N . ARG B 1 226 ? 10.609 28.344 27.156 1 95.38 226 ARG B N 1
ATOM 5271 C CA . ARG B 1 226 ? 11.766 29.203 26.922 1 95.38 226 ARG B CA 1
ATOM 5272 C C . ARG B 1 226 ? 11.625 29.984 25.609 1 95.38 226 ARG B C 1
ATOM 5274 O O . ARG B 1 226 ? 11.953 31.172 25.547 1 95.38 226 ARG B O 1
ATOM 5281 N N . GLN B 1 227 ? 11.109 29.375 24.625 1 95.06 227 GLN B N 1
ATOM 5282 C CA . GLN B 1 227 ? 11 29.984 23.312 1 95.06 227 GLN B CA 1
ATOM 5283 C C . GLN B 1 227 ? 9.852 31 23.266 1 95.06 227 GLN B C 1
ATOM 5285 O O . GLN B 1 227 ? 9.906 31.984 22.531 1 95.06 227 GLN B O 1
ATOM 5290 N N . LEU B 1 228 ? 8.859 30.781 24.031 1 95.19 228 LEU B N 1
ATOM 5291 C CA . LEU B 1 228 ? 7.699 31.656 24.016 1 95.19 228 LEU B CA 1
ATOM 5292 C C . LEU B 1 228 ? 7.887 32.812 25 1 95.19 228 LEU B C 1
ATOM 5294 O O . LEU B 1 228 ? 7.117 33.781 24.984 1 95.19 228 LEU B O 1
ATOM 5298 N N . GLU B 1 229 ? 8.93 32.625 25.797 1 88.94 229 GLU B N 1
ATOM 5299 C CA . GLU B 1 229 ? 9.164 33.688 26.781 1 88.94 229 GLU B CA 1
ATOM 5300 C C . GLU B 1 229 ? 9.547 35 26.109 1 88.94 229 GLU B C 1
ATOM 5302 O O . GLU B 1 229 ? 10.406 35.031 25.234 1 88.94 229 GLU B O 1
ATOM 5307 N N . ASP B 1 230 ? 8.727 35.938 26.25 1 75.62 230 ASP B N 1
ATOM 5308 C CA . ASP B 1 230 ? 9.023 37.281 25.844 1 75.62 230 ASP B CA 1
ATOM 5309 C C . ASP B 1 230 ? 9.375 38.156 27.047 1 75.62 230 ASP B C 1
ATOM 5311 O O . ASP B 1 230 ? 8.523 38.406 27.906 1 75.62 230 ASP B O 1
ATOM 5315 N N . GLU B 1 231 ? 10.625 38.531 27.141 1 61.44 231 GLU B N 1
ATOM 5316 C CA . GLU B 1 231 ? 11.109 39.281 28.281 1 61.44 231 GLU B CA 1
ATOM 5317 C C . GLU B 1 231 ? 10.289 40.562 28.469 1 61.44 231 GLU B C 1
ATOM 5319 O O . GLU B 1 231 ? 10.062 41 29.594 1 61.44 231 GLU B O 1
ATOM 5324 N N . ASN B 1 232 ? 9.93 41.094 27.391 1 61.31 232 ASN B N 1
ATOM 5325 C CA . ASN B 1 232 ? 9.25 42.375 27.453 1 61.31 232 ASN B CA 1
ATOM 5326 C C . ASN B 1 232 ? 7.809 42.219 27.938 1 61.31 232 ASN B C 1
ATOM 5328 O O . ASN B 1 232 ? 7.27 43.125 28.594 1 61.31 232 ASN B O 1
ATOM 5332 N N . ARG B 1 233 ? 7.195 41.125 27.656 1 62.94 233 ARG B N 1
ATOM 5333 C CA . ARG B 1 233 ? 5.777 40.938 27.938 1 62.94 233 ARG B CA 1
ATOM 5334 C C . ARG B 1 233 ? 5.57 40.156 29.234 1 62.94 233 ARG B C 1
ATOM 5336 O O . ARG B 1 233 ? 4.5 40.219 29.844 1 62.94 233 ARG B O 1
ATOM 5343 N N . GLY B 1 234 ? 6.68 39.625 29.734 1 65.81 234 GLY B N 1
ATOM 5344 C CA . GLY B 1 234 ? 6.602 38.812 30.938 1 65.81 234 GLY B CA 1
ATOM 5345 C C . GLY B 1 234 ? 5.621 37.656 30.828 1 65.81 234 GLY B C 1
ATOM 5346 O O . GLY B 1 234 ? 5.086 37.188 31.828 1 65.81 234 GLY B O 1
ATOM 5347 N N . GLU B 1 235 ? 5.129 37.375 29.547 1 75.75 235 GLU B N 1
ATOM 5348 C CA . GLU B 1 235 ? 4.168 36.281 29.328 1 75.75 235 GLU B CA 1
ATOM 5349 C C . GLU B 1 235 ? 4.742 35.188 28.422 1 75.75 235 GLU B C 1
ATOM 5351 O O . GLU B 1 235 ? 5.598 35.469 27.578 1 75.75 235 GLU B O 1
ATOM 5356 N N . ILE B 1 236 ? 4.387 33.938 28.781 1 87.25 236 ILE B N 1
ATOM 5357 C CA . ILE B 1 236 ? 4.738 32.75 28 1 87.25 236 ILE B CA 1
ATOM 5358 C C . ILE B 1 236 ? 3.502 32.219 27.266 1 87.25 236 ILE B C 1
ATOM 5360 O O . ILE B 1 236 ? 2.879 31.25 27.688 1 87.25 236 ILE B O 1
ATOM 5364 N N . GLN B 1 237 ? 3.105 33.125 26.234 1 92 237 GLN B N 1
ATOM 5365 C CA . GLN B 1 237 ? 1.868 32.75 25.531 1 92 237 GLN B CA 1
ATOM 5366 C C . GLN B 1 237 ? 2.012 32.938 24.031 1 92 237 GLN B C 1
ATOM 5368 O O . GLN B 1 237 ? 2.881 33.688 23.562 1 92 237 GLN B O 1
ATOM 5373 N N . ALA B 1 238 ? 1.219 32.25 23.359 1 97.12 238 ALA B N 1
ATOM 5374 C CA . ALA B 1 238 ? 1.077 32.375 21.922 1 97.12 238 ALA B CA 1
ATOM 5375 C C . ALA B 1 238 ? -0.247 33.031 21.547 1 97.12 238 ALA B C 1
ATOM 5377 O O . ALA B 1 238 ? -1.238 32.906 22.266 1 97.12 238 ALA B O 1
ATOM 5378 N N . ASP B 1 239 ? -0.239 33.781 20.453 1 96.75 239 ASP B N 1
ATOM 5379 C CA . ASP B 1 239 ? -1.45 34.406 19.922 1 96.75 239 ASP B CA 1
ATOM 5380 C C . ASP B 1 239 ? -2.281 33.406 19.125 1 96.75 239 ASP B C 1
ATOM 5382 O O . ASP B 1 239 ? -3.51 33.5 19.078 1 96.75 239 ASP B O 1
ATOM 5386 N N . ILE B 1 240 ? -1.573 32.562 18.453 1 98.06 240 ILE B N 1
ATOM 5387 C CA . ILE B 1 240 ? -2.197 31.625 17.516 1 98.06 240 ILE B CA 1
ATOM 5388 C C . ILE B 1 240 ? -1.615 30.234 17.719 1 98.06 240 ILE B C 1
ATOM 5390 O O . ILE B 1 240 ? -0.404 30.078 17.891 1 98.06 240 ILE B O 1
ATOM 5394 N N . LEU B 1 241 ? -2.479 29.234 17.766 1 98.38 241 LEU B N 1
ATOM 5395 C CA . LEU B 1 241 ? -2.084 27.844 17.781 1 98.38 241 LEU B CA 1
ATOM 5396 C C . LEU B 1 241 ? -2.545 27.125 16.516 1 98.38 241 LEU B C 1
ATOM 5398 O O . LEU B 1 241 ? -3.734 27.141 16.188 1 98.38 241 LEU B O 1
ATOM 5402 N N . ILE B 1 242 ? -1.597 26.547 15.758 1 98.5 242 ILE B N 1
ATOM 5403 C CA . ILE B 1 242 ? -1.867 25.844 14.516 1 98.5 242 ILE B CA 1
ATOM 5404 C C . ILE B 1 242 ? -1.582 24.344 14.703 1 98.5 242 ILE B C 1
ATOM 5406 O O . ILE B 1 242 ? -0.555 23.969 15.273 1 98.5 242 ILE B O 1
ATOM 5410 N N . SER B 1 243 ? -2.498 23.5 14.289 1 97.44 243 SER B N 1
ATOM 5411 C CA . SER B 1 243 ? -2.223 22.078 14.219 1 97.44 243 SER B CA 1
ATOM 5412 C C . SER B 1 243 ? -3.131 21.391 13.203 1 97.44 243 SER B C 1
ATOM 5414 O O . SER B 1 243 ? -4.344 21.594 13.211 1 97.44 243 SER B O 1
ATOM 5416 N N . GLU B 1 244 ? -2.531 20.703 12.32 1 95.06 244 GLU B N 1
ATOM 5417 C CA . GLU B 1 244 ? -3.311 19.781 11.5 1 95.06 244 GLU B CA 1
ATOM 5418 C C . GLU B 1 244 ? -3.426 18.406 12.164 1 95.06 244 GLU B C 1
ATOM 5420 O O . GLU B 1 244 ? -2.75 17.469 11.758 1 95.06 244 GLU B O 1
ATOM 5425 N N . TRP B 1 245 ? -4.359 18.297 13.07 1 93.19 245 TRP B N 1
ATOM 5426 C CA . TRP B 1 245 ? -4.477 17.094 13.891 1 93.19 245 TRP B CA 1
ATOM 5427 C C . TRP B 1 245 ? -5.477 16.109 13.281 1 93.19 245 TRP B C 1
ATOM 5429 O O . TRP B 1 245 ? -5.52 14.945 13.664 1 93.19 245 TRP B O 1
ATOM 5439 N N . MET B 1 246 ? -6.195 16.531 12.25 1 93.75 246 MET B N 1
ATOM 5440 C CA . MET B 1 246 ? -7.316 15.727 11.766 1 93.75 246 MET B CA 1
ATOM 5441 C C . MET B 1 246 ? -6.82 14.516 10.984 1 93.75 246 MET B C 1
ATOM 5443 O O . MET B 1 246 ? -5.848 14.617 10.234 1 93.75 246 MET B O 1
ATOM 5447 N N . GLY B 1 247 ? -7.492 13.422 11.125 1 92 247 GLY B N 1
ATOM 5448 C CA . GLY B 1 247 ? -7.293 12.219 10.328 1 92 247 GLY B CA 1
ATOM 5449 C C . GLY B 1 247 ? -8.555 11.758 9.617 1 92 247 GLY B C 1
ATOM 5450 O O . GLY B 1 247 ? -9.484 12.539 9.422 1 92 247 GLY B O 1
ATOM 5451 N N . PHE B 1 248 ? -8.445 10.516 9.156 1 93.12 248 PHE B N 1
ATOM 5452 C CA . PHE B 1 248 ? -9.641 9.93 8.562 1 93.12 248 PHE B CA 1
ATOM 5453 C C . PHE B 1 248 ? -10.82 10.031 9.523 1 93.12 248 PHE B C 1
ATOM 5455 O O . PHE B 1 248 ? -10.664 9.852 10.734 1 93.12 248 PHE B O 1
ATOM 5462 N N . MET B 1 249 ? -11.914 10.336 8.953 1 93.5 249 MET B N 1
ATOM 5463 C CA . MET B 1 249 ? -13.117 10.477 9.773 1 93.5 249 MET B CA 1
ATOM 5464 C C . MET B 1 249 ? -12.898 11.5 10.883 1 93.5 249 MET B C 1
ATOM 5466 O O . MET B 1 249 ? -13.406 11.328 12 1 93.5 249 MET B O 1
ATOM 5470 N N . LEU B 1 250 ? -12.016 12.477 10.695 1 94.44 250 LEU B N 1
ATOM 5471 C CA . LEU B 1 250 ? -11.727 13.594 11.578 1 94.44 250 LEU B CA 1
ATOM 5472 C C . LEU B 1 250 ? -10.914 13.141 12.789 1 94.44 250 LEU B C 1
ATOM 5474 O O . LEU B 1 250 ? -9.914 13.773 13.141 1 94.44 250 LEU B O 1
ATOM 5478 N N . VAL B 1 251 ? -11.203 11.969 13.352 1 88.88 251 VAL B N 1
ATOM 5479 C CA . VAL B 1 251 ? -10.758 11.68 14.711 1 88.88 251 VAL B CA 1
ATOM 5480 C C . VAL B 1 251 ? -9.68 10.602 14.68 1 88.88 251 VAL B C 1
ATOM 5482 O O . VAL B 1 251 ? -9.125 10.242 15.727 1 88.88 251 VAL B O 1
ATOM 5485 N N . CYS B 1 252 ? -9.172 10.047 13.586 1 75.25 252 CYS B N 1
ATOM 5486 C CA . CYS B 1 252 ? -8.352 8.844 13.516 1 75.25 252 CYS B CA 1
ATOM 5487 C C . CYS B 1 252 ? -6.895 9.156 13.812 1 75.25 252 CYS B C 1
ATOM 5489 O O . CYS B 1 252 ? -6.004 8.375 13.477 1 75.25 252 CYS B O 1
ATOM 5491 N N . ASP B 1 253 ? -6.301 9.883 14.578 1 69.81 253 ASP B N 1
ATOM 5492 C CA . ASP B 1 253 ? -4.871 10.078 14.812 1 69.81 253 ASP B CA 1
ATOM 5493 C C . ASP B 1 253 ? -4.586 10.344 16.281 1 69.81 253 ASP B C 1
ATOM 5495 O O . ASP B 1 253 ? -3.445 10.219 16.734 1 69.81 253 ASP B O 1
ATOM 5499 N N . GLY B 1 254 ? -5.477 10.438 17.109 1 75.31 254 GLY B N 1
ATOM 5500 C CA . GLY B 1 254 ? -5.344 10.633 18.547 1 75.31 254 GLY B CA 1
ATOM 5501 C C . GLY B 1 254 ? -4.48 11.828 18.906 1 75.31 254 GLY B C 1
ATOM 5502 O O . GLY B 1 254 ? -3.922 11.898 20 1 75.31 254 GLY B O 1
ATOM 5503 N N . MET B 1 255 ? -4.215 12.766 18.062 1 87.31 255 MET B N 1
ATOM 5504 C CA . MET B 1 255 ? -3.314 13.898 18.25 1 87.31 255 MET B CA 1
ATOM 5505 C C . MET B 1 255 ? -4.023 15.039 18.969 1 87.31 255 MET B C 1
ATOM 5507 O O . MET B 1 255 ? -3.371 15.945 19.5 1 87.31 255 MET B O 1
ATOM 5511 N N . PHE B 1 256 ? -5.289 15.039 19.031 1 91.44 256 PHE B N 1
ATOM 5512 C CA . PHE B 1 256 ? -6.031 16.188 19.547 1 91.44 256 PHE B CA 1
ATOM 5513 C C . PHE B 1 256 ? -5.734 16.406 21.031 1 91.44 256 PHE B C 1
ATOM 5515 O O . PHE B 1 256 ? -5.746 17.547 21.516 1 91.44 256 PHE B O 1
ATOM 5522 N N . ARG B 1 257 ? -5.383 15.375 21.75 1 90.62 257 ARG B N 1
ATOM 5523 C CA . ARG B 1 257 ? -5.031 15.508 23.156 1 90.62 257 ARG B CA 1
ATOM 5524 C C . ARG B 1 257 ? -3.818 16.422 23.344 1 90.62 257 ARG B C 1
ATOM 5526 O O . ARG B 1 257 ? -3.781 17.234 24.266 1 90.62 257 ARG B O 1
ATOM 5533 N N . SER B 1 258 ? -2.891 16.203 22.5 1 93.69 258 SER B N 1
ATOM 5534 C CA . SER B 1 258 ? -1.698 17.047 22.531 1 93.69 258 SER B CA 1
ATOM 5535 C C . SER B 1 258 ? -2.033 18.5 22.203 1 93.69 258 SER B C 1
ATOM 5537 O O . SER B 1 258 ? -1.45 19.422 22.766 1 93.69 258 SER B O 1
ATOM 5539 N N . VAL B 1 259 ? -2.936 18.688 21.328 1 95.62 259 VAL B N 1
ATOM 5540 C CA . VAL B 1 259 ? -3.361 20.016 20.922 1 95.62 259 VAL B CA 1
ATOM 5541 C C . VAL B 1 259 ? -4.039 20.719 22.109 1 95.62 259 VAL B C 1
ATOM 5543 O O . VAL B 1 259 ? -3.77 21.875 22.391 1 95.62 259 VAL B O 1
ATOM 5546 N N . VAL B 1 260 ? -4.828 19.953 22.781 1 95.5 260 VAL B N 1
ATOM 5547 C CA . VAL B 1 260 ? -5.523 20.484 23.938 1 95.5 260 VAL B CA 1
ATOM 5548 C C . VAL B 1 260 ? -4.512 20.859 25.031 1 95.5 260 VAL B C 1
ATOM 5550 O O . VAL B 1 260 ? -4.605 21.922 25.641 1 95.5 260 VAL B O 1
ATOM 5553 N N . PHE B 1 261 ? -3.584 19.984 25.234 1 96.5 261 PHE B N 1
ATOM 5554 C CA . PHE B 1 261 ? -2.521 20.25 26.203 1 96.5 261 PHE B CA 1
ATOM 5555 C C . PHE B 1 261 ? -1.826 21.562 25.891 1 96.5 261 PHE B C 1
ATOM 5557 O O . PHE B 1 261 ? -1.668 22.406 26.766 1 96.5 261 PHE B O 1
ATOM 5564 N N . ALA B 1 262 ? -1.495 21.797 24.688 1 98.06 262 ALA B N 1
ATOM 5565 C CA . ALA B 1 262 ? -0.796 23 24.266 1 98.06 262 ALA B CA 1
ATOM 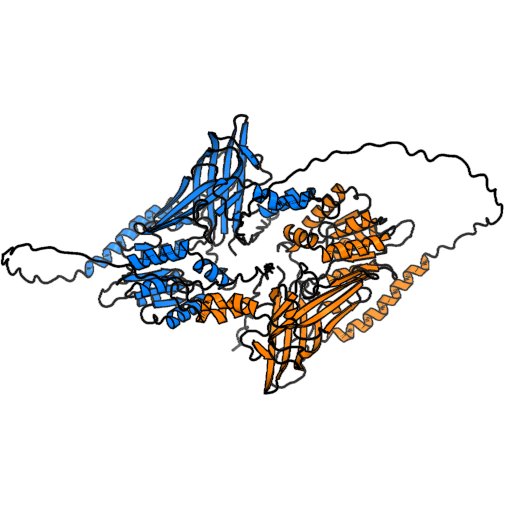5566 C C . ALA B 1 262 ? -1.692 24.234 24.391 1 98.06 262 ALA B C 1
ATOM 5568 O O . ALA B 1 262 ? -1.259 25.281 24.875 1 98.06 262 ALA B O 1
ATOM 5569 N N . ARG B 1 263 ? -2.898 24.094 23.875 1 97.62 263 ARG B N 1
ATOM 5570 C CA . ARG B 1 263 ? -3.867 25.188 23.969 1 97.62 263 ARG B CA 1
ATOM 5571 C C . ARG B 1 263 ? -4 25.688 25.406 1 97.62 263 ARG B C 1
ATOM 5573 O O . ARG B 1 263 ? -3.861 26.875 25.656 1 97.62 263 ARG B O 1
ATOM 5580 N N . ASP B 1 264 ? -4.164 24.781 26.297 1 96.56 264 ASP B N 1
ATOM 5581 C CA . ASP B 1 264 ? -4.461 25.125 27.688 1 96.56 264 ASP B CA 1
ATOM 5582 C C . ASP B 1 264 ? -3.244 25.734 28.375 1 96.56 264 ASP B C 1
ATOM 5584 O O . ASP B 1 264 ? -3.385 26.562 29.281 1 96.56 264 ASP B O 1
ATOM 5588 N N . ARG B 1 265 ? -2.182 25.391 27.922 1 96.31 265 ARG B N 1
ATOM 5589 C CA . ARG B 1 265 ? -0.971 25.875 28.578 1 96.31 265 ARG B CA 1
ATOM 5590 C C . ARG B 1 265 ? -0.493 27.188 27.984 1 96.31 265 ARG B C 1
ATOM 5592 O O . ARG B 1 265 ? -0.029 28.078 28.703 1 96.31 265 ARG B O 1
ATOM 5599 N N . TRP B 1 266 ? -0.625 27.312 26.641 1 97.62 266 TRP B N 1
ATOM 5600 C CA . TRP B 1 266 ? 0.172 28.391 26.062 1 97.62 266 TRP B CA 1
ATOM 5601 C C . TRP B 1 266 ? -0.71 29.359 25.297 1 97.62 266 TRP B C 1
ATOM 5603 O O . TRP B 1 266 ? -0.288 30.484 24.969 1 97.62 266 TRP B O 1
ATOM 5613 N N . LEU B 1 267 ? -1.883 29 24.844 1 97.44 267 LEU B N 1
ATOM 5614 C CA . LEU B 1 267 ? -2.686 29.906 24.031 1 97.44 267 LEU B CA 1
ATOM 5615 C C . LEU B 1 267 ? -3.307 31 24.891 1 97.44 267 LEU B C 1
ATOM 5617 O O . LEU B 1 267 ? -3.871 30.719 25.953 1 97.44 267 LEU B O 1
ATOM 5621 N N . LYS B 1 268 ? -3.254 32.188 24.391 1 94.88 268 LYS B N 1
ATOM 5622 C CA . LYS B 1 268 ? -3.916 33.312 25.062 1 94.88 268 LYS B CA 1
ATOM 5623 C C . LYS B 1 268 ? -5.426 33.094 25.109 1 94.88 268 LYS B C 1
ATOM 5625 O O . LYS B 1 268 ? -5.996 32.406 24.266 1 94.88 268 LYS B O 1
ATOM 5630 N N . GLU B 1 269 ? -6.074 33.719 26.047 1 91.75 269 GLU B N 1
ATOM 5631 C CA . GLU B 1 269 ? -7.52 33.594 26.219 1 91.75 269 GLU B CA 1
ATOM 5632 C C . GLU B 1 269 ? -8.258 34.031 24.953 1 91.75 269 GLU B C 1
ATOM 5634 O O . GLU B 1 269 ? -9.258 33.438 24.578 1 91.75 269 GLU B O 1
ATOM 5639 N N . ASP B 1 270 ? -7.77 35 24.344 1 92.75 270 ASP B N 1
ATOM 5640 C CA . ASP B 1 270 ? -8.398 35.5 23.109 1 92.75 270 ASP B CA 1
ATOM 5641 C C . ASP B 1 270 ? -7.629 35.031 21.875 1 92.75 270 ASP B C 1
ATOM 5643 O O . ASP B 1 270 ? -7.762 35.594 20.797 1 92.75 270 ASP B O 1
ATOM 5647 N N . GLY B 1 271 ? -6.82 34 22.109 1 95.88 271 GLY B N 1
ATOM 5648 C CA . GLY B 1 271 ? -6.023 33.5 21.016 1 95.88 271 GLY B CA 1
ATOM 5649 C C . GLY B 1 271 ? -6.84 32.75 19.984 1 95.88 271 GLY B C 1
ATOM 5650 O O . GLY B 1 271 ? -8.016 32.438 20.219 1 95.88 271 GLY B O 1
ATOM 5651 N N . LEU B 1 272 ? -6.207 32.5 18.844 1 96.19 272 LEU B N 1
ATOM 5652 C CA . LEU B 1 272 ? -6.891 31.828 17.734 1 96.19 272 LEU B CA 1
ATOM 5653 C C . LEU B 1 272 ? -6.359 30.422 17.531 1 96.19 272 LEU B C 1
ATOM 5655 O O . LEU B 1 272 ? -5.145 30.203 17.547 1 96.19 272 LEU B O 1
ATOM 5659 N N . MET B 1 273 ? -7.312 29.516 17.422 1 96.81 273 MET B N 1
ATOM 5660 C CA . MET B 1 273 ? -6.984 28.141 17.016 1 96.81 273 MET B CA 1
ATOM 5661 C C . MET B 1 273 ? -7.188 27.953 15.523 1 96.81 273 MET B C 1
ATOM 5663 O O . MET B 1 273 ? -8.219 28.344 14.977 1 96.81 273 MET B O 1
ATOM 5667 N N . LEU B 1 274 ? -6.211 27.312 14.875 1 97.88 274 LEU B N 1
ATOM 5668 C CA . LEU B 1 274 ? -6.344 26.891 13.484 1 97.88 274 LEU B CA 1
ATOM 5669 C C . LEU B 1 274 ? -6.188 25.375 13.352 1 97.88 274 LEU B C 1
ATOM 5671 O O . LEU B 1 274 ? -5.074 24.859 13.438 1 97.88 274 LEU B O 1
ATOM 5675 N N . PRO B 1 275 ? -7.27 24.656 13.039 1 97.5 275 PRO B N 1
ATOM 5676 C CA . PRO B 1 275 ? -8.641 25.125 12.812 1 97.5 275 PRO B CA 1
ATOM 5677 C C . PRO B 1 275 ? -9.359 25.516 14.102 1 97.5 275 PRO B C 1
ATOM 5679 O O . PRO B 1 275 ? -8.984 25.062 15.18 1 97.5 275 PRO B O 1
ATOM 5682 N N . SER B 1 276 ? -10.406 26.297 13.938 1 97.06 276 SER B N 1
ATOM 5683 C CA . SER B 1 276 ? -11.18 26.766 15.086 1 97.06 276 SER B CA 1
ATOM 5684 C C . SER B 1 276 ? -12.367 25.844 15.359 1 97.06 276 SER B C 1
ATOM 5686 O O . SER B 1 276 ? -12.734 25.625 16.516 1 97.06 276 SER B O 1
ATOM 5688 N N . LYS B 1 277 ? -12.992 25.375 14.32 1 97.31 277 LYS B N 1
ATOM 5689 C CA . LYS B 1 277 ? -14.133 24.469 14.438 1 97.31 277 LYS B CA 1
ATOM 5690 C C . LYS B 1 277 ? -14.039 23.328 13.43 1 97.31 277 LYS B C 1
ATOM 5692 O O . LYS B 1 277 ? -13.531 23.5 12.32 1 97.31 277 LYS B O 1
ATOM 5697 N N . CYS B 1 278 ? -14.516 22.203 13.852 1 97.25 278 CYS B N 1
ATOM 5698 C CA . CYS B 1 278 ? -14.586 21.031 12.992 1 97.25 278 CYS B CA 1
ATOM 5699 C C . CYS B 1 278 ? -15.922 20.312 13.148 1 97.25 278 CYS B C 1
ATOM 5701 O O . CYS B 1 278 ? -16.469 20.266 14.25 1 97.25 278 CYS B O 1
ATOM 5703 N N . ASP B 1 279 ? -16.344 19.781 12.055 1 97.94 279 ASP B N 1
ATOM 5704 C CA . ASP B 1 279 ? -17.547 18.969 12.078 1 97.94 279 ASP B CA 1
ATOM 5705 C C . ASP B 1 279 ? -17.297 17.609 11.438 1 97.94 279 ASP B C 1
ATOM 5707 O O . ASP B 1 279 ? -16.688 17.516 10.375 1 97.94 279 ASP B O 1
ATOM 5711 N N . LEU B 1 280 ? -17.781 16.594 12.109 1 97.62 280 LEU B N 1
ATOM 5712 C CA . LEU B 1 280 ? -17.875 15.266 11.516 1 97.62 280 LEU B CA 1
ATOM 5713 C C . LEU B 1 280 ? -19.266 15.023 10.938 1 97.62 280 LEU B C 1
ATOM 5715 O O . LEU B 1 280 ? -20.266 15.102 11.648 1 97.62 280 LEU B O 1
ATOM 5719 N N . TRP B 1 281 ? -19.266 14.719 9.672 1 98.69 281 TRP B N 1
ATOM 5720 C CA . TRP B 1 281 ? -20.516 14.531 8.945 1 98.69 281 TRP B CA 1
ATOM 5721 C C . TRP B 1 281 ? -20.719 13.062 8.578 1 98.69 281 TRP B C 1
ATOM 5723 O O . TRP B 1 281 ? -19.75 12.336 8.352 1 98.69 281 TRP B O 1
ATOM 5733 N N . VAL B 1 282 ? -22.031 12.672 8.5 1 98.69 282 VAL B N 1
ATOM 5734 C CA . VAL B 1 282 ? -22.375 11.32 8.078 1 98.69 282 VAL B CA 1
ATOM 5735 C C . VAL B 1 282 ? -23.609 11.359 7.18 1 98.69 282 VAL B C 1
ATOM 5737 O O . VAL B 1 282 ? -24.484 12.211 7.348 1 98.69 282 VAL B O 1
ATOM 5740 N N . ALA B 1 283 ? -23.656 10.445 6.246 1 98.81 283 ALA B N 1
ATOM 5741 C CA . ALA B 1 283 ? -24.812 10.219 5.391 1 98.81 283 ALA B CA 1
ATOM 5742 C C . ALA B 1 283 ? -24.828 8.789 4.855 1 98.81 283 ALA B C 1
ATOM 5744 O O . ALA B 1 283 ? -23.781 8.148 4.746 1 98.81 283 ALA B O 1
ATOM 5745 N N . PRO B 1 284 ? -26.062 8.25 4.602 1 98.75 284 PRO B N 1
ATOM 5746 C CA . PRO B 1 284 ? -26.094 6.98 3.871 1 98.75 284 PRO B CA 1
ATOM 5747 C C . PRO B 1 284 ? -25.531 7.098 2.453 1 98.75 284 PRO B C 1
ATOM 5749 O O . PRO B 1 284 ? -25.609 8.172 1.846 1 98.75 284 PRO B O 1
ATOM 5752 N N . PHE B 1 285 ? -24.984 6.004 1.927 1 98.81 285 PHE B N 1
ATOM 5753 C CA . PHE B 1 285 ? -24.391 6.113 0.604 1 98.81 285 PHE B CA 1
ATOM 5754 C C . PHE B 1 285 ? -24.656 4.859 -0.22 1 98.81 285 PHE B C 1
ATOM 5756 O O . PHE B 1 285 ? -25.109 3.844 0.315 1 98.81 285 PHE B O 1
ATOM 5763 N N . SER B 1 286 ? -24.484 5.043 -1.506 1 98.69 286 SER B N 1
ATOM 5764 C CA . SER B 1 286 ? -24.516 3.992 -2.518 1 98.69 286 SER B CA 1
ATOM 5765 C C . SER B 1 286 ? -23.25 4.027 -3.385 1 98.69 286 SER B C 1
ATOM 5767 O O . SER B 1 286 ? -22.812 5.102 -3.791 1 98.69 286 SER B O 1
ATOM 5769 N N . ASN B 1 287 ? -22.641 2.869 -3.572 1 98.25 287 ASN B N 1
ATOM 5770 C CA . ASN B 1 287 ? -21.5 2.77 -4.461 1 98.25 287 ASN B CA 1
ATOM 5771 C C . ASN B 1 287 ? -21.469 1.431 -5.191 1 98.25 287 ASN B C 1
ATOM 5773 O O . ASN B 1 287 ? -20.578 0.611 -4.961 1 98.25 287 ASN B O 1
ATOM 5777 N N . PRO B 1 288 ? -22.359 1.264 -6.145 1 97.81 288 PRO B N 1
ATOM 5778 C CA . PRO B 1 288 ? -22.391 0.008 -6.898 1 97.81 288 PRO B CA 1
ATOM 5779 C C . PRO B 1 288 ? -21.109 -0.226 -7.699 1 97.81 288 PRO B C 1
ATOM 5781 O O . PRO B 1 288 ? -20.719 -1.374 -7.926 1 97.81 288 PRO B O 1
ATOM 5784 N N . ALA B 1 289 ? -20.531 0.809 -8.102 1 97.38 289 ALA B N 1
ATOM 5785 C CA . ALA B 1 289 ? -19.312 0.686 -8.875 1 97.38 289 ALA B CA 1
ATOM 5786 C C . ALA B 1 289 ? -18.203 0.005 -8.07 1 97.38 289 ALA B C 1
ATOM 5788 O O . ALA B 1 289 ? -17.453 -0.818 -8.594 1 97.38 289 ALA B O 1
ATOM 5789 N N . LEU B 1 290 ? -18.078 0.37 -6.836 1 97.44 290 LEU B N 1
ATOM 5790 C CA . LEU B 1 290 ? -17.078 -0.26 -5.973 1 97.44 290 LEU B CA 1
ATOM 5791 C C . LEU B 1 290 ? -17.375 -1.746 -5.801 1 97.44 290 LEU B C 1
ATOM 5793 O O . LEU B 1 290 ? -16.453 -2.568 -5.785 1 97.44 290 LEU B O 1
ATOM 5797 N N . ILE B 1 291 ? -18.609 -2.104 -5.637 1 97.62 291 ILE B N 1
ATOM 5798 C CA . ILE B 1 291 ? -19.016 -3.504 -5.527 1 97.62 291 ILE B CA 1
ATOM 5799 C C . ILE B 1 291 ? -18.578 -4.258 -6.785 1 97.62 291 ILE B C 1
ATOM 5801 O O . ILE B 1 291 ? -17.984 -5.328 -6.699 1 97.62 291 ILE B O 1
ATOM 5805 N N . GLU B 1 292 ? -18.875 -3.693 -7.902 1 97.25 292 GLU B N 1
ATOM 5806 C CA . GLU B 1 292 ? -18.5 -4.297 -9.18 1 97.25 292 GLU B CA 1
ATOM 5807 C C . GLU B 1 292 ? -16.984 -4.43 -9.305 1 97.25 292 GLU B C 1
ATOM 5809 O O . GLU B 1 292 ? -16.484 -5.445 -9.797 1 97.25 292 GLU B O 1
ATOM 5814 N N . GLU B 1 293 ? -16.328 -3.424 -8.883 1 96.44 293 GLU B N 1
ATOM 5815 C CA . GLU B 1 293 ? -14.867 -3.443 -8.914 1 96.44 293 GLU B CA 1
ATOM 5816 C C . GLU B 1 293 ? -14.312 -4.625 -8.117 1 96.44 293 GLU B C 1
ATOM 5818 O O . GLU B 1 293 ? -13.328 -5.246 -8.531 1 96.44 293 GLU B O 1
ATOM 5823 N N . GLN B 1 294 ? -14.922 -4.992 -7.055 1 96 294 GLN B N 1
ATOM 5824 C CA . GLN B 1 294 ? -14.398 -6.016 -6.152 1 96 294 GLN B CA 1
ATOM 5825 C C . GLN B 1 294 ? -14.906 -7.402 -6.543 1 96 294 GLN B C 1
ATOM 5827 O O . GLN B 1 294 ? -14.25 -8.406 -6.262 1 96 294 GLN B O 1
ATOM 5832 N N . THR B 1 295 ? -16.016 -7.445 -7.266 1 97.06 295 THR B N 1
ATOM 5833 C CA . THR B 1 295 ? -16.641 -8.742 -7.488 1 97.06 295 THR B CA 1
ATOM 5834 C C . THR B 1 295 ? -16.625 -9.102 -8.969 1 97.06 295 THR B C 1
ATOM 5836 O O . THR B 1 295 ? -16.641 -10.281 -9.328 1 97.06 295 THR B O 1
ATOM 5839 N N . GLY B 1 296 ? -16.625 -8.133 -9.828 1 96.94 296 GLY B N 1
ATOM 5840 C CA . GLY B 1 296 ? -16.875 -8.328 -11.25 1 96.94 296 GLY B CA 1
ATOM 5841 C C . GLY B 1 296 ? -15.898 -9.297 -11.891 1 96.94 296 GLY B C 1
ATOM 5842 O O . GLY B 1 296 ? -16.297 -10.148 -12.688 1 96.94 296 GLY B O 1
ATOM 5843 N N . TYR B 1 297 ? -14.633 -9.227 -11.617 1 96.88 297 TYR B N 1
ATOM 5844 C CA . TYR B 1 297 ? -13.617 -10.094 -12.195 1 96.88 297 TYR B CA 1
ATOM 5845 C C . TYR B 1 297 ? -13.93 -11.562 -11.906 1 96.88 297 TYR B C 1
ATOM 5847 O O . TYR B 1 297 ? -13.859 -12.406 -12.805 1 96.88 297 TYR B O 1
ATOM 5855 N N . TRP B 1 298 ? -14.211 -11.812 -10.727 1 97.25 298 TRP B N 1
ATOM 5856 C CA . TRP B 1 298 ? -14.43 -13.188 -10.273 1 97.25 298 TRP B CA 1
ATOM 5857 C C . TRP B 1 298 ? -15.664 -13.781 -10.953 1 97.25 298 TRP B C 1
ATOM 5859 O O . TRP B 1 298 ? -15.812 -15.008 -11.016 1 97.25 298 TRP B O 1
ATOM 5869 N N . CYS B 1 299 ? -16.484 -12.914 -11.492 1 95.94 299 CYS B N 1
ATOM 5870 C CA . CYS B 1 299 ? -17.703 -13.375 -12.148 1 95.94 299 CYS B CA 1
ATOM 5871 C C . CYS B 1 299 ? -17.531 -13.414 -13.664 1 95.94 299 CYS B C 1
ATOM 5873 O O . CYS B 1 299 ? -18.453 -13.773 -14.391 1 95.94 299 CYS B O 1
ATOM 5875 N N . SER B 1 300 ? -16.391 -13.102 -14.273 1 94.69 300 SER B N 1
ATOM 5876 C CA . SER B 1 300 ? -16.156 -13.008 -15.711 1 94.69 300 SER B CA 1
ATOM 5877 C C . SER B 1 300 ? -15.648 -14.336 -16.281 1 94.69 300 SER B C 1
ATOM 5879 O O . SER B 1 300 ? -15.375 -14.438 -17.469 1 94.69 300 SER B O 1
ATOM 5881 N N . THR B 1 301 ? -15.398 -15.328 -15.758 1 93.81 301 THR B N 1
ATOM 5882 C CA . THR B 1 301 ? -14.969 -16.672 -16.125 1 93.81 301 THR B CA 1
ATOM 5883 C C . THR B 1 301 ? -13.633 -16.625 -16.859 1 93.81 301 THR B C 1
ATOM 5885 O O . THR B 1 301 ? -13.523 -17.141 -17.984 1 93.81 301 THR B O 1
ATOM 5888 N N . PRO B 1 302 ? -12.609 -16.125 -16.266 1 95.5 302 PRO B N 1
ATOM 5889 C CA . PRO B 1 302 ? -11.297 -16.109 -16.922 1 95.5 302 PRO B CA 1
ATOM 5890 C C . PRO B 1 302 ? -10.789 -17.516 -17.219 1 95.5 302 PRO B C 1
ATOM 5892 O O . PRO B 1 302 ? -10.914 -18.422 -16.391 1 95.5 302 PRO B O 1
ATOM 5895 N N . TYR B 1 303 ? -10.289 -17.766 -18.5 1 96.12 303 TYR B N 1
ATOM 5896 C CA . TYR B 1 303 ? -9.734 -19.031 -18.969 1 96.12 303 TYR B CA 1
ATOM 5897 C C . TYR B 1 303 ? -10.781 -20.125 -18.922 1 96.12 303 TYR B C 1
ATOM 5899 O O . TYR B 1 303 ? -10.453 -21.297 -18.734 1 96.12 303 TYR B O 1
ATOM 5907 N N . GLY B 1 304 ? -12.047 -19.719 -18.922 1 95.94 304 GLY B N 1
ATOM 5908 C CA . GLY B 1 304 ? -13.156 -20.656 -18.891 1 95.94 304 GLY B CA 1
ATOM 5909 C C . GLY B 1 304 ? -13.438 -21.219 -17.516 1 95.94 304 GLY B C 1
ATOM 5910 O O . GLY B 1 304 ? -14.156 -22.203 -17.375 1 95.94 304 GLY B O 1
ATOM 5911 N N . LEU B 1 305 ? -12.891 -20.625 -16.531 1 97.69 305 LEU B N 1
ATOM 5912 C CA . LEU B 1 305 ? -13.07 -21.109 -15.172 1 97.69 305 LEU B CA 1
ATOM 5913 C C . LEU B 1 305 ? -14.172 -20.328 -14.453 1 97.69 305 LEU B C 1
ATOM 5915 O O . LEU B 1 305 ? -14.273 -19.109 -14.609 1 97.69 305 LEU B O 1
ATOM 5919 N N . ASN B 1 306 ? -14.992 -21.078 -13.75 1 98.25 306 ASN B N 1
ATOM 5920 C CA . ASN B 1 306 ? -15.977 -20.453 -12.883 1 98.25 306 ASN B CA 1
ATOM 5921 C C . ASN B 1 306 ? -15.375 -20.062 -11.531 1 98.25 306 ASN B C 1
ATOM 5923 O O . ASN B 1 306 ? -15.156 -20.922 -10.672 1 98.25 306 ASN B O 1
ATOM 5927 N N . LEU B 1 307 ? -15.156 -18.75 -11.336 1 98.25 307 LEU B N 1
ATOM 5928 C CA . LEU B 1 307 ? -14.547 -18.281 -10.102 1 98.25 307 LEU B CA 1
ATOM 5929 C C . LEU B 1 307 ? -15.555 -17.5 -9.258 1 98.25 307 LEU B C 1
ATOM 5931 O O . LEU B 1 307 ? -15.18 -16.812 -8.312 1 98.25 307 LEU B O 1
ATOM 5935 N N . SER B 1 308 ? -16.797 -17.578 -9.539 1 97.62 308 SER B N 1
ATOM 5936 C CA . SER B 1 308 ? -17.828 -16.75 -8.922 1 97.62 308 SER B CA 1
ATOM 5937 C C . SER B 1 308 ? -17.922 -17.016 -7.422 1 97.62 308 SER B C 1
ATOM 5939 O O . SER B 1 308 ? -18.359 -16.141 -6.664 1 97.62 308 SER B O 1
ATOM 5941 N N . ALA B 1 309 ? -17.484 -18.188 -6.988 1 96.5 309 ALA B N 1
ATOM 5942 C CA . ALA B 1 309 ? -17.5 -18.531 -5.566 1 96.5 309 ALA B CA 1
ATOM 5943 C C . ALA B 1 309 ? -16.594 -17.578 -4.777 1 96.5 309 ALA B C 1
ATOM 5945 O O . ALA B 1 309 ? -16.75 -17.438 -3.562 1 96.5 309 ALA B O 1
ATOM 5946 N N . LEU B 1 310 ? -15.641 -16.953 -5.434 1 97.69 310 LEU B N 1
ATOM 5947 C CA . LEU B 1 310 ? -14.672 -16.109 -4.754 1 97.69 310 LEU B CA 1
ATOM 5948 C C . LEU B 1 310 ? -15.18 -14.68 -4.645 1 97.69 310 LEU B C 1
ATOM 5950 O O . LEU B 1 310 ? -14.641 -13.883 -3.871 1 97.69 310 LEU B O 1
ATOM 5954 N N . ALA B 1 311 ? -16.172 -14.297 -5.379 1 97.06 311 ALA B N 1
ATOM 5955 C CA . ALA B 1 311 ? -16.672 -12.922 -5.434 1 97.06 311 ALA B CA 1
ATOM 5956 C C . ALA B 1 311 ? -17.109 -12.438 -4.055 1 97.06 311 ALA B C 1
ATOM 5958 O O . ALA B 1 311 ? -16.641 -11.406 -3.574 1 97.06 311 ALA B O 1
ATOM 5959 N N . PRO B 1 312 ? -17.984 -13.234 -3.336 1 95.38 312 PRO B N 1
ATOM 5960 C CA . PRO B 1 312 ? -18.391 -12.773 -2.008 1 95.38 312 PRO B CA 1
ATOM 5961 C C . PRO B 1 312 ? -17.234 -12.703 -1.021 1 95.38 312 PRO B C 1
ATOM 5963 O O . PRO B 1 312 ? -17.219 -11.836 -0.139 1 95.38 312 PRO B O 1
ATOM 5966 N N . ARG B 1 313 ? -16.266 -13.617 -1.183 1 95.62 313 ARG B N 1
ATOM 5967 C CA . ARG B 1 313 ? -15.109 -13.633 -0.3 1 95.62 313 ARG B CA 1
ATOM 5968 C C . ARG B 1 313 ? -14.227 -12.406 -0.536 1 95.62 313 ARG B C 1
ATOM 5970 O O . ARG B 1 313 ? -13.727 -11.805 0.415 1 95.62 313 ARG B O 1
ATOM 5977 N N . ALA B 1 314 ? -14.047 -12.117 -1.803 1 97.06 314 ALA B N 1
ATOM 5978 C CA . ALA B 1 314 ? -13.266 -10.938 -2.158 1 97.06 314 ALA B CA 1
ATOM 5979 C C . ALA B 1 314 ? -13.906 -9.664 -1.608 1 97.06 314 ALA B C 1
ATOM 5981 O O . ALA B 1 314 ? -13.219 -8.797 -1.074 1 97.06 314 ALA B O 1
ATOM 5982 N N . LEU B 1 315 ? -15.141 -9.562 -1.752 1 97.38 315 LEU B N 1
ATOM 5983 C CA . LEU B 1 315 ? -15.875 -8.414 -1.239 1 97.38 315 LEU B CA 1
ATOM 5984 C C . LEU B 1 315 ? -15.742 -8.312 0.277 1 97.38 315 LEU B C 1
ATOM 5986 O O . LEU B 1 315 ? -15.492 -7.234 0.815 1 97.38 315 LEU B O 1
ATOM 5990 N N . GLU B 1 316 ? -15.922 -9.406 0.927 1 95.94 316 GLU B N 1
ATOM 5991 C CA . GLU B 1 316 ? -15.812 -9.453 2.381 1 95.94 316 GLU B CA 1
ATOM 5992 C C . GLU B 1 316 ? -14.43 -9 2.846 1 95.94 316 GLU B C 1
ATOM 5994 O O . GLU B 1 316 ? -14.312 -8.234 3.803 1 95.94 316 GLU B O 1
ATOM 5999 N N . GLN B 1 317 ? -13.43 -9.5 2.152 1 94.81 317 GLN B N 1
ATOM 6000 C CA . GLN B 1 317 ? -12.07 -9.102 2.5 1 94.81 317 GLN B CA 1
ATOM 6001 C C . GLN B 1 317 ? -11.883 -7.598 2.344 1 94.81 317 GLN B C 1
ATOM 6003 O O . GLN B 1 317 ? -11.297 -6.945 3.211 1 94.81 317 GLN B O 1
ATOM 6008 N N . HIS B 1 318 ? -12.43 -7.051 1.323 1 96.25 318 HIS B N 1
ATOM 6009 C CA . HIS B 1 318 ? -12.258 -5.625 1.051 1 96.25 318 HIS B CA 1
ATOM 6010 C C . HIS B 1 318 ? -13.031 -4.777 2.057 1 96.25 318 HIS B C 1
ATOM 6012 O O . HIS B 1 318 ? -12.586 -3.691 2.432 1 96.25 318 HIS B O 1
ATOM 6018 N N . LEU B 1 319 ? -14.133 -5.277 2.482 1 97.12 319 LEU B N 1
ATOM 6019 C CA . LEU B 1 319 ? -15.016 -4.492 3.338 1 97.12 319 LEU B CA 1
ATOM 6020 C C . LEU B 1 319 ? -14.773 -4.812 4.809 1 97.12 319 LEU B C 1
ATOM 6022 O O . LEU B 1 319 ? -15.57 -4.426 5.672 1 97.12 319 LEU B O 1
ATOM 6026 N N . SER B 1 320 ? -13.727 -5.516 5.133 1 94.69 320 SER B N 1
ATOM 6027 C CA . SER B 1 320 ? -13.445 -5.91 6.508 1 94.69 320 SER B CA 1
ATOM 6028 C C . SER B 1 320 ? -13.023 -4.711 7.352 1 94.69 320 SER B C 1
ATOM 6030 O O . SER B 1 320 ? -13.062 -4.77 8.586 1 94.69 320 SER B O 1
ATOM 6032 N N . GLN B 1 321 ? -12.648 -3.656 6.766 1 95.44 321 GLN B N 1
ATOM 6033 C CA . GLN B 1 321 ? -12.312 -2.375 7.379 1 95.44 321 GLN B CA 1
ATOM 6034 C C . GLN B 1 321 ? -13.023 -1.225 6.672 1 95.44 321 GLN B C 1
ATOM 6036 O O . GLN B 1 321 ? -13.516 -1.387 5.555 1 95.44 321 GLN B O 1
ATOM 6041 N N . PRO B 1 322 ? -13.078 -0.117 7.406 1 97.19 322 PRO B N 1
ATOM 6042 C CA . PRO B 1 322 ? -13.586 1.04 6.664 1 97.19 322 PRO B CA 1
ATOM 6043 C C . PRO B 1 322 ? -12.797 1.312 5.387 1 97.19 322 PRO B C 1
ATOM 6045 O O . PRO B 1 322 ? -11.57 1.188 5.375 1 97.19 322 PRO B O 1
ATOM 6048 N N . VAL B 1 323 ? -13.555 1.593 4.359 1 97.69 323 VAL B N 1
ATOM 6049 C CA . VAL B 1 323 ? -12.922 1.841 3.068 1 97.69 323 VAL B CA 1
ATOM 6050 C C . VAL B 1 323 ? -12.688 3.34 2.885 1 97.69 323 VAL B C 1
ATOM 6052 O O . VAL B 1 323 ? -13.633 4.133 2.971 1 97.69 323 VAL B O 1
ATOM 6055 N N . ILE B 1 324 ? -11.453 3.727 2.709 1 97.38 324 ILE B N 1
ATOM 6056 C CA . ILE B 1 324 ? -11.117 5.117 2.422 1 97.38 324 ILE B CA 1
ATOM 6057 C C . ILE B 1 324 ? -11.102 5.344 0.912 1 97.38 324 ILE B C 1
ATOM 6059 O O . ILE B 1 324 ? -10.234 4.816 0.207 1 97.38 324 ILE B O 1
ATOM 6063 N N . LYS B 1 325 ? -12.078 6.086 0.461 1 97.81 325 LYS B N 1
ATOM 6064 C CA . LYS B 1 325 ? -12.25 6.266 -0.978 1 97.81 325 LYS B CA 1
ATOM 6065 C C . LYS B 1 325 ? -13.086 7.508 -1.281 1 97.81 325 LYS B C 1
ATOM 6067 O O . LYS B 1 325 ? -13.961 7.879 -0.501 1 97.81 325 LYS B O 1
ATOM 6072 N N . ILE B 1 326 ? -12.773 8.07 -2.455 1 98.44 326 ILE B N 1
ATOM 6073 C CA . ILE B 1 326 ? -13.586 9.188 -2.926 1 98.44 326 ILE B CA 1
ATOM 6074 C C . ILE B 1 326 ? -14.984 8.688 -3.291 1 98.44 326 ILE B C 1
ATOM 6076 O O . ILE B 1 326 ? -15.133 7.809 -4.145 1 98.44 326 ILE B O 1
ATOM 6080 N N . LEU B 1 327 ? -15.945 9.148 -2.658 1 98.62 327 LEU B N 1
ATOM 6081 C CA . LEU B 1 327 ? -17.344 8.883 -2.971 1 98.62 327 LEU B CA 1
ATOM 6082 C C . LEU B 1 327 ? -17.891 9.922 -3.951 1 98.62 327 LEU B C 1
ATOM 6084 O O . LEU B 1 327 ? -17.797 11.125 -3.701 1 98.62 327 LEU B O 1
ATOM 6088 N N . PRO B 1 328 ? -18.375 9.453 -5.086 1 97.62 328 PRO B N 1
ATOM 6089 C CA . PRO B 1 328 ? -19.031 10.43 -5.953 1 97.62 328 PRO B CA 1
ATOM 6090 C C . PRO B 1 328 ? -20.203 11.125 -5.27 1 97.62 328 PRO B C 1
ATOM 6092 O O . PRO B 1 328 ? -20.906 10.516 -4.453 1 97.62 328 PRO B O 1
ATOM 6095 N N . GLU B 1 329 ? -20.391 12.359 -5.648 1 97.69 329 GLU B N 1
ATOM 6096 C CA . GLU B 1 329 ? -21.469 13.148 -5.062 1 97.69 329 GLU B CA 1
ATOM 6097 C C . GLU B 1 329 ? -22.812 12.414 -5.176 1 97.69 329 GLU B C 1
ATOM 6099 O O . GLU B 1 329 ? -23.625 12.453 -4.254 1 97.69 329 GLU B O 1
ATOM 6104 N N . SER B 1 330 ? -23 11.758 -6.301 1 97 330 SER B N 1
ATOM 6105 C CA . SER B 1 330 ? -24.25 11.039 -6.547 1 97 330 SER B CA 1
ATOM 6106 C C . SER B 1 330 ? -24.406 9.859 -5.598 1 97 330 SER B C 1
ATOM 6108 O O . SER B 1 330 ? -25.5 9.289 -5.48 1 97 330 SER B O 1
ATOM 6110 N N . GLY B 1 331 ? -23.375 9.5 -4.934 1 98.5 331 GLY B N 1
ATOM 6111 C CA . GLY B 1 331 ? -23.438 8.375 -4.016 1 98.5 331 GLY B CA 1
ATOM 6112 C C . GLY B 1 331 ? -24.078 8.727 -2.684 1 98.5 331 GLY B C 1
ATOM 6113 O O . GLY B 1 331 ? -24.438 7.836 -1.905 1 98.5 331 GLY B O 1
ATOM 6114 N N . VAL B 1 332 ? -24.219 9.969 -2.367 1 98.81 332 VAL B N 1
ATOM 6115 C CA . VAL B 1 332 ? -24.828 10.414 -1.117 1 98.81 332 VAL B CA 1
ATOM 6116 C C . VAL B 1 332 ? -26.344 10.32 -1.22 1 98.81 332 VAL B C 1
ATOM 6118 O O . VAL B 1 332 ? -26.953 10.922 -2.111 1 98.81 332 VAL B O 1
ATOM 6121 N N . LEU B 1 333 ? -26.984 9.656 -0.267 1 98.5 333 LEU B N 1
ATOM 6122 C CA . LEU B 1 333 ? -28.375 9.266 -0.472 1 98.5 333 LEU B CA 1
ATOM 6123 C C . LEU B 1 333 ? -29.312 10.141 0.354 1 98.5 333 LEU B C 1
ATOM 6125 O O . LEU B 1 333 ? -30.531 10.031 0.232 1 98.5 333 LEU B O 1
ATOM 6129 N N . ALA B 1 334 ? -28.828 10.953 1.258 1 98.69 334 ALA B N 1
ATOM 6130 C CA . ALA B 1 334 ? -29.641 11.82 2.115 1 98.69 334 ALA B CA 1
ATOM 6131 C C . ALA B 1 334 ? -28.844 13.055 2.539 1 98.69 334 ALA B C 1
ATOM 6133 O O . ALA B 1 334 ? -27.641 13.133 2.328 1 98.69 334 ALA B O 1
ATOM 6134 N N . THR B 1 335 ? -29.562 14.055 3.059 1 98.44 335 THR B N 1
ATOM 6135 C CA . THR B 1 335 ? -28.906 15.227 3.627 1 98.44 335 THR B CA 1
ATOM 6136 C C . THR B 1 335 ? -27.984 14.828 4.773 1 98.44 335 THR B C 1
ATOM 6138 O O . THR B 1 335 ? -28.406 14.172 5.723 1 98.44 335 THR B O 1
ATOM 6141 N N . PRO B 1 336 ? -26.75 15.18 4.629 1 98.69 336 PRO B N 1
ATOM 6142 C CA . PRO B 1 336 ? -25.812 14.805 5.688 1 98.69 336 PRO B CA 1
ATOM 6143 C C . PRO B 1 336 ? -26.141 15.453 7.031 1 98.69 336 PRO B C 1
ATOM 6145 O O . PRO B 1 336 ? -26.766 16.516 7.066 1 98.69 336 PRO B O 1
ATOM 6148 N N . VAL B 1 337 ? -25.75 14.844 8.086 1 98.19 337 VAL B N 1
ATOM 6149 C CA . VAL B 1 337 ? -25.922 15.391 9.422 1 98.19 337 VAL B CA 1
ATOM 6150 C C . VAL B 1 337 ? -24.562 15.445 10.133 1 98.19 337 VAL B C 1
ATOM 6152 O O . VAL B 1 337 ? -23.734 14.547 9.969 1 98.19 337 VAL B O 1
ATOM 6155 N N . SER B 1 338 ? -24.312 16.469 10.867 1 97.88 338 SER B N 1
ATOM 6156 C CA . SER B 1 338 ? -23.125 16.547 11.711 1 97.88 338 SER B CA 1
ATOM 6157 C C . SER B 1 338 ? -23.312 15.734 12.992 1 97.88 338 SER B C 1
ATOM 6159 O O . SER B 1 338 ? -24.25 15.977 13.75 1 97.88 338 SER B O 1
ATOM 6161 N N . VAL B 1 339 ? -22.438 14.82 13.211 1 96.94 339 VAL B N 1
ATOM 6162 C CA . VAL B 1 339 ? -22.594 13.945 14.367 1 96.94 339 VAL B CA 1
ATOM 6163 C C . VAL B 1 339 ? -21.609 14.344 15.461 1 96.94 339 VAL B C 1
ATOM 6165 O O . VAL B 1 339 ? -21.703 13.859 16.594 1 96.94 339 VAL B O 1
ATOM 6168 N N . LEU B 1 340 ? -20.703 15.117 15.195 1 95.88 340 LEU B N 1
ATOM 6169 C CA . LEU B 1 340 ? -19.75 15.688 16.141 1 95.88 340 LEU B CA 1
ATOM 6170 C C . LEU B 1 340 ? -19.391 17.125 15.758 1 95.88 340 LEU B C 1
ATOM 6172 O O . LEU B 1 340 ? -18.984 17.375 14.625 1 95.88 340 LEU B O 1
ATOM 6176 N N . HIS B 1 341 ? -19.672 18.016 16.625 1 95.94 341 HIS B N 1
ATOM 6177 C CA . HIS B 1 341 ? -19.281 19.406 16.484 1 95.94 341 HIS B CA 1
ATOM 6178 C C . HIS B 1 341 ? -18.203 19.781 17.5 1 95.94 341 HIS B C 1
ATOM 6180 O O . HIS B 1 341 ? -18.422 19.719 18.703 1 95.94 341 HIS B O 1
ATOM 6186 N N . LEU B 1 342 ? -17.078 20.172 16.969 1 95.44 342 LEU B N 1
ATOM 6187 C CA . LEU B 1 342 ? -15.945 20.484 17.859 1 95.44 342 LEU B CA 1
ATOM 6188 C C . LEU B 1 342 ? -15.57 21.953 17.75 1 95.44 342 LEU B C 1
ATOM 6190 O O . LEU B 1 342 ? -15.289 22.453 16.656 1 95.44 342 LEU B O 1
ATOM 6194 N N . ASP B 1 343 ? -15.664 22.625 18.844 1 95.94 343 ASP B N 1
ATOM 6195 C CA . ASP B 1 343 ? -15.008 23.922 19 1 95.94 343 ASP B CA 1
ATOM 6196 C C . ASP B 1 343 ? -13.609 23.766 19.594 1 95.94 343 ASP B C 1
ATOM 6198 O O . ASP B 1 343 ? -13.469 23.547 20.797 1 95.94 343 ASP B O 1
ATOM 6202 N N . CYS B 1 344 ? -12.633 23.938 18.797 1 95.12 344 CYS B N 1
ATOM 6203 C CA . CYS B 1 344 ? -11.266 23.625 19.188 1 95.12 344 CYS B CA 1
ATOM 6204 C C . CYS B 1 344 ? -10.789 24.562 20.297 1 95.12 344 CYS B C 1
ATOM 6206 O O . CYS B 1 344 ? -9.836 24.25 21.016 1 95.12 344 CYS B O 1
ATOM 6208 N N . ASN B 1 345 ? -11.375 25.703 20.438 1 93.94 345 ASN B N 1
ATOM 6209 C CA . ASN B 1 345 ? -10.977 26.656 21.469 1 93.94 345 ASN B CA 1
ATOM 6210 C C . ASN B 1 345 ? -11.391 26.188 22.859 1 93.94 345 ASN B C 1
ATOM 6212 O O . ASN B 1 345 ? -10.828 26.625 23.859 1 93.94 345 ASN B O 1
ATOM 6216 N N . SER B 1 346 ? -12.383 25.281 22.875 1 94.44 346 SER B N 1
ATOM 6217 C CA . SER B 1 346 ? -12.906 24.938 24.188 1 94.44 346 SER B CA 1
ATOM 6218 C C . SER B 1 346 ? -13.062 23.438 24.344 1 94.44 346 SER B C 1
ATOM 6220 O O . SER B 1 346 ? -13.289 22.953 25.453 1 94.44 346 SER B O 1
ATOM 6222 N N . ALA B 1 347 ? -12.898 22.719 23.297 1 93.44 347 ALA B N 1
ATOM 6223 C CA . ALA B 1 347 ? -13.133 21.281 23.328 1 93.44 347 ALA B CA 1
ATOM 6224 C C . ALA B 1 347 ? -12.211 20.609 24.344 1 93.44 347 ALA B C 1
ATOM 6226 O O . ALA B 1 347 ? -11.055 21 24.5 1 93.44 347 ALA B O 1
ATOM 6227 N N . GLU B 1 348 ? -12.789 19.609 24.953 1 90.81 348 GLU B N 1
ATOM 6228 C CA . GLU B 1 348 ? -12 18.781 25.859 1 90.81 348 GLU B CA 1
ATOM 6229 C C . GLU B 1 348 ? -11.352 17.609 25.125 1 90.81 348 GLU B C 1
ATOM 6231 O O . GLU B 1 348 ? -11.82 17.203 24.047 1 90.81 348 GLU B O 1
ATOM 6236 N N . ASP B 1 349 ? -10.281 17.109 25.734 1 83.06 349 ASP B N 1
ATOM 6237 C CA . ASP B 1 349 ? -9.508 16.078 25.062 1 83.06 349 ASP B CA 1
ATOM 6238 C C . ASP B 1 349 ? -10.336 14.812 24.859 1 83.06 349 ASP B C 1
ATOM 6240 O O . ASP B 1 349 ? -10.188 14.117 23.844 1 83.06 349 ASP B O 1
ATOM 6244 N N . TRP B 1 350 ? -11.266 14.508 25.734 1 81.12 350 TRP B N 1
ATOM 6245 C CA . TRP B 1 350 ? -12.031 13.266 25.656 1 81.12 350 TRP B CA 1
ATOM 6246 C C . TRP B 1 350 ? -13.094 13.336 24.562 1 81.12 350 TRP B C 1
ATOM 6248 O O . TRP B 1 350 ? -13.641 12.312 24.156 1 81.12 350 TRP B O 1
ATOM 6258 N N . GLU B 1 351 ? -13.367 14.539 24.062 1 82.62 351 GLU B N 1
ATOM 6259 C CA . GLU B 1 351 ? -14.414 14.711 23.062 1 82.62 351 GLU B CA 1
ATOM 6260 C C . GLU B 1 351 ? -14.031 14.07 21.734 1 82.62 351 GLU B C 1
ATOM 6262 O O . GLU B 1 351 ? -14.891 13.789 20.906 1 82.62 351 GLU B O 1
ATOM 6267 N N . VAL B 1 352 ? -12.734 13.82 21.562 1 81.75 352 VAL B N 1
ATOM 6268 C CA . VAL B 1 352 ? -12.32 13.234 20.297 1 81.75 352 VAL B CA 1
ATOM 6269 C C . VAL B 1 352 ? -11.93 11.773 20.5 1 81.75 352 VAL B C 1
ATOM 6271 O O . VAL B 1 352 ? -11.664 11.055 19.531 1 81.75 352 VAL B O 1
ATOM 6274 N N . ASP B 1 353 ? -11.945 11.359 21.688 1 85.19 353 ASP B N 1
ATOM 6275 C CA . ASP B 1 353 ? -1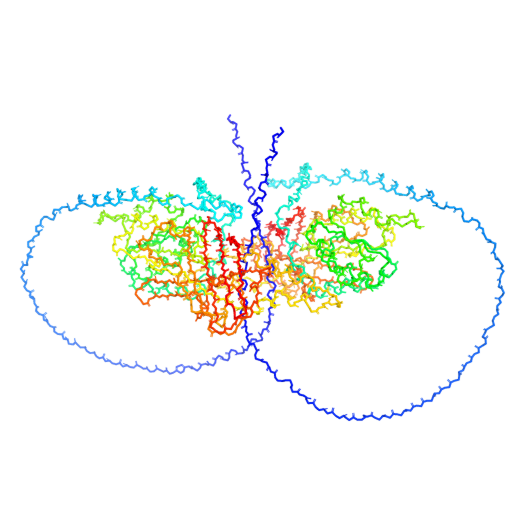1.578 9.977 21.969 1 85.19 353 ASP B CA 1
ATOM 6276 C C . ASP B 1 353 ? -12.711 9.016 21.594 1 85.19 353 ASP B C 1
ATOM 6278 O O . ASP B 1 353 ? -12.484 7.812 21.453 1 85.19 353 ASP B O 1
ATOM 6282 N N . GLY B 1 354 ? -13.852 9.57 21.516 1 89.31 354 GLY B N 1
ATOM 6283 C CA . GLY B 1 354 ? -15.008 8.773 21.141 1 89.31 354 GLY B CA 1
ATOM 6284 C C . GLY B 1 354 ? -16.297 9.57 21.094 1 89.31 354 GLY B C 1
ATOM 6285 O O . GLY B 1 354 ? -16.312 10.75 21.453 1 89.31 354 GLY B O 1
ATOM 6286 N N . GLY B 1 355 ? -17.266 8.945 20.562 1 92.62 355 GLY B N 1
ATOM 6287 C CA . GLY B 1 355 ? -18.562 9.594 20.469 1 92.62 355 GLY B CA 1
ATOM 6288 C C . GLY B 1 355 ? -19.672 8.648 20.031 1 92.62 355 GLY B C 1
ATOM 6289 O O . GLY B 1 355 ? -19.406 7.492 19.703 1 92.62 355 GLY B O 1
ATOM 6290 N N . ARG B 1 356 ? -20.828 9.164 20.281 1 94.75 356 ARG B N 1
ATOM 6291 C CA . ARG B 1 356 ? -22.047 8.477 19.859 1 94.75 356 ARG B CA 1
ATOM 6292 C C . ARG B 1 356 ? -23.062 9.461 19.281 1 94.75 356 ARG B C 1
ATOM 6294 O O . ARG B 1 356 ? -23.203 10.578 19.781 1 94.75 356 ARG B O 1
ATOM 6301 N N . ALA B 1 357 ? -23.672 9.062 18.281 1 96.31 357 ALA B N 1
ATOM 6302 C CA . ALA B 1 357 ? -24.672 9.914 17.672 1 96.31 357 ALA B CA 1
ATOM 6303 C C . ALA B 1 357 ? -25.797 9.078 17.062 1 96.31 357 ALA B C 1
ATOM 6305 O O . ALA B 1 357 ? -25.547 8.023 16.469 1 96.31 357 ALA B O 1
ATOM 6306 N N . LYS B 1 358 ? -26.984 9.609 17.234 1 97.31 358 LYS B N 1
ATOM 6307 C CA . LYS B 1 358 ? -28.109 9.031 16.516 1 97.31 358 LYS B CA 1
ATOM 6308 C C . LYS B 1 358 ? -28.25 9.641 15.125 1 97.31 358 LYS B C 1
ATOM 6310 O O . LYS B 1 358 ? -27.859 10.789 14.898 1 97.31 358 LYS B O 1
ATOM 6315 N N . PHE B 1 359 ? -28.703 8.844 14.203 1 97.5 359 PHE B N 1
ATOM 6316 C CA . PHE B 1 359 ? -28.984 9.359 12.867 1 97.5 359 PHE B CA 1
ATOM 6317 C C . PHE B 1 359 ? -30.375 8.953 12.422 1 97.5 359 PHE B C 1
ATOM 6319 O O . PHE B 1 359 ? -30.922 7.945 12.875 1 97.5 359 PHE B O 1
ATOM 6326 N N . ASP B 1 360 ? -31 9.82 11.719 1 98.19 360 ASP B N 1
ATOM 6327 C CA . ASP B 1 360 ? -32.312 9.672 11.102 1 98.19 360 ASP B CA 1
ATOM 6328 C C . ASP B 1 360 ? -32.344 10.266 9.695 1 98.19 360 ASP B C 1
ATOM 6330 O O . ASP B 1 360 ? -32.406 11.492 9.539 1 98.19 360 ASP B O 1
ATOM 6334 N N . PHE B 1 361 ? -32.281 9.367 8.703 1 98.5 361 PHE B N 1
ATOM 6335 C CA . PHE B 1 361 ? -32.156 9.828 7.328 1 98.5 361 PHE B CA 1
ATOM 6336 C C . PHE B 1 361 ? -33.406 9.484 6.516 1 98.5 361 PHE B C 1
ATOM 6338 O O . PHE B 1 361 ? -33.969 8.406 6.688 1 98.5 361 PHE B O 1
ATOM 6345 N N . THR B 1 362 ? -33.75 10.391 5.703 1 98.19 362 THR B N 1
ATOM 6346 C CA . THR B 1 362 ? -34.719 10.148 4.637 1 98.19 362 THR B CA 1
ATOM 6347 C C . THR B 1 362 ? -34.062 10.18 3.271 1 98.19 362 THR B C 1
ATOM 6349 O O . THR B 1 362 ? -33.438 11.18 2.904 1 98.19 362 THR B O 1
ATOM 6352 N N . MET B 1 363 ? -34.219 9.07 2.523 1 97.56 363 MET B N 1
ATOM 6353 C CA . MET B 1 363 ? -33.562 8.953 1.237 1 97.56 363 MET B CA 1
ATOM 6354 C C . MET B 1 363 ? -34.094 9.984 0.245 1 97.56 363 MET B C 1
ATOM 6356 O O . MET B 1 363 ? -35.281 10.234 0.197 1 97.56 363 MET B O 1
ATOM 6360 N N . ASN B 1 364 ? -33.156 10.594 -0.526 1 97.5 364 ASN B N 1
ATOM 6361 C CA . ASN B 1 364 ? -33.562 11.609 -1.487 1 97.5 364 ASN B CA 1
ATOM 6362 C C . ASN B 1 364 ? -33.719 11.031 -2.893 1 97.5 364 ASN B C 1
ATOM 6364 O O . ASN B 1 364 ? -34.156 11.727 -3.811 1 97.5 364 ASN B O 1
ATOM 6368 N N . ARG B 1 365 ? -33.375 9.805 -3.098 1 96.62 365 ARG B N 1
ATOM 6369 C CA . ARG B 1 365 ? -33.469 9.148 -4.398 1 96.62 365 ARG B CA 1
ATOM 6370 C C . ARG B 1 365 ? -33.469 7.629 -4.25 1 96.62 365 ARG B C 1
ATOM 6372 O O . ARG B 1 365 ? -33.156 7.105 -3.18 1 96.62 365 ARG B O 1
ATOM 6379 N N . ASP B 1 366 ? -33.812 7.012 -5.398 1 97.44 366 ASP B N 1
ATOM 6380 C CA . ASP B 1 366 ? -33.75 5.551 -5.457 1 97.44 366 ASP B CA 1
ATOM 6381 C C . ASP B 1 366 ? -32.312 5.062 -5.633 1 97.44 366 ASP B C 1
ATOM 6383 O O . ASP B 1 366 ? -31.594 5.52 -6.527 1 97.44 366 ASP B O 1
ATOM 6387 N N . ALA B 1 367 ? -31.844 4.148 -4.785 1 97.56 367 ALA B N 1
ATOM 6388 C CA . ALA B 1 367 ? -30.516 3.58 -4.91 1 97.56 367 ALA B CA 1
ATOM 6389 C C . ALA B 1 367 ? -30.328 2.402 -3.961 1 97.56 367 ALA B C 1
ATOM 6391 O O . ALA B 1 367 ? -31.016 2.291 -2.953 1 97.56 367 ALA B O 1
ATOM 6392 N N . PRO B 1 368 ? -29.406 1.554 -4.316 1 97.81 368 PRO B N 1
ATOM 6393 C CA . PRO B 1 368 ? -29.062 0.527 -3.332 1 97.81 368 PRO B CA 1
ATOM 6394 C C . PRO B 1 368 ? -28.328 1.097 -2.121 1 97.81 368 PRO B C 1
ATOM 6396 O O . PRO B 1 368 ? -27.5 2.004 -2.264 1 97.81 368 PRO B O 1
ATOM 6399 N N . PHE B 1 369 ? -28.719 0.578 -0.968 1 97.81 369 PHE B N 1
ATOM 6400 C CA . PHE B 1 369 ? -28.094 1.015 0.281 1 97.81 369 PHE B CA 1
ATOM 6401 C C . PHE B 1 369 ? -26.828 0.215 0.573 1 97.81 369 PHE B C 1
ATOM 6403 O O . PHE B 1 369 ? -26.859 -1.018 0.563 1 97.81 369 PHE B O 1
ATOM 6410 N N . HIS B 1 370 ? -25.625 0.909 0.907 1 98.62 370 HIS B N 1
ATOM 6411 C CA . HIS B 1 370 ? -24.391 0.184 1.159 1 98.62 370 HIS B CA 1
ATOM 6412 C C . HIS B 1 370 ? -23.859 0.475 2.559 1 98.62 370 HIS B C 1
ATOM 6414 O O . HIS B 1 370 ? -23.016 -0.259 3.068 1 98.62 370 HIS B O 1
ATOM 6420 N N . GLY B 1 371 ? -24.266 1.524 3.211 1 98.62 371 GLY B N 1
ATOM 6421 C CA . GLY B 1 371 ? -23.812 1.878 4.543 1 98.62 371 GLY B CA 1
ATOM 6422 C C . GLY B 1 371 ? -23.781 3.375 4.789 1 98.62 371 GLY B C 1
ATOM 6423 O O . GLY B 1 371 ? -24.625 4.109 4.266 1 98.62 371 GLY B O 1
ATOM 6424 N N . LEU B 1 372 ? -22.906 3.799 5.703 1 98.75 372 LEU B N 1
ATOM 6425 C CA . LEU B 1 372 ? -22.75 5.215 6.027 1 98.75 372 LEU B CA 1
ATOM 6426 C C . LEU B 1 372 ? -21.391 5.73 5.555 1 98.75 372 LEU B C 1
ATOM 6428 O O . LEU B 1 372 ? -20.391 5.035 5.676 1 98.75 372 LEU B O 1
ATOM 6432 N N . ALA B 1 373 ? -21.406 6.895 4.992 1 98.88 373 ALA B N 1
ATOM 6433 C CA . ALA B 1 373 ? -20.188 7.609 4.652 1 98.88 373 ALA B CA 1
ATOM 6434 C C . ALA B 1 373 ? -19.906 8.727 5.652 1 98.88 373 ALA B C 1
ATOM 6436 O O . ALA B 1 373 ? -20.828 9.43 6.078 1 98.88 373 ALA B O 1
ATOM 6437 N N . ALA B 1 374 ? -18.656 8.812 6.008 1 98.56 374 ALA B N 1
ATOM 6438 C CA . ALA B 1 374 ? -18.234 9.852 6.945 1 98.56 374 ALA B CA 1
ATOM 6439 C C . ALA B 1 374 ? -17.156 10.742 6.332 1 98.56 374 ALA B C 1
ATOM 6441 O O . ALA B 1 374 ? -16.312 10.273 5.582 1 98.56 374 ALA B O 1
ATOM 6442 N N . TRP B 1 375 ? -17.219 11.977 6.625 1 98.56 375 TRP B N 1
ATOM 6443 C CA . TRP B 1 375 ? -16.234 12.977 6.238 1 98.56 375 TRP B CA 1
ATOM 6444 C C . TRP B 1 375 ? -16.25 14.164 7.195 1 98.56 375 TRP B C 1
ATOM 6446 O O . TRP B 1 375 ? -16.938 14.133 8.227 1 98.56 375 TRP B O 1
ATOM 6456 N N . PHE B 1 376 ? -15.406 15.211 6.953 1 98.44 376 PHE B N 1
ATOM 6457 C CA . PHE B 1 376 ? -15.383 16.297 7.93 1 98.44 376 PHE B CA 1
ATOM 6458 C C . PHE B 1 376 ? -15.172 17.641 7.242 1 98.44 376 PHE B C 1
ATOM 6460 O O . PHE B 1 376 ? -14.859 17.688 6.051 1 98.44 376 PHE B O 1
ATOM 6467 N N . SER B 1 377 ? -15.508 18.656 7.914 1 98.44 377 SER B N 1
ATOM 6468 C CA . SER B 1 377 ? -15.234 20.047 7.523 1 98.44 377 SER B CA 1
ATOM 6469 C C . SER B 1 377 ? -14.531 20.797 8.648 1 98.44 377 SER B C 1
ATOM 6471 O O . SER B 1 377 ? -14.641 20.422 9.812 1 98.44 377 SER B O 1
ATOM 6473 N N . CYS B 1 378 ? -13.789 21.797 8.234 1 98.19 378 CYS B N 1
ATOM 6474 C CA . CYS B 1 378 ? -13.047 22.625 9.172 1 98.19 378 CYS B CA 1
ATOM 6475 C C . CYS B 1 378 ? -13.25 24.094 8.875 1 98.19 378 CYS B C 1
ATOM 6477 O O . CYS B 1 378 ? -13.281 24.5 7.707 1 98.19 378 CYS B O 1
ATOM 6479 N N . GLU B 1 379 ? -13.406 24.797 9.906 1 98.25 379 GLU B N 1
ATOM 6480 C CA . GLU B 1 379 ? -13.328 26.266 9.852 1 98.25 379 GLU B CA 1
ATOM 6481 C C . GLU B 1 379 ? -12 26.766 10.414 1 98.25 379 GLU B C 1
ATOM 6483 O O . GLU B 1 379 ? -11.656 26.469 11.562 1 98.25 379 GLU B O 1
ATOM 6488 N N . LEU B 1 380 ? -11.219 27.5 9.656 1 97.12 380 LEU B N 1
ATOM 6489 C CA . LEU B 1 380 ? -9.914 28 10.062 1 97.12 380 LEU B CA 1
ATOM 6490 C C . LEU B 1 380 ? -10 29.469 10.477 1 97.12 380 LEU B C 1
ATOM 6492 O O . LEU B 1 380 ? -9.07 30 11.102 1 97.12 380 LEU B O 1
ATOM 6496 N N . GLY B 1 381 ? -10.984 30.125 10.312 1 86 381 GLY B N 1
ATOM 6497 C CA . GLY B 1 381 ? -11.227 31.516 10.617 1 86 381 GLY B CA 1
ATOM 6498 C C . GLY B 1 381 ? -12.406 32.094 9.852 1 86 381 GLY B C 1
ATOM 6499 O O . GLY B 1 381 ? -13.156 31.375 9.211 1 86 381 GLY B O 1
ATOM 6500 N N . PRO B 1 382 ? -12.508 33.469 10.031 1 85.5 382 PRO B N 1
ATOM 6501 C CA . PRO B 1 382 ? -13.625 34.094 9.32 1 85.5 382 PRO B CA 1
ATOM 6502 C C . PRO B 1 382 ? -13.547 33.906 7.809 1 85.5 382 PRO B C 1
ATOM 6504 O O . PRO B 1 382 ? -12.562 34.281 7.184 1 85.5 382 PRO B O 1
ATOM 6507 N N . GLN B 1 383 ? -14.461 33.25 7.176 1 89.12 383 GLN B N 1
ATOM 6508 C CA . GLN B 1 383 ? -14.664 33.062 5.746 1 89.12 383 GLN B CA 1
ATOM 6509 C C . GLN B 1 383 ? -13.641 32.094 5.156 1 89.12 383 GLN B C 1
ATOM 6511 O O . GLN B 1 383 ? -13.359 32.156 3.959 1 89.12 383 GLN B O 1
ATOM 6516 N N . VAL B 1 384 ? -12.914 31.422 5.914 1 97.19 384 VAL B N 1
ATOM 6517 C CA . VAL B 1 384 ? -11.984 30.406 5.418 1 97.19 384 VAL B CA 1
ATOM 6518 C C . VAL B 1 384 ? -12.359 29.031 5.988 1 97.19 384 VAL B C 1
ATOM 6520 O O . VAL B 1 384 ? -12.32 28.828 7.203 1 97.19 384 VAL B O 1
ATOM 6523 N N . SER B 1 385 ? -12.812 28.188 5.176 1 97.75 385 SER B N 1
ATOM 6524 C CA . SER B 1 385 ? -13.188 26.828 5.559 1 97.75 385 SER B CA 1
ATOM 6525 C C . SER B 1 385 ? -12.922 25.844 4.426 1 97.75 385 SER B C 1
ATOM 6527 O O . SER B 1 385 ? -12.688 26.25 3.285 1 97.75 385 SER B O 1
ATOM 6529 N N . PHE B 1 386 ? -12.844 24.578 4.746 1 98.12 386 PHE B N 1
ATOM 6530 C CA . PHE B 1 386 ? -12.828 23.547 3.721 1 98.12 386 PHE B CA 1
ATOM 6531 C C . PHE B 1 386 ? -13.617 22.328 4.176 1 98.12 386 PHE B C 1
ATOM 6533 O O . PHE B 1 386 ? -13.977 22.219 5.352 1 98.12 386 PHE B O 1
ATOM 6540 N N . SER B 1 387 ? -13.938 21.484 3.215 1 98.38 387 SER B N 1
ATOM 6541 C CA . SER B 1 387 ? -14.672 20.266 3.469 1 98.38 387 SER B CA 1
ATOM 6542 C C . SER B 1 387 ? -14.078 19.094 2.691 1 98.38 387 SER B C 1
ATOM 6544 O O . SER B 1 387 ? -13.547 19.266 1.596 1 98.38 387 SER B O 1
ATOM 6546 N N . THR B 1 388 ? -14.156 17.922 3.309 1 98.44 388 THR B N 1
ATOM 6547 C CA . THR B 1 388 ? -13.758 16.688 2.631 1 98.44 388 THR B CA 1
ATOM 6548 C C . THR B 1 388 ? -14.977 15.969 2.062 1 98.44 388 THR B C 1
ATOM 6550 O O . THR B 1 388 ? -14.906 14.781 1.725 1 98.44 388 THR B O 1
ATOM 6553 N N . SER B 1 389 ? -16.047 16.641 1.885 1 98.62 389 SER B N 1
ATOM 6554 C CA . SER B 1 389 ? -17.328 16.062 1.451 1 98.62 389 SER B CA 1
ATOM 6555 C C . SER B 1 389 ? -17.266 15.625 -0.008 1 98.62 389 SER B C 1
ATOM 6557 O O . SER B 1 389 ? -16.438 16.125 -0.779 1 98.62 389 SER B O 1
ATOM 6559 N N . PRO B 1 390 ? -18.141 14.68 -0.354 1 98.44 390 PRO B N 1
ATOM 6560 C CA . PRO B 1 390 ? -18.203 14.203 -1.738 1 98.44 390 PRO B CA 1
ATOM 6561 C C . PRO B 1 390 ? -18.531 15.312 -2.732 1 98.44 390 PRO B C 1
ATOM 6563 O O . PRO B 1 390 ? -18.219 15.195 -3.922 1 98.44 390 PRO B O 1
ATOM 6566 N N . ASP B 1 391 ? -19.141 16.359 -2.305 1 97.5 391 ASP B N 1
ATOM 6567 C CA . ASP B 1 391 ? -19.516 17.438 -3.215 1 97.5 391 ASP B CA 1
ATOM 6568 C C . ASP B 1 391 ? -18.438 18.516 -3.271 1 97.5 391 ASP B C 1
ATOM 6570 O O . ASP B 1 391 ? -18.609 19.516 -3.959 1 97.5 391 ASP B O 1
ATOM 6574 N N . SER B 1 392 ? -17.359 18.344 -2.521 1 97.94 392 SER B N 1
ATOM 6575 C CA . SER B 1 392 ? -16.219 19.25 -2.531 1 97.94 392 SER B CA 1
ATOM 6576 C C . SER B 1 392 ? -15.07 18.688 -3.363 1 97.94 392 SER B C 1
ATOM 6578 O O . SER B 1 392 ? -15.094 17.516 -3.746 1 97.94 392 SER B O 1
ATOM 6580 N N . ARG B 1 393 ? -14.172 19.625 -3.762 1 97.44 393 ARG B N 1
ATOM 6581 C CA . ARG B 1 393 ? -12.953 19.125 -4.395 1 97.44 393 ARG B CA 1
ATOM 6582 C C . ARG B 1 393 ? -12.273 18.078 -3.529 1 97.44 393 ARG B C 1
ATOM 6584 O O . ARG B 1 393 ? -12.18 18.219 -2.309 1 97.44 393 ARG B O 1
ATOM 6591 N N . PRO B 1 394 ? -11.82 17.031 -4.16 1 97.5 394 PRO B N 1
ATOM 6592 C CA . PRO B 1 394 ? -11.234 15.93 -3.383 1 97.5 394 PRO B CA 1
ATOM 6593 C C . PRO B 1 394 ? -10 16.359 -2.592 1 97.5 394 PRO B C 1
ATOM 6595 O O . PRO B 1 394 ? -9.227 17.188 -3.057 1 97.5 394 PRO B O 1
ATOM 6598 N N . THR B 1 395 ? -9.875 15.812 -1.418 1 97.94 395 THR B N 1
ATOM 6599 C CA . THR B 1 395 ? -8.711 15.969 -0.562 1 97.94 395 THR B CA 1
ATOM 6600 C C . THR B 1 395 ? -8.039 14.625 -0.304 1 97.94 395 THR B C 1
ATOM 6602 O O . THR B 1 395 ? -8.586 13.578 -0.658 1 97.94 395 THR B O 1
ATOM 6605 N N . HIS B 1 396 ? -6.828 14.625 0.295 1 96.5 396 HIS B N 1
ATOM 6606 C CA . HIS B 1 396 ? -6.102 13.391 0.564 1 96.5 396 HIS B CA 1
ATOM 6607 C C . HIS B 1 396 ? -6.828 12.547 1.605 1 96.5 396 HIS B C 1
ATOM 6609 O O . HIS B 1 396 ? -6.547 11.352 1.744 1 96.5 396 HIS B O 1
ATOM 6615 N N . TRP B 1 397 ? -7.73 13.148 2.371 1 96.75 397 TRP B N 1
ATOM 6616 C CA . TRP B 1 397 ? -8.453 12.422 3.408 1 96.75 397 TRP B CA 1
ATOM 6617 C C . TRP B 1 397 ? -9.555 11.562 2.801 1 96.75 397 TRP B C 1
ATOM 6619 O O . TRP B 1 397 ? -9.984 10.578 3.402 1 96.75 397 TRP B O 1
ATOM 6629 N N . G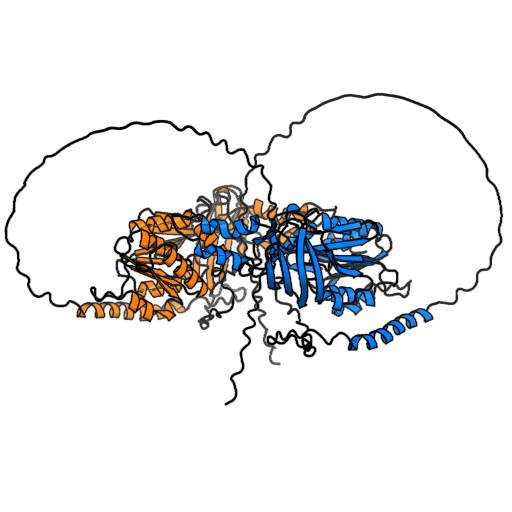LU B 1 398 ? -10.07 11.977 1.64 1 97.56 398 GLU B N 1
ATOM 6630 C CA . GLU B 1 398 ? -11.195 11.289 1.015 1 97.56 398 GLU B CA 1
ATOM 6631 C C . GLU B 1 398 ? -12.344 11.102 2.002 1 97.56 398 GLU B C 1
ATOM 6633 O O . GLU B 1 398 ? -12.586 11.961 2.852 1 97.56 398 GLU B O 1
ATOM 6638 N N . GLN B 1 399 ? -13.219 10.125 1.674 1 98.5 399 GLN B N 1
ATOM 6639 C CA . GLN B 1 399 ? -14.297 9.773 2.594 1 98.5 399 GLN B CA 1
ATOM 6640 C C . GLN B 1 399 ? -14.062 8.406 3.225 1 98.5 399 GLN B C 1
ATOM 6642 O O . GLN B 1 399 ? -13.336 7.578 2.672 1 98.5 399 GLN B O 1
ATOM 6647 N N . THR B 1 400 ? -14.555 8.258 4.43 1 98.12 400 THR B N 1
ATOM 6648 C CA . THR B 1 400 ? -14.562 6.961 5.102 1 98.12 400 THR B CA 1
ATOM 6649 C C . THR B 1 400 ? -15.898 6.246 4.875 1 98.12 400 THR B C 1
ATOM 6651 O O . THR B 1 400 ? -16.938 6.688 5.379 1 98.12 400 THR B O 1
ATOM 6654 N N . LEU B 1 401 ? -15.82 5.18 4.121 1 98.75 401 LEU B N 1
ATOM 6655 C CA . LEU B 1 401 ? -17.031 4.426 3.797 1 98.75 401 LEU B CA 1
ATOM 6656 C C . LEU B 1 401 ? -17.219 3.256 4.758 1 98.75 401 LEU B C 1
ATOM 6658 O O . LEU B 1 401 ? -16.391 2.332 4.781 1 98.75 401 LEU B O 1
ATOM 6662 N N . LEU B 1 402 ? -18.25 3.35 5.535 1 98.56 402 LEU B N 1
ATOM 6663 C CA . LEU B 1 402 ? -18.609 2.324 6.508 1 98.56 402 LEU B CA 1
ATOM 6664 C C . LEU B 1 402 ? -19.688 1.403 5.945 1 98.56 402 LEU B C 1
ATOM 6666 O O . LEU B 1 402 ? -20.891 1.661 6.121 1 98.56 402 LEU B O 1
ATOM 6670 N N . PHE B 1 403 ? -19.25 0.341 5.359 1 98.62 403 PHE B N 1
ATOM 6671 C CA . PHE B 1 403 ? -20.188 -0.603 4.754 1 98.62 403 PHE B CA 1
ATOM 6672 C C . PHE B 1 403 ? -20.891 -1.434 5.82 1 98.62 403 PHE B C 1
ATOM 6674 O O . PHE B 1 403 ? -20.266 -1.845 6.801 1 98.62 403 PHE B O 1
ATOM 6681 N N . VAL B 1 404 ? -22.141 -1.774 5.539 1 97.94 404 VAL B N 1
ATOM 6682 C CA . VAL B 1 404 ? -22.875 -2.666 6.438 1 97.94 404 VAL B CA 1
ATOM 6683 C C . VAL B 1 404 ? -22.359 -4.098 6.27 1 97.94 404 VAL B C 1
ATOM 6685 O O . VAL B 1 404 ? -22.594 -4.949 7.133 1 97.94 404 VAL B O 1
ATOM 6688 N N . GLY B 1 405 ? -21.703 -4.355 5.188 1 95.19 405 GLY B N 1
ATOM 6689 C CA . GLY B 1 405 ? -21.109 -5.66 4.938 1 95.19 405 GLY B CA 1
ATOM 6690 C C . GLY B 1 405 ? -21.984 -6.566 4.098 1 95.19 405 GLY B C 1
ATOM 6691 O O . GLY B 1 405 ? -23.203 -6.414 4.086 1 95.19 405 GLY B O 1
ATOM 6692 N N . PRO B 1 406 ? -21.375 -7.48 3.449 1 93.94 406 PRO B N 1
ATOM 6693 C CA . PRO B 1 406 ? -22.125 -8.328 2.518 1 93.94 406 PRO B CA 1
ATOM 6694 C C . PRO B 1 406 ? -23.047 -9.312 3.229 1 93.94 406 PRO B C 1
ATOM 6696 O O . PRO B 1 406 ? -24.016 -9.797 2.633 1 93.94 406 PRO B O 1
ATOM 6699 N N . GLU B 1 407 ? -22.828 -9.633 4.426 1 92.88 407 GLU B N 1
ATOM 6700 C CA . GLU B 1 407 ? -23.656 -10.586 5.16 1 92.88 407 GLU B CA 1
ATOM 6701 C C . GLU B 1 407 ? -24.906 -9.914 5.715 1 92.88 407 GLU B C 1
ATOM 6703 O O . GLU B 1 407 ? -25.844 -10.586 6.16 1 92.88 407 GLU B O 1
ATOM 6708 N N . SER B 1 408 ? -24.875 -8.641 5.762 1 95.81 408 SER B N 1
ATOM 6709 C CA . SER B 1 408 ? -26.016 -7.906 6.289 1 95.81 408 SER B CA 1
ATOM 6710 C C . SER B 1 408 ? -27.203 -7.969 5.332 1 95.81 408 SER B C 1
ATOM 6712 O O . SER B 1 408 ? -27.047 -7.793 4.121 1 95.81 408 SER B O 1
ATOM 6714 N N . PRO B 1 409 ? -28.422 -8.203 5.879 1 94.88 409 PRO B N 1
ATOM 6715 C CA . PRO B 1 409 ? -29.609 -8.148 5.02 1 94.88 409 PRO B CA 1
ATOM 6716 C C . PRO B 1 409 ? -29.828 -6.758 4.43 1 94.88 409 PRO B C 1
ATOM 6718 O O . PRO B 1 409 ? -30.609 -6.605 3.48 1 94.88 409 PRO B O 1
ATOM 6721 N N . ALA B 1 410 ? -29.172 -5.762 4.973 1 96.25 410 ALA B N 1
ATOM 6722 C CA . ALA B 1 410 ? -29.328 -4.395 4.488 1 96.25 410 ALA B CA 1
ATOM 6723 C C . ALA B 1 410 ? -28.422 -4.117 3.295 1 96.25 410 ALA B C 1
ATOM 6725 O O . ALA B 1 410 ? -28.594 -3.109 2.604 1 96.25 410 ALA B O 1
ATOM 6726 N N . HIS B 1 411 ? -27.469 -5.016 3.125 1 96.31 411 HIS B N 1
ATOM 6727 C CA . HIS B 1 411 ? -26.5 -4.816 2.051 1 96.31 411 HIS B CA 1
ATOM 6728 C C . HIS B 1 411 ? -27.188 -4.812 0.688 1 96.31 411 HIS B C 1
ATOM 6730 O O . HIS B 1 411 ? -27.844 -5.789 0.32 1 96.31 411 HIS B O 1
ATOM 6736 N N . GLU B 1 412 ? -27.062 -3.68 -0.053 1 95.62 412 GLU B N 1
ATOM 6737 C CA . GLU B 1 412 ? -27.562 -3.486 -1.409 1 95.62 412 GLU B CA 1
ATOM 6738 C C . GLU B 1 412 ? -29.094 -3.5 -1.439 1 95.62 412 GLU B C 1
ATOM 6740 O O . GLU B 1 412 ? -29.703 -3.768 -2.48 1 95.62 412 GLU B O 1
ATOM 6745 N N . LEU B 1 413 ? -29.656 -3.303 -0.273 1 95.81 413 LEU B N 1
ATOM 6746 C CA . LEU B 1 413 ? -31.094 -3.145 -0.257 1 95.81 413 LEU B CA 1
ATOM 6747 C C . LEU B 1 413 ? -31.531 -1.981 -1.144 1 95.81 413 LEU B C 1
ATOM 6749 O O . LEU B 1 413 ? -31 -0.874 -1.021 1 95.81 413 LEU B O 1
ATOM 6753 N N . ALA B 1 414 ? -32.469 -2.23 -2.07 1 95.44 414 ALA B N 1
ATOM 6754 C CA . ALA B 1 414 ? -32.969 -1.171 -2.93 1 95.44 414 ALA B CA 1
ATOM 6755 C C . ALA B 1 414 ? -33.906 -0.238 -2.146 1 95.44 414 ALA B C 1
ATOM 6757 O O . ALA B 1 414 ? -35 -0.634 -1.741 1 95.44 414 ALA B O 1
ATOM 6758 N N . LEU B 1 415 ? -33.438 0.962 -2 1 95.88 415 LEU B N 1
ATOM 6759 C CA . LEU B 1 415 ? -34.25 1.947 -1.285 1 95.88 415 LEU B CA 1
ATOM 6760 C C . LEU B 1 415 ? -34.812 2.982 -2.246 1 95.88 415 LEU B C 1
ATOM 6762 O O . LEU B 1 415 ? -34.156 3.379 -3.207 1 95.88 415 LEU B O 1
ATOM 6766 N N . ARG B 1 416 ? -36.031 3.4 -1.943 1 96.19 416 ARG B N 1
ATOM 6767 C CA . ARG B 1 416 ? -36.688 4.441 -2.713 1 96.19 416 ARG B CA 1
ATOM 6768 C C . ARG B 1 416 ? -36.625 5.785 -1.998 1 96.19 416 ARG B C 1
ATOM 6770 O O . ARG B 1 416 ? -36.469 5.84 -0.775 1 96.19 416 ARG B O 1
ATOM 6777 N N . ALA B 1 417 ? -36.75 6.82 -2.877 1 96.62 417 ALA B N 1
ATOM 6778 C CA . ALA B 1 417 ? -36.875 8.156 -2.291 1 96.62 417 ALA B CA 1
ATOM 6779 C C . ALA B 1 417 ? -37.969 8.195 -1.237 1 96.62 417 ALA B C 1
ATOM 6781 O O . ALA B 1 417 ? -39.062 7.633 -1.437 1 96.62 417 ALA B O 1
ATOM 6782 N N . GLY B 1 418 ? -37.625 8.805 -0.095 1 96.12 418 GLY B N 1
ATOM 6783 C CA . GLY B 1 418 ? -38.594 8.93 0.967 1 96.12 418 GLY B CA 1
ATOM 6784 C C . GLY B 1 418 ? -38.469 7.871 2.041 1 96.12 418 GLY B C 1
ATOM 6785 O O . GLY B 1 418 ? -38.969 8.031 3.154 1 96.12 418 GLY B O 1
ATOM 6786 N N . GLU B 1 419 ? -37.844 6.77 1.756 1 96.88 419 GLU B N 1
ATOM 6787 C CA . GLU B 1 419 ? -37.625 5.727 2.752 1 96.88 419 GLU B CA 1
ATOM 6788 C C . GLU B 1 419 ? -36.562 6.129 3.762 1 96.88 419 GLU B C 1
ATOM 6790 O O . GLU B 1 419 ? -35.781 7.055 3.516 1 96.88 419 GLU B O 1
ATOM 6795 N N . ARG B 1 420 ? -36.625 5.418 4.895 1 97 420 ARG B N 1
ATOM 6796 C CA . ARG B 1 420 ? -35.906 5.965 6.027 1 97 420 ARG B CA 1
ATOM 6797 C C . ARG B 1 420 ? -34.844 4.973 6.527 1 97 420 ARG B C 1
ATOM 6799 O O . ARG B 1 420 ? -35.094 3.764 6.539 1 97 420 ARG B O 1
ATOM 6806 N N . VAL B 1 421 ? -33.719 5.461 6.934 1 97.94 421 VAL B N 1
ATOM 6807 C CA . VAL B 1 421 ? -32.656 4.73 7.648 1 97.94 421 VAL B CA 1
ATOM 6808 C C . VAL B 1 421 ? -32.375 5.402 8.992 1 97.94 421 VAL B C 1
ATOM 6810 O O . VAL B 1 421 ? -32.062 6.59 9.039 1 97.94 421 VAL B O 1
ATOM 6813 N N . THR B 1 422 ? -32.5 4.715 10.102 1 98 422 THR B N 1
ATOM 6814 C CA . THR B 1 422 ? -32.312 5.258 11.438 1 98 422 THR B CA 1
ATOM 6815 C C . THR B 1 422 ? -31.375 4.363 12.258 1 98 422 THR B C 1
ATOM 6817 O O . THR B 1 422 ? -31.219 3.182 11.945 1 98 422 THR B O 1
ATOM 6820 N N . GLY B 1 423 ? -30.672 4.988 13.211 1 97.94 423 GLY B N 1
ATOM 6821 C CA . GLY B 1 423 ? -29.828 4.172 14.055 1 97.94 423 GLY B CA 1
ATOM 6822 C C . GLY B 1 423 ? -28.828 4.984 14.859 1 97.94 423 GLY B C 1
ATOM 6823 O O . GLY B 1 423 ? -29.062 6.16 15.148 1 97.94 423 GLY B O 1
ATOM 6824 N N . ASP B 1 424 ? -27.859 4.223 15.328 1 97.88 424 ASP B N 1
ATOM 6825 C CA . ASP B 1 424 ? -26.812 4.789 16.172 1 97.88 424 ASP B CA 1
ATOM 6826 C C . ASP B 1 424 ? -25.438 4.512 15.578 1 97.88 424 ASP B C 1
ATOM 6828 O O . ASP B 1 424 ? -25.172 3.412 15.078 1 97.88 424 ASP B O 1
ATOM 6832 N N . LEU B 1 425 ? -24.609 5.512 15.625 1 97.94 425 LEU B N 1
ATOM 6833 C CA . LEU B 1 425 ? -23.188 5.41 15.273 1 97.94 425 LEU B CA 1
ATOM 6834 C C . LEU B 1 425 ? -22.312 5.707 16.469 1 97.94 425 LEU B C 1
ATOM 6836 O O . LEU B 1 425 ? -22.5 6.719 17.156 1 97.94 425 LEU B O 1
ATOM 6840 N N . GLN B 1 426 ? -21.406 4.789 16.75 1 97 426 GLN B N 1
ATOM 6841 C CA . GLN B 1 426 ? -20.453 4.961 17.828 1 97 426 GLN B CA 1
ATOM 6842 C C . GLN B 1 426 ? -19.016 4.777 17.328 1 97 426 GLN B C 1
ATOM 6844 O O . GLN B 1 426 ? -18.766 3.957 16.453 1 97 426 GLN B O 1
ATOM 6849 N N . TRP B 1 427 ? -18.141 5.594 17.859 1 94.88 427 TRP B N 1
ATOM 6850 C CA . TRP B 1 427 ? -16.719 5.422 17.516 1 94.88 427 TRP B CA 1
ATOM 6851 C C . TRP B 1 427 ? -15.844 5.605 18.75 1 94.88 427 TRP B C 1
ATOM 6853 O O . TRP B 1 427 ? -16.234 6.266 19.719 1 94.88 427 TRP B O 1
ATOM 6863 N N . LEU B 1 428 ? -14.734 4.922 18.75 1 92.19 428 LEU B N 1
ATOM 6864 C CA . LEU B 1 428 ? -13.727 5 19.797 1 92.19 428 LEU B CA 1
ATOM 6865 C C . LEU B 1 428 ? -12.32 5.039 19.203 1 92.19 428 LEU B C 1
ATOM 6867 O O . LEU B 1 428 ? -11.984 4.219 18.344 1 92.19 428 LEU B O 1
ATOM 6871 N N . VAL B 1 429 ? -11.594 6.043 19.656 1 88.81 429 VAL B N 1
ATOM 6872 C CA . VAL B 1 429 ? -10.227 6.203 19.188 1 88.81 429 VAL B CA 1
ATOM 6873 C C . VAL B 1 429 ? -9.258 5.645 20.234 1 88.81 429 VAL B C 1
ATOM 6875 O O . VAL B 1 429 ? -9.344 5.984 21.422 1 88.81 429 VAL B O 1
ATOM 6878 N N . SER B 1 430 ? -8.438 4.727 19.797 1 82.62 430 SER B N 1
ATOM 6879 C CA . SER B 1 430 ? -7.383 4.156 20.625 1 82.62 430 SER B CA 1
ATOM 6880 C C . SER B 1 430 ? -6.043 4.164 19.906 1 82.62 430 SER B C 1
ATOM 6882 O O . SER B 1 430 ? -5.762 3.273 19.094 1 82.62 430 SER B O 1
ATOM 6884 N N . GLY B 1 431 ? -5.246 5.133 20.344 1 77.25 431 GLY B N 1
ATOM 6885 C CA . GLY B 1 431 ? -4.008 5.266 19.594 1 77.25 431 GLY B CA 1
ATOM 6886 C C . GLY B 1 431 ? -4.227 5.586 18.125 1 77.25 431 GLY B C 1
ATOM 6887 O O . GLY B 1 431 ? -4.883 6.574 17.781 1 77.25 431 GLY B O 1
ATOM 6888 N N . ARG B 1 432 ? -3.699 4.664 17.297 1 79.38 432 ARG B N 1
ATOM 6889 C CA . ARG B 1 432 ? -3.816 4.898 15.859 1 79.38 432 ARG B CA 1
ATOM 6890 C C . ARG B 1 432 ? -4.91 4.031 15.242 1 79.38 432 ARG B C 1
ATOM 6892 O O . ARG B 1 432 ? -4.891 3.754 14.047 1 79.38 432 ARG B O 1
ATOM 6899 N N . SER B 1 433 ? -5.75 3.643 16.141 1 86.81 433 SER B N 1
ATOM 6900 C CA . SER B 1 433 ? -6.879 2.832 15.695 1 86.81 433 SER B CA 1
ATOM 6901 C C . SER B 1 433 ? -8.211 3.471 16.094 1 86.81 433 SER B C 1
ATOM 6903 O O . SER B 1 433 ? -8.312 4.094 17.141 1 86.81 433 SER B O 1
ATOM 6905 N N . THR B 1 434 ? -9.117 3.332 15.211 1 91.25 434 THR B N 1
ATOM 6906 C CA . THR B 1 434 ? -10.469 3.803 15.484 1 91.25 434 THR B CA 1
ATOM 6907 C C . THR B 1 434 ? -11.484 2.684 15.266 1 91.25 434 THR B C 1
ATOM 6909 O O . THR B 1 434 ? -11.57 2.119 14.172 1 91.25 434 THR B O 1
ATOM 6912 N N . GLY B 1 435 ? -12.141 2.369 16.328 1 94.5 435 GLY B N 1
ATOM 6913 C CA . GLY B 1 435 ? -13.273 1.465 16.219 1 94.5 435 GLY B CA 1
ATOM 6914 C C . GLY B 1 435 ? -14.586 2.182 15.953 1 94.5 435 GLY B C 1
ATOM 6915 O O . GLY B 1 435 ? -14.836 3.26 16.5 1 94.5 435 GLY B O 1
ATOM 6916 N N . VAL B 1 436 ? -15.422 1.551 15.086 1 96.25 436 VAL B N 1
ATOM 6917 C CA . VAL B 1 436 ? -16.719 2.117 14.75 1 96.25 436 VAL B CA 1
ATOM 6918 C C . VAL B 1 436 ? -17.797 1.035 14.836 1 96.25 436 VAL B C 1
ATOM 6920 O O . VAL B 1 436 ? -17.594 -0.082 14.352 1 96.25 436 VAL B O 1
ATOM 6923 N N . VAL B 1 437 ? -18.891 1.378 15.469 1 97 437 VAL B N 1
ATOM 6924 C CA . VAL B 1 437 ? -20.047 0.482 15.539 1 97 437 VAL B CA 1
ATOM 6925 C C . VAL B 1 437 ? -21.281 1.188 15 1 97 437 VAL B C 1
ATOM 6927 O O . VAL B 1 437 ? -21.594 2.311 15.406 1 97 437 VAL B O 1
ATOM 6930 N N . MET B 1 438 ? -21.906 0.54 14.094 1 96.38 438 MET B N 1
ATOM 6931 C CA . MET B 1 438 ? -23.188 1.016 13.57 1 96.38 438 MET B CA 1
ATOM 6932 C C . MET B 1 438 ? -24.312 0.031 13.891 1 96.38 438 MET B C 1
ATOM 6934 O O . MET B 1 438 ? -24.172 -1.171 13.648 1 96.38 438 MET B O 1
ATOM 6938 N N . VAL B 1 439 ? -25.359 0.536 14.422 1 96.88 439 VAL B N 1
ATOM 6939 C CA . VAL B 1 439 ? -26.594 -0.215 14.625 1 96.88 439 VAL B CA 1
ATOM 6940 C C . VAL B 1 439 ? -27.781 0.578 14.078 1 96.88 439 VAL B C 1
ATOM 6942 O O . VAL B 1 439 ? -27.922 1.769 14.367 1 96.88 439 VAL B O 1
ATOM 6945 N N . GLY B 1 440 ? -28.562 -0.11 13.227 1 96.75 440 GLY B N 1
ATOM 6946 C CA . GLY B 1 440 ? -29.656 0.661 12.664 1 96.75 440 GLY B CA 1
ATOM 6947 C C . GLY B 1 440 ? -30.719 -0.201 12.008 1 96.75 440 GLY B C 1
ATOM 6948 O O . GLY B 1 440 ? -30.688 -1.428 12.117 1 96.75 440 GLY B O 1
ATOM 6949 N N . GLU B 1 441 ? -31.719 0.552 11.484 1 96.69 441 GLU B N 1
ATOM 6950 C CA . GLU B 1 441 ? -32.812 -0.079 10.758 1 96.69 441 GLU B CA 1
ATOM 6951 C C . GLU B 1 441 ? -33.125 0.682 9.477 1 96.69 441 GLU B C 1
ATOM 6953 O O . GLU B 1 441 ? -33.062 1.912 9.438 1 96.69 441 GLU B O 1
ATOM 6958 N N . VAL B 1 442 ? -33.375 -0.089 8.508 1 95.12 442 VAL B N 1
ATOM 6959 C CA . VAL B 1 442 ? -33.875 0.429 7.238 1 95.12 442 VAL B CA 1
ATOM 6960 C C . VAL B 1 442 ? -35.375 0.138 7.098 1 95.12 442 VAL B C 1
ATOM 6962 O O . VAL B 1 442 ? -35.781 -1.021 7.145 1 95.12 442 VAL B O 1
ATOM 6965 N N . ALA B 1 443 ? -36.094 1.191 7.031 1 92.5 443 ALA B N 1
ATOM 6966 C CA . ALA B 1 443 ? -37.531 1.044 6.867 1 92.5 443 ALA B CA 1
ATOM 6967 C C . ALA B 1 443 ? -37.938 1.21 5.406 1 92.5 443 ALA B C 1
ATOM 6969 O O . ALA B 1 443 ? -37.906 2.322 4.871 1 92.5 443 ALA B O 1
ATOM 6970 N N . CYS B 1 444 ? -38.25 0.07 4.781 1 85.44 444 CYS B N 1
ATOM 6971 C CA . CYS B 1 444 ? -38.75 0.087 3.424 1 85.44 444 CYS B CA 1
ATOM 6972 C C . CYS B 1 444 ? -40.25 -0.221 3.412 1 85.44 444 CYS B C 1
ATOM 6974 O O . CYS B 1 444 ? -40.844 -0.532 4.453 1 85.44 444 CYS B O 1
ATOM 6976 N N . SER B 1 445 ? -41 0.115 2.322 1 80.12 445 SER B N 1
ATOM 6977 C CA . SER B 1 445 ? -42.438 -0.036 2.234 1 80.12 445 SER B CA 1
ATOM 6978 C C . SER B 1 445 ? -42.875 -1.45 2.609 1 80.12 445 SER B C 1
ATOM 6980 O O . SER B 1 445 ? -43.969 -1.651 3.135 1 80.12 445 SER B O 1
ATOM 6982 N N . ALA B 1 446 ? -41.969 -2.303 2.461 1 77.94 446 ALA B N 1
ATOM 6983 C CA . ALA B 1 446 ? -42.375 -3.697 2.609 1 77.94 446 ALA B CA 1
ATOM 6984 C C . ALA B 1 446 ? -41.906 -4.262 3.953 1 77.94 446 ALA B C 1
ATOM 6986 O O . ALA B 1 446 ? -42.594 -5.125 4.527 1 77.94 446 ALA B O 1
ATOM 6987 N N . GLU B 1 447 ? -40.812 -3.801 4.473 1 89 447 GLU B N 1
ATOM 6988 C CA . GLU B 1 447 ? -40.25 -4.43 5.664 1 89 447 GLU B CA 1
ATOM 6989 C C . GLU B 1 447 ? -39.25 -3.516 6.34 1 89 447 GLU B C 1
ATOM 6991 O O . GLU B 1 447 ? -38.875 -2.469 5.797 1 89 447 GLU B O 1
ATOM 6996 N N . VAL B 1 448 ? -39.062 -3.838 7.582 1 93.44 448 VAL B N 1
ATOM 6997 C CA . VAL B 1 448 ? -38 -3.197 8.328 1 93.44 448 VAL B CA 1
ATOM 6998 C C . VAL B 1 448 ? -36.812 -4.152 8.453 1 93.44 448 VAL B C 1
ATOM 7000 O O . VAL B 1 448 ? -36.969 -5.293 8.898 1 93.44 448 VAL B O 1
ATOM 7003 N N . VAL B 1 449 ? -35.688 -3.695 7.957 1 96.12 449 VAL B N 1
ATOM 7004 C CA . VAL B 1 449 ? -34.469 -4.5 7.988 1 96.12 449 VAL B CA 1
ATOM 7005 C C . VAL B 1 449 ? -33.469 -3.893 8.961 1 96.12 449 VAL B C 1
ATOM 7007 O O . VAL B 1 449 ? -33.125 -2.705 8.867 1 96.12 449 VAL B O 1
ATOM 7010 N N . ARG B 1 450 ? -33 -4.738 9.875 1 96.56 450 ARG B N 1
ATOM 7011 C CA . ARG B 1 450 ? -32.031 -4.277 10.859 1 96.56 450 ARG B CA 1
ATOM 7012 C C . ARG B 1 450 ? -30.609 -4.621 10.438 1 96.56 450 ARG B C 1
ATOM 7014 O O . ARG B 1 450 ? -30.391 -5.582 9.695 1 96.56 450 ARG B O 1
ATOM 7021 N N . PHE B 1 451 ? -29.656 -3.77 10.867 1 97 451 PHE B N 1
ATOM 7022 C CA . PHE B 1 451 ? -28.25 -4.078 10.617 1 97 451 PHE B CA 1
ATOM 7023 C C . PHE B 1 451 ? -27.391 -3.67 11.812 1 97 451 PHE B C 1
ATOM 7025 O O . PHE B 1 451 ? -27.75 -2.76 12.555 1 97 451 PHE B O 1
ATOM 7032 N N . THR B 1 452 ? -26.344 -4.391 12.086 1 97.31 452 THR B N 1
ATOM 7033 C CA . THR B 1 452 ? -25.266 -4.121 13.031 1 97.31 452 THR B CA 1
ATOM 7034 C C . THR B 1 452 ? -23.906 -4.402 12.398 1 97.31 452 THR B C 1
ATOM 7036 O O . THR B 1 452 ? -23.734 -5.414 11.719 1 97.31 452 THR B O 1
ATOM 7039 N N . ARG B 1 453 ? -23.016 -3.48 12.594 1 97.69 453 ARG B N 1
ATOM 7040 C CA . ARG B 1 453 ? -21.688 -3.643 12.008 1 97.69 453 ARG B CA 1
ATOM 7041 C C . ARG B 1 453 ? -20.609 -3.064 12.922 1 97.69 453 ARG B C 1
ATOM 7043 O O . ARG B 1 453 ? -20.766 -1.964 13.453 1 97.69 453 ARG B O 1
ATOM 7050 N N . ARG B 1 454 ? -19.594 -3.803 13.109 1 96.88 454 ARG B N 1
ATOM 7051 C CA . ARG B 1 454 ? -18.391 -3.352 13.812 1 96.88 454 ARG B CA 1
ATOM 7052 C C . ARG B 1 454 ? -17.188 -3.301 12.875 1 96.88 454 ARG B C 1
ATOM 7054 O O . ARG B 1 454 ? -16.906 -4.273 12.164 1 96.88 454 ARG B O 1
ATOM 7061 N N . LEU B 1 455 ? -16.516 -2.135 12.867 1 96.75 455 LEU B N 1
ATOM 7062 C CA . LEU B 1 455 ? -15.359 -1.942 12.008 1 96.75 455 LEU B CA 1
ATOM 7063 C C . LEU B 1 455 ? -14.203 -1.323 12.789 1 96.75 455 LEU B C 1
ATOM 7065 O O . LEU B 1 455 ? -14.422 -0.631 13.789 1 96.75 455 LEU B O 1
ATOM 7069 N N . GLU B 1 456 ? -13.055 -1.616 12.344 1 93.62 456 GLU B N 1
ATOM 7070 C CA . GLU B 1 456 ? -11.852 -1.016 12.914 1 93.62 456 GLU B CA 1
ATOM 7071 C C . GLU B 1 456 ? -10.93 -0.484 11.82 1 93.62 456 GLU B C 1
ATOM 7073 O O . GLU B 1 456 ? -10.633 -1.192 10.852 1 93.62 456 GLU B O 1
ATOM 7078 N N . LEU B 1 457 ? -10.578 0.73 11.961 1 90.75 457 LEU B N 1
ATOM 7079 C CA . LEU B 1 457 ? -9.625 1.379 11.062 1 90.75 457 LEU B CA 1
ATOM 7080 C C . LEU B 1 457 ? -8.266 1.524 11.727 1 90.75 457 LEU B C 1
ATOM 7082 O O . LEU B 1 457 ? -8.156 2.092 12.812 1 90.75 457 LEU B O 1
ATOM 7086 N N . HIS B 1 458 ? -7.254 0.959 11.07 1 82.56 458 HIS B N 1
ATOM 7087 C CA . HIS B 1 458 ? -5.895 1.064 11.578 1 82.56 458 HIS B CA 1
ATOM 7088 C C . HIS B 1 458 ? -5.039 1.96 10.688 1 82.56 458 HIS B C 1
ATOM 7090 O O . HIS B 1 458 ? -5.004 1.779 9.469 1 82.56 458 HIS B O 1
ATOM 7096 N N . LEU B 1 459 ? -4.461 2.938 11.383 1 74.25 459 LEU B N 1
ATOM 7097 C CA . LEU B 1 459 ? -3.529 3.795 10.656 1 74.25 459 LEU B CA 1
ATOM 7098 C C . LEU B 1 459 ? -2.113 3.227 10.719 1 74.25 459 LEU B C 1
ATOM 7100 O O . LEU B 1 459 ? -1.657 2.789 11.773 1 74.25 459 LEU B O 1
ATOM 7104 N N . VAL B 1 460 ? -1.546 2.908 9.617 1 59.59 460 VAL B N 1
ATOM 7105 C CA . VAL B 1 460 ? -0.186 2.379 9.57 1 59.59 460 VAL B CA 1
ATOM 7106 C C . VAL B 1 460 ? 0.812 3.529 9.461 1 59.59 460 VAL B C 1
ATOM 7108 O O . VAL B 1 460 ? 0.519 4.555 8.844 1 59.59 460 VAL B O 1
#

Organism: Polarella glacialis (NCBI:txid89957)

Radius of gyration: 35.34 Å; Cα contacts (8 Å, |Δi|>4): 1670; chains: 2; bounding box: 86×142×101 Å

Solvent-accessible surface area (backbone atoms only — not comparable to full-atom values): 51981 Å² total; per-residue (Å²): 134,79,78,76,82,80,78,78,78,76,76,79,76,78,54,69,72,74,56,72,73,74,81,79,74,78,74,79,80,81,79,80,79,75,85,82,90,83,84,79,84,83,90,82,86,87,81,86,88,80,85,87,88,76,86,84,89,86,81,82,81,84,81,80,81,76,81,81,74,80,72,70,72,64,66,65,54,63,67,55,60,65,52,61,63,55,61,66,63,56,70,64,73,68,49,46,86,33,78,63,83,70,78,89,73,85,65,75,72,63,33,46,74,73,67,76,76,68,73,71,66,74,60,90,77,65,79,56,50,78,68,39,57,67,54,51,49,50,52,65,66,21,55,68,62,45,48,41,52,45,53,38,31,52,73,60,24,51,68,26,36,37,36,28,51,62,34,53,62,28,60,66,59,48,43,25,48,74,34,41,25,63,31,34,43,31,27,14,54,50,57,70,36,28,51,47,15,47,48,30,38,48,66,62,72,36,60,89,37,43,46,72,41,66,31,45,69,86,76,38,47,68,61,49,45,59,70,38,48,33,85,88,71,74,43,57,50,22,45,31,41,38,42,83,50,65,34,54,60,43,42,42,47,61,42,53,45,59,51,42,55,47,45,73,66,27,46,40,94,87,37,45,38,34,48,31,32,37,34,32,33,39,29,42,27,34,56,68,65,60,53,42,69,51,25,45,66,33,62,63,33,67,96,78,36,52,36,49,76,47,18,67,54,37,39,45,64,62,54,58,31,54,39,49,38,76,50,58,50,86,22,53,34,31,81,65,44,72,61,42,79,41,45,58,82,72,51,57,53,67,65,54,37,36,51,69,30,77,49,79,39,49,26,71,43,70,44,43,32,38,34,40,32,28,21,32,34,37,31,41,49,94,95,32,60,52,51,32,39,51,83,39,71,83,44,86,65,28,20,35,36,40,56,47,38,82,85,32,81,45,40,58,36,78,38,46,53,68,32,36,42,36,36,41,42,36,40,38,44,55,63,46,28,28,38,38,38,40,39,35,37,35,43,50,101,85,48,76,41,61,46,68,35,77,35,49,40,34,62,88,134,80,79,77,83,81,77,78,77,76,77,78,76,76,50,65,67,74,56,67,72,73,80,76,74,79,71,81,79,78,80,70,82,70,81,70,87,72,75,92,83,90,84,70,89,65,86,78,86,82,74,88,83,74,85,81,79,84,76,80,77,83,67,87,76,78,84,80,78,79,73,70,71,63,64,64,56,62,64,52,58,64,52,60,65,55,61,65,63,57,68,66,71,68,60,50,82,25,78,58,84,69,76,88,72,87,66,74,71,59,34,46,79,79,69,75,74,67,73,71,65,75,60,89,75,64,80,55,49,78,70,39,55,67,52,50,48,51,52,63,68,22,54,68,62,46,48,40,54,44,53,38,31,51,72,63,24,52,68,25,36,36,36,31,51,62,35,51,61,29,62,68,59,47,43,25,48,72,33,39,25,64,31,33,45,31,27,14,54,50,56,70,37,26,50,48,14,46,48,30,38,48,66,61,71,37,59,88,37,43,45,71,43,66,30,46,70,86,77,40,45,66,61,50,44,61,69,37,47,34,83,89,72,76,42,58,50,23,45,32,41,38,41,83,49,66,35,55,62,44,42,39,47,60,42,53,45,59,51,40,54,46,43,74,67,28,45,40,94,87,35,44,41,34,48,32,32,38,34,32,32,37,28,43,26,35,57,68,65,60,53,42,69,52,24,44,68,32,63,63,34,69,97,78,37,52,36,49,77,47,18,66,55,38,39,45,63,62,54,60,31,54,39,48,39,74,48,57,50,85,22,54,33,32,80,65,44,73,62,41,80,40,44,58,82,71,53,57,54,66,66,55,37,36,50,68,31,76,48,79,40,50,26,73,44,70,44,41,33,39,35,40,33,28,22,32,36,36,30,42,48,93,94,32,60,53,52,31,39,52,83,39,70,82,44,87,64,28,20,34,35,41,57,45,37,82,85,32,81,45,39,60,34,78,39,45,54,68,32,36,43,37,37,39,43,35,39,40,45,54,62,44,27,28,37,36,39,40,39,36,38,36,43,48,100,85,49,75,42,60,44,70,35,77,35,51,40,43,64,90

Nearest PDB structures (foldseek):
  5ful-assembly1_A  TM=8.854E-01  e=2.395E-34  Mus musculus
  8pjd-assembly1_A  TM=8.875E-01  e=2.880E-33  Mus musculus
  5fub-assembly1_A-2  TM=8.497E-01  e=2.156E-32  Danio rerio
  5g02-assembly1_A  TM=8.490E-01  e=1.712E-31  Danio rerio
  6cu3-assembly3_C  TM=8.778E-01  e=1.012E-30  Naegleria fowleri

Secondary structure (DSSP, 8-state):
----------------------------------------------------------------------GGGGGGTHHHHHHHHHHHGGGTGGG--------SS------------------TTS--GGG-HHHHHHHHH-HHHHHHHHHHHHHH-TT-EEEEES-TTSHHHHHHHHTT-SEEEEEESSHHHHHHHHHHHHHTT-TTTEEEEES-TTTSHHHHHHHHEETTTTEE-EEEEE----BTTBTTT--HHHHHHHHHHHEEEEEEEES-EEEEEEEEE--HHHHHHHHTGGGS-GGG---GGGHHHHHHHHTTS-EEEPPPGGGB-S--EEEEEEETTT--GGGGTEEEEEEEEE-SS-EEE-EEEEEEEEEEETTEEEE-STTSPP-TT-EEEEE--TTSTTTTEEE-TT-EEEEEEEEEEETTEEEEEEEEEEE-SS-EEEEEEEEEEE--/---------------B------------------------------------------------------GGGGHHHHHHHHHHHHHHTTTTGGG--------SS------------------TTS--GGG-HHHHHHHHH-HHHHHHHHHHHHHH-TT-EEEEES-TTSHHHHHHHHTT-SEEEEEESSHHHHHHHHHHHHHTT-TTTEEEEES-TTTSHHHHHHHHEETTTTEE-EEEEE----BTTBTTT--HHHHHHHHHHHEEEEEEEES-EEEEEEEEE--HHHHHHHHTGGGS-GGG---GGGHHHHHHHHTTS-EEEPPPGGGB-S--EEEEEEETTT--GGGGTEEEEEEEEE-SS-EEE-EEEEEEEEEEETTEEEE-STTSPP-TT-EEEEE--TTSTTTTEEE-TT-EEEEEEEEEEETTEEEEEEEEEEE-SS-EEEEEEEEEEE--

pLDDT: mean 75.15, std 32.55, range [13.94, 98.88]